Protein 2ANU (pdb70)

InterPro domains:
  IPR003141 Polymerase/histidinol phosphatase, N-terminal [SM00481] (10-102)
  IPR016195 Polymerase/histidinol phosphatase-like [SSF89550] (6-229)
  IPR052018 PHP domain-containing protein [PTHR42924] (4-224)

Secondary structure (DSSP, 8-state):
-EEEEEEEEE------SS-HHHHHHHHHHTT-SEEEEEEEEE-HHHHHHHHHTT----S--STTHHHHHHHHHHHHHHHHHHH--EEEEEEEEETTTTEEEEEES--S---TTS-HHHHHHHHHHTT-EEEEPPPPTT----HHHH--TTTTT-SEEEEEETTEE-HHHHHTT--EEEE--B-SGGGGSS-EEEEEE-SSHHHHHHHHHH-SSEEEE---/-EEEEEEEEE------SS-HHHHHHHHHHTT-SEEEEEEEEE-HHHHHHHHHTT----S--GGGHHHHHHHHHHHHHHHHHHH--EEEEEEEEETTTTEEEEEES--S---TTS-HHHHHHHHHHTT-EEEE-------HHHH--TTTTT-SEEEEEETTEE-HHHHHTT--EEEE--B-SGGGGSS-EEEEEE-SSHHHHHHHHHH-SSEEEE---/-EEEEEEEEE------SS-HHHHHHHHHHTT-SEEEE--EEE-HHHHHHHHHTT----S--GGGHHHHHHHHHHHHHHHHHHH--EEEEEEEEETTTTEEEEEES--S---TTS-HHHHHHHHHHTT-EEEEPPPPS----HHHH--TTTTT-SEEEEEETTEE-HHHHHTT--EEEE--B-SGGGGSS-EEEEEE-SSHHHHHHHHHH-TTEEEE--/--EEEEEEEE------SS-HHHHHHHHHHTT-SEEEE--EEE-HHHHHHHHHTT----S--GGGHHHHHHHHHHHHHHHHHHH--EEEEEEEEETTTTEEEEEES--S---TTS-HHHHHHHHHHTT-EEEEPPPP---TTTT--TTTTT-SEEEEEETTEE-HHHHHTT--EEEE--B-SGGGGSS-EEEEE--SSHHHHHHHHHH-SSEEEE--/-EEEEEEEEE------SS-HHHHHHHHHHTT-SEEEE--EEE-HHHHHHHHHTT----S--STTHHHHHHHHHHHHHHHHHHH--EEEEEEEEETTTTEEEEEES--S---TTS-HHHHHHHHHHTT-EEEEPPPP------HHHH--TTTTT-SEEEEEETTEE-HHHHHTT--EEEE--B-SGGGGSS-EEEEEE-SSHHHHHHHHHH-SSEEEE--/-EEEEEEEEE------SS-HHHHHHHHHHTT-SEEEE--EEE-HHHHHHHHHTT----S--GGGHHHHHHHHHHHHHHHHHHH--EEEEEEEEETTTTEEEEEES--S---TTS-HHHHHHHHHHTT-EEEEPPPP------TTTT--TTTTT-SEEEEEETTEE-HHHHHTT--EEEE--B-SGGGGSS-EEEEEE-SSHHHHHHHHHH-SSEEEE---

Foldseek 3Di:
DAKFWEAEAAEAVLQFPHHPVVRLVLCLVVQHQEYEYAFEDEAPVLQVVCVVVVHDSSGQDLVCVQVVVVVQVVVQVVSCVPRNGYWYKHWLHYPPQAWTKIKTNDDHDDHSPDDLQVSQVVSVVNVIAIEGEDDDPVDPDHDVVVQVVCQVRHLEYAQEEQADGNCVCVVVPGQYFYHQSHRDSNSSFTKIKIFDFDSDDVGVSVRSSVRPGIDIDGHD/DAKAWEAEAAEAVLQFDHHPVVSLVLLLVVRHQEYEYAFEDEAPVLQVVCVVVVHDNSGDYLVCVQVVVVVQVVVQVVSCVPRNGYWYWHWLAYPPQFWTKIKTNADHDDRSPDDLQVSQVVSVVSVIAIEGEDDDPVHRVLVAVVCQVRHLEYAQEEQADGNCVCVVVVGQYFYHLNHRDNVSSFTKGKIWDFDSDDVGVSVRSSVRPGIDIDGHD/DAKAWEAQAAEAPLQFPHDPVVVLVLCLVVQHQEYEYAFEDEAPVLQVVCVVVVHRSSGQYLVCVVVVVVVQVVVQVVSCVVRNGYWYWHWLYYPPQAWIKIKTNDDHDDHSPDPLQVRLVVSVVNVIAIEGEDDDPVPPHDVVVQVVCQVRHLEYAQEEQADGNCVCVVVPGQYFYHQNHRDSVSSFGKIKIWDFDSDDVGVSVGSSVRPGIDIDGD/DFWFWEAEAAEDPLQFPHHPVVVLVLCLVVQHQEYEYAFEDEAPVLQVVCVVVVHDSSGQDLVCVQVVVVVQVVSQVVSCVPRNGYWYKHWLYYPPQFWTKIKTNADHDDRSPDDLQVRQVVSVVSVIAIEGEDDDPVHVVVVQVPCQVRHLEYAQWEQADGNCVCVVVPGQYFHHLNHRDSSSSFGKGKIFDFDSDDNGVSVRSSVSPRIDIDGD/DAKAWEAEAAEDPLQFDHHPVVSLVLCLVVRHQEYEYAFEDEAPVLQVVCVVVVHDNSGDYLVCVQVVVVVQVVVQVVSCVPRNGYWYWHWLYYPPQAWTKIKTNDDHDDHSVDPLQVRLVVSVVSVIAIEGEDPDPPDDDHDVVVAVPCQVRHLEYAQEEQADGNCVCVVVVGQYFHHLNHRDSNSSFGKIKIFDFDSDDVGVSVRSSVRPGIDIDGD/DFWFWEAQAAEDQLQFDHHPVVVLVLCLVVQHQEYEYAFEDEAVVLQVVCVVVVHDSSGDDLVCVQVVVVVQVVVQVVSCVVRNGYWYWHWLYYPPQAWTKIWTRDDHDDRSPDPLQVSLVVSVVNVIAIEGEDDDPVDDDHDVVVQVPCQVRHLAYAQEEQADGNCVCVVVPGQYFHHQNHRDSNSSQTKGKIWDFDSDDVGVSVRSSVSPRIDIDGHD

Structure (mmCIF, N/CA/C/O backbone):
data_2ANU
#
_entry.id   2ANU
#
_cell.length_a   111.307
_cell.length_b   111.307
_cell.length_c   383.222
_cell.angle_alpha   90.000
_cell.angle_beta   90.000
_cell.angle_gamma   120.000
#
_symmetry.space_group_name_H-M   'H 3'
#
loop_
_entity.id
_entity.type
_entity.pdbx_description
1 polymer 'hypothetical protein TM0559'
2 non-polymer 'ZINC ION'
3 non-polymer 'CHLORIDE ION'
4 water water
#
loop_
_atom_site.group_PDB
_atom_site.id
_atom_site.type_symbol
_atom_site.label_atom_id
_atom_site.label_alt_id
_atom_site.label_comp_id
_atom_site.label_asym_id
_atom_site.label_entity_id
_atom_site.label_seq_id
_atom_site.pdbx_PDB_ins_code
_atom_site.Cartn_x
_atom_site.Cartn_y
_atom_site.Cartn_z
_atom_site.occupancy
_atom_site.B_iso_or_equiv
_atom_site.auth_seq_id
_atom_site.auth_comp_id
_atom_site.auth_asym_id
_atom_site.auth_atom_id
_atom_site.pdbx_PDB_model_num
ATOM 1 N N . THR A 1 17 ? 3.692 54.213 59.756 1.00 48.39 5 THR A N 1
ATOM 2 C CA . THR A 1 17 ? 5.156 53.894 59.816 1.00 48.04 5 THR A CA 1
ATOM 3 C C . THR A 1 17 ? 5.955 54.775 60.821 1.00 48.51 5 THR A C 1
ATOM 4 O O . THR A 1 17 ? 6.529 55.820 60.458 1.00 48.39 5 THR A O 1
ATOM 8 N N . GLU A 1 18 ? 5.968 54.352 62.085 1.00 47.28 6 GLU A N 1
ATOM 9 C CA . GLU A 1 18 ? 7.020 54.752 63.021 1.00 45.02 6 GLU A CA 1
ATOM 10 C C . GLU A 1 18 ? 7.999 53.583 63.129 1.00 39.54 6 GLU A C 1
ATOM 11 O O . GLU A 1 18 ? 7.684 52.464 62.725 1.00 38.97 6 GLU A O 1
ATOM 17 N N . TRP A 1 19 ? 9.190 53.850 63.646 1.00 34.78 7 TRP A N 1
ATOM 18 C CA . TRP A 1 19 ? 10.216 52.828 63.770 1.00 32.29 7 TRP A CA 1
ATOM 19 C C . TRP A 1 19 ? 9.935 52.041 65.038 1.00 31.36 7 TRP A C 1
ATOM 20 O O . TRP A 1 19 ? 9.742 52.635 66.085 1.00 29.34 7 TRP A O 1
ATOM 31 N N . LEU A 1 20 ? 9.925 50.716 64.943 1.00 29.13 8 LEU A N 1
ATOM 32 C CA . LEU A 1 20 ? 9.585 49.863 66.081 1.00 27.76 8 LEU A CA 1
ATOM 33 C C . LEU A 1 20 ? 10.779 49.063 66.572 1.00 27.83 8 LEU A C 1
ATOM 34 O O . LEU A 1 20 ? 11.560 48.553 65.759 1.00 26.52 8 LEU A O 1
ATOM 39 N N . LEU A 1 21 ? 10.857 48.893 67.894 1.00 25.63 9 LEU A N 1
ATOM 40 C CA . LEU A 1 21 ? 11.892 48.102 68.530 1.00 27.12 9 LEU A CA 1
ATOM 41 C C . LEU A 1 21 ? 11.476 46.620 68.699 1.00 27.70 9 LEU A C 1
ATOM 42 O O . LEU A 1 21 ? 10.464 46.308 69.321 1.00 26.57 9 LEU A O 1
ATOM 47 N N . CYS A 1 22 ? 12.291 45.721 68.141 1.00 27.80 10 CYS A N 1
ATOM 48 C CA . CYS A 1 22 ? 11.899 44.339 67.869 1.00 28.28 10 CYS A CA 1
ATOM 49 C C . CYS A 1 22 ? 12.948 43.340 68.293 1.00 27.91 10 CYS A C 1
ATOM 50 O O . CYS A 1 22 ? 14.129 43.584 68.123 1.00 28.64 10 CYS A O 1
ATOM 53 N N . ASP A 1 23 ? 12.513 42.196 68.790 1.00 27.82 11 ASP A N 1
ATOM 54 C CA . ASP A 1 23 ? 13.434 41.126 69.153 1.00 29.33 11 ASP A CA 1
ATOM 55 C C . ASP A 1 23 ? 12.774 39.804 68.751 1.00 28.03 11 ASP A C 1
ATOM 56 O O . ASP A 1 23 ? 11.784 39.392 69.331 1.00 26.88 11 ASP A O 1
ATOM 61 N N . PHE A 1 24 ? 13.332 39.170 67.734 1.00 28.50 12 PHE A N 1
ATOM 62 C CA . PHE A 1 24 ? 12.705 38.022 67.129 1.00 30.12 12 PHE A CA 1
ATOM 63 C C . PHE A 1 24 ? 13.311 36.698 67.588 1.00 30.13 12 PHE A C 1
ATOM 64 O O . PHE A 1 24 ? 13.020 35.676 66.986 1.00 30.73 12 PHE A O 1
ATOM 72 N N . HIS A 1 25 ? 14.128 36.688 68.646 1.00 30.91 13 HIS A N 1
ATOM 73 C CA . HIS A 1 25 ? 14.857 35.449 69.020 1.00 28.90 13 HIS A CA 1
ATOM 74 C C . HIS A 1 25 ? 14.994 35.412 70.544 1.00 27.72 13 HIS A C 1
ATOM 75 O O . HIS A 1 25 ? 15.968 35.905 71.114 1.00 29.26 13 HIS A O 1
ATOM 82 N N . VAL A 1 26 ? 13.974 34.822 71.175 1.00 28.79 14 VAL A N 1
ATOM 83 C CA . VAL A 1 26 ? 13.783 34.818 72.628 1.00 29.12 14 VAL A CA 1
ATOM 84 C C . VAL A 1 26 ? 13.344 33.447 73.108 1.00 28.59 14 VAL A C 1
ATOM 85 O O . VAL A 1 26 ? 12.474 32.841 72.490 1.00 29.29 14 VAL A O 1
ATOM 89 N N . HIS A 1 27 ? 13.948 32.962 74.195 1.00 26.64 15 HIS A N 1
ATOM 90 C CA . HIS A 1 27 ? 13.686 31.612 74.698 1.00 26.56 15 HIS A CA 1
ATOM 91 C C . HIS A 1 27 ? 13.152 31.688 76.119 1.00 26.58 15 HIS A C 1
ATOM 92 O O . HIS A 1 27 ? 13.496 32.603 76.868 1.00 25.58 15 HIS A O 1
ATOM 99 N N . THR A 1 28 ? 12.335 30.699 76.485 1.00 27.28 16 THR A N 1
ATOM 100 C CA . THR A 1 28 ? 11.735 30.585 77.818 1.00 27.21 16 THR A CA 1
ATOM 101 C C . THR A 1 28 ? 12.052 29.202 78.360 1.00 28.18 16 THR A C 1
ATOM 102 O O . THR A 1 28 ? 12.583 28.351 77.607 1.00 25.41 16 THR A O 1
ATOM 106 N N . ASN A 1 29 ? 11.676 28.962 79.635 1.00 27.59 17 ASN A N 1
ATOM 107 C CA . ASN A 1 29 ? 11.899 27.649 80.252 1.00 26.65 17 ASN A CA 1
ATOM 108 C C . ASN A 1 29 ? 11.040 26.542 79.628 1.00 28.24 17 ASN A C 1
ATOM 109 O O . ASN A 1 29 ? 11.121 25.411 80.045 1.00 29.79 17 ASN A O 1
ATOM 122 N N . SER A 1 31 ? 11.597 25.623 76.577 1.00 30.14 19 SER A N 1
ATOM 123 C CA . SER A 1 31 ? 12.671 24.904 75.914 1.00 27.23 19 SER A CA 1
ATOM 124 C C . SER A 1 31 ? 13.874 25.012 76.831 1.00 26.00 19 SER A C 1
ATOM 125 O O . SER A 1 31 ? 13.882 24.371 77.866 1.00 24.48 19 SER A O 1
ATOM 128 N N . ASP A 1 32 ? 14.882 25.805 76.493 1.00 27.55 20 ASP A N 1
ATOM 129 C CA . ASP A 1 32 ? 16.087 25.845 77.327 1.00 27.06 20 ASP A CA 1
ATOM 130 C C . ASP A 1 32 ? 16.410 27.225 77.905 1.00 27.13 20 ASP A C 1
ATOM 131 O O . ASP A 1 32 ? 17.550 27.475 78.300 1.00 28.46 20 ASP A O 1
ATOM 136 N N . GLY A 1 33 ? 15.412 28.098 77.965 1.00 25.57 21 GLY A N 1
ATOM 137 C CA . GLY A 1 33 ? 15.541 29.351 78.695 1.00 26.68 21 GLY A CA 1
ATOM 138 C C . GLY A 1 33 ? 15.475 29.182 80.206 1.00 25.33 21 GLY A C 1
ATOM 139 O O . GLY A 1 33 ? 14.932 28.216 80.719 1.00 26.73 21 GLY A O 1
ATOM 140 N N . HIS A 1 34 ? 16.029 30.148 80.919 1.00 25.90 22 HIS A N 1
ATOM 141 C CA . HIS A 1 34 ? 16.065 30.110 82.380 1.00 25.72 22 HIS A CA 1
ATOM 142 C C . HIS A 1 34 ? 14.753 30.532 83.044 1.00 25.14 22 HIS A C 1
ATOM 143 O O . HIS A 1 34 ? 14.492 30.141 84.181 1.00 24.40 22 HIS A O 1
ATOM 150 N N . LEU A 1 35 ? 13.946 31.331 82.339 1.00 25.11 23 LEU A N 1
ATOM 151 C CA . LEU A 1 35 ? 12.788 32.009 82.938 1.00 25.22 23 LEU A CA 1
ATOM 152 C C . LEU A 1 35 ? 11.423 31.546 82.415 1.00 25.25 23 LEU A C 1
ATOM 153 O O . LEU A 1 35 ? 11.300 31.143 81.257 1.00 25.91 23 LEU A O 1
ATOM 158 N N . PRO A 1 36 ? 10.377 31.634 83.275 1.00 25.64 24 PRO A N 1
ATOM 159 C CA . PRO A 1 36 ? 9.006 31.356 82.827 1.00 24.26 24 PRO A CA 1
ATOM 160 C C . PRO A 1 36 ? 8.514 32.369 81.805 1.00 26.95 24 PRO A C 1
ATOM 161 O O . PRO A 1 36 ? 8.918 33.537 81.829 1.00 28.22 24 PRO A O 1
ATOM 165 N N . LEU A 1 37 ? 7.650 31.906 80.904 1.00 28.33 25 LEU A N 1
ATOM 166 C CA . LEU A 1 37 ? 7.109 32.711 79.824 1.00 27.75 25 LEU A CA 1
ATOM 167 C C . LEU A 1 37 ? 6.576 34.052 80.299 1.00 28.20 25 LEU A C 1
ATOM 168 O O . LEU A 1 37 ? 6.925 35.091 79.754 1.00 28.60 25 LEU A O 1
ATOM 173 N N . GLY A 1 38 ? 5.723 34.017 81.320 1.00 28.84 26 GLY A N 1
ATOM 174 C CA . GLY A 1 38 ? 5.075 35.207 81.811 1.00 27.01 26 GLY A CA 1
ATOM 175 C C . GLY A 1 38 ? 6.110 36.239 82.169 1.00 27.66 26 GLY A C 1
ATOM 176 O O . GLY A 1 38 ? 5.976 37.416 81.847 1.00 29.50 26 GLY A O 1
ATOM 177 N N . GLU A 1 39 ? 7.163 35.785 82.825 1.00 27.82 27 GLU A N 1
ATOM 178 C CA . GLU A 1 39 ? 8.242 36.670 83.262 1.00 27.97 27 GLU A CA 1
ATOM 179 C C . GLU A 1 39 ? 9.069 37.215 82.127 1.00 25.39 27 GLU A C 1
ATOM 180 O O . GLU A 1 39 ? 9.541 38.333 82.214 1.00 24.85 27 GLU A O 1
ATOM 186 N N . VAL A 1 40 ? 9.195 36.456 81.043 1.00 26.60 28 VAL A N 1
ATOM 187 C CA . VAL A 1 40 ? 9.942 36.910 79.862 1.00 27.18 28 VAL A CA 1
ATOM 188 C C . VAL A 1 40 ? 9.172 38.014 79.158 1.00 28.26 28 VAL A C 1
ATOM 189 O O . VAL A 1 40 ? 9.738 39.027 78.752 1.00 26.65 28 VAL A O 1
ATOM 193 N N . VAL A 1 41 ? 7.862 37.826 79.059 1.00 29.56 29 VAL A N 1
ATOM 194 C CA . VAL A 1 41 ? 6.985 38.824 78.429 1.00 29.19 29 VAL A CA 1
ATOM 195 C C . VAL A 1 41 ? 6.962 40.129 79.209 1.00 28.10 29 VAL A C 1
ATOM 196 O O . VAL A 1 41 ? 7.098 41.199 78.604 1.00 25.89 29 VAL A O 1
ATOM 200 N N . ASP A 1 42 ? 6.813 40.026 80.542 1.00 26.38 30 ASP A N 1
ATOM 201 C CA . ASP A 1 42 ? 6.842 41.191 81.418 1.00 26.82 30 ASP A CA 1
ATOM 202 C C . ASP A 1 42 ? 8.142 41.970 81.330 1.00 27.51 30 ASP A C 1
ATOM 203 O O . ASP A 1 42 ? 8.139 43.197 81.342 1.00 29.14 30 ASP A O 1
ATOM 208 N N . LEU A 1 43 ? 9.253 41.259 81.240 1.00 26.64 31 LEU A N 1
ATOM 209 C CA . LEU A 1 43 ? 10.556 41.899 81.199 1.00 28.13 31 LEU A CA 1
ATOM 210 C C . LEU A 1 43 ? 10.742 42.687 79.895 1.00 27.91 31 LEU A C 1
ATOM 211 O O . LEU A 1 43 ? 11.252 43.814 79.897 1.00 31.38 31 LEU A O 1
ATOM 216 N N . PHE A 1 44 ? 10.349 42.100 78.781 1.00 25.34 32 PHE A N 1
ATOM 217 C CA . PHE A 1 44 ? 10.442 42.794 77.491 1.00 26.63 32 PHE A CA 1
ATOM 218 C C . PHE A 1 44 ? 9.433 43.941 77.372 1.00 27.78 32 PHE A C 1
ATOM 219 O O . PHE A 1 44 ? 9.741 44.999 76.820 1.00 29.48 32 PHE A O 1
ATOM 227 N N . GLY A 1 45 ? 8.225 43.731 77.881 1.00 29.04 33 GLY A N 1
ATOM 228 C CA . GLY A 1 45 ? 7.209 44.778 77.890 1.00 29.44 33 GLY A CA 1
ATOM 229 C C . GLY A 1 45 ? 7.588 45.965 78.750 1.00 30.53 33 GLY A C 1
ATOM 230 O O . GLY A 1 45 ? 7.350 47.107 78.383 1.00 32.43 33 GLY A O 1
ATOM 231 N N . LYS A 1 46 ? 8.191 45.703 79.903 1.00 31.79 34 LYS A N 1
ATOM 232 C CA . LYS A 1 46 ? 8.598 46.778 80.811 1.00 32.40 34 LYS A CA 1
ATOM 233 C C . LYS A 1 46 ? 9.855 47.492 80.305 1.00 30.72 34 LYS A C 1
ATOM 234 O O . LYS A 1 46 ? 10.068 48.640 80.615 1.00 30.50 34 LYS A O 1
ATOM 240 N N . HIS A 1 47 ? 10.659 46.830 79.484 1.00 31.16 35 HIS A N 1
ATOM 241 C CA . HIS A 1 47 ? 11.768 47.505 78.809 1.00 30.85 35 HIS A CA 1
ATOM 242 C C . HIS A 1 47 ? 11.367 48.196 77.489 1.00 33.07 35 HIS A C 1
ATOM 243 O O . HIS A 1 47 ? 12.223 48.716 76.744 1.00 33.72 35 HIS A O 1
ATOM 250 N N . GLY A 1 48 ? 10.068 48.196 77.194 1.00 32.67 36 GLY A N 1
ATOM 251 C CA . GLY A 1 48 ? 9.547 48.965 76.084 1.00 31.58 36 GLY A CA 1
ATOM 252 C C . GLY A 1 48 ? 9.796 48.359 74.721 1.00 31.56 36 GLY A C 1
ATOM 253 O O . GLY A 1 48 ? 9.768 49.073 73.731 1.00 32.37 36 GLY A O 1
ATOM 254 N N . VAL A 1 49 ? 10.006 47.046 74.653 1.00 31.69 37 VAL A N 1
ATOM 255 C CA . VAL A 1 49 ? 10.129 46.386 73.364 1.00 30.85 37 VAL A CA 1
ATOM 256 C C . VAL A 1 49 ? 8.755 46.349 72.722 1.00 30.62 37 VAL A C 1
ATOM 257 O O . VAL A 1 49 ? 7.780 46.058 73.389 1.00 30.88 37 VAL A O 1
ATOM 261 N N . ASP A 1 50 ? 8.700 46.693 71.434 1.00 29.28 38 ASP A N 1
ATOM 262 C CA . ASP A 1 50 ? 7.445 46.847 70.693 1.00 27.64 38 ASP A CA 1
ATOM 263 C C . ASP A 1 50 ? 6.953 45.548 70.094 1.00 27.13 38 ASP A C 1
ATOM 264 O O . ASP A 1 50 ? 5.750 45.301 70.038 1.00 25.00 38 ASP A O 1
ATOM 269 N N . VAL A 1 51 ? 7.912 44.760 69.610 1.00 26.68 39 VAL A N 1
ATOM 270 C CA . VAL A 1 51 ? 7.663 43.472 69.021 1.00 27.69 39 VAL A CA 1
ATOM 271 C C . VAL A 1 51 ? 8.638 42.443 69.639 1.00 29.41 39 VAL A C 1
ATOM 272 O O . VAL A 1 51 ? 9.857 42.656 69.647 1.00 30.09 39 VAL A O 1
ATOM 276 N N . VAL A 1 52 ? 8.089 41.345 70.173 1.00 29.05 40 VAL A N 1
ATOM 277 C CA . VAL A 1 52 ? 8.873 40.202 70.582 1.00 27.55 40 VAL A CA 1
ATOM 278 C C . VAL A 1 52 ? 8.298 38.936 69.950 1.00 27.32 40 VAL A C 1
ATOM 279 O O . VAL A 1 52 ? 7.078 38.720 69.928 1.00 25.84 40 VAL A O 1
ATOM 283 N N . SER A 1 53 ? 9.183 38.092 69.421 1.00 27.78 41 SER A N 1
ATOM 284 C CA . SER A 1 53 ? 8.809 36.723 69.037 1.00 26.04 41 SER A CA 1
ATOM 285 C C . SER A 1 53 ? 9.371 35.741 70.028 1.00 26.06 41 SER A C 1
ATOM 286 O O . SER A 1 53 ? 10.558 35.772 70.332 1.00 27.73 41 SER A O 1
ATOM 289 N N . ILE A 1 54 ? 8.519 34.870 70.547 1.00 28.64 42 ILE A N 1
ATOM 290 C CA . ILE A 1 54 ? 8.984 33.741 71.376 1.00 28.63 42 ILE A CA 1
ATOM 291 C C . ILE A 1 54 ? 9.299 32.579 70.472 1.00 28.14 42 ILE A C 1
ATOM 292 O O . ILE A 1 54 ? 8.421 32.062 69.769 1.00 27.15 42 ILE A O 1
ATOM 297 N N . THR A 1 55 ? 10.575 32.207 70.473 1.00 29.05 43 THR A N 1
ATOM 298 C CA . THR A 1 55 ? 11.107 31.212 69.556 1.00 28.58 43 THR A CA 1
ATOM 299 C C . THR A 1 55 ? 11.762 30.073 70.325 1.00 28.85 43 THR A C 1
ATOM 300 O O . THR A 1 55 ? 12.972 29.870 70.239 1.00 30.55 43 THR A O 1
ATOM 304 N N . ASP A 1 56 ? 10.974 29.338 71.096 1.00 28.42 44 ASP A N 1
ATOM 305 C CA . ASP A 1 56 ? 11.524 28.204 71.825 1.00 27.65 44 ASP A CA 1
ATOM 306 C C . ASP A 1 56 ? 11.923 27.119 70.851 1.00 27.21 44 ASP A C 1
ATOM 307 O O . ASP A 1 56 ? 11.443 27.100 69.713 1.00 25.91 44 ASP A O 1
ATOM 312 N N . HIS A 1 57 ? 12.822 26.233 71.292 1.00 28.83 45 HIS A N 1
ATOM 313 C CA . HIS A 1 57 ? 13.421 25.235 70.396 1.00 27.22 45 HIS A CA 1
ATOM 314 C C . HIS A 1 57 ? 12.531 24.043 70.090 1.00 27.40 45 HIS A C 1
ATOM 315 O O . HIS A 1 57 ? 11.915 23.473 70.988 1.00 27.34 45 HIS A O 1
ATOM 322 N N . ILE A 1 58 ? 12.502 23.663 68.811 1.00 28.36 46 ILE A N 1
ATOM 323 C CA . ILE A 1 58 ? 12.223 22.293 68.408 1.00 28.67 46 ILE A CA 1
ATOM 324 C C . ILE A 1 58 ? 13.537 21.747 67.836 1.00 29.92 46 ILE A C 1
ATOM 325 O O . ILE A 1 58 ? 14.253 22.466 67.128 1.00 28.79 46 ILE A O 1
ATOM 330 N N . VAL A 1 59 ? 13.886 20.509 68.218 1.00 30.18 47 VAL A N 1
ATOM 331 C CA . VAL A 1 59 ? 15.196 19.922 67.898 1.00 29.47 47 VAL A CA 1
ATOM 332 C C . VAL A 1 59 ? 15.017 18.626 67.131 1.00 28.76 47 VAL A C 1
ATOM 333 O O . VAL A 1 59 ? 14.009 17.950 67.279 1.00 29.41 47 VAL A O 1
ATOM 337 N N . ASP A 1 60 ? 15.998 18.286 66.308 1.00 28.99 48 ASP A N 1
ATOM 338 C CA . ASP A 1 60 ? 15.928 17.101 65.474 1.00 28.93 48 ASP A CA 1
ATOM 339 C C . ASP A 1 60 ? 15.790 15.833 66.343 1.00 30.40 48 ASP A C 1
ATOM 340 O O . ASP A 1 60 ? 16.179 15.837 67.519 1.00 29.18 48 ASP A O 1
ATOM 345 N N . ARG A 1 61 ? 15.198 14.772 65.775 1.00 31.15 49 ARG A N 1
ATOM 346 C CA . ARG A 1 61 ? 14.830 13.549 66.536 1.00 31.97 49 ARG A CA 1
ATOM 347 C C . ARG A 1 61 ? 16.027 12.888 67.188 1.00 32.22 49 ARG A C 1
ATOM 348 O O . ARG A 1 61 ? 15.937 12.328 68.289 1.00 31.57 49 ARG A O 1
ATOM 350 N N . ARG A 1 62 ? 17.140 12.938 66.470 1.00 32.61 50 ARG A N 1
ATOM 351 C CA . ARG A 1 62 ? 18.360 12.296 66.887 1.00 33.31 50 ARG A CA 1
ATOM 352 C C . ARG A 1 62 ? 18.916 12.989 68.143 1.00 33.07 50 ARG A C 1
ATOM 353 O O . ARG A 1 62 ? 19.360 12.325 69.097 1.00 31.56 50 ARG A O 1
ATOM 361 N N . THR A 1 63 ? 18.855 14.315 68.165 1.00 32.78 51 THR A N 1
ATOM 362 C CA . THR A 1 63 ? 19.311 15.050 69.328 1.00 32.93 51 THR A CA 1
ATOM 363 C C . THR A 1 63 ? 18.399 14.746 70.513 1.00 32.89 51 THR A C 1
ATOM 364 O O . THR A 1 63 ? 18.887 14.508 71.614 1.00 31.17 51 THR A O 1
ATOM 368 N N . LEU A 1 64 ? 17.087 14.724 70.289 1.00 33.39 52 LEU A N 1
ATOM 369 C CA . LEU A 1 64 ? 16.141 14.385 71.374 1.00 35.15 52 LEU A CA 1
ATOM 370 C C . LEU A 1 64 ? 16.372 13.013 71.982 1.00 35.04 52 LEU A C 1
ATOM 371 O O . LEU A 1 64 ? 16.359 12.871 73.218 1.00 34.46 52 LEU A O 1
ATOM 376 N N . GLU A 1 65 ? 16.515 12.015 71.099 1.00 36.03 53 GLU A N 1
ATOM 377 C CA . GLU A 1 65 ? 16.772 10.607 71.471 1.00 36.80 53 GLU A CA 1
ATOM 378 C C . GLU A 1 65 ? 18.008 10.500 72.327 1.00 34.34 53 GLU A C 1
ATOM 379 O O . GLU A 1 65 ? 18.069 9.692 73.248 1.00 34.47 53 GLU A O 1
ATOM 385 N N . GLN A 1 66 ? 19.000 11.309 71.981 1.00 34.26 54 GLN A N 1
ATOM 386 C CA . GLN A 1 66 ? 20.283 11.331 72.661 1.00 34.86 54 GLN A CA 1
ATOM 387 C C . GLN A 1 66 ? 20.178 11.926 74.068 1.00 34.85 54 GLN A C 1
ATOM 388 O O . GLN A 1 66 ? 20.831 11.470 75.005 1.00 33.54 54 GLN A O 1
ATOM 394 N N . ARG A 1 67 ? 19.354 12.953 74.214 1.00 35.01 55 ARG A N 1
ATOM 395 C CA . ARG A 1 67 ? 19.131 13.556 75.518 1.00 35.33 55 ARG A CA 1
ATOM 396 C C . ARG A 1 67 ? 18.265 12.649 76.392 1.00 36.16 55 ARG A C 1
ATOM 397 O O . ARG A 1 67 ? 18.533 12.450 77.586 1.00 35.49 55 ARG A O 1
ATOM 405 N N . LYS A 1 68 ? 17.231 12.095 75.769 1.00 38.03 56 LYS A N 1
ATOM 406 C CA . LYS A 1 68 ? 16.373 11.071 76.384 1.00 40.25 56 LYS A CA 1
ATOM 407 C C . LYS A 1 68 ? 17.188 9.892 76.896 1.00 40.49 56 LYS A C 1
ATOM 408 O O . LYS A 1 68 ? 16.970 9.395 78.011 1.00 40.08 56 LYS A O 1
ATOM 411 N N . ARG A 1 69 ? 18.131 9.457 76.065 1.00 41.02 57 ARG A N 1
ATOM 412 C CA . ARG A 1 69 ? 19.034 8.356 76.401 1.00 40.39 57 ARG A CA 1
ATOM 413 C C . ARG A 1 69 ? 20.024 8.710 77.528 1.00 39.90 57 ARG A C 1
ATOM 414 O O . ARG A 1 69 ? 20.237 7.912 78.436 1.00 40.01 57 ARG A O 1
ATOM 422 N N . ASN A 1 70 ? 20.621 9.900 77.464 1.00 38.64 58 ASN A N 1
ATOM 423 C CA . ASN A 1 70 ? 21.532 10.364 78.514 1.00 38.72 58 ASN A CA 1
ATOM 424 C C . ASN A 1 70 ? 20.816 10.874 79.772 1.00 38.40 58 ASN A C 1
ATOM 425 O O . ASN A 1 70 ? 21.448 11.418 80.673 1.00 36.29 58 ASN A O 1
ATOM 430 N N . GLY A 1 71 ? 19.496 10.720 79.819 1.00 39.70 59 GLY A N 1
ATOM 431 C CA . GLY A 1 71 ? 18.676 11.330 80.864 1.00 40.19 59 GLY A CA 1
ATOM 432 C C . GLY A 1 71 ? 18.889 12.825 81.107 1.00 40.44 59 GLY A C 1
ATOM 433 O O . GLY A 1 71 ? 18.656 13.279 82.219 1.00 41.02 59 GLY A O 1
ATOM 434 N N . GLU A 1 72 ? 19.340 13.591 80.104 1.00 39.76 60 GLU A N 1
ATOM 435 C CA . GLU A 1 72 ? 19.445 15.058 80.270 1.00 39.54 60 GLU A CA 1
ATOM 436 C C . GLU A 1 72 ? 18.166 15.709 79.756 1.00 38.00 60 GLU A C 1
ATOM 437 O O . GLU A 1 72 ? 17.461 15.100 78.958 1.00 38.19 60 GLU A O 1
ATOM 440 N N . PRO A 1 73 ? 17.827 16.918 80.265 1.00 37.94 61 PRO A N 1
ATOM 441 C CA . PRO A 1 73 ? 16.598 17.623 79.834 1.00 36.18 61 PRO A CA 1
ATOM 442 C C . PRO A 1 73 ? 16.467 17.790 78.323 1.00 33.54 61 PRO A C 1
ATOM 443 O O . PRO A 1 73 ? 17.448 18.006 77.628 1.00 31.54 61 PRO A O 1
ATOM 447 N N . LEU A 1 74 ? 15.241 17.704 77.836 1.00 32.42 62 LEU A N 1
ATOM 448 C CA . LEU A 1 74 ? 14.983 17.763 76.403 1.00 32.80 62 LEU A CA 1
ATOM 449 C C . LEU A 1 74 ? 15.287 19.139 75.837 1.00 30.98 62 LEU A C 1
ATOM 450 O O . LEU A 1 74 ? 15.767 19.238 74.714 1.00 28.31 62 LEU A O 1
ATOM 455 N N . GLY A 1 75 ? 14.993 20.185 76.617 1.00 30.98 63 GLY A N 1
ATOM 456 C CA . GLY A 1 75 ? 15.257 21.581 76.204 1.00 31.25 63 GLY A CA 1
ATOM 457 C C . GLY A 1 75 ? 14.550 21.990 74.922 1.00 31.07 63 GLY A C 1
ATOM 458 O O . GLY A 1 75 ? 15.036 22.818 74.137 1.00 32.73 63 GLY A O 1
ATOM 459 N N . ALA A 1 76 ? 13.405 21.385 74.683 1.00 30.76 64 ALA A N 1
ATOM 460 C CA . ALA A 1 76 ? 12.697 21.623 73.439 1.00 31.31 64 ALA A CA 1
ATOM 461 C C . ALA A 1 76 ? 11.223 21.347 73.634 1.00 30.82 64 ALA A C 1
ATOM 462 O O . ALA A 1 76 ? 10.820 20.701 74.590 1.00 30.91 64 ALA A O 1
ATOM 464 N N . ILE A 1 77 ? 10.427 21.843 72.711 1.00 31.58 65 ILE A N 1
ATOM 465 C CA . ILE A 1 77 ? 9.038 21.459 72.628 1.00 31.82 65 ILE A CA 1
ATOM 466 C C . ILE A 1 77 ? 8.915 20.219 71.754 1.00 30.41 65 ILE A C 1
ATOM 467 O O . ILE A 1 77 ? 9.391 20.204 70.620 1.00 32.53 65 ILE A O 1
ATOM 472 N N . THR A 1 78 ? 8.254 19.190 72.270 1.00 29.90 66 THR A N 1
ATOM 473 C CA . THR A 1 78 ? 8.039 17.963 71.497 1.00 30.43 66 THR A CA 1
ATOM 474 C C . THR A 1 78 ? 7.012 18.207 70.412 1.00 30.30 66 THR A C 1
ATOM 475 O O . THR A 1 78 ? 6.294 19.202 70.455 1.00 31.64 66 THR A O 1
ATOM 479 N N . GLU A 1 79 ? 6.949 17.338 69.418 1.00 29.71 67 GLU A N 1
ATOM 480 C CA . GLU A 1 79 ? 5.938 17.514 68.398 1.00 32.10 67 GLU A CA 1
ATOM 481 C C . GLU A 1 79 ? 4.526 17.419 69.021 1.00 32.02 67 GLU A C 1
ATOM 482 O O . GLU A 1 79 ? 3.630 18.197 68.710 1.00 31.47 67 GLU A O 1
ATOM 488 N N . ASP A 1 80 ? 4.353 16.477 69.928 1.00 33.80 68 ASP A N 1
ATOM 489 C CA . ASP A 1 80 ? 3.086 16.317 70.632 1.00 35.33 68 ASP A CA 1
ATOM 490 C C . ASP A 1 80 ? 2.646 17.532 71.447 1.00 33.18 68 ASP A C 1
ATOM 491 O O . ASP A 1 80 ? 1.465 17.715 71.651 1.00 32.27 68 ASP A O 1
ATOM 496 N N . LYS A 1 81 ? 3.577 18.336 71.935 1.00 31.72 69 LYS A N 1
ATOM 497 C CA . LYS A 1 81 ? 3.209 19.490 72.758 1.00 31.73 69 LYS A CA 1
ATOM 498 C C . LYS A 1 81 ? 3.239 20.823 72.015 1.00 29.48 69 LYS A C 1
ATOM 499 O O . LYS A 1 81 ? 3.073 21.882 72.631 1.00 29.65 69 LYS A O 1
ATOM 505 N N . PHE A 1 82 ? 3.457 20.785 70.701 1.00 29.56 70 PHE A N 1
ATOM 506 C CA . PHE A 1 82 ? 3.674 22.010 69.938 1.00 28.91 70 PHE A CA 1
ATOM 507 C C . PHE A 1 82 ? 2.427 22.889 69.892 1.00 30.23 70 PHE A C 1
ATOM 508 O O . PHE A 1 82 ? 2.506 24.118 70.016 1.00 30.80 70 PHE A O 1
ATOM 516 N N . GLN A 1 83 ? 1.271 22.267 69.710 1.00 28.75 71 GLN A N 1
ATOM 517 C CA . GLN A 1 83 ? 0.024 23.029 69.661 1.00 30.25 71 GLN A CA 1
ATOM 518 C C . GLN A 1 83 ? -0.309 23.633 71.045 1.00 28.51 71 GLN A C 1
ATOM 519 O O . GLN A 1 83 ? -0.777 24.769 71.130 1.00 28.10 71 GLN A O 1
ATOM 525 N N . ASP A 1 84 ? -0.027 22.896 72.118 1.00 27.70 72 ASP A N 1
ATOM 526 C CA . ASP A 1 84 ? -0.138 23.436 73.488 1.00 28.47 72 ASP A CA 1
ATOM 527 C C . ASP A 1 84 ? 0.805 24.621 73.713 1.00 28.42 72 ASP A C 1
ATOM 528 O O . ASP A 1 84 ? 0.453 25.581 74.404 1.00 30.77 72 ASP A O 1
ATOM 533 N N . TYR A 1 85 ? 2.004 24.547 73.138 1.00 27.51 73 TYR A N 1
ATOM 534 C CA . TYR A 1 85 ? 2.970 25.652 73.196 1.00 25.94 73 TYR A CA 1
ATOM 535 C C . TYR A 1 85 ? 2.417 26.876 72.457 1.00 26.76 73 TYR A C 1
ATOM 536 O O . TYR A 1 85 ? 2.432 27.991 72.986 1.00 25.44 73 TYR A O 1
ATOM 545 N N . LEU A 1 86 ? 1.896 26.665 71.251 1.00 27.90 74 LEU A N 1
ATOM 546 C CA . LEU A 1 86 ? 1.299 27.766 70.485 1.00 27.76 74 LEU A CA 1
ATOM 547 C C . LEU A 1 86 ? 0.120 28.346 71.250 1.00 28.35 74 LEU A C 1
ATOM 548 O O . LEU A 1 86 ? -0.065 29.550 71.276 1.00 28.99 74 LEU A O 1
ATOM 553 N N . LYS A 1 87 ? -0.656 27.479 71.894 1.00 31.13 75 LYS A N 1
ATOM 554 C CA . LYS A 1 87 ? -1.818 27.908 72.709 1.00 32.34 75 LYS A CA 1
ATOM 555 C C . LYS A 1 87 ? -1.427 28.833 73.868 1.00 30.63 75 LYS A C 1
ATOM 556 O O . LYS A 1 87 ? -2.156 29.766 74.152 1.00 31.77 75 LYS A O 1
ATOM 562 N N . ARG A 1 88 ? -0.300 28.572 74.524 1.00 28.71 76 ARG A N 1
ATOM 563 C CA . ARG A 1 88 ? 0.189 29.466 75.582 1.00 32.15 76 ARG A CA 1
ATOM 564 C C . ARG A 1 88 ? 0.603 30.820 75.038 1.00 29.13 76 ARG A C 1
ATOM 565 O O . ARG A 1 88 ? 0.334 31.838 75.651 1.00 30.59 76 ARG A O 1
ATOM 573 N N . LEU A 1 89 ? 1.219 30.832 73.865 1.00 29.73 77 LEU A N 1
ATOM 574 C CA . LEU A 1 89 ? 1.667 32.077 73.244 1.00 29.41 77 LEU A CA 1
ATOM 575 C C . LEU A 1 89 ? 0.508 32.920 72.751 1.00 28.90 77 LEU A C 1
ATOM 576 O O . LEU A 1 89 ? 0.553 34.126 72.875 1.00 28.87 77 LEU A O 1
ATOM 581 N N . TRP A 1 90 ? -0.520 32.287 72.194 1.00 30.65 78 TRP A N 1
ATOM 582 C CA . TRP A 1 90 ? -1.704 33.005 71.723 1.00 30.55 78 TRP A CA 1
ATOM 583 C C . TRP A 1 90 ? -2.397 33.734 72.865 1.00 29.78 78 TRP A C 1
ATOM 584 O O . TRP A 1 90 ? -2.865 34.855 72.710 1.00 31.17 78 TRP A O 1
ATOM 595 N N . ARG A 1 91 ? -2.490 33.077 74.002 1.00 28.43 79 ARG A N 1
ATOM 596 C CA . ARG A 1 91 ? -2.968 33.728 75.210 1.00 29.25 79 ARG A CA 1
ATOM 597 C C . ARG A 1 91 ? -2.018 34.801 75.693 1.00 27.83 79 ARG A C 1
ATOM 598 O O . ARG A 1 91 ? -2.461 35.837 76.178 1.00 28.64 79 ARG A O 1
ATOM 606 N N . GLU A 1 92 ? -0.709 34.568 75.573 1.00 28.87 80 GLU A N 1
ATOM 607 C CA . GLU A 1 92 ? 0.276 35.617 75.891 1.00 28.19 80 GLU A CA 1
ATOM 608 C C . GLU A 1 92 ? 0.210 36.823 74.962 1.00 28.10 80 GLU A C 1
ATOM 609 O O . GLU A 1 92 ? 0.524 37.919 75.391 1.00 30.41 80 GLU A O 1
ATOM 615 N N . GLN A 1 93 ? -0.183 36.620 73.706 1.00 26.75 81 GLN A N 1
ATOM 616 C CA . GLN A 1 93 ? -0.417 37.710 72.769 1.00 27.46 81 GLN A CA 1
ATOM 617 C C . GLN A 1 93 ? -1.419 38.717 73.306 1.00 27.01 81 GLN A C 1
ATOM 618 O O . GLN A 1 93 ? -1.234 39.933 73.182 1.00 30.27 81 GLN A O 1
ATOM 624 N N . LYS A 1 94 ? -2.482 38.202 73.883 1.00 25.53 82 LYS A N 1
ATOM 625 C CA . LYS A 1 94 ? -3.520 39.020 74.511 1.00 27.50 82 LYS A CA 1
ATOM 626 C C . LYS A 1 94 ? -2.981 39.880 75.628 1.00 27.33 82 LYS A C 1
ATOM 627 O O . LYS A 1 94 ? -3.233 41.075 75.662 1.00 27.71 82 LYS A O 1
ATOM 633 N N . ARG A 1 95 ? -2.239 39.263 76.539 1.00 28.63 83 ARG A N 1
ATOM 634 C CA . ARG A 1 95 ? -1.695 39.976 77.702 1.00 29.89 83 ARG A CA 1
ATOM 635 C C . ARG A 1 95 ? -0.601 40.969 77.310 1.00 28.10 83 ARG A C 1
ATOM 636 O O . ARG A 1 95 ? -0.586 42.101 77.771 1.00 26.61 83 ARG A O 1
ATOM 644 N N . ALA A 1 96 ? 0.311 40.523 76.450 1.00 27.17 84 ALA A N 1
ATOM 645 C CA . ALA A 1 96 ? 1.325 41.391 75.891 1.00 26.53 84 ALA A CA 1
ATOM 646 C C . ALA A 1 96 ? 0.718 42.680 75.342 1.00 26.58 84 ALA A C 1
ATOM 647 O O . ALA A 1 96 ? 1.234 43.768 75.580 1.00 26.92 84 ALA A O 1
ATOM 649 N N . TRP A 1 97 ? -0.386 42.561 74.613 1.00 28.12 85 TRP A N 1
ATOM 650 C CA . TRP A 1 97 ? -1.030 43.731 74.029 1.00 26.98 85 TRP A CA 1
ATOM 651 C C . TRP A 1 97 ? -1.706 44.546 75.097 1.00 26.90 85 TRP A C 1
ATOM 652 O O . TRP A 1 97 ? -1.520 45.753 75.158 1.00 27.92 85 TRP A O 1
ATOM 663 N N . GLU A 1 98 ? -2.515 43.905 75.926 1.00 29.22 86 GLU A N 1
ATOM 664 C CA . GLU A 1 98 ? -3.276 44.630 76.951 1.00 30.56 86 GLU A CA 1
ATOM 665 C C . GLU A 1 98 ? -2.414 45.353 77.960 1.00 28.56 86 GLU A C 1
ATOM 666 O O . GLU A 1 98 ? -2.707 46.477 78.316 1.00 27.97 86 GLU A O 1
ATOM 671 N N . GLU A 1 99 ? -1.359 44.714 78.434 1.00 29.60 87 GLU A N 1
ATOM 672 C CA . GLU A 1 99 ? -0.539 45.324 79.454 1.00 32.56 87 GLU A CA 1
ATOM 673 C C . GLU A 1 99 ? 0.529 46.260 78.905 1.00 30.93 87 GLU A C 1
ATOM 674 O O . GLU A 1 99 ? 0.868 47.212 79.566 1.00 29.34 87 GLU A O 1
ATOM 680 N N . TYR A 1 100 ? 1.083 45.999 77.726 1.00 29.87 88 TYR A N 1
ATOM 681 C CA . TYR A 1 100 ? 2.223 46.808 77.264 1.00 29.05 88 TYR A CA 1
ATOM 682 C C . TYR A 1 100 ? 2.055 47.430 75.900 1.00 28.08 88 TYR A C 1
ATOM 683 O O . TYR A 1 100 ? 2.922 48.167 75.474 1.00 30.05 88 TYR A O 1
ATOM 692 N N . GLY A 1 101 ? 0.960 47.167 75.212 1.00 27.05 89 GLY A N 1
ATOM 693 C CA . GLY A 1 101 ? 0.844 47.619 73.829 1.00 27.21 89 GLY A CA 1
ATOM 694 C C . GLY A 1 101 ? 1.926 46.976 72.996 1.00 27.68 89 GLY A C 1
ATOM 695 O O . GLY A 1 101 ? 2.480 47.607 72.120 1.00 29.11 89 GLY A O 1
ATOM 704 N N . ILE A 1 103 ? 3.414 43.648 70.656 1.00 26.05 91 ILE A N 1
ATOM 705 C CA . ILE A 1 103 ? 3.081 42.592 69.731 1.00 26.95 91 ILE A CA 1
ATOM 706 C C . ILE A 1 103 ? 3.957 41.411 69.969 1.00 26.56 91 ILE A C 1
ATOM 707 O O . ILE A 1 103 ? 5.152 41.471 69.699 1.00 27.33 91 ILE A O 1
ATOM 712 N N . LEU A 1 104 ? 3.363 40.360 70.538 1.00 28.47 92 LEU A N 1
ATOM 713 C CA . LEU A 1 104 ? 4.038 39.083 70.717 1.00 28.68 92 LEU A CA 1
ATOM 714 C C . LEU A 1 104 ? 3.727 38.225 69.502 1.00 28.67 92 LEU A C 1
ATOM 715 O O . LEU A 1 104 ? 2.571 38.020 69.200 1.00 28.42 92 LEU A O 1
ATOM 720 N N . ILE A 1 105 ? 4.755 37.721 68.814 1.00 26.91 93 ILE A N 1
ATOM 721 C CA . ILE A 1 105 ? 4.536 36.832 67.688 1.00 26.32 93 ILE A CA 1
ATOM 722 C C . ILE A 1 105 ? 4.975 35.410 68.032 1.00 26.62 93 ILE A C 1
ATOM 723 O O . ILE A 1 105 ? 6.125 35.204 68.413 1.00 27.24 93 ILE A O 1
ATOM 728 N N . PRO A 1 106 ? 4.060 34.408 67.898 1.00 27.01 94 PRO A N 1
ATOM 729 C CA . PRO A 1 106 ? 4.509 33.056 68.134 1.00 25.61 94 PRO A CA 1
ATOM 730 C C . PRO A 1 106 ? 5.530 32.656 67.070 1.00 26.61 94 PRO A C 1
ATOM 731 O O . PRO A 1 106 ? 5.351 32.888 65.879 1.00 25.71 94 PRO A O 1
ATOM 735 N N . GLY A 1 107 ? 6.612 32.072 67.547 1.00 29.27 95 GLY A N 1
ATOM 736 C CA . GLY A 1 107 ? 7.684 31.593 66.712 1.00 28.95 95 GLY A CA 1
ATOM 737 C C . GLY A 1 107 ? 8.301 30.335 67.282 1.00 28.39 95 GLY A C 1
ATOM 738 O O . GLY A 1 107 ? 7.788 29.748 68.239 1.00 29.00 95 GLY A O 1
ATOM 739 N N . VAL A 1 108 ? 9.420 29.960 66.677 1.00 27.83 96 VAL A N 1
ATOM 740 C CA . VAL A 1 108 ? 10.134 28.759 67.006 1.00 27.99 96 VAL A CA 1
ATOM 741 C C . VAL A 1 108 ? 11.574 28.871 66.507 1.00 27.69 96 VAL A C 1
ATOM 742 O O . VAL A 1 108 ? 11.858 29.606 65.556 1.00 29.16 96 VAL A O 1
ATOM 746 N N . GLU A 1 109 ? 12.475 28.160 67.171 1.00 28.68 97 GLU A N 1
ATOM 747 C CA . GLU A 1 109 ? 13.836 27.979 66.679 1.00 28.73 97 GLU A CA 1
ATOM 748 C C . GLU A 1 109 ? 13.981 26.541 66.306 1.00 28.78 97 GLU A C 1
ATOM 749 O O . GLU A 1 109 ? 14.024 25.635 67.164 1.00 27.41 97 GLU A O 1
ATOM 755 N N . ILE A 1 110 ? 14.041 26.344 65.001 1.00 30.22 98 ILE A N 1
ATOM 756 C CA . ILE A 1 110 ? 14.221 25.035 64.418 1.00 30.76 98 ILE A CA 1
ATOM 757 C C . ILE A 1 110 ? 15.714 24.645 64.512 1.00 30.38 98 ILE A C 1
ATOM 758 O O . ILE A 1 110 ? 16.565 25.159 63.788 1.00 30.37 98 ILE A O 1
ATOM 763 N N . THR A 1 111 ? 15.988 23.674 65.370 1.00 30.02 99 THR A N 1
ATOM 764 C CA . THR A 1 111 ? 17.302 23.423 65.868 1.00 29.73 99 THR A CA 1
ATOM 765 C C . THR A 1 111 ? 17.778 22.053 65.422 1.00 30.07 99 THR A C 1
ATOM 766 O O . THR A 1 111 ? 17.433 21.037 66.005 1.00 30.34 99 THR A O 1
ATOM 770 N N . ASN A 1 112 ? 18.555 22.022 64.351 1.00 30.77 100 ASN A N 1
ATOM 771 C CA . ASN A 1 112 ? 19.216 20.789 63.939 1.00 31.34 100 ASN A CA 1
ATOM 772 C C . ASN A 1 112 ? 20.664 20.794 64.452 1.00 32.24 100 ASN A C 1
ATOM 773 O O . ASN A 1 112 ? 21.542 21.447 63.882 1.00 29.71 100 ASN A O 1
ATOM 778 N N . ASN A 1 113 ? 20.871 20.077 65.558 1.00 33.05 101 ASN A N 1
ATOM 779 C CA . ASN A 1 113 ? 22.176 19.951 66.206 1.00 33.18 101 ASN A CA 1
ATOM 780 C C . ASN A 1 113 ? 23.019 18.828 65.634 1.00 33.46 101 ASN A C 1
ATOM 781 O O . ASN A 1 113 ? 24.220 18.734 65.934 1.00 32.87 101 ASN A O 1
ATOM 786 N N . THR A 1 114 ? 22.395 17.983 64.811 1.00 32.81 102 THR A N 1
ATOM 787 C CA . THR A 1 114 ? 23.131 16.967 64.091 1.00 31.81 102 THR A CA 1
ATOM 788 C C . THR A 1 114 ? 23.922 17.613 62.957 1.00 30.83 102 THR A C 1
ATOM 789 O O . THR A 1 114 ? 25.123 17.488 62.893 1.00 31.48 102 THR A O 1
ATOM 793 N N . ASP A 1 115 ? 23.253 18.336 62.093 1.00 32.04 103 ASP A N 1
ATOM 794 C CA . ASP A 1 115 ? 23.900 18.956 60.936 1.00 33.13 103 ASP A CA 1
ATOM 795 C C . ASP A 1 115 ? 24.244 20.429 61.142 1.00 33.33 103 ASP A C 1
ATOM 796 O O . ASP A 1 115 ? 24.774 21.054 60.243 1.00 34.68 103 ASP A O 1
ATOM 801 N N . LEU A 1 116 ? 23.932 20.977 62.316 1.00 33.75 104 LEU A N 1
ATOM 802 C CA . LEU A 1 116 ? 24.372 22.336 62.713 1.00 34.25 104 LEU A CA 1
ATOM 803 C C . LEU A 1 116 ? 23.758 23.523 61.943 1.00 31.98 104 LEU A C 1
ATOM 804 O O . LEU A 1 116 ? 24.468 24.375 61.381 1.00 30.68 104 LEU A O 1
ATOM 809 N N . TYR A 1 117 ? 22.438 23.576 61.921 1.00 30.29 105 TYR A N 1
ATOM 810 C CA . TYR A 1 117 ? 21.775 24.783 61.483 1.00 30.54 105 TYR A CA 1
ATOM 811 C C . TYR A 1 117 ? 20.614 25.099 62.339 1.00 27.96 105 TYR A C 1
ATOM 812 O O . TYR A 1 117 ? 19.851 24.221 62.679 1.00 29.45 105 TYR A O 1
ATOM 821 N N . HIS A 1 118 ? 20.493 26.377 62.668 1.00 28.57 106 HIS A N 1
ATOM 822 C CA . HIS A 1 118 ? 19.439 26.872 63.543 1.00 28.99 106 HIS A CA 1
ATOM 823 C C . HIS A 1 118 ? 18.709 27.934 62.762 1.00 28.57 106 HIS A C 1
ATOM 824 O O . HIS A 1 118 ? 19.317 28.908 62.328 1.00 26.31 106 HIS A O 1
ATOM 831 N N . ILE A 1 119 ? 17.408 27.712 62.578 1.00 27.99 107 ILE A N 1
ATOM 832 C CA . ILE A 1 119 ? 16.573 28.570 61.790 1.00 29.18 107 ILE A CA 1
ATOM 833 C C . ILE A 1 119 ? 15.436 29.075 62.659 1.00 30.03 107 ILE A C 1
ATOM 834 O O . ILE A 1 119 ? 14.725 28.280 63.264 1.00 29.46 107 ILE A O 1
ATOM 839 N N . VAL A 1 120 ? 15.290 30.400 62.720 1.00 30.91 108 VAL A N 1
ATOM 840 C CA . VAL A 1 120 ? 14.248 31.024 63.527 1.00 31.68 108 VAL A CA 1
ATOM 841 C C . VAL A 1 120 ? 13.099 31.330 62.608 1.00 29.08 108 VAL A C 1
ATOM 842 O O . VAL A 1 120 ? 13.285 31.913 61.545 1.00 29.40 108 VAL A O 1
ATOM 846 N N . ALA A 1 121 ? 11.926 30.850 63.013 1.00 29.35 109 ALA A N 1
ATOM 847 C CA . ALA A 1 121 ? 10.689 31.065 62.293 1.00 29.65 109 ALA A CA 1
ATOM 848 C C . ALA A 1 121 ? 9.814 31.957 63.149 1.00 29.07 109 ALA A C 1
ATOM 849 O O . ALA A 1 121 ? 9.567 31.650 64.319 1.00 27.89 109 ALA A O 1
ATOM 851 N N . VAL A 1 122 ? 9.382 33.066 62.560 1.00 30.19 110 VAL A N 1
ATOM 852 C CA . VAL A 1 122 ? 8.546 34.054 63.224 1.00 31.33 110 VAL A CA 1
ATOM 853 C C . VAL A 1 122 ? 7.158 34.061 62.608 1.00 30.05 110 VAL A C 1
ATOM 854 O O . VAL A 1 122 ? 6.996 34.117 61.394 1.00 30.47 110 VAL A O 1
ATOM 858 N N . ASP A 1 123 ? 6.160 33.976 63.480 1.00 31.69 111 ASP A N 1
ATOM 859 C CA . ASP A 1 123 ? 4.759 33.795 63.105 1.00 31.26 111 ASP A CA 1
ATOM 860 C C . ASP A 1 123 ? 4.530 32.403 62.540 1.00 31.52 111 ASP A C 1
ATOM 861 O O . ASP A 1 123 ? 3.998 32.219 61.451 1.00 31.31 111 ASP A O 1
ATOM 866 N N . VAL A 1 124 ? 4.931 31.419 63.331 1.00 33.51 112 VAL A N 1
ATOM 867 C CA . VAL A 1 124 ? 4.759 30.020 62.973 1.00 32.34 112 VAL A CA 1
ATOM 868 C C . VAL A 1 124 ? 3.400 29.493 63.495 1.00 31.37 112 VAL A C 1
ATOM 869 O O . VAL A 1 124 ? 2.897 29.940 64.538 1.00 27.95 112 VAL A O 1
ATOM 873 N N . LYS A 1 125 ? 2.828 28.550 62.743 1.00 30.26 113 LYS A N 1
ATOM 874 C CA . LYS A 1 125 ? 1.516 27.994 63.029 1.00 31.63 113 LYS A CA 1
ATOM 875 C C . LYS A 1 125 ? 1.512 26.486 63.132 1.00 31.25 113 LYS A C 1
ATOM 876 O O . LYS A 1 125 ? 0.602 25.919 63.696 1.00 30.76 113 LYS A O 1
ATOM 882 N N . GLU A 1 126 ? 2.506 25.840 62.543 1.00 32.86 114 GLU A N 1
ATOM 883 C CA . GLU A 1 126 ? 2.557 24.392 62.497 1.00 33.96 114 GLU A CA 1
ATOM 884 C C . GLU A 1 126 ? 3.951 23.926 62.747 1.00 32.66 114 GLU A C 1
ATOM 885 O O . GLU A 1 126 ? 4.906 24.591 62.360 1.00 31.37 114 GLU A O 1
ATOM 891 N N . TYR A 1 127 ? 4.053 22.751 63.360 1.00 31.30 115 TYR A N 1
ATOM 892 C CA . TYR A 1 127 ? 5.333 22.141 63.629 1.00 30.31 115 TYR A CA 1
ATOM 893 C C . TYR A 1 127 ? 5.971 21.754 62.281 1.00 29.72 115 TYR A C 1
ATOM 894 O O . TYR A 1 127 ? 5.286 21.367 61.342 1.00 28.53 115 TYR A O 1
ATOM 903 N N . VAL A 1 128 ? 7.294 21.875 62.212 1.00 31.83 116 VAL A N 1
ATOM 904 C CA . VAL A 1 128 ? 8.098 21.482 61.038 1.00 32.04 116 VAL A CA 1
ATOM 905 C C . VAL A 1 128 ? 9.264 20.683 61.542 1.00 31.20 116 VAL A C 1
ATOM 906 O O . VAL A 1 128 ? 9.975 21.154 62.424 1.00 32.82 116 VAL A O 1
ATOM 910 N N . ASP A 1 129 ? 9.460 19.490 60.984 1.00 31.56 117 ASP A N 1
ATOM 911 C CA . ASP A 1 129 ? 10.558 18.584 61.385 1.00 30.95 117 ASP A CA 1
ATOM 912 C C . ASP A 1 129 ? 11.944 19.208 61.147 1.00 29.31 117 ASP A C 1
ATOM 913 O O . ASP A 1 129 ? 12.344 19.442 59.982 1.00 27.38 117 ASP A O 1
ATOM 918 N N . PRO A 1 130 ? 12.680 19.488 62.242 1.00 29.67 118 PRO A N 1
ATOM 919 C CA . PRO A 1 130 ? 14.018 20.102 62.121 1.00 29.94 118 PRO A CA 1
ATOM 920 C C . PRO A 1 130 ? 15.047 19.246 61.372 1.00 31.37 118 PRO A C 1
ATOM 921 O O . PRO A 1 130 ? 16.093 19.778 60.949 1.00 32.95 118 PRO A O 1
ATOM 925 N N . SER A 1 131 ? 14.765 17.946 61.238 1.00 30.11 119 SER A N 1
ATOM 926 C CA . SER A 1 131 ? 15.632 17.010 60.522 1.00 31.56 119 SER A CA 1
ATOM 927 C C . SER A 1 131 ? 15.654 17.211 59.014 1.00 30.71 119 SER A C 1
ATOM 928 O O . SER A 1 131 ? 16.559 16.732 58.350 1.00 32.12 119 SER A O 1
ATOM 931 N N . LEU A 1 132 ? 14.650 17.869 58.456 1.00 29.73 120 LEU A N 1
ATOM 932 C CA . LEU A 1 132 ? 14.554 17.950 57.014 1.00 28.79 120 LEU A CA 1
ATOM 933 C C . LEU A 1 132 ? 15.683 18.827 56.452 1.00 28.88 120 LEU A C 1
ATOM 934 O O . LEU A 1 132 ? 16.263 19.622 57.186 1.00 28.27 120 LEU A O 1
ATOM 939 N N . PRO A 1 133 ? 15.969 18.708 55.141 1.00 29.24 121 PRO A N 1
ATOM 940 C CA . PRO A 1 133 ? 16.876 19.645 54.474 1.00 28.84 121 PRO A CA 1
ATOM 941 C C . PRO A 1 133 ? 16.433 21.099 54.641 1.00 31.33 121 PRO A C 1
ATOM 942 O O . PRO A 1 133 ? 15.237 21.389 54.809 1.00 31.23 121 PRO A O 1
ATOM 946 N N . VAL A 1 134 ? 17.414 21.998 54.620 1.00 30.87 122 VAL A N 1
ATOM 947 C CA . VAL A 1 134 ? 17.171 23.397 54.824 1.00 30.74 122 VAL A CA 1
ATOM 948 C C . VAL A 1 134 ? 16.033 23.875 53.938 1.00 30.25 122 VAL A C 1
ATOM 949 O O . VAL A 1 134 ? 15.041 24.364 54.439 1.00 32.60 122 VAL A O 1
ATOM 953 N N . GLU A 1 135 ? 16.149 23.687 52.633 1.00 31.26 123 GLU A N 1
ATOM 954 C CA . GLU A 1 135 ? 15.163 24.210 51.703 1.00 31.39 123 GLU A CA 1
ATOM 955 C C . GLU A 1 135 ? 13.789 23.592 51.900 1.00 31.49 123 GLU A C 1
ATOM 956 O O . GLU A 1 135 ? 12.793 24.214 51.543 1.00 31.61 123 GLU A O 1
ATOM 960 N N . GLU A 1 136 ? 13.715 22.377 52.440 1.00 31.80 124 GLU A N 1
ATOM 961 C CA . GLU A 1 136 ? 12.411 21.784 52.726 1.00 33.22 124 GLU A CA 1
ATOM 962 C C . GLU A 1 136 ? 11.759 22.478 53.923 1.00 32.42 124 GLU A C 1
ATOM 963 O O . GLU A 1 136 ? 10.575 22.810 53.871 1.00 32.04 124 GLU A O 1
ATOM 969 N N . ILE A 1 137 ? 12.534 22.690 54.989 1.00 30.64 125 ILE A N 1
ATOM 970 C CA . ILE A 1 137 ? 12.059 23.426 56.156 1.00 31.18 125 ILE A CA 1
ATOM 971 C C . ILE A 1 137 ? 11.507 24.781 55.722 1.00 31.86 125 ILE A C 1
ATOM 972 O O . ILE A 1 137 ? 10.406 25.174 56.103 1.00 31.28 125 ILE A O 1
ATOM 977 N N . VAL A 1 138 ? 12.272 25.477 54.891 1.00 33.56 126 VAL A N 1
ATOM 978 C CA . VAL A 1 138 ? 11.938 26.845 54.484 1.00 32.73 126 VAL A CA 1
ATOM 979 C C . VAL A 1 138 ? 10.711 26.878 53.612 1.00 31.39 126 VAL A C 1
ATOM 980 O O . VAL A 1 138 ? 9.849 27.725 53.814 1.00 33.42 126 VAL A O 1
ATOM 984 N N . GLU A 1 139 ? 10.613 25.960 52.664 1.00 31.64 127 GLU A N 1
ATOM 985 C CA . GLU A 1 139 ? 9.406 25.865 51.849 1.00 32.13 127 GLU A CA 1
ATOM 986 C C . GLU A 1 139 ? 8.182 25.639 52.743 1.00 31.34 127 GLU A C 1
ATOM 987 O O . GLU A 1 139 ? 7.155 26.279 52.552 1.00 30.62 127 GLU A O 1
ATOM 991 N N . LYS A 1 140 ? 8.302 24.727 53.704 1.00 30.93 128 LYS A N 1
ATOM 992 C CA . LYS A 1 140 ? 7.236 24.488 54.700 1.00 32.37 128 LYS A CA 1
ATOM 993 C C . LYS A 1 140 ? 6.824 25.744 55.452 1.00 31.26 128 LYS A C 1
ATOM 994 O O . LYS A 1 140 ? 5.638 26.010 55.623 1.00 31.60 128 LYS A O 1
ATOM 1000 N N . LEU A 1 141 ? 7.810 26.506 55.910 1.00 31.24 129 LEU A N 1
ATOM 1001 C CA . LEU A 1 141 ? 7.554 27.771 56.618 1.00 31.39 129 LEU A CA 1
ATOM 1002 C C . LEU A 1 141 ? 6.923 28.846 55.713 1.00 30.95 129 LEU A C 1
ATOM 1003 O O . LEU A 1 141 ? 6.155 29.652 56.184 1.00 31.00 129 LEU A O 1
ATOM 1008 N N . LYS A 1 142 ? 7.229 28.832 54.423 1.00 31.47 130 LYS A N 1
ATOM 1009 C CA . LYS A 1 142 ? 6.652 29.783 53.474 1.00 32.90 130 LYS A CA 1
ATOM 1010 C C . LYS A 1 142 ? 5.157 29.524 53.213 1.00 32.44 130 LYS A C 1
ATOM 1011 O O . LYS A 1 142 ? 4.363 30.469 53.105 1.00 32.13 130 LYS A O 1
ATOM 1017 N N . GLU A 1 143 ? 4.787 28.246 53.145 1.00 30.60 131 GLU A N 1
ATOM 1018 C CA . GLU A 1 143 ? 3.390 27.801 53.079 1.00 31.33 131 GLU A CA 1
ATOM 1019 C C . GLU A 1 143 ? 2.551 28.252 54.274 1.00 30.07 131 GLU A C 1
ATOM 1020 O O . GLU A 1 143 ? 1.334 28.400 54.160 1.00 30.25 131 GLU A O 1
ATOM 1026 N N . GLN A 1 144 ? 3.202 28.443 55.422 1.00 29.10 132 GLN A N 1
ATOM 1027 C CA . GLN A 1 144 ? 2.552 28.968 56.618 1.00 29.52 132 GLN A CA 1
ATOM 1028 C C . GLN A 1 144 ? 2.561 30.497 56.698 1.00 29.70 132 GLN A C 1
ATOM 1029 O O . GLN A 1 144 ? 1.986 31.047 57.630 1.00 30.06 132 GLN A O 1
ATOM 1035 N N . ASN A 1 145 ? 3.232 31.163 55.759 1.00 29.69 133 ASN A N 1
ATOM 1036 C CA . ASN A 1 145 ? 3.475 32.612 55.821 1.00 30.94 133 ASN A CA 1
ATOM 1037 C C . ASN A 1 145 ? 4.235 32.995 57.113 1.00 31.89 133 ASN A C 1
ATOM 1038 O O . ASN A 1 145 ? 3.817 33.846 57.899 1.00 32.62 133 ASN A O 1
ATOM 1043 N N . ALA A 1 146 ? 5.336 32.300 57.360 1.00 31.27 134 ALA A N 1
ATOM 1044 C CA . ALA A 1 146 ? 6.194 32.653 58.471 1.00 32.14 134 ALA A CA 1
ATOM 1045 C C . ALA A 1 146 ? 7.437 33.395 57.934 1.00 30.98 134 ALA A C 1
ATOM 1046 O O . ALA A 1 146 ? 7.848 33.205 56.797 1.00 32.05 134 ALA A O 1
ATOM 1048 N N . LEU A 1 147 ? 8.005 34.241 58.775 1.00 29.47 135 LEU A N 1
ATOM 1049 C CA . LEU A 1 147 ? 9.244 34.921 58.485 1.00 30.79 135 LEU A CA 1
ATOM 1050 C C . LEU A 1 147 ? 10.398 34.021 58.896 1.00 31.69 135 LEU A C 1
ATOM 1051 O O . LEU A 1 147 ? 10.381 33.450 59.986 1.00 30.25 135 LEU A O 1
ATOM 1056 N N . VAL A 1 148 ? 11.387 33.864 58.012 1.00 32.44 136 VAL A N 1
ATOM 1057 C CA . VAL A 1 148 ? 12.439 32.837 58.182 1.00 31.08 136 VAL A CA 1
ATOM 1058 C C . VAL A 1 148 ? 13.819 33.483 58.283 1.00 31.29 136 VAL A C 1
ATOM 1059 O O . VAL A 1 148 ? 14.343 34.058 57.316 1.00 30.86 136 VAL A O 1
ATOM 1063 N N . ILE A 1 149 ? 14.388 33.372 59.484 1.00 32.36 137 ILE A N 1
ATOM 1064 C CA . ILE A 1 149 ? 15.655 33.988 59.826 1.00 30.72 137 ILE A CA 1
ATOM 1065 C C . ILE A 1 149 ? 16.724 32.887 59.954 1.00 30.16 137 ILE A C 1
ATOM 1066 O O . ILE A 1 149 ? 16.481 31.858 60.563 1.00 30.08 137 ILE A O 1
ATOM 1071 N N . ALA A 1 150 ? 17.893 33.108 59.361 1.00 29.77 138 ALA A N 1
ATOM 1072 C CA . ALA A 1 150 ? 19.069 32.284 59.619 1.00 28.73 138 ALA A CA 1
ATOM 1073 C C . ALA A 1 150 ? 19.742 32.772 60.888 1.00 29.50 138 ALA A C 1
ATOM 1074 O O . ALA A 1 150 ? 20.327 33.843 60.908 1.00 31.21 138 ALA A O 1
ATOM 1076 N N . ALA A 1 151 ? 19.660 31.984 61.951 1.00 31.21 139 ALA A N 1
ATOM 1077 C CA . ALA A 1 151 ? 20.259 32.350 63.217 1.00 30.51 139 ALA A CA 1
ATOM 1078 C C . ALA A 1 151 ? 21.781 32.111 63.195 1.00 33.18 139 ALA A C 1
ATOM 1079 O O . ALA A 1 151 ? 22.288 31.112 62.660 1.00 31.58 139 ALA A O 1
ATOM 1081 N N . HIS A 1 152 ? 22.496 33.053 63.796 1.00 33.67 140 HIS A N 1
ATOM 1082 C CA . HIS A 1 152 ? 23.917 32.936 63.993 1.00 34.20 140 HIS A CA 1
ATOM 1083 C C . HIS A 1 152 ? 24.211 32.324 65.357 1.00 34.94 140 HIS A C 1
ATOM 1084 O O . HIS A 1 152 ? 23.620 32.735 66.356 1.00 36.93 140 HIS A O 1
ATOM 1091 N N . PRO A 1 153 ? 25.137 31.353 65.421 1.00 36.98 141 PRO A N 1
ATOM 1092 C CA . PRO A 1 153 ? 25.492 30.856 66.750 1.00 39.11 141 PRO A CA 1
ATOM 1093 C C . PRO A 1 153 ? 26.067 32.001 67.599 1.00 42.07 141 PRO A C 1
ATOM 1094 O O . PRO A 1 153 ? 26.766 32.888 67.055 1.00 41.60 141 PRO A O 1
ATOM 1098 N N . ASP A 1 154 ? 25.772 32.007 68.903 1.00 43.44 142 ASP A N 1
ATOM 1099 C CA . ASP A 1 154 ? 26.290 33.089 69.772 1.00 45.06 142 ASP A CA 1
ATOM 1100 C C . ASP A 1 154 ? 27.777 32.876 70.013 1.00 45.57 142 ASP A C 1
ATOM 1101 O O . ASP A 1 154 ? 28.259 31.757 69.892 1.00 45.88 142 ASP A O 1
ATOM 1106 N N . ARG A 1 155 ? 28.491 33.960 70.315 1.00 47.36 143 ARG A N 1
ATOM 1107 C CA . ARG A 1 155 ? 29.948 33.932 70.462 1.00 49.39 143 ARG A CA 1
ATOM 1108 C C . ARG A 1 155 ? 30.437 32.953 71.537 1.00 50.17 143 ARG A C 1
ATOM 1109 O O . ARG A 1 155 ? 31.521 32.385 71.402 1.00 49.57 143 ARG A O 1
ATOM 1111 N N . LYS A 1 156 ? 29.656 32.751 72.597 1.00 51.89 144 LYS A N 1
ATOM 1112 C CA . LYS A 1 156 ? 30.028 31.763 73.627 1.00 53.59 144 LYS A CA 1
ATOM 1113 C C . LYS A 1 156 ? 30.116 30.324 73.068 1.00 55.22 144 LYS A C 1
ATOM 1114 O O . LYS A 1 156 ? 30.676 29.461 73.737 1.00 57.98 144 LYS A O 1
ATOM 1116 N N . LYS A 1 157 ? 29.589 30.067 71.863 1.00 55.30 145 LYS A N 1
ATOM 1117 C CA . LYS A 1 157 ? 29.986 28.881 71.071 1.00 55.27 145 LYS A CA 1
ATOM 1118 C C . LYS A 1 157 ? 31.475 28.507 71.257 1.00 57.02 145 LYS A C 1
ATOM 1119 O O . LYS A 1 157 ? 32.391 29.294 70.963 1.00 57.21 145 LYS A O 1
ATOM 1125 N N . LEU A 1 163 ? 33.236 24.429 66.239 1.00 53.35 151 LEU A N 1
ATOM 1126 C CA . LEU A 1 163 ? 32.241 23.955 65.261 1.00 52.55 151 LEU A CA 1
ATOM 1127 C C . LEU A 1 163 ? 32.142 24.876 64.026 1.00 51.78 151 LEU A C 1
ATOM 1128 O O . LEU A 1 163 ? 32.186 26.108 64.172 1.00 52.46 151 LEU A O 1
ATOM 1131 N N . SER A 1 164 ? 32.006 24.283 62.831 1.00 49.04 152 SER A N 1
ATOM 1132 C CA . SER A 1 164 ? 31.651 25.030 61.597 1.00 47.63 152 SER A CA 1
ATOM 1133 C C . SER A 1 164 ? 30.158 24.902 61.257 1.00 44.94 152 SER A C 1
ATOM 1134 O O . SER A 1 164 ? 29.673 23.816 60.935 1.00 46.66 152 SER A O 1
ATOM 1137 N N . TRP A 1 165 ? 29.442 26.023 61.290 1.00 40.14 153 TRP A N 1
ATOM 1138 C CA . TRP A 1 165 ? 27.979 26.037 61.154 1.00 36.58 153 TRP A CA 1
ATOM 1139 C C . TRP A 1 165 ? 27.516 26.098 59.695 1.00 34.72 153 TRP A C 1
ATOM 1140 O O . TRP A 1 165 ? 28.013 26.894 58.904 1.00 32.32 153 TRP A O 1
ATOM 1151 N N . TYR A 1 166 ? 26.541 25.246 59.379 1.00 34.80 154 TYR A N 1
ATOM 1152 C CA . TYR A 1 166 ? 26.193 24.878 58.002 1.00 34.21 154 TYR A CA 1
ATOM 1153 C C . TYR A 1 166 ? 25.740 26.066 57.142 1.00 33.70 154 TYR A C 1
ATOM 1154 O O . TYR A 1 166 ? 26.221 26.242 56.019 1.00 33.57 154 TYR A O 1
ATOM 1163 N N . LEU A 1 167 ? 24.826 26.868 57.672 1.00 31.83 155 LEU A N 1
ATOM 1164 C CA . LEU A 1 167 ? 24.280 28.012 56.932 1.00 32.45 155 LEU A CA 1
ATOM 1165 C C . LEU A 1 167 ? 25.362 29.079 56.624 1.00 32.29 155 LEU A C 1
ATOM 1166 O O . LEU A 1 167 ? 25.427 29.662 55.509 1.00 31.98 155 LEU A O 1
ATOM 1171 N N . TRP A 1 168 ? 26.222 29.288 57.614 1.00 31.97 156 TRP A N 1
ATOM 1172 C CA . TRP A 1 168 ? 27.261 30.332 57.611 1.00 31.28 156 TRP A CA 1
ATOM 1173 C C . TRP A 1 168 ? 28.478 29.945 56.784 1.00 31.45 156 TRP A C 1
ATOM 1174 O O . TRP A 1 168 ? 29.228 30.802 56.327 1.00 31.33 156 TRP A O 1
ATOM 1185 N N . ALA A 1 169 ? 28.679 28.645 56.603 1.00 31.77 157 ALA A N 1
ATOM 1186 C CA . ALA A 1 169 ? 29.712 28.158 55.708 1.00 33.02 157 ALA A CA 1
ATOM 1187 C C . ALA A 1 169 ? 29.222 28.198 54.243 1.00 33.69 157 ALA A C 1
ATOM 1188 O O . ALA A 1 169 ? 30.011 28.136 53.330 1.00 34.33 157 ALA A O 1
ATOM 1190 N N . ASN A 1 170 ? 27.913 28.337 54.038 1.00 35.38 158 ASN A N 1
ATOM 1191 C CA . ASN A 1 170 ? 27.293 28.171 52.730 1.00 35.23 158 ASN A CA 1
ATOM 1192 C C . ASN A 1 170 ? 26.399 29.360 52.379 1.00 36.18 158 ASN A C 1
ATOM 1193 O O . ASN A 1 170 ? 25.292 29.195 51.879 1.00 36.11 158 ASN A O 1
ATOM 1206 N N . GLU A 1 172 ? 26.394 31.982 50.226 1.00 34.21 160 GLU A N 1
ATOM 1207 C CA . GLU A 1 172 ? 26.025 32.257 48.837 1.00 35.92 160 GLU A CA 1
ATOM 1208 C C . GLU A 1 172 ? 24.959 31.268 48.309 1.00 34.19 160 GLU A C 1
ATOM 1209 O O . GLU A 1 172 ? 24.012 31.672 47.652 1.00 33.95 160 GLU A O 1
ATOM 1213 N N . ARG A 1 173 ? 25.093 29.999 48.664 1.00 33.67 161 ARG A N 1
ATOM 1214 C CA . ARG A 1 173 ? 24.124 28.953 48.327 1.00 33.71 161 ARG A CA 1
ATOM 1215 C C . ARG A 1 173 ? 22.706 29.249 48.860 1.00 33.84 161 ARG A C 1
ATOM 1216 O O . ARG A 1 173 ? 21.699 29.052 48.160 1.00 31.61 161 ARG A O 1
ATOM 1223 N N . PHE A 1 174 ? 22.648 29.752 50.092 1.00 32.01 162 PHE A N 1
ATOM 1224 C CA . PHE A 1 174 ? 21.395 30.106 50.752 1.00 31.43 162 PHE A CA 1
ATOM 1225 C C . PHE A 1 174 ? 20.973 31.587 50.635 1.00 31.84 162 PHE A C 1
ATOM 1226 O O . PHE A 1 174 ? 20.086 32.027 51.350 1.00 31.87 162 PHE A O 1
ATOM 1234 N N . LYS A 1 175 ? 21.568 32.349 49.715 1.00 33.20 163 LYS A N 1
ATOM 1235 C CA . LYS A 1 175 ? 21.242 33.796 49.583 1.00 33.77 163 LYS A CA 1
ATOM 1236 C C . LYS A 1 175 ? 19.776 34.124 49.249 1.00 31.75 163 LYS A C 1
ATOM 1237 O O . LYS A 1 175 ? 19.278 35.185 49.619 1.00 28.11 163 LYS A O 1
ATOM 1243 N N . ASP A 1 176 ? 19.094 33.234 48.533 1.00 31.03 164 ASP A N 1
ATOM 1244 C CA . ASP A 1 176 ? 17.691 33.462 48.194 1.00 31.25 164 ASP A CA 1
ATOM 1245 C C . ASP A 1 176 ? 16.761 32.562 48.990 1.00 31.19 164 ASP A C 1
ATOM 1246 O O . ASP A 1 176 ? 15.634 32.343 48.591 1.00 31.32 164 ASP A O 1
ATOM 1251 N N . THR A 1 177 ? 17.256 32.031 50.103 1.00 31.25 165 THR A N 1
ATOM 1252 C CA . THR A 1 177 ? 16.515 31.099 50.935 1.00 31.04 165 THR A CA 1
ATOM 1253 C C . THR A 1 177 ? 15.941 31.810 52.154 1.00 30.59 165 THR A C 1
ATOM 1254 O O . THR A 1 177 ? 14.811 31.555 52.544 1.00 31.47 165 THR A O 1
ATOM 1258 N N . PHE A 1 178 ? 16.729 32.684 52.761 1.00 29.37 166 PHE A N 1
ATOM 1259 C CA . PHE A 1 178 ? 16.321 33.344 53.980 1.00 29.48 166 PHE A CA 1
ATOM 1260 C C . PHE A 1 178 ? 15.838 34.768 53.744 1.00 29.73 166 PHE A C 1
ATOM 1261 O O . PHE A 1 178 ? 16.374 35.506 52.899 1.00 29.45 166 PHE A O 1
ATOM 1269 N N . ASP A 1 179 ? 14.821 35.142 54.509 1.00 29.57 167 ASP A N 1
ATOM 1270 C CA . ASP A 1 179 ? 14.292 36.501 54.474 1.00 30.30 167 ASP A CA 1
ATOM 1271 C C . ASP A 1 179 ? 15.298 37.436 55.135 1.00 29.81 167 ASP A C 1
ATOM 1272 O O . ASP A 1 179 ? 15.367 38.595 54.772 1.00 30.44 167 ASP A O 1
ATOM 1277 N N . ALA A 1 180 ? 16.050 36.931 56.117 1.00 29.55 168 ALA A N 1
ATOM 1278 C CA . ALA A 1 180 ? 17.106 37.710 56.778 1.00 28.58 168 ALA A CA 1
ATOM 1279 C C . ALA A 1 180 ? 18.073 36.820 57.520 1.00 28.97 168 ALA A C 1
ATOM 1280 O O . ALA A 1 180 ? 17.747 35.677 57.883 1.00 28.00 168 ALA A O 1
ATOM 1282 N N . TRP A 1 181 ? 19.277 37.362 57.735 1.00 30.21 169 TRP A N 1
ATOM 1283 C CA . TRP A 1 181 ? 20.325 36.700 58.499 1.00 29.52 169 TRP A CA 1
ATOM 1284 C C . TRP A 1 181 ? 20.591 37.517 59.769 1.00 29.52 169 TRP A C 1
ATOM 1285 O O . TRP A 1 181 ? 20.497 38.754 59.741 1.00 29.86 169 TRP A O 1
ATOM 1296 N N . GLU A 1 182 ? 20.889 36.846 60.880 1.00 27.70 170 GLU A N 1
ATOM 1297 C CA . GLU A 1 182 ? 21.322 37.562 62.075 1.00 29.69 170 GLU A CA 1
ATOM 1298 C C . GLU A 1 182 ? 22.711 38.163 61.894 1.00 29.80 170 GLU A C 1
ATOM 1299 O O . GLU A 1 182 ? 23.713 37.448 61.796 1.00 30.39 170 GLU A O 1
ATOM 1305 N N . ILE A 1 183 ? 22.746 39.489 61.855 1.00 29.50 171 ILE A N 1
ATOM 1306 C CA . ILE A 1 183 ? 23.978 40.246 61.782 1.00 28.73 171 ILE A CA 1
ATOM 1307 C C . ILE A 1 183 ? 24.470 40.500 63.201 1.00 28.26 171 ILE A C 1
ATOM 1308 O O . ILE A 1 183 ? 25.614 40.928 63.401 1.00 26.76 171 ILE A O 1
ATOM 1313 N N . ALA A 1 184 ? 23.605 40.248 64.189 1.00 28.31 172 ALA A N 1
ATOM 1314 C CA . ALA A 1 184 ? 23.952 40.513 65.593 1.00 28.57 172 ALA A CA 1
ATOM 1315 C C . ALA A 1 184 ? 23.035 39.800 66.537 1.00 29.55 172 ALA A C 1
ATOM 1316 O O . ALA A 1 184 ? 21.853 39.659 66.268 1.00 30.44 172 ALA A O 1
ATOM 1318 N N . ASN A 1 185 ? 23.581 39.521 67.713 1.00 32.07 173 ASN A N 1
ATOM 1319 C CA . ASN A 1 185 ? 23.152 38.448 68.611 1.00 33.42 173 ASN A CA 1
ATOM 1320 C C . ASN A 1 185 ? 23.795 38.735 69.982 1.00 31.41 173 ASN A C 1
ATOM 1321 O O . ASN A 1 185 ? 25.004 38.912 70.065 1.00 29.10 173 ASN A O 1
ATOM 1326 N N . ARG A 1 186 ? 23.018 38.799 71.050 1.00 31.29 174 ARG A N 1
ATOM 1327 C CA . ARG A 1 186 ? 23.565 39.160 72.358 1.00 31.60 174 ARG A CA 1
ATOM 1328 C C . ARG A 1 186 ? 24.267 40.509 72.229 1.00 31.86 174 ARG A C 1
ATOM 1329 O O . ARG A 1 186 ? 23.641 41.457 71.759 1.00 30.88 174 ARG A O 1
ATOM 1337 N N . ASP A 1 187 ? 25.554 40.583 72.599 1.00 33.14 175 ASP A N 1
ATOM 1338 C CA . ASP A 1 187 ? 26.366 41.803 72.481 1.00 35.04 175 ASP A CA 1
ATOM 1339 C C . ASP A 1 187 ? 27.400 41.785 71.347 1.00 32.78 175 ASP A C 1
ATOM 1340 O O . ASP A 1 187 ? 28.343 42.590 71.354 1.00 32.53 175 ASP A O 1
ATOM 1345 N N . ASP A 1 188 ? 27.217 40.890 70.377 1.00 30.55 176 ASP A N 1
ATOM 1346 C CA . ASP A 1 188 ? 28.176 40.694 69.306 1.00 31.06 176 ASP A CA 1
ATOM 1347 C C . ASP A 1 188 ? 27.616 41.021 67.941 1.00 30.12 176 ASP A C 1
ATOM 1348 O O . ASP A 1 188 ? 26.436 40.818 67.679 1.00 28.81 176 ASP A O 1
ATOM 1353 N N . LEU A 1 189 ? 28.505 41.484 67.066 1.00 30.57 177 LEU A N 1
ATOM 1354 C CA . LEU A 1 189 ? 28.190 41.784 65.666 1.00 29.52 177 LEU A CA 1
ATOM 1355 C C . LEU A 1 189 ? 28.924 40.805 64.767 1.00 29.10 177 LEU A C 1
ATOM 1356 O O . LEU A 1 189 ? 30.032 40.405 65.071 1.00 28.67 177 LEU A O 1
ATOM 1361 N N . PHE A 1 190 ? 28.298 40.445 63.654 1.00 31.24 178 PHE A N 1
ATOM 1362 C CA . PHE A 1 190 ? 28.850 39.475 62.705 1.00 31.59 178 PHE A CA 1
ATOM 1363 C C . PHE A 1 190 ? 28.968 40.100 61.341 1.00 31.94 178 PHE A C 1
ATOM 1364 O O . PHE A 1 190 ? 28.016 40.110 60.551 1.00 32.21 178 PHE A O 1
ATOM 1372 N N . ASN A 1 191 ? 30.171 40.593 61.078 1.00 32.53 179 ASN A N 1
ATOM 1373 C CA . ASN A 1 191 ? 30.428 41.476 59.960 1.00 34.43 179 ASN A CA 1
ATOM 1374 C C . ASN A 1 191 ? 30.182 40.849 58.596 1.00 37.06 179 ASN A C 1
ATOM 1375 O O . ASN A 1 191 ? 29.925 41.576 57.629 1.00 40.74 179 ASN A O 1
ATOM 1380 N N . SER A 1 192 ? 30.259 39.515 58.518 1.00 36.98 180 SER A N 1
ATOM 1381 C CA . SER A 1 192 ? 30.014 38.772 57.264 1.00 37.26 180 SER A CA 1
ATOM 1382 C C . SER A 1 192 ? 28.671 39.109 56.590 1.00 37.37 180 SER A C 1
ATOM 1383 O O . SER A 1 192 ? 28.590 39.209 55.352 1.00 38.39 180 SER A O 1
ATOM 1386 N N . VAL A 1 193 ? 27.627 39.281 57.410 1.00 36.54 181 VAL A N 1
ATOM 1387 C CA . VAL A 1 193 ? 26.284 39.648 56.923 1.00 36.33 181 VAL A CA 1
ATOM 1388 C C . VAL A 1 193 ? 26.295 40.999 56.193 1.00 37.09 181 VAL A C 1
ATOM 1389 O O . VAL A 1 193 ? 25.760 41.138 55.073 1.00 37.07 181 VAL A O 1
ATOM 1393 N N . GLY A 1 194 ? 26.918 41.983 56.848 1.00 36.82 182 GLY A N 1
ATOM 1394 C CA . GLY A 1 194 ? 26.987 43.346 56.352 1.00 35.58 182 GLY A CA 1
ATOM 1395 C C . GLY A 1 194 ? 27.901 43.473 55.164 1.00 34.98 182 GLY A C 1
ATOM 1396 O O . GLY A 1 194 ? 27.545 44.118 54.184 1.00 35.20 182 GLY A O 1
ATOM 1397 N N . VAL A 1 195 ? 29.080 42.857 55.244 1.00 35.26 183 VAL A N 1
ATOM 1398 C CA . VAL A 1 195 ? 30.035 42.910 54.146 1.00 35.42 183 VAL A CA 1
ATOM 1399 C C . VAL A 1 195 ? 29.362 42.454 52.836 1.00 37.19 183 VAL A C 1
ATOM 1400 O O . VAL A 1 195 ? 29.510 43.112 51.789 1.00 36.61 183 VAL A O 1
ATOM 1404 N N . LYS A 1 196 ? 28.592 41.364 52.904 1.00 37.90 184 LYS A N 1
ATOM 1405 C CA . LYS A 1 196 ? 27.917 40.828 51.718 1.00 37.51 184 LYS A CA 1
ATOM 1406 C C . LYS A 1 196 ? 26.622 41.566 51.392 1.00 36.58 184 LYS A C 1
ATOM 1407 O O . LYS A 1 196 ? 26.027 41.320 50.365 1.00 36.07 184 LYS A O 1
ATOM 1413 N N . LYS A 1 197 ? 26.190 42.461 52.274 1.00 39.39 185 LYS A N 1
ATOM 1414 C CA . LYS A 1 197 ? 24.966 43.276 52.087 1.00 39.85 185 LYS A CA 1
ATOM 1415 C C . LYS A 1 197 ? 23.697 42.393 52.065 1.00 39.31 185 LYS A C 1
ATOM 1416 O O . LYS A 1 197 ? 22.741 42.683 51.353 1.00 41.57 185 LYS A O 1
ATOM 1422 N N . TYR A 1 198 ? 23.694 41.306 52.820 1.00 36.69 186 TYR A N 1
ATOM 1423 C CA . TYR A 1 198 ? 22.484 40.467 52.952 1.00 35.24 186 TYR A CA 1
ATOM 1424 C C . TYR A 1 198 ? 21.419 41.148 53.798 1.00 31.79 186 TYR A C 1
ATOM 1425 O O . TYR A 1 198 ? 21.733 41.998 54.620 1.00 31.75 186 TYR A O 1
ATOM 1434 N N . ARG A 1 199 ? 20.163 40.759 53.635 1.00 30.47 187 ARG A N 1
ATOM 1435 C CA . ARG A 1 199 ? 19.118 41.264 54.536 1.00 29.12 187 ARG A CA 1
ATOM 1436 C C . ARG A 1 199 ? 19.446 40.854 55.975 1.00 28.32 187 ARG A C 1
ATOM 1437 O O . ARG A 1 199 ? 19.853 39.724 56.218 1.00 30.20 187 ARG A O 1
ATOM 1445 N N . TYR A 1 200 ? 19.281 41.766 56.927 1.00 28.13 188 TYR A N 1
ATOM 1446 C CA . TYR A 1 200 ? 19.721 41.518 58.300 1.00 27.72 188 TYR A CA 1
ATOM 1447 C C . TYR A 1 200 ? 18.646 41.759 59.354 1.00 28.01 188 TYR A C 1
ATOM 1448 O O . TYR A 1 200 ? 17.707 42.516 59.149 1.00 28.56 188 TYR A O 1
ATOM 1457 N N . VAL A 1 201 ? 18.816 41.080 60.487 1.00 29.67 189 VAL A N 1
ATOM 1458 C CA . VAL A 1 201 ? 18.108 41.358 61.732 1.00 28.25 189 VAL A CA 1
ATOM 1459 C C . VAL A 1 201 ? 19.109 41.256 62.856 1.00 28.06 189 VAL A C 1
ATOM 1460 O O . VAL A 1 201 ? 20.165 40.664 62.679 1.00 28.39 189 VAL A O 1
ATOM 1464 N N . ALA A 1 202 ? 18.744 41.796 64.024 1.00 28.32 190 ALA A N 1
ATOM 1465 C CA . ALA A 1 202 ? 19.564 41.717 65.220 1.00 28.11 190 ALA A CA 1
ATOM 1466 C C . ALA A 1 202 ? 18.666 41.345 66.397 1.00 29.94 190 ALA A C 1
ATOM 1467 O O . ALA A 1 202 ? 17.598 41.944 66.590 1.00 30.84 190 ALA A O 1
ATOM 1469 N N . ASN A 1 203 ? 19.068 40.327 67.160 1.00 31.03 191 ASN A N 1
ATOM 1470 C CA . ASN A 1 203 ? 18.222 39.793 68.237 1.00 30.67 191 ASN A CA 1
ATOM 1471 C C . ASN A 1 203 ? 19.029 39.506 69.481 1.00 29.13 191 ASN A C 1
ATOM 1472 O O . ASN A 1 203 ? 20.248 39.560 69.474 1.00 28.68 191 ASN A O 1
ATOM 1477 N N . SER A 1 204 ? 18.329 39.212 70.561 1.00 29.93 192 SER A N 1
ATOM 1478 C CA . SER A 1 204 ? 19.001 38.926 71.807 1.00 29.74 192 SER A CA 1
ATOM 1479 C C . SER A 1 204 ? 19.527 37.506 71.814 1.00 28.99 192 SER A C 1
ATOM 1480 O O . SER A 1 204 ? 20.599 37.279 72.391 1.00 30.20 192 SER A O 1
ATOM 1483 N N . ASP A 1 205 ? 18.764 36.565 71.217 1.00 28.71 193 ASP A N 1
ATOM 1484 C CA . ASP A 1 205 ? 18.915 35.125 71.498 1.00 25.37 193 ASP A CA 1
ATOM 1485 C C . ASP A 1 205 ? 18.772 34.912 73.016 1.00 25.48 193 ASP A C 1
ATOM 1486 O O . ASP A 1 205 ? 19.593 34.241 73.630 1.00 24.21 193 ASP A O 1
ATOM 1491 N N . PHE A 1 206 ? 17.724 35.500 73.608 1.00 24.96 194 PHE A N 1
ATOM 1492 C CA . PHE A 1 206 ? 17.534 35.562 75.067 1.00 26.23 194 PHE A CA 1
ATOM 1493 C C . PHE A 1 206 ? 17.434 34.167 75.739 1.00 26.94 194 PHE A C 1
ATOM 1494 O O . PHE A 1 206 ? 16.730 33.273 75.264 1.00 27.62 194 PHE A O 1
ATOM 1502 N N . HIS A 1 207 ? 18.127 34.000 76.853 1.00 25.04 195 HIS A N 1
ATOM 1503 C CA . HIS A 1 207 ? 17.941 32.840 77.724 1.00 26.58 195 HIS A CA 1
ATOM 1504 C C . HIS A 1 207 ? 17.868 33.251 79.204 1.00 27.69 195 HIS A C 1
ATOM 1505 O O . HIS A 1 207 ? 17.194 32.591 79.966 1.00 27.33 195 HIS A O 1
ATOM 1512 N N . GLU A 1 208 ? 18.575 34.330 79.563 1.00 28.29 196 GLU A N 1
ATOM 1513 C CA . GLU A 1 208 ? 18.853 34.772 80.921 1.00 28.08 196 GLU A CA 1
ATOM 1514 C C . GLU A 1 208 ? 18.464 36.261 81.038 1.00 28.70 196 GLU A C 1
ATOM 1515 O O . GLU A 1 208 ? 18.531 36.995 80.051 1.00 29.47 196 GLU A O 1
ATOM 1521 N N . LEU A 1 209 ? 18.097 36.704 82.239 1.00 27.66 197 LEU A N 1
ATOM 1522 C CA . LEU A 1 209 ? 17.643 38.087 82.482 1.00 28.69 197 LEU A CA 1
ATOM 1523 C C . LEU A 1 209 ? 18.498 39.116 81.720 1.00 29.31 197 LEU A C 1
ATOM 1524 O O . LEU A 1 209 ? 17.984 39.969 80.962 1.00 26.44 197 LEU A O 1
ATOM 1529 N N . TRP A 1 210 ? 19.816 39.012 81.920 1.00 29.06 198 TRP A N 1
ATOM 1530 C CA . TRP A 1 210 ? 20.757 39.975 81.359 1.00 28.39 198 TRP A CA 1
ATOM 1531 C C . TRP A 1 210 ? 20.878 40.011 79.829 1.00 28.00 198 TRP A C 1
ATOM 1532 O O . TRP A 1 210 ? 21.473 40.941 79.298 1.00 29.73 198 TRP A O 1
ATOM 1543 N N . HIS A 1 211 ? 20.309 39.041 79.126 1.00 27.74 199 HIS A N 1
ATOM 1544 C CA . HIS A 1 211 ? 20.304 39.057 77.642 1.00 26.73 199 HIS A CA 1
ATOM 1545 C C . HIS A 1 211 ? 19.248 40.000 77.082 1.00 27.58 199 HIS A C 1
ATOM 1546 O O . HIS A 1 211 ? 19.112 40.131 75.877 1.00 29.38 199 HIS A O 1
ATOM 1553 N N . VAL A 1 212 ? 18.477 40.649 77.941 1.00 28.45 200 VAL A N 1
ATOM 1554 C CA . VAL A 1 212 ? 17.489 41.624 77.471 1.00 27.76 200 VAL A CA 1
ATOM 1555 C C . VAL A 1 212 ? 18.219 42.857 76.922 1.00 28.34 200 VAL A C 1
ATOM 1556 O O . VAL A 1 212 ? 17.762 43.466 75.965 1.00 30.82 200 VAL A O 1
ATOM 1560 N N . TYR A 1 213 ? 19.355 43.195 77.532 1.00 27.01 201 TYR A N 1
ATOM 1561 C CA . TYR A 1 213 ? 20.245 44.248 77.048 1.00 26.84 201 TYR A CA 1
ATOM 1562 C C . TYR A 1 213 ? 21.140 43.701 75.938 1.00 26.28 201 TYR A C 1
ATOM 1563 O O . TYR A 1 213 ? 22.126 43.040 76.204 1.00 27.72 201 TYR A O 1
ATOM 1572 N N . SER A 1 214 ? 20.772 43.940 74.693 1.00 25.61 202 SER A N 1
ATOM 1573 C CA . SER A 1 214 ? 21.421 43.275 73.568 1.00 25.68 202 SER A CA 1
ATOM 1574 C C . SER A 1 214 ? 21.150 44.059 72.325 1.00 24.58 202 SER A C 1
ATOM 1575 O O . SER A 1 214 ? 20.440 45.047 72.378 1.00 25.94 202 SER A O 1
ATOM 1578 N N . TRP A 1 215 ? 21.706 43.608 71.212 1.00 24.89 203 TRP A N 1
ATOM 1579 C CA . TRP A 1 215 ? 21.358 44.141 69.919 1.00 25.86 203 TRP A CA 1
ATOM 1580 C C . TRP A 1 215 ? 19.926 43.756 69.637 1.00 27.92 203 TRP A C 1
ATOM 1581 O O . TRP A 1 215 ? 19.531 42.607 69.911 1.00 27.84 203 TRP A O 1
ATOM 1592 N N . LYS A 1 216 ? 19.167 44.735 69.115 1.00 27.38 204 LYS A N 1
ATOM 1593 C CA . LYS A 1 216 ? 17.788 44.559 68.678 1.00 27.76 204 LYS A CA 1
ATOM 1594 C C . LYS A 1 216 ? 17.613 45.133 67.275 1.00 28.14 204 LYS A C 1
ATOM 1595 O O . LYS A 1 216 ? 18.482 45.809 66.758 1.00 27.89 204 LYS A O 1
ATOM 1601 N N . THR A 1 217 ? 16.463 44.865 66.672 1.00 28.55 205 THR A N 1
ATOM 1602 C CA . THR A 1 217 ? 16.139 45.397 65.364 1.00 29.02 205 THR A CA 1
ATOM 1603 C C . THR A 1 217 ? 15.164 46.566 65.497 1.00 29.84 205 THR A C 1
ATOM 1604 O O . THR A 1 217 ? 14.127 46.467 66.157 1.00 30.98 205 THR A O 1
ATOM 1608 N N . LEU A 1 218 ? 15.506 47.671 64.844 1.00 30.20 206 LEU A N 1
ATOM 1609 C CA . LEU A 1 218 ? 14.627 48.806 64.708 1.00 30.07 206 LEU A CA 1
ATOM 1610 C C . LEU A 1 218 ? 14.063 48.754 63.290 1.00 28.54 206 LEU A C 1
ATOM 1611 O O . LEU A 1 218 ? 14.812 48.731 62.315 1.00 28.80 206 LEU A O 1
ATOM 1616 N N . VAL A 1 219 ? 12.742 48.685 63.156 1.00 29.85 207 VAL A N 1
ATOM 1617 C CA . VAL A 1 219 ? 12.147 48.571 61.824 1.00 28.62 207 VAL A CA 1
ATOM 1618 C C . VAL A 1 219 ? 11.028 49.595 61.609 1.00 29.75 207 VAL A C 1
ATOM 1619 O O . VAL A 1 219 ? 10.212 49.845 62.516 1.00 30.66 207 VAL A O 1
ATOM 1623 N N . LYS A 1 220 ? 11.026 50.230 60.428 1.00 27.90 208 LYS A N 1
ATOM 1624 C CA . LYS A 1 220 ? 9.984 51.186 60.087 1.00 29.08 208 LYS A CA 1
ATOM 1625 C C . LYS A 1 220 ? 8.844 50.416 59.485 1.00 27.69 208 LYS A C 1
ATOM 1626 O O . LYS A 1 220 ? 8.963 49.854 58.392 1.00 30.24 208 LYS A O 1
ATOM 1632 N N . SER A 1 221 ? 7.742 50.375 60.207 1.00 26.30 209 SER A N 1
ATOM 1633 C CA . SER A 1 221 ? 6.609 49.568 59.811 1.00 28.60 209 SER A CA 1
ATOM 1634 C C . SER A 1 221 ? 5.351 49.917 60.631 1.00 28.83 209 SER A C 1
ATOM 1635 O O . SER A 1 221 ? 5.434 50.435 61.754 1.00 28.74 209 SER A O 1
ATOM 1638 N N . GLU A 1 222 ? 4.183 49.647 60.059 1.00 29.68 210 GLU A N 1
ATOM 1639 C CA . GLU A 1 222 ? 2.950 49.702 60.824 1.00 28.42 210 GLU A CA 1
ATOM 1640 C C . GLU A 1 222 ? 3.023 48.639 61.911 1.00 28.42 210 GLU A C 1
ATOM 1641 O O . GLU A 1 222 ? 3.656 47.583 61.753 1.00 30.85 210 GLU A O 1
ATOM 1647 N N . LYS A 1 223 ? 2.374 48.909 63.021 1.00 28.29 211 LYS A N 1
ATOM 1648 C CA . LYS A 1 223 ? 2.433 48.038 64.159 1.00 30.61 211 LYS A CA 1
ATOM 1649 C C . LYS A 1 223 ? 1.432 46.878 64.001 1.00 30.76 211 LYS A C 1
ATOM 1650 O O . LYS A 1 223 ? 0.489 46.756 64.761 1.00 33.58 211 LYS A O 1
ATOM 1656 N N . ASN A 1 224 ? 1.645 46.035 62.999 1.00 30.95 212 ASN A N 1
ATOM 1657 C CA . ASN A 1 224 ? 0.895 44.799 62.833 1.00 29.90 212 ASN A CA 1
ATOM 1658 C C . ASN A 1 224 ? 1.833 43.757 62.246 1.00 30.38 212 ASN A C 1
ATOM 1659 O O . ASN A 1 224 ? 2.790 44.098 61.528 1.00 32.29 212 ASN A O 1
ATOM 1664 N N . ILE A 1 225 ? 1.537 42.495 62.546 1.00 29.45 213 ILE A N 1
ATOM 1665 C CA . ILE A 1 225 ? 2.397 41.359 62.214 1.00 28.42 213 ILE A CA 1
ATOM 1666 C C . ILE A 1 225 ? 2.694 41.181 60.710 1.00 27.54 213 ILE A C 1
ATOM 1667 O O . ILE A 1 225 ? 3.848 40.941 60.344 1.00 27.36 213 ILE A O 1
ATOM 1672 N N . GLU A 1 226 ? 1.708 41.329 59.836 1.00 24.35 214 GLU A N 1
ATOM 1673 C CA . GLU A 1 226 ? 2.018 41.198 58.409 1.00 27.12 214 GLU A CA 1
ATOM 1674 C C . GLU A 1 226 ? 2.914 42.341 57.958 1.00 29.35 214 GLU A C 1
ATOM 1675 O O . GLU A 1 226 ? 3.836 42.127 57.177 1.00 26.88 214 GLU A O 1
ATOM 1681 N N . ALA A 1 227 ? 2.622 43.551 58.446 1.00 30.00 215 ALA A N 1
ATOM 1682 C CA . ALA A 1 227 ? 3.421 44.710 58.064 1.00 30.43 215 ALA A CA 1
ATOM 1683 C C . ALA A 1 227 ? 4.880 44.557 58.511 1.00 29.12 215 ALA A C 1
ATOM 1684 O O . ALA A 1 227 ? 5.791 44.836 57.751 1.00 29.65 215 ALA A O 1
ATOM 1686 N N . ILE A 1 228 ? 5.082 44.088 59.734 1.00 30.11 216 ILE A N 1
ATOM 1687 C CA . ILE A 1 228 ? 6.426 43.843 60.268 1.00 28.83 216 ILE A CA 1
ATOM 1688 C C . ILE A 1 228 ? 7.237 42.822 59.460 1.00 29.84 216 ILE A C 1
ATOM 1689 O O . ILE A 1 228 ? 8.439 43.030 59.209 1.00 31.01 216 ILE A O 1
ATOM 1694 N N . LYS A 1 229 ? 6.610 41.705 59.096 1.00 28.81 217 LYS A N 1
ATOM 1695 C CA . LYS A 1 229 ? 7.296 40.677 58.313 1.00 28.30 217 LYS A CA 1
ATOM 1696 C C . LYS A 1 229 ? 7.643 41.250 56.946 1.00 28.05 217 LYS A C 1
ATOM 1697 O O . LYS A 1 229 ? 8.721 40.961 56.408 1.00 28.45 217 LYS A O 1
ATOM 1703 N N . GLU A 1 230 ? 6.738 42.036 56.375 1.00 25.97 218 GLU A N 1
ATOM 1704 C CA . GLU A 1 230 ? 7.009 42.655 55.069 1.00 28.58 218 GLU A CA 1
ATOM 1705 C C . GLU A 1 230 ? 8.245 43.560 55.164 1.00 29.26 218 GLU A C 1
ATOM 1706 O O . GLU A 1 230 ? 9.141 43.511 54.318 1.00 30.16 218 GLU A O 1
ATOM 1712 N N . ALA A 1 231 ? 8.278 44.386 56.204 1.00 29.32 219 ALA A N 1
ATOM 1713 C CA . ALA A 1 231 ? 9.366 45.346 56.392 1.00 30.02 219 ALA A CA 1
ATOM 1714 C C . ALA A 1 231 ? 10.715 44.653 56.518 1.00 30.21 219 ALA A C 1
ATOM 1715 O O . ALA A 1 231 ? 11.707 45.129 55.945 1.00 31.40 219 ALA A O 1
ATOM 1717 N N . ILE A 1 232 ? 10.743 43.552 57.268 1.00 28.68 220 ILE A N 1
ATOM 1718 C CA . ILE A 1 232 ? 11.971 42.764 57.443 1.00 30.04 220 ILE A CA 1
ATOM 1719 C C . ILE A 1 232 ? 12.426 42.117 56.144 1.00 30.46 220 ILE A C 1
ATOM 1720 O O . ILE A 1 232 ? 13.583 42.229 55.792 1.00 32.67 220 ILE A O 1
ATOM 1725 N N . ARG A 1 233 ? 11.526 41.429 55.450 1.00 33.38 221 ARG A N 1
ATOM 1726 C CA . ARG A 1 233 ? 11.824 40.867 54.130 1.00 35.81 221 ARG A CA 1
ATOM 1727 C C . ARG A 1 233 ? 12.379 41.901 53.142 1.00 33.57 221 ARG A C 1
ATOM 1728 O O . ARG A 1 233 ? 13.347 41.630 52.471 1.00 34.00 221 ARG A O 1
ATOM 1736 N N . LYS A 1 234 ? 11.726 43.053 53.015 1.00 33.97 222 LYS A N 1
ATOM 1737 C CA . LYS A 1 234 ? 12.203 44.122 52.123 1.00 34.39 222 LYS A CA 1
ATOM 1738 C C . LYS A 1 234 ? 13.584 44.622 52.593 1.00 31.87 222 LYS A C 1
ATOM 1739 O O . LYS A 1 234 ? 14.502 44.799 51.803 1.00 30.08 222 LYS A O 1
ATOM 1745 N N . ASN A 1 235 ? 13.684 44.866 53.897 1.00 30.41 223 ASN A N 1
ATOM 1746 C CA . ASN A 1 235 ? 14.934 45.148 54.588 1.00 30.64 223 ASN A CA 1
ATOM 1747 C C . ASN A 1 235 ? 15.536 46.483 54.229 1.00 30.58 223 ASN A C 1
ATOM 1748 O O . ASN A 1 235 ? 16.707 46.679 54.474 1.00 32.39 223 ASN A O 1
ATOM 1753 N N . THR A 1 236 ? 14.747 47.414 53.688 1.00 30.64 224 THR A N 1
ATOM 1754 C CA . THR A 1 236 ? 15.260 48.748 53.344 1.00 29.25 224 THR A CA 1
ATOM 1755 C C . THR A 1 236 ? 15.059 49.785 54.444 1.00 30.33 224 THR A C 1
ATOM 1756 O O . THR A 1 236 ? 15.601 50.883 54.341 1.00 33.63 224 THR A O 1
ATOM 1760 N N . ASP A 1 237 ? 14.278 49.468 55.470 1.00 28.75 225 ASP A N 1
ATOM 1761 C CA . ASP A 1 237 ? 14.083 50.372 56.611 1.00 29.35 225 ASP A CA 1
ATOM 1762 C C . ASP A 1 237 ? 14.288 49.598 57.918 1.00 27.25 225 ASP A C 1
ATOM 1763 O O . ASP A 1 237 ? 13.407 49.489 58.744 1.00 25.44 225 ASP A O 1
ATOM 1768 N N . VAL A 1 238 ? 15.475 49.023 58.038 1.00 27.04 226 VAL A N 1
ATOM 1769 C CA . VAL A 1 238 ? 15.845 48.154 59.124 1.00 27.11 226 VAL A CA 1
ATOM 1770 C C . VAL A 1 238 ? 17.198 48.629 59.639 1.00 26.92 226 VAL A C 1
ATOM 1771 O O . VAL A 1 238 ? 18.158 48.770 58.885 1.00 25.34 226 VAL A O 1
ATOM 1775 N N . ALA A 1 239 ? 17.255 48.879 60.947 1.00 27.88 227 ALA A N 1
ATOM 1776 C CA . ALA A 1 239 ? 18.481 49.251 61.607 1.00 26.09 227 ALA A CA 1
ATOM 1777 C C . ALA A 1 239 ? 18.744 48.334 62.793 1.00 26.37 227 ALA A C 1
ATOM 1778 O O . ALA A 1 239 ? 17.923 47.537 63.182 1.00 25.76 227 ALA A O 1
ATOM 1780 N N . ILE A 1 240 ? 19.929 48.434 63.364 1.00 29.00 228 ILE A N 1
ATOM 1781 C CA . ILE A 1 240 ? 20.219 47.659 64.542 1.00 29.48 228 ILE A CA 1
ATOM 1782 C C . ILE A 1 240 ? 20.612 48.580 65.638 1.00 27.03 228 ILE A C 1
ATOM 1783 O O . ILE A 1 240 ? 21.290 49.589 65.411 1.00 25.08 228 ILE A O 1
ATOM 1788 N N . TYR A 1 241 ? 20.204 48.180 66.831 1.00 26.30 229 TYR A N 1
ATOM 1789 C CA . TYR A 1 241 ? 20.072 49.052 67.965 1.00 27.18 229 TYR A CA 1
ATOM 1790 C C . TYR A 1 241 ? 20.511 48.297 69.200 1.00 27.88 229 TYR A C 1
ATOM 1791 O O . TYR A 1 241 ? 20.032 47.191 69.452 1.00 28.52 229 TYR A O 1
ATOM 1800 N N . LEU A 1 242 ? 21.419 48.878 69.970 1.00 29.68 230 LEU A N 1
ATOM 1801 C CA . LEU A 1 242 ? 21.967 48.170 71.124 1.00 32.82 230 LEU A CA 1
ATOM 1802 C C . LEU A 1 242 ? 21.292 48.659 72.388 1.00 33.83 230 LEU A C 1
ATOM 1803 O O . LEU A 1 242 ? 21.590 49.754 72.834 1.00 33.34 230 LEU A O 1
ATOM 1816 N N . ARG A 1 244 ? 20.932 49.080 76.164 1.00 38.30 232 ARG A N 1
ATOM 1817 C CA . ARG A 1 244 ? 21.875 49.038 77.311 1.00 40.23 232 ARG A CA 1
ATOM 1818 C C . ARG A 1 244 ? 21.119 49.277 78.606 1.00 40.77 232 ARG A C 1
ATOM 1819 O O . ARG A 1 244 ? 19.992 49.805 78.569 1.00 36.77 232 ARG A O 1
ATOM 1827 N N . LYS A 1 245 ? 21.714 48.891 79.743 1.00 44.82 233 LYS A N 1
ATOM 1828 C CA . LYS A 1 245 ? 21.103 49.238 81.022 1.00 48.66 233 LYS A CA 1
ATOM 1829 C C . LYS A 1 245 ? 21.225 50.750 81.123 1.00 50.44 233 LYS A C 1
ATOM 1830 O O . LYS A 1 245 ? 22.344 51.276 81.056 1.00 50.42 233 LYS A O 1
ATOM 1836 N N . THR B 1 17 ? 10.463 64.706 67.672 1.00 49.66 5 THR B N 1
ATOM 1837 C CA . THR B 1 17 ? 11.522 63.703 67.363 1.00 48.52 5 THR B CA 1
ATOM 1838 C C . THR B 1 17 ? 11.030 62.619 66.380 1.00 48.99 5 THR B C 1
ATOM 1839 O O . THR B 1 17 ? 10.182 61.774 66.705 1.00 49.01 5 THR B O 1
ATOM 1843 N N . GLU B 1 18 ? 11.572 62.686 65.167 1.00 47.30 6 GLU B N 1
ATOM 1844 C CA . GLU B 1 18 ? 11.533 61.598 64.207 1.00 45.26 6 GLU B CA 1
ATOM 1845 C C . GLU B 1 18 ? 12.942 61.002 64.162 1.00 39.09 6 GLU B C 1
ATOM 1846 O O . GLU B 1 18 ? 13.876 61.564 64.752 1.00 40.04 6 GLU B O 1
ATOM 1852 N N . TRP B 1 19 ? 13.108 59.871 63.485 1.00 33.49 7 TRP B N 1
ATOM 1853 C CA . TRP B 1 19 ? 14.430 59.259 63.349 1.00 32.17 7 TRP B CA 1
ATOM 1854 C C . TRP B 1 19 ? 15.114 59.829 62.101 1.00 31.28 7 TRP B C 1
ATOM 1855 O O . TRP B 1 19 ? 14.543 59.766 61.004 1.00 30.12 7 TRP B O 1
ATOM 1866 N N . LEU B 1 20 ? 16.323 60.382 62.278 1.00 29.10 8 LEU B N 1
ATOM 1867 C CA . LEU B 1 20 ? 17.067 61.026 61.198 1.00 27.08 8 LEU B CA 1
ATOM 1868 C C . LEU B 1 20 ? 18.231 60.180 60.729 1.00 26.62 8 LEU B C 1
ATOM 1869 O O . LEU B 1 20 ? 18.932 59.582 61.539 1.00 25.23 8 LEU B O 1
ATOM 1874 N N . LEU B 1 21 ? 18.439 60.167 59.408 1.00 25.59 9 LEU B N 1
ATOM 1875 C CA . LEU B 1 21 ? 19.540 59.452 58.789 1.00 27.27 9 LEU B CA 1
ATOM 1876 C C . LEU B 1 21 ? 20.735 60.390 58.695 1.00 27.34 9 LEU B C 1
ATOM 1877 O O . LEU B 1 21 ? 20.619 61.493 58.147 1.00 29.14 9 LEU B O 1
ATOM 1882 N N . CYS B 1 22 ? 21.875 59.970 59.228 1.00 27.70 10 CYS B N 1
ATOM 1883 C CA . CYS B 1 22 ? 23.010 60.879 59.426 1.00 28.38 10 CYS B CA 1
ATOM 1884 C C . CYS B 1 22 ? 24.310 60.250 58.975 1.00 28.84 10 CYS B C 1
ATOM 1885 O O . CYS B 1 22 ? 24.463 59.023 58.983 1.00 30.48 10 CYS B O 1
ATOM 1888 N N . ASP B 1 23 ? 25.252 61.088 58.580 1.00 27.85 11 ASP B N 1
ATOM 1889 C CA . ASP B 1 23 ? 26.584 60.623 58.251 1.00 28.65 11 ASP B CA 1
ATOM 1890 C C . ASP B 1 23 ? 27.507 61.716 58.740 1.00 28.09 11 ASP B C 1
ATOM 1891 O O . ASP B 1 23 ? 27.491 62.812 58.228 1.00 29.08 11 ASP B O 1
ATOM 1896 N N . PHE B 1 24 ? 28.265 61.428 59.777 1.00 27.27 12 PHE B N 1
ATOM 1897 C CA . PHE B 1 24 ? 29.042 62.430 60.401 1.00 28.49 12 PHE B CA 1
ATOM 1898 C C . PHE B 1 24 ? 30.493 62.439 59.942 1.00 29.85 12 PHE B C 1
ATOM 1899 O O . PHE B 1 24 ? 31.318 63.093 60.582 1.00 30.21 12 PHE B O 1
ATOM 1907 N N . HIS B 1 25 ? 30.825 61.735 58.848 1.00 30.77 13 HIS B N 1
ATOM 1908 C CA . HIS B 1 25 ? 32.253 61.546 58.449 1.00 29.06 13 HIS B CA 1
ATOM 1909 C C . HIS B 1 25 ? 32.399 61.482 56.918 1.00 29.51 13 HIS B C 1
ATOM 1910 O O . HIS B 1 25 ? 32.269 60.420 56.290 1.00 28.68 13 HIS B O 1
ATOM 1917 N N . VAL B 1 26 ? 32.682 62.652 56.337 1.00 29.81 14 VAL B N 1
ATOM 1918 C CA . VAL B 1 26 ? 32.572 62.884 54.910 1.00 28.86 14 VAL B CA 1
ATOM 1919 C C . VAL B 1 26 ? 33.612 63.869 54.439 1.00 28.07 14 VAL B C 1
ATOM 1920 O O . VAL B 1 26 ? 33.798 64.934 55.035 1.00 26.85 14 VAL B O 1
ATOM 1924 N N . HIS B 1 27 ? 34.267 63.522 53.335 1.00 28.90 15 HIS B N 1
ATOM 1925 C CA . HIS B 1 27 ? 35.373 64.313 52.816 1.00 28.11 15 HIS B CA 1
ATOM 1926 C C . HIS B 1 27 ? 35.072 64.825 51.410 1.00 27.44 15 HIS B C 1
ATOM 1927 O O . HIS B 1 27 ? 34.348 64.183 50.639 1.00 24.57 15 HIS B O 1
ATOM 1934 N N . THR B 1 28 ? 35.653 65.988 51.095 1.00 28.13 16 THR B N 1
ATOM 1935 C CA . THR B 1 28 ? 35.600 66.600 49.765 1.00 26.58 16 THR B CA 1
ATOM 1936 C C . THR B 1 28 ? 37.012 66.760 49.220 1.00 26.91 16 THR B C 1
ATOM 1937 O O . THR B 1 28 ? 37.967 66.450 49.923 1.00 28.06 16 THR B O 1
ATOM 1941 N N . ASN B 1 29 ? 37.141 67.249 47.978 1.00 26.01 17 ASN B N 1
ATOM 1942 C CA . ASN B 1 29 ? 38.454 67.548 47.385 1.00 25.98 17 ASN B CA 1
ATOM 1943 C C . ASN B 1 29 ? 39.134 68.748 48.044 1.00 26.54 17 ASN B C 1
ATOM 1944 O O . ASN B 1 29 ? 40.237 69.090 47.684 1.00 28.79 17 ASN B O 1
ATOM 1957 N N . SER B 1 31 ? 40.099 68.488 51.071 1.00 29.36 19 SER B N 1
ATOM 1958 C CA . SER B 1 31 ? 41.216 67.691 51.594 1.00 27.06 19 SER B CA 1
ATOM 1959 C C . SER B 1 31 ? 41.561 66.569 50.620 1.00 26.36 19 SER B C 1
ATOM 1960 O O . SER B 1 31 ? 42.160 66.825 49.587 1.00 26.41 19 SER B O 1
ATOM 1963 N N . ASP B 1 32 ? 41.188 65.334 50.913 1.00 28.96 20 ASP B N 1
ATOM 1964 C CA . ASP B 1 32 ? 41.630 64.191 50.082 1.00 27.60 20 ASP B CA 1
ATOM 1965 C C . ASP B 1 32 ? 40.459 63.406 49.471 1.00 27.28 20 ASP B C 1
ATOM 1966 O O . ASP B 1 32 ? 40.642 62.301 48.992 1.00 27.77 20 ASP B O 1
ATOM 1971 N N . GLY B 1 33 ? 39.257 63.959 49.511 1.00 25.93 21 GLY B N 1
ATOM 1972 C CA . GLY B 1 33 ? 38.153 63.351 48.781 1.00 26.18 21 GLY B CA 1
ATOM 1973 C C . GLY B 1 33 ? 38.250 63.641 47.287 1.00 27.11 21 GLY B C 1
ATOM 1974 O O . GLY B 1 33 ? 38.935 64.579 46.847 1.00 27.42 21 GLY B O 1
ATOM 1975 N N . HIS B 1 34 ? 37.514 62.864 46.515 1.00 25.54 22 HIS B N 1
ATOM 1976 C CA . HIS B 1 34 ? 37.520 62.986 45.065 1.00 25.80 22 HIS B CA 1
ATOM 1977 C C . HIS B 1 34 ? 36.689 64.127 44.536 1.00 26.69 22 HIS B C 1
ATOM 1978 O O . HIS B 1 34 ? 36.929 64.584 43.408 1.00 26.28 22 HIS B O 1
ATOM 1985 N N . LEU B 1 35 ? 35.698 64.559 45.325 1.00 24.75 23 LEU B N 1
ATOM 1986 C CA . LEU B 1 35 ? 34.600 65.350 44.792 1.00 24.84 23 LEU B CA 1
ATOM 1987 C C . LEU B 1 35 ? 34.456 66.709 45.450 1.00 26.04 23 LEU B C 1
ATOM 1988 O O . LEU B 1 35 ? 34.714 66.855 46.673 1.00 27.49 23 LEU B O 1
ATOM 1993 N N . PRO B 1 36 ? 34.012 67.705 44.650 1.00 25.21 24 PRO B N 1
ATOM 1994 C CA . PRO B 1 36 ? 33.732 69.044 45.147 1.00 25.88 24 PRO B CA 1
ATOM 1995 C C . PRO B 1 36 ? 32.609 69.122 46.185 1.00 26.43 24 PRO B C 1
ATOM 1996 O O . PRO B 1 36 ? 31.678 68.323 46.193 1.00 27.08 24 PRO B O 1
ATOM 2000 N N . LEU B 1 37 ? 32.709 70.114 47.047 1.00 26.75 25 LEU B N 1
ATOM 2001 C CA . LEU B 1 37 ? 31.721 70.337 48.089 1.00 28.32 25 LEU B CA 1
ATOM 2002 C C . LEU B 1 37 ? 30.284 70.308 47.582 1.00 29.76 25 LEU B C 1
ATOM 2003 O O . LEU B 1 37 ? 29.414 69.661 48.189 1.00 31.84 25 LEU B O 1
ATOM 2008 N N . GLY B 1 38 ? 30.017 71.042 46.507 1.00 28.73 26 GLY B N 1
ATOM 2009 C CA . GLY B 1 38 ? 28.662 71.110 45.969 1.00 28.22 26 GLY B CA 1
ATOM 2010 C C . GLY B 1 38 ? 28.113 69.751 45.568 1.00 27.15 26 GLY B C 1
ATOM 2011 O O . GLY B 1 38 ? 26.969 69.436 45.821 1.00 26.72 26 GLY B O 1
ATOM 2012 N N . GLU B 1 39 ? 28.959 68.956 44.927 1.00 27.37 27 GLU B N 1
ATOM 2013 C CA . GLU B 1 39 ? 28.603 67.629 44.443 1.00 27.17 27 GLU B CA 1
ATOM 2014 C C . GLU B 1 39 ? 28.397 66.622 45.586 1.00 25.61 27 GLU B C 1
ATOM 2015 O O . GLU B 1 39 ? 27.492 65.821 45.540 1.00 24.37 27 GLU B O 1
ATOM 2021 N N . VAL B 1 40 ? 29.234 66.676 46.614 1.00 26.77 28 VAL B N 1
ATOM 2022 C CA . VAL B 1 40 ? 29.058 65.820 47.792 1.00 27.25 28 VAL B CA 1
ATOM 2023 C C . VAL B 1 40 ? 27.684 66.091 48.432 1.00 30.53 28 VAL B C 1
ATOM 2024 O O . VAL B 1 40 ? 26.935 65.163 48.783 1.00 31.94 28 VAL B O 1
ATOM 2028 N N . VAL B 1 41 ? 27.338 67.370 48.542 1.00 30.68 29 VAL B N 1
ATOM 2029 C CA . VAL B 1 41 ? 26.019 67.782 49.034 1.00 29.71 29 VAL B CA 1
ATOM 2030 C C . VAL B 1 41 ? 24.852 67.266 48.169 1.00 28.78 29 VAL B C 1
ATOM 2031 O O . VAL B 1 41 ? 23.858 66.786 48.711 1.00 30.32 29 VAL B O 1
ATOM 2035 N N . ASP B 1 42 ? 24.971 67.381 46.844 1.00 26.85 30 ASP B N 1
ATOM 2036 C CA . ASP B 1 42 ? 23.937 66.917 45.947 1.00 27.86 30 ASP B CA 1
ATOM 2037 C C . ASP B 1 42 ? 23.715 65.409 46.050 1.00 29.39 30 ASP B C 1
ATOM 2038 O O . ASP B 1 42 ? 22.564 64.929 46.017 1.00 32.77 30 ASP B O 1
ATOM 2043 N N . LEU B 1 43 ? 24.814 64.671 46.147 1.00 27.73 31 LEU B N 1
ATOM 2044 C CA . LEU B 1 43 ? 24.792 63.217 46.256 1.00 28.54 31 LEU B CA 1
ATOM 2045 C C . LEU B 1 43 ? 24.068 62.734 47.522 1.00 28.48 31 LEU B C 1
ATOM 2046 O O . LEU B 1 43 ? 23.122 61.926 47.455 1.00 28.60 31 LEU B O 1
ATOM 2051 N N . PHE B 1 44 ? 24.524 63.222 48.669 1.00 25.35 32 PHE B N 1
ATOM 2052 C CA . PHE B 1 44 ? 23.928 62.851 49.936 1.00 27.48 32 PHE B CA 1
ATOM 2053 C C . PHE B 1 44 ? 22.471 63.350 50.042 1.00 29.92 32 PHE B C 1
ATOM 2054 O O . PHE B 1 44 ? 21.570 62.628 50.519 1.00 27.46 32 PHE B O 1
ATOM 2062 N N . GLY B 1 45 ? 22.259 64.592 49.595 1.00 30.38 33 GLY B N 1
ATOM 2063 C CA . GLY B 1 45 ? 20.931 65.155 49.536 1.00 30.88 33 GLY B CA 1
ATOM 2064 C C . GLY B 1 45 ? 19.971 64.315 48.712 1.00 30.80 33 GLY B C 1
ATOM 2065 O O . GLY B 1 45 ? 18.912 63.969 49.190 1.00 31.40 33 GLY B O 1
ATOM 2066 N N . LYS B 1 46 ? 20.344 63.980 47.472 1.00 31.64 34 LYS B N 1
ATOM 2067 C CA . LYS B 1 46 ? 19.466 63.199 46.590 1.00 32.34 34 LYS B CA 1
ATOM 2068 C C . LYS B 1 46 ? 19.227 61.779 47.094 1.00 30.39 34 LYS B C 1
ATOM 2069 O O . LYS B 1 46 ? 18.282 61.135 46.671 1.00 30.67 34 LYS B O 1
ATOM 2075 N N . HIS B 1 47 ? 20.086 61.288 47.974 1.00 29.75 35 HIS B N 1
ATOM 2076 C CA . HIS B 1 47 ? 19.923 59.964 48.547 1.00 30.05 35 HIS B CA 1
ATOM 2077 C C . HIS B 1 47 ? 19.221 60.015 49.912 1.00 32.46 35 HIS B C 1
ATOM 2078 O O . HIS B 1 47 ? 19.248 59.049 50.662 1.00 33.08 35 HIS B O 1
ATOM 2085 N N . GLY B 1 48 ? 18.591 61.138 50.243 1.00 32.98 36 GLY B N 1
ATOM 2086 C CA . GLY B 1 48 ? 17.748 61.193 51.432 1.00 32.15 36 GLY B CA 1
ATOM 2087 C C . GLY B 1 48 ? 18.464 61.276 52.779 1.00 32.55 36 GLY B C 1
ATOM 2088 O O . GLY B 1 48 ? 17.829 61.075 53.828 1.00 32.76 36 GLY B O 1
ATOM 2089 N N . VAL B 1 49 ? 19.754 61.622 52.780 1.00 31.15 37 VAL B N 1
ATOM 2090 C CA . VAL B 1 49 ? 20.478 61.777 54.053 1.00 30.67 37 VAL B CA 1
ATOM 2091 C C . VAL B 1 49 ? 20.018 63.062 54.737 1.00 30.26 37 VAL B C 1
ATOM 2092 O O . VAL B 1 49 ? 19.979 64.114 54.115 1.00 32.53 37 VAL B O 1
ATOM 2096 N N . ASP B 1 50 ? 19.625 62.968 56.001 1.00 29.61 38 ASP B N 1
ATOM 2097 C CA . ASP B 1 50 ? 18.969 64.099 56.675 1.00 28.43 38 ASP B CA 1
ATOM 2098 C C . ASP B 1 50 ? 19.962 65.058 57.270 1.00 28.51 38 ASP B C 1
ATOM 2099 O O . ASP B 1 50 ? 19.701 66.266 57.379 1.00 26.84 38 ASP B O 1
ATOM 2104 N N . VAL B 1 51 ? 21.095 64.494 57.667 1.00 27.08 39 VAL B N 1
ATOM 2105 C CA . VAL B 1 51 ? 22.106 65.202 58.393 1.00 27.38 39 VAL B CA 1
ATOM 2106 C C . VAL B 1 51 ? 23.417 64.696 57.884 1.00 27.06 39 VAL B C 1
ATOM 2107 O O . VAL B 1 51 ? 23.629 63.500 57.833 1.00 29.57 39 VAL B O 1
ATOM 2111 N N . VAL B 1 52 ? 24.282 65.602 57.468 1.00 27.45 40 VAL B N 1
ATOM 2112 C CA . VAL B 1 52 ? 25.625 65.229 57.057 1.00 28.88 40 VAL B CA 1
ATOM 2113 C C . VAL B 1 52 ? 26.544 66.224 57.659 1.00 27.32 40 VAL B C 1
ATOM 2114 O O . VAL B 1 52 ? 26.180 67.396 57.817 1.00 26.82 40 VAL B O 1
ATOM 2118 N N . SER B 1 53 ? 27.733 65.758 58.004 1.00 28.07 41 SER B N 1
ATOM 2119 C CA . SER B 1 53 ? 28.793 66.658 58.451 1.00 27.88 41 SER B CA 1
ATOM 2120 C C . SER B 1 53 ? 29.981 66.479 57.558 1.00 27.39 41 SER B C 1
ATOM 2121 O O . SER B 1 53 ? 30.466 65.348 57.377 1.00 28.64 41 SER B O 1
ATOM 2124 N N . ILE B 1 54 ? 30.487 67.612 57.086 1.00 27.10 42 ILE B N 1
ATOM 2125 C CA . ILE B 1 54 ? 31.688 67.648 56.288 1.00 29.03 42 ILE B CA 1
ATOM 2126 C C . ILE B 1 54 ? 32.913 67.752 57.197 1.00 28.70 42 ILE B C 1
ATOM 2127 O O . ILE B 1 54 ? 33.107 68.737 57.907 1.00 25.58 42 ILE B O 1
ATOM 2132 N N . THR B 1 55 ? 33.734 66.708 57.132 1.00 30.14 43 THR B N 1
ATOM 2133 C CA . THR B 1 55 ? 34.847 66.495 58.053 1.00 29.60 43 THR B CA 1
ATOM 2134 C C . THR B 1 55 ? 36.167 66.325 57.298 1.00 30.34 43 THR B C 1
ATOM 2135 O O . THR B 1 55 ? 36.798 65.249 57.333 1.00 30.54 43 THR B O 1
ATOM 2139 N N . ASP B 1 56 ? 36.577 67.382 56.605 1.00 29.81 44 ASP B N 1
ATOM 2140 C CA . ASP B 1 56 ? 37.828 67.330 55.864 1.00 29.00 44 ASP B CA 1
ATOM 2141 C C . ASP B 1 56 ? 39.011 67.363 56.834 1.00 29.29 44 ASP B C 1
ATOM 2142 O O . ASP B 1 56 ? 38.893 67.854 57.967 1.00 27.18 44 ASP B O 1
ATOM 2147 N N . HIS B 1 57 ? 40.132 66.810 56.366 1.00 28.63 45 HIS B N 1
ATOM 2148 C CA . HIS B 1 57 ? 41.304 66.606 57.202 1.00 28.72 45 HIS B CA 1
ATOM 2149 C C . HIS B 1 57 ? 42.039 67.910 57.484 1.00 27.83 45 HIS B C 1
ATOM 2150 O O . HIS B 1 57 ? 42.336 68.677 56.567 1.00 26.93 45 HIS B O 1
ATOM 2157 N N . ILE B 1 58 ? 42.327 68.144 58.760 1.00 27.48 46 ILE B N 1
ATOM 2158 C CA . ILE B 1 58 ? 43.493 68.909 59.139 1.00 29.30 46 ILE B CA 1
ATOM 2159 C C . ILE B 1 58 ? 44.512 67.901 59.685 1.00 29.13 46 ILE B C 1
ATOM 2160 O O . ILE B 1 58 ? 44.137 66.893 60.284 1.00 31.25 46 ILE B O 1
ATOM 2165 N N . VAL B 1 59 ? 45.789 68.181 59.467 1.00 28.18 47 VAL B N 1
ATOM 2166 C CA . VAL B 1 59 ? 46.825 67.179 59.585 1.00 29.43 47 VAL B CA 1
ATOM 2167 C C . VAL B 1 59 ? 47.927 67.654 60.511 1.00 27.60 47 VAL B C 1
ATOM 2168 O O . VAL B 1 59 ? 48.154 68.826 60.612 1.00 27.27 47 VAL B O 1
ATOM 2172 N N . ASP B 1 60 ? 48.580 66.736 61.218 1.00 29.66 48 ASP B N 1
ATOM 2173 C CA . ASP B 1 60 ? 49.768 67.079 62.019 1.00 30.10 48 ASP B CA 1
ATOM 2174 C C . ASP B 1 60 ? 50.889 67.603 61.131 1.00 29.94 48 ASP B C 1
ATOM 2175 O O . ASP B 1 60 ? 51.001 67.214 59.964 1.00 29.32 48 ASP B O 1
ATOM 2180 N N . ARG B 1 61 ? 51.721 68.474 61.699 1.00 30.80 49 ARG B N 1
ATOM 2181 C CA . ARG B 1 61 ? 52.745 69.198 60.942 1.00 31.15 49 ARG B CA 1
ATOM 2182 C C . ARG B 1 61 ? 53.777 68.276 60.266 1.00 31.30 49 ARG B C 1
ATOM 2183 O O . ARG B 1 61 ? 54.221 68.555 59.150 1.00 30.92 49 ARG B O 1
ATOM 2187 N N . ARG B 1 62 ? 54.159 67.181 60.921 1.00 31.75 50 ARG B N 1
ATOM 2188 C CA . ARG B 1 62 ? 55.111 66.249 60.310 1.00 32.59 50 ARG B CA 1
ATOM 2189 C C . ARG B 1 62 ? 54.574 65.770 58.969 1.00 31.71 50 ARG B C 1
ATOM 2190 O O . ARG B 1 62 ? 55.225 65.897 57.948 1.00 28.29 50 ARG B O 1
ATOM 2194 N N . THR B 1 63 ? 53.352 65.248 58.994 1.00 33.01 51 THR B N 1
ATOM 2195 C CA . THR B 1 63 ? 52.695 64.683 57.813 1.00 33.20 51 THR B CA 1
ATOM 2196 C C . THR B 1 63 ? 52.571 65.693 56.663 1.00 33.98 51 THR B C 1
ATOM 2197 O O . THR B 1 63 ? 52.850 65.385 55.498 1.00 32.89 51 THR B O 1
ATOM 2201 N N . LEU B 1 64 ? 52.144 66.897 57.008 1.00 33.10 52 LEU B N 1
ATOM 2202 C CA . LEU B 1 64 ? 51.991 67.935 56.044 1.00 34.21 52 LEU B CA 1
ATOM 2203 C C . LEU B 1 64 ? 53.339 68.283 55.376 1.00 35.68 52 LEU B C 1
ATOM 2204 O O . LEU B 1 64 ? 53.400 68.525 54.160 1.00 35.51 52 LEU B O 1
ATOM 2209 N N . GLU B 1 65 ? 54.412 68.323 56.168 1.00 36.09 53 GLU B N 1
ATOM 2210 C CA . GLU B 1 65 ? 55.721 68.738 55.659 1.00 35.51 53 GLU B CA 1
ATOM 2211 C C . GLU B 1 65 ? 56.417 67.633 54.891 1.00 34.67 53 GLU B C 1
ATOM 2212 O O . GLU B 1 65 ? 57.164 67.889 53.947 1.00 32.20 53 GLU B O 1
ATOM 2218 N N . GLN B 1 66 ? 56.141 66.401 55.298 1.00 35.25 54 GLN B N 1
ATOM 2219 C CA . GLN B 1 66 ? 56.511 65.209 54.538 1.00 36.59 54 GLN B CA 1
ATOM 2220 C C . GLN B 1 66 ? 55.907 65.261 53.112 1.00 35.60 54 GLN B C 1
ATOM 2221 O O . GLN B 1 66 ? 56.523 64.821 52.134 1.00 34.40 54 GLN B O 1
ATOM 2227 N N . ARG B 1 67 ? 54.699 65.797 53.005 1.00 34.35 55 ARG B N 1
ATOM 2228 C CA . ARG B 1 67 ? 54.012 65.869 51.725 1.00 34.92 55 ARG B CA 1
ATOM 2229 C C . ARG B 1 67 ? 54.534 67.021 50.871 1.00 35.22 55 ARG B C 1
ATOM 2230 O O . ARG B 1 67 ? 54.854 66.831 49.699 1.00 33.46 55 ARG B O 1
ATOM 2238 N N . LYS B 1 68 ? 54.609 68.212 51.457 1.00 36.84 56 LYS B N 1
ATOM 2239 C CA . LYS B 1 68 ? 55.253 69.361 50.806 1.00 40.29 56 LYS B CA 1
ATOM 2240 C C . LYS B 1 68 ? 56.596 68.999 50.132 1.00 40.08 56 LYS B C 1
ATOM 2241 O O . LYS B 1 68 ? 56.817 69.285 48.951 1.00 39.85 56 LYS B O 1
ATOM 2247 N N . ARG B 1 69 ? 57.474 68.353 50.888 1.00 40.06 57 ARG B N 1
ATOM 2248 C CA . ARG B 1 69 ? 58.844 68.142 50.455 1.00 41.11 57 ARG B CA 1
ATOM 2249 C C . ARG B 1 69 ? 58.998 67.046 49.413 1.00 39.86 57 ARG B C 1
ATOM 2250 O O . ARG B 1 69 ? 59.959 67.070 48.642 1.00 41.56 57 ARG B O 1
ATOM 2258 N N . ASN B 1 70 ? 58.087 66.077 49.416 1.00 38.92 58 ASN B N 1
ATOM 2259 C CA . ASN B 1 70 ? 58.030 65.039 48.378 1.00 37.73 58 ASN B CA 1
ATOM 2260 C C . ASN B 1 70 ? 57.165 65.451 47.190 1.00 36.87 58 ASN B C 1
ATOM 2261 O O . ASN B 1 70 ? 56.973 64.678 46.259 1.00 34.71 58 ASN B O 1
ATOM 2266 N N . GLY B 1 71 ? 56.636 66.673 47.238 1.00 38.53 59 GLY B N 1
ATOM 2267 C CA . GLY B 1 71 ? 55.734 67.187 46.211 1.00 38.49 59 GLY B CA 1
ATOM 2268 C C . GLY B 1 71 ? 54.423 66.430 46.116 1.00 38.52 59 GLY B C 1
ATOM 2269 O O . GLY B 1 71 ? 53.786 66.427 45.074 1.00 38.56 59 GLY B O 1
ATOM 2270 N N . GLU B 1 72 ? 54.031 65.777 47.205 1.00 38.20 60 GLU B N 1
ATOM 2271 C CA . GLU B 1 72 ? 52.773 65.064 47.271 1.00 38.51 60 GLU B CA 1
ATOM 2272 C C . GLU B 1 72 ? 51.658 66.065 47.556 1.00 38.17 60 GLU B C 1
ATOM 2273 O O . GLU B 1 72 ? 51.908 67.160 48.080 1.00 38.03 60 GLU B O 1
ATOM 2279 N N . PRO B 1 73 ? 50.424 65.732 47.152 1.00 36.69 61 PRO B N 1
ATOM 2280 C CA . PRO B 1 73 ? 49.327 66.619 47.510 1.00 35.52 61 PRO B CA 1
ATOM 2281 C C . PRO B 1 73 ? 49.094 66.668 49.027 1.00 34.18 61 PRO B C 1
ATOM 2282 O O . PRO B 1 73 ? 49.213 65.654 49.728 1.00 32.34 61 PRO B O 1
ATOM 2286 N N . LEU B 1 74 ? 48.753 67.844 49.526 1.00 32.89 62 LEU B N 1
ATOM 2287 C CA . LEU B 1 74 ? 48.588 68.009 50.962 1.00 32.98 62 LEU B CA 1
ATOM 2288 C C . LEU B 1 74 ? 47.441 67.200 51.527 1.00 31.68 62 LEU B C 1
ATOM 2289 O O . LEU B 1 74 ? 47.542 66.721 52.650 1.00 30.67 62 LEU B O 1
ATOM 2294 N N . GLY B 1 75 ? 46.364 67.045 50.759 1.00 30.12 63 GLY B N 1
ATOM 2295 C CA . GLY B 1 75 ? 45.217 66.278 51.211 1.00 29.24 63 GLY B CA 1
ATOM 2296 C C . GLY B 1 75 ? 44.674 66.799 52.527 1.00 29.78 63 GLY B C 1
ATOM 2297 O O . GLY B 1 75 ? 44.160 66.026 53.348 1.00 28.76 63 GLY B O 1
ATOM 2298 N N . ALA B 1 76 ? 44.800 68.108 52.745 1.00 29.89 64 ALA B N 1
ATOM 2299 C CA . ALA B 1 76 ? 44.364 68.703 54.008 1.00 30.53 64 ALA B CA 1
ATOM 2300 C C . ALA B 1 76 ? 44.115 70.173 53.866 1.00 30.96 64 ALA B C 1
ATOM 2301 O O . ALA B 1 76 ? 44.571 70.801 52.927 1.00 32.33 64 ALA B O 1
ATOM 2303 N N . ILE B 1 77 ? 43.393 70.707 54.832 1.00 31.58 65 ILE B N 1
ATOM 2304 C CA . ILE B 1 77 ? 43.197 72.125 54.974 1.00 32.05 65 ILE B CA 1
ATOM 2305 C C . ILE B 1 77 ? 44.283 72.648 55.904 1.00 31.52 65 ILE B C 1
ATOM 2306 O O . ILE B 1 77 ? 44.494 72.113 57.003 1.00 33.05 65 ILE B O 1
ATOM 2311 N N . THR B 1 78 ? 44.956 73.701 55.463 1.00 29.84 66 THR B N 1
ATOM 2312 C CA . THR B 1 78 ? 46.037 74.309 56.227 1.00 30.59 66 THR B CA 1
ATOM 2313 C C . THR B 1 78 ? 45.459 75.212 57.305 1.00 30.21 66 THR B C 1
ATOM 2314 O O . THR B 1 78 ? 44.325 75.671 57.193 1.00 31.02 66 THR B O 1
ATOM 2318 N N . GLU B 1 79 ? 46.224 75.473 58.357 1.00 30.91 67 GLU B N 1
ATOM 2319 C CA . GLU B 1 79 ? 45.744 76.389 59.392 1.00 33.06 67 GLU B CA 1
ATOM 2320 C C . GLU B 1 79 ? 45.376 77.749 58.799 1.00 32.53 67 GLU B C 1
ATOM 2321 O O . GLU B 1 79 ? 44.381 78.351 59.204 1.00 33.59 67 GLU B O 1
ATOM 2327 N N . ASP B 1 80 ? 46.154 78.214 57.829 1.00 33.61 68 ASP B N 1
ATOM 2328 C CA . ASP B 1 80 ? 45.880 79.514 57.196 1.00 35.88 68 ASP B CA 1
ATOM 2329 C C . ASP B 1 80 ? 44.524 79.564 56.488 1.00 34.20 68 ASP B C 1
ATOM 2330 O O . ASP B 1 80 ? 43.917 80.613 56.434 1.00 34.05 68 ASP B O 1
ATOM 2335 N N . LYS B 1 81 ? 44.063 78.436 55.950 1.00 33.09 69 LYS B N 1
ATOM 2336 C CA . LYS B 1 81 ? 42.849 78.397 55.126 1.00 32.32 69 LYS B CA 1
ATOM 2337 C C . LYS B 1 81 ? 41.626 77.853 55.837 1.00 30.44 69 LYS B C 1
ATOM 2338 O O . LYS B 1 81 ? 40.561 77.723 55.233 1.00 30.00 69 LYS B O 1
ATOM 2344 N N . PHE B 1 82 ? 41.771 77.521 57.111 1.00 30.14 70 PHE B N 1
ATOM 2345 C CA . PHE B 1 82 ? 40.700 76.866 57.849 1.00 28.70 70 PHE B CA 1
ATOM 2346 C C . PHE B 1 82 ? 39.422 77.717 57.982 1.00 28.80 70 PHE B C 1
ATOM 2347 O O . PHE B 1 82 ? 38.286 77.205 57.926 1.00 27.79 70 PHE B O 1
ATOM 2355 N N . GLN B 1 83 ? 39.616 79.011 58.159 1.00 27.95 71 GLN B N 1
ATOM 2356 C CA . GLN B 1 83 ? 38.518 79.944 58.279 1.00 29.25 71 GLN B CA 1
ATOM 2357 C C . GLN B 1 83 ? 37.751 80.031 56.941 1.00 27.25 71 GLN B C 1
ATOM 2358 O O . GLN B 1 83 ? 36.521 79.951 56.911 1.00 26.28 71 GLN B O 1
ATOM 2364 N N . ASP B 1 84 ? 38.485 80.131 55.842 1.00 26.64 72 ASP B N 1
ATOM 2365 C CA . ASP B 1 84 ? 37.886 80.096 54.508 1.00 28.44 72 ASP B CA 1
ATOM 2366 C C . ASP B 1 84 ? 37.142 78.780 54.259 1.00 27.71 72 ASP B C 1
ATOM 2367 O O . ASP B 1 84 ? 36.078 78.773 53.663 1.00 29.07 72 ASP B O 1
ATOM 2372 N N . TYR B 1 85 ? 37.691 77.681 54.753 1.00 26.67 73 TYR B N 1
ATOM 2373 C CA . TYR B 1 85 ? 37.026 76.374 54.718 1.00 26.12 73 TYR B CA 1
ATOM 2374 C C . TYR B 1 85 ? 35.682 76.365 55.470 1.00 26.95 73 TYR B C 1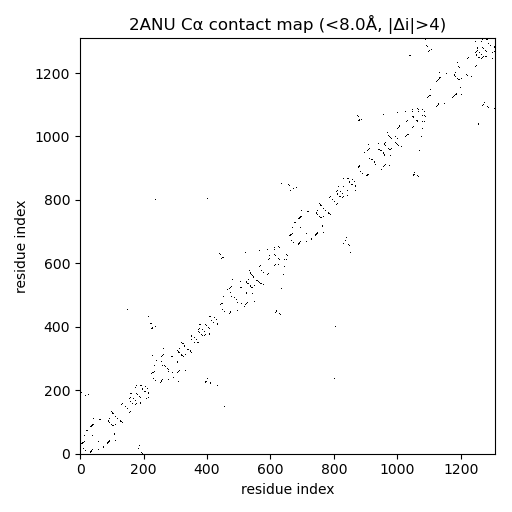
ATOM 2375 O O . TYR B 1 85 ? 34.681 75.949 54.921 1.00 28.08 73 TYR B O 1
ATOM 2384 N N . LEU B 1 86 ? 35.649 76.820 56.716 1.00 28.81 74 LEU B N 1
ATOM 2385 C CA . LEU B 1 86 ? 34.391 76.895 57.471 1.00 27.12 74 LEU B CA 1
ATOM 2386 C C . LEU B 1 86 ? 33.398 77.860 56.816 1.00 27.33 74 LEU B C 1
ATOM 2387 O O . LEU B 1 86 ? 32.208 77.595 56.817 1.00 26.98 74 LEU B O 1
ATOM 2392 N N . LYS B 1 87 ? 33.895 78.972 56.265 1.00 28.35 75 LYS B N 1
ATOM 2393 C CA . LYS B 1 87 ? 33.068 79.903 55.497 1.00 30.34 75 LYS B CA 1
ATOM 2394 C C . LYS B 1 87 ? 32.378 79.229 54.315 1.00 29.78 75 LYS B C 1
ATOM 2395 O O . LYS B 1 87 ? 31.212 79.477 54.082 1.00 30.94 75 LYS B O 1
ATOM 2401 N N . ARG B 1 88 ? 33.085 78.391 53.571 1.00 28.99 76 ARG B N 1
ATOM 2402 C CA . ARG B 1 88 ? 32.444 77.597 52.515 1.00 31.00 76 ARG B CA 1
ATOM 2403 C C . ARG B 1 88 ? 31.349 76.674 53.068 1.00 29.23 76 ARG B C 1
ATOM 2404 O O . ARG B 1 88 ? 30.288 76.521 52.450 1.00 29.71 76 ARG B O 1
ATOM 2412 N N . LEU B 1 89 ? 31.600 76.048 54.208 1.00 27.63 77 LEU B N 1
ATOM 2413 C CA . LEU B 1 89 ? 30.590 75.187 54.801 1.00 28.78 77 LEU B CA 1
ATOM 2414 C C . LEU B 1 89 ? 29.411 75.987 55.341 1.00 29.17 77 LEU B C 1
ATOM 2415 O O . LEU B 1 89 ? 28.281 75.577 55.167 1.00 31.08 77 LEU B O 1
ATOM 2420 N N . TRP B 1 90 ? 29.662 77.135 55.970 1.00 30.32 78 TRP B N 1
ATOM 2421 C CA . TRP B 1 90 ? 28.562 78.027 56.386 1.00 29.21 78 TRP B CA 1
ATOM 2422 C C . TRP B 1 90 ? 27.637 78.365 55.216 1.00 28.81 78 TRP B C 1
ATOM 2423 O O . TRP B 1 90 ? 26.395 78.263 55.347 1.00 29.03 78 TRP B O 1
ATOM 2434 N N . ARG B 1 91 ? 28.221 78.719 54.075 1.00 25.94 79 ARG B N 1
ATOM 2435 C CA . ARG B 1 91 ? 27.418 78.988 52.883 1.00 28.30 79 ARG B CA 1
ATOM 2436 C C . ARG B 1 91 ? 26.686 77.759 52.371 1.00 28.17 79 ARG B C 1
ATOM 2437 O O . ARG B 1 91 ? 25.539 77.872 52.010 1.00 26.72 79 ARG B O 1
ATOM 2445 N N . GLU B 1 92 ? 27.330 76.586 52.369 1.00 29.71 80 GLU B N 1
ATOM 2446 C CA . GLU B 1 92 ? 26.673 75.356 51.912 1.00 29.10 80 GLU B CA 1
ATOM 2447 C C . GLU B 1 92 ? 25.532 74.914 52.800 1.00 28.77 80 GLU B C 1
ATOM 2448 O O . GLU B 1 92 ? 24.668 74.181 52.315 1.00 29.77 80 GLU B O 1
ATOM 2454 N N . GLN B 1 93 ? 25.554 75.301 54.078 1.00 26.66 81 GLN B N 1
ATOM 2455 C CA . GLN B 1 93 ? 24.422 75.036 54.995 1.00 28.11 81 GLN B CA 1
ATOM 2456 C C . GLN B 1 93 ? 23.108 75.551 54.398 1.00 26.26 81 GLN B C 1
ATOM 2457 O O . GLN B 1 93 ? 22.079 74.867 54.396 1.00 28.07 81 GLN B O 1
ATOM 2463 N N . LYS B 1 94 ? 23.173 76.758 53.857 1.00 26.90 82 LYS B N 1
ATOM 2464 C CA . LYS B 1 94 ? 22.050 77.367 53.160 1.00 26.99 82 LYS B CA 1
ATOM 2465 C C . LYS B 1 94 ? 21.591 76.541 51.963 1.00 26.60 82 LYS B C 1
ATOM 2466 O O . LYS B 1 94 ? 20.398 76.307 51.806 1.00 27.28 82 LYS B O 1
ATOM 2472 N N . ARG B 1 95 ? 22.507 76.138 51.096 1.00 26.78 83 ARG B N 1
ATOM 2473 C CA . ARG B 1 95 ? 22.071 75.454 49.884 1.00 29.12 83 ARG B CA 1
ATOM 2474 C C . ARG B 1 95 ? 21.513 74.067 50.209 1.00 27.88 83 ARG B C 1
ATOM 2475 O O . ARG B 1 95 ? 20.505 73.635 49.648 1.00 27.83 83 ARG B O 1
ATOM 2483 N N . ALA B 1 96 ? 22.185 73.394 51.134 1.00 27.02 84 ALA B N 1
ATOM 2484 C CA . ALA B 1 96 ? 21.813 72.063 51.586 1.00 27.92 84 ALA B CA 1
ATOM 2485 C C . ALA B 1 96 ? 20.425 72.064 52.196 1.00 27.79 84 ALA B C 1
ATOM 2486 O O . ALA B 1 96 ? 19.632 71.161 51.933 1.00 27.68 84 ALA B O 1
ATOM 2488 N N . TRP B 1 97 ? 20.123 73.093 52.985 1.00 27.01 85 TRP B N 1
ATOM 2489 C CA . TRP B 1 97 ? 18.778 73.243 53.539 1.00 26.35 85 TRP B CA 1
ATOM 2490 C C . TRP B 1 97 ? 17.727 73.615 52.480 1.00 26.07 85 TRP B C 1
ATOM 2491 O O . TRP B 1 97 ? 16.687 72.973 52.377 1.00 25.37 85 TRP B O 1
ATOM 2502 N N . GLU B 1 98 ? 17.971 74.668 51.715 1.00 27.52 86 GLU B N 1
ATOM 2503 C CA . GLU B 1 98 ? 16.965 75.141 50.771 1.00 30.28 86 GLU B CA 1
ATOM 2504 C C . GLU B 1 98 ? 16.618 74.101 49.704 1.00 30.31 86 GLU B C 1
ATOM 2505 O O . GLU B 1 98 ? 15.459 74.007 49.304 1.00 28.55 86 GLU B O 1
ATOM 2511 N N . GLU B 1 99 ? 17.625 73.339 49.244 1.00 30.66 87 GLU B N 1
ATOM 2512 C CA . GLU B 1 99 ? 17.453 72.369 48.149 1.00 32.16 87 GLU B CA 1
ATOM 2513 C C . GLU B 1 99 ? 16.985 70.997 48.614 1.00 28.47 87 GLU B C 1
ATOM 2514 O O . GLU B 1 99 ? 16.283 70.343 47.889 1.00 27.44 87 GLU B O 1
ATOM 2520 N N . TYR B 1 100 ? 17.382 70.565 49.804 1.00 26.82 88 TYR B N 1
ATOM 2521 C CA . TYR B 1 100 ? 17.131 69.188 50.246 1.00 27.61 88 TYR B CA 1
ATOM 2522 C C . TYR B 1 100 ? 16.530 69.080 51.640 1.00 27.71 88 TYR B C 1
ATOM 2523 O O . TYR B 1 100 ? 16.303 67.994 52.113 1.00 28.39 88 TYR B O 1
ATOM 2532 N N . GLY B 1 101 ? 16.265 70.180 52.317 1.00 27.12 89 GLY B N 1
ATOM 2533 C CA . GLY B 1 101 ? 15.910 70.080 53.723 1.00 27.70 89 GLY B CA 1
ATOM 2534 C C . GLY B 1 101 ? 16.910 69.244 54.501 1.00 27.04 89 GLY B C 1
ATOM 2535 O O . GLY B 1 101 ? 16.543 68.509 55.382 1.00 27.30 89 GLY B O 1
ATOM 2544 N N . ILE B 1 103 ? 20.375 69.017 56.914 1.00 27.05 91 ILE B N 1
ATOM 2545 C CA . ILE B 1 103 ? 21.213 69.701 57.847 1.00 26.55 91 ILE B CA 1
ATOM 2546 C C . ILE B 1 103 ? 22.682 69.402 57.562 1.00 27.29 91 ILE B C 1
ATOM 2547 O O . ILE B 1 103 ? 23.154 68.287 57.755 1.00 28.06 91 ILE B O 1
ATOM 2552 N N . LEU B 1 104 ? 23.403 70.411 57.098 1.00 27.50 92 LEU B N 1
ATOM 2553 C CA . LEU B 1 104 ? 24.842 70.299 56.928 1.00 28.98 92 LEU B CA 1
ATOM 2554 C C . LEU B 1 104 ? 25.537 70.882 58.169 1.00 28.72 92 LEU B C 1
ATOM 2555 O O . LEU B 1 104 ? 25.224 71.991 58.582 1.00 27.86 92 LEU B O 1
ATOM 2560 N N . ILE B 1 105 ? 26.494 70.154 58.730 1.00 26.38 93 ILE B N 1
ATOM 2561 C CA . ILE B 1 105 ? 27.201 70.592 59.917 1.00 27.24 93 ILE B CA 1
ATOM 2562 C C . ILE B 1 105 ? 28.700 70.708 59.609 1.00 27.79 93 ILE B C 1
ATOM 2563 O O . ILE B 1 105 ? 29.372 69.692 59.287 1.00 25.82 93 ILE B O 1
ATOM 2568 N N . PRO B 1 106 ? 29.257 71.925 59.762 1.00 27.18 94 PRO B N 1
ATOM 2569 C CA . PRO B 1 106 ? 30.710 72.035 59.605 1.00 25.77 94 PRO B CA 1
ATOM 2570 C C . PRO B 1 106 ? 31.473 71.171 60.613 1.00 26.78 94 PRO B C 1
ATOM 2571 O O . PRO B 1 106 ? 31.208 71.208 61.828 1.00 26.26 94 PRO B O 1
ATOM 2575 N N . GLY B 1 107 ? 32.417 70.393 60.113 1.00 27.19 95 GLY B N 1
ATOM 2576 C CA . GLY B 1 107 ? 33.263 69.596 60.974 1.00 26.53 95 GLY B CA 1
ATOM 2577 C C . GLY B 1 107 ? 34.656 69.482 60.407 1.00 28.49 95 GLY B C 1
ATOM 2578 O O . GLY B 1 107 ? 35.049 70.187 59.462 1.00 29.85 95 GLY B O 1
ATOM 2579 N N . VAL B 1 108 ? 35.401 68.554 60.979 1.00 29.00 96 VAL B N 1
ATOM 2580 C CA . VAL B 1 108 ? 36.793 68.359 60.626 1.00 28.52 96 VAL B CA 1
ATOM 2581 C C . VAL B 1 108 ? 37.218 66.979 61.116 1.00 27.44 96 VAL B C 1
ATOM 2582 O O . VAL B 1 108 ? 36.701 66.470 62.099 1.00 26.99 96 VAL B O 1
ATOM 2586 N N . GLU B 1 109 ? 38.111 66.363 60.367 1.00 28.96 97 GLU B N 1
ATOM 2587 C CA . GLU B 1 109 ? 38.834 65.205 60.860 1.00 30.33 97 GLU B CA 1
ATOM 2588 C C . GLU B 1 109 ? 40.237 65.624 61.277 1.00 28.63 97 GLU B C 1
ATOM 2589 O O . GLU B 1 109 ? 41.090 65.894 60.444 1.00 29.80 97 GLU B O 1
ATOM 2595 N N . ILE B 1 110 ? 40.444 65.679 62.582 1.00 29.76 98 ILE B N 1
ATOM 2596 C CA . ILE B 1 110 ? 41.739 65.979 63.165 1.00 30.29 98 ILE B CA 1
ATOM 2597 C C . ILE B 1 110 ? 42.601 64.751 63.030 1.00 29.32 98 ILE B C 1
ATOM 2598 O O . ILE B 1 110 ? 42.337 63.734 63.630 1.00 29.26 98 ILE B O 1
ATOM 2603 N N . THR B 1 111 ? 43.618 64.843 62.195 1.00 30.05 99 THR B N 1
ATOM 2604 C CA . THR B 1 111 ? 44.287 63.658 61.699 1.00 30.30 99 THR B CA 1
ATOM 2605 C C . THR B 1 111 ? 45.759 63.627 62.112 1.00 30.82 99 THR B C 1
ATOM 2606 O O . THR B 1 111 ? 46.565 64.362 61.559 1.00 32.11 99 THR B O 1
ATOM 2610 N N . ASN B 1 112 ? 46.105 62.788 63.084 1.00 30.22 100 ASN B N 1
ATOM 2611 C CA . ASN B 1 112 ? 47.498 62.623 63.461 1.00 30.76 100 ASN B CA 1
ATOM 2612 C C . ASN B 1 112 ? 48.062 61.282 63.000 1.00 31.88 100 ASN B C 1
ATOM 2613 O O . ASN B 1 112 ? 47.748 60.256 63.570 1.00 31.90 100 ASN B O 1
ATOM 2618 N N . ASN B 1 113 ? 48.897 61.308 61.969 1.00 32.61 101 ASN B N 1
ATOM 2619 C CA . ASN B 1 113 ? 49.497 60.103 61.411 1.00 33.08 101 ASN B CA 1
ATOM 2620 C C . ASN B 1 113 ? 50.804 59.730 62.064 1.00 32.64 101 ASN B C 1
ATOM 2621 O O . ASN B 1 113 ? 51.286 58.603 61.920 1.00 32.65 101 ASN B O 1
ATOM 2626 N N . THR B 1 114 ? 51.397 60.688 62.756 1.00 32.90 102 THR B N 1
ATOM 2627 C CA . THR B 1 114 ? 52.593 60.425 63.527 1.00 31.79 102 THR B CA 1
ATOM 2628 C C . THR B 1 114 ? 52.247 59.578 64.750 1.00 32.14 102 THR B C 1
ATOM 2629 O O . THR B 1 114 ? 52.851 58.535 64.945 1.00 32.41 102 THR B O 1
ATOM 2633 N N . ASP B 1 115 ? 51.275 60.014 65.558 1.00 32.49 103 ASP B N 1
ATOM 2634 C CA . ASP B 1 115 ? 50.830 59.235 66.737 1.00 32.93 103 ASP B CA 1
ATOM 2635 C C . ASP B 1 115 ? 49.612 58.325 66.483 1.00 33.52 103 ASP B C 1
ATOM 2636 O O . ASP B 1 115 ? 49.194 57.585 67.381 1.00 34.81 103 ASP B O 1
ATOM 2641 N N . LEU B 1 116 ? 49.056 58.373 65.269 1.00 33.25 104 LEU B N 1
ATOM 2642 C CA . LEU B 1 116 ? 47.986 57.465 64.820 1.00 32.72 104 LEU B CA 1
ATOM 2643 C C . LEU B 1 116 ? 46.681 57.574 65.612 1.00 32.56 104 LEU B C 1
ATOM 2644 O O . LEU B 1 116 ? 46.179 56.590 66.179 1.00 31.36 104 LEU B O 1
ATOM 2649 N N . TYR B 1 117 ? 46.142 58.786 65.641 1.00 31.50 105 TYR B N 1
ATOM 2650 C CA . TYR B 1 117 ? 44.797 59.015 66.133 1.00 29.37 105 TYR B CA 1
ATOM 2651 C C . TYR B 1 117 ? 44.095 59.991 65.212 1.00 29.09 105 TYR B C 1
ATOM 2652 O O . TYR B 1 117 ? 44.634 61.070 64.870 1.00 29.50 105 TYR B O 1
ATOM 2661 N N . HIS B 1 118 ? 42.915 59.566 64.773 1.00 27.74 106 HIS B N 1
ATOM 2662 C CA . HIS B 1 118 ? 42.044 60.350 63.955 1.00 27.94 106 HIS B CA 1
ATOM 2663 C C . HIS B 1 118 ? 40.798 60.651 64.781 1.00 28.56 106 HIS B C 1
ATOM 2664 O O . HIS B 1 118 ? 40.115 59.754 65.282 1.00 28.89 106 HIS B O 1
ATOM 2671 N N . ILE B 1 119 ? 40.484 61.930 64.908 1.00 29.09 107 ILE B N 1
ATOM 2672 C CA . ILE B 1 119 ? 39.398 62.350 65.770 1.00 29.67 107 ILE B CA 1
ATOM 2673 C C . ILE B 1 119 ? 38.461 63.204 64.948 1.00 29.58 107 ILE B C 1
ATOM 2674 O O . ILE B 1 119 ? 38.901 64.215 64.427 1.00 27.10 107 ILE B O 1
ATOM 2679 N N . VAL B 1 120 ? 37.187 62.792 64.833 1.00 29.31 108 VAL B N 1
ATOM 2680 C CA . VAL B 1 120 ? 36.201 63.582 64.096 1.00 30.89 108 VAL B CA 1
ATOM 2681 C C . VAL B 1 120 ? 35.463 64.522 65.039 1.00 30.24 108 VAL B C 1
ATOM 2682 O O . VAL B 1 120 ? 34.943 64.090 66.081 1.00 31.07 108 VAL B O 1
ATOM 2686 N N . ALA B 1 121 ? 35.447 65.806 64.683 1.00 27.53 109 ALA B N 1
ATOM 2687 C CA . ALA B 1 121 ? 34.661 66.781 65.432 1.00 28.89 109 ALA B CA 1
ATOM 2688 C C . ALA B 1 121 ? 33.563 67.358 64.548 1.00 28.63 109 ALA B C 1
ATOM 2689 O O . ALA B 1 121 ? 33.793 67.769 63.397 1.00 28.15 109 ALA B O 1
ATOM 2691 N N . VAL B 1 122 ? 32.359 67.331 65.096 1.00 29.25 110 VAL B N 1
ATOM 2692 C CA . VAL B 1 122 ? 31.183 67.825 64.437 1.00 28.85 110 VAL B CA 1
ATOM 2693 C C . VAL B 1 122 ? 30.742 69.108 65.126 1.00 28.75 110 VAL B C 1
ATOM 2694 O O . VAL B 1 122 ? 30.629 69.159 66.359 1.00 27.75 110 VAL B O 1
ATOM 2698 N N . ASP B 1 123 ? 30.489 70.132 64.303 1.00 30.45 111 ASP B N 1
ATOM 2699 C CA . ASP B 1 123 ? 30.116 71.479 64.726 1.00 30.33 111 ASP B CA 1
ATOM 2700 C C . ASP B 1 123 ? 31.312 72.214 65.323 1.00 30.65 111 ASP B C 1
ATOM 2701 O O . ASP B 1 123 ? 31.271 72.765 66.435 1.00 31.90 111 ASP B O 1
ATOM 2706 N N . VAL B 1 124 ? 32.372 72.212 64.547 1.00 30.98 112 VAL B N 1
ATOM 2707 C CA . VAL B 1 124 ? 33.634 72.846 64.894 1.00 31.69 112 VAL B CA 1
ATOM 2708 C C . VAL B 1 124 ? 33.603 74.333 64.473 1.00 30.61 112 VAL B C 1
ATOM 2709 O O . VAL B 1 124 ? 32.886 74.732 63.539 1.00 27.26 112 VAL B O 1
ATOM 2713 N N . LYS B 1 125 ? 34.350 75.159 65.196 1.00 30.25 113 LYS B N 1
ATOM 2714 C CA . LYS B 1 125 ? 34.400 76.581 64.888 1.00 31.96 113 LYS B CA 1
ATOM 2715 C C . LYS B 1 125 ? 35.826 77.142 64.836 1.00 32.76 113 LYS B C 1
ATOM 2716 O O . LYS B 1 125 ? 36.038 78.221 64.314 1.00 33.65 113 LYS B O 1
ATOM 2722 N N . GLU B 1 126 ? 36.807 76.428 65.379 1.00 33.09 114 GLU B N 1
ATOM 2723 C CA . GLU B 1 126 ? 38.191 76.891 65.341 1.00 34.56 114 GLU B CA 1
ATOM 2724 C C . GLU B 1 126 ? 39.097 75.708 65.091 1.00 32.90 114 GLU B C 1
ATOM 2725 O O . GLU B 1 126 ? 38.825 74.606 65.553 1.00 33.15 114 GLU B O 1
ATOM 2731 N N . TYR B 1 127 ? 40.164 75.968 64.346 1.00 31.56 115 TYR B N 1
ATOM 2732 C CA . TYR B 1 127 ? 41.270 75.061 64.151 1.00 30.99 115 TYR B CA 1
ATOM 2733 C C . TYR B 1 127 ? 41.813 74.572 65.493 1.00 31.03 115 TYR B C 1
ATOM 2734 O O . TYR B 1 127 ? 41.905 75.339 66.429 1.00 32.33 115 TYR B O 1
ATOM 2743 N N . VAL B 1 128 ? 42.104 73.271 65.575 1.00 32.62 116 VAL B N 1
ATOM 2744 C CA . VAL B 1 128 ? 42.818 72.664 66.686 1.00 31.52 116 VAL B CA 1
ATOM 2745 C C . VAL B 1 128 ? 44.009 71.875 66.123 1.00 32.53 116 VAL B C 1
ATOM 2746 O O . VAL B 1 128 ? 43.854 71.002 65.245 1.00 32.97 116 VAL B O 1
ATOM 2750 N N . ASP B 1 129 ? 45.192 72.201 66.639 1.00 30.66 117 ASP B N 1
ATOM 2751 C CA . ASP B 1 129 ? 46.435 71.541 66.271 1.00 30.31 117 ASP B CA 1
ATOM 2752 C C . ASP B 1 129 ? 46.425 70.024 66.495 1.00 28.24 117 ASP B C 1
ATOM 2753 O O . ASP B 1 129 ? 46.488 69.585 67.645 1.00 25.45 117 ASP B O 1
ATOM 2758 N N . PRO B 1 130 ? 46.409 69.224 65.396 1.00 28.88 118 PRO B N 1
ATOM 2759 C CA . PRO B 1 130 ? 46.354 67.743 65.502 1.00 30.08 118 PRO B CA 1
ATOM 2760 C C . PRO B 1 130 ? 47.550 67.095 66.203 1.00 30.27 118 PRO B C 1
ATOM 2761 O O . PRO B 1 130 ? 47.464 65.942 66.618 1.00 29.62 118 PRO B O 1
ATOM 2765 N N . SER B 1 131 ? 48.641 67.847 66.321 1.00 30.14 119 SER B N 1
ATOM 2766 C CA . SER B 1 131 ? 49.857 67.421 67.021 1.00 31.52 119 SER B CA 1
ATOM 2767 C C . SER B 1 131 ? 49.793 67.485 68.555 1.00 31.28 119 SER B C 1
ATOM 2768 O O . SER B 1 131 ? 50.737 67.063 69.220 1.00 32.06 119 SER B O 1
ATOM 2771 N N . LEU B 1 132 ? 48.705 68.021 69.109 1.00 30.53 120 LEU B N 1
ATOM 2772 C CA . LEU B 1 132 ? 48.496 68.098 70.564 1.00 28.95 120 LEU B CA 1
ATOM 2773 C C . LEU B 1 132 ? 47.984 66.770 71.061 1.00 29.57 120 LEU B C 1
ATOM 2774 O O . LEU B 1 132 ? 47.297 66.056 70.306 1.00 30.90 120 LEU B O 1
ATOM 2779 N N . PRO B 1 133 ? 48.221 66.467 72.352 1.00 29.29 121 PRO B N 1
ATOM 2780 C CA . PRO B 1 133 ? 47.735 65.214 72.944 1.00 29.14 121 PRO B CA 1
ATOM 2781 C C . PRO B 1 133 ? 46.230 65.075 72.787 1.00 30.11 121 PRO B C 1
ATOM 2782 O O . PRO B 1 133 ? 45.530 66.062 72.603 1.00 31.03 121 PRO B O 1
ATOM 2786 N N . VAL B 1 134 ? 45.741 63.851 72.870 1.00 30.80 122 VAL B N 1
ATOM 2787 C CA . VAL B 1 134 ? 44.332 63.582 72.656 1.00 31.11 122 VAL B CA 1
ATOM 2788 C C . VAL B 1 134 ? 43.453 64.369 73.623 1.00 31.20 122 VAL B C 1
ATOM 2789 O O . VAL B 1 134 ? 42.477 64.983 73.196 1.00 32.42 122 VAL B O 1
ATOM 2793 N N . GLU B 1 135 ? 43.810 64.385 74.904 1.00 31.43 123 GLU B N 1
ATOM 2794 C CA . GLU B 1 135 ? 42.997 65.081 75.902 1.00 32.18 123 GLU B CA 1
ATOM 2795 C C . GLU B 1 135 ? 42.917 66.599 75.673 1.00 31.38 123 GLU B C 1
ATOM 2796 O O . GLU B 1 135 ? 41.876 67.209 75.923 1.00 30.16 123 GLU B O 1
ATOM 2802 N N . GLU B 1 136 ? 43.997 67.199 75.187 1.00 31.10 124 GLU B N 1
ATOM 2803 C CA . GLU B 1 136 ? 43.994 68.632 74.925 1.00 33.33 124 GLU B CA 1
ATOM 2804 C C . GLU B 1 136 ? 43.188 68.982 73.687 1.00 32.56 124 GLU B C 1
ATOM 2805 O O . GLU B 1 136 ? 42.418 69.957 73.698 1.00 31.55 124 GLU B O 1
ATOM 2811 N N . ILE B 1 137 ? 43.350 68.197 72.625 1.00 31.01 125 ILE B N 1
ATOM 2812 C CA . ILE B 1 137 ? 42.482 68.346 71.473 1.00 32.13 125 ILE B CA 1
ATOM 2813 C C . ILE B 1 137 ? 41.014 68.332 71.911 1.00 31.80 125 ILE B C 1
ATOM 2814 O O . ILE B 1 137 ? 40.226 69.189 71.485 1.00 28.87 125 ILE B O 1
ATOM 2819 N N . VAL B 1 138 ? 40.661 67.360 72.753 1.00 32.73 126 VAL B N 1
ATOM 2820 C CA . VAL B 1 138 ? 39.246 67.096 73.058 1.00 32.67 126 VAL B CA 1
ATOM 2821 C C . VAL B 1 138 ? 38.692 68.172 73.968 1.00 32.16 126 VAL B C 1
ATOM 2822 O O . VAL B 1 138 ? 37.545 68.584 73.816 1.00 32.69 126 VAL B O 1
ATOM 2826 N N . GLU B 1 139 ? 39.524 68.632 74.896 1.00 32.94 127 GLU B N 1
ATOM 2827 C CA . GLU B 1 139 ? 39.158 69.722 75.782 1.00 33.33 127 GLU B CA 1
ATOM 2828 C C . GLU B 1 139 ? 38.917 70.973 74.955 1.00 32.00 127 GLU B C 1
ATOM 2829 O O . GLU B 1 139 ? 37.942 71.675 75.185 1.00 32.55 127 GLU B O 1
ATOM 2833 N N . LYS B 1 140 ? 39.786 71.221 73.980 1.00 32.29 128 LYS B N 1
ATOM 2834 C CA . LYS B 1 140 ? 39.619 72.337 73.025 1.00 32.67 128 LYS B CA 1
ATOM 2835 C C . LYS B 1 140 ? 38.283 72.250 72.260 1.00 30.86 128 LYS B C 1
ATOM 2836 O O . LYS B 1 140 ? 37.553 73.224 72.143 1.00 30.47 128 LYS B O 1
ATOM 2840 N N . LEU B 1 141 ? 37.960 71.076 71.747 1.00 31.45 129 LEU B N 1
ATOM 2841 C CA . LEU B 1 141 ? 36.740 70.902 70.959 1.00 31.40 129 LEU B CA 1
ATOM 2842 C C . LEU B 1 141 ? 35.495 71.045 71.833 1.00 32.68 129 LEU B C 1
ATOM 2843 O O . LEU B 1 141 ? 34.474 71.586 71.403 1.00 32.31 129 LEU B O 1
ATOM 2848 N N . LYS B 1 142 ? 35.581 70.576 73.069 1.00 34.36 130 LYS B N 1
ATOM 2849 C CA . LYS B 1 142 ? 34.480 70.742 74.002 1.00 34.86 130 LYS B CA 1
ATOM 2850 C C . LYS B 1 142 ? 34.275 72.207 74.375 1.00 32.77 130 LYS B C 1
ATOM 2851 O O . LYS B 1 142 ? 33.151 72.650 74.537 1.00 32.18 130 LYS B O 1
ATOM 2857 N N . GLU B 1 143 ? 35.350 72.977 74.463 1.00 32.12 131 GLU B N 1
ATOM 2858 C CA . GLU B 1 143 ? 35.226 74.429 74.624 1.00 32.82 131 GLU B CA 1
ATOM 2859 C C . GLU B 1 143 ? 34.505 75.115 73.455 1.00 30.52 131 GLU B C 1
ATOM 2860 O O . GLU B 1 143 ? 33.910 76.159 73.637 1.00 32.73 131 GLU B O 1
ATOM 2866 N N . GLN B 1 144 ? 34.568 74.535 72.268 1.00 28.73 132 GLN B N 1
ATOM 2867 C CA . GLN B 1 144 ? 33.802 75.013 71.130 1.00 29.22 132 GLN B CA 1
ATOM 2868 C C . GLN B 1 144 ? 32.354 74.495 71.082 1.00 30.46 132 GLN B C 1
ATOM 2869 O O . GLN B 1 144 ? 31.597 74.864 70.158 1.00 30.59 132 GLN B O 1
ATOM 2875 N N . ASN B 1 145 ? 31.981 73.648 72.052 1.00 30.18 133 ASN B N 1
ATOM 2876 C CA . ASN B 1 145 ? 30.721 72.876 72.043 1.00 29.90 133 ASN B CA 1
ATOM 2877 C C . ASN B 1 145 ? 30.582 72.062 70.770 1.00 30.37 133 ASN B C 1
ATOM 2878 O O . ASN B 1 145 ? 29.512 72.010 70.168 1.00 31.72 133 ASN B O 1
ATOM 2883 N N . ALA B 1 146 ? 31.678 71.436 70.358 1.00 30.97 134 ALA B N 1
ATOM 2884 C CA . ALA B 1 146 ? 31.640 70.461 69.271 1.00 30.90 134 ALA B CA 1
ATOM 2885 C C . ALA B 1 146 ? 31.372 69.067 69.847 1.00 30.61 134 ALA B C 1
ATOM 2886 O O . ALA B 1 146 ? 31.607 68.807 71.027 1.00 33.84 134 ALA B O 1
ATOM 2888 N N . LEU B 1 147 ? 30.845 68.204 68.995 1.00 30.08 135 LEU B N 1
ATOM 2889 C CA . LEU B 1 147 ? 30.675 66.781 69.244 1.00 30.37 135 LEU B CA 1
ATOM 2890 C C . LEU B 1 147 ? 31.966 66.051 68.846 1.00 31.68 135 LEU B C 1
ATOM 2891 O O . LEU B 1 147 ? 32.522 66.317 67.773 1.00 31.44 135 LEU B O 1
ATOM 2896 N N . VAL B 1 148 ? 32.438 65.127 69.681 1.00 31.92 136 VAL B N 1
ATOM 2897 C CA . VAL B 1 148 ? 33.779 64.532 69.492 1.00 30.97 136 VAL B CA 1
ATOM 2898 C C . VAL B 1 148 ? 33.727 63.022 69.329 1.00 28.96 136 VAL B C 1
ATOM 2899 O O . VAL B 1 148 ? 33.334 62.292 70.231 1.00 29.00 136 VAL B O 1
ATOM 2903 N N . ILE B 1 149 ? 34.159 62.581 68.161 1.00 29.62 137 ILE B N 1
ATOM 2904 C CA . ILE B 1 149 ? 34.082 61.190 67.753 1.00 30.25 137 ILE B CA 1
ATOM 2905 C C . ILE B 1 149 ? 35.485 60.596 67.533 1.00 28.00 137 ILE B C 1
ATOM 2906 O O . ILE B 1 149 ? 36.288 61.135 66.775 1.00 25.54 137 ILE B O 1
ATOM 2911 N N . ALA B 1 150 ? 35.757 59.491 68.229 1.00 29.14 138 ALA B N 1
ATOM 2912 C CA . ALA B 1 150 ? 36.870 58.597 67.912 1.00 29.03 138 ALA B CA 1
ATOM 2913 C C . ALA B 1 150 ? 36.619 57.865 66.589 1.00 30.19 138 ALA B C 1
ATOM 2914 O O . ALA B 1 150 ? 35.768 56.987 66.530 1.00 34.05 138 ALA B O 1
ATOM 2916 N N . ALA B 1 151 ? 37.352 58.209 65.534 1.00 30.02 139 ALA B N 1
ATOM 2917 C CA . ALA B 1 151 ? 37.160 57.561 64.246 1.00 30.24 139 ALA B CA 1
ATOM 2918 C C . ALA B 1 151 ? 37.954 56.269 64.238 1.00 32.66 139 ALA B C 1
ATOM 2919 O O . ALA B 1 151 ? 38.976 56.153 64.904 1.00 33.17 139 ALA B O 1
ATOM 2921 N N . HIS B 1 152 ? 37.468 55.295 63.476 1.00 34.53 140 HIS B N 1
ATOM 2922 C CA . HIS B 1 152 ? 38.069 53.979 63.405 1.00 34.76 140 HIS B CA 1
ATOM 2923 C C . HIS B 1 152 ? 38.735 53.890 62.057 1.00 35.80 140 HIS B C 1
ATOM 2924 O O . HIS B 1 152 ? 38.161 54.305 61.067 1.00 38.22 140 HIS B O 1
ATOM 2931 N N . PRO B 1 153 ? 39.959 53.356 62.002 1.00 38.76 141 PRO B N 1
ATOM 2932 C CA . PRO B 1 153 ? 40.517 53.213 60.642 1.00 40.04 141 PRO B CA 1
ATOM 2933 C C . PRO B 1 153 ? 39.583 52.362 59.749 1.00 42.17 141 PRO B C 1
ATOM 2934 O O . PRO B 1 153 ? 39.049 51.334 60.208 1.00 40.83 141 PRO B O 1
ATOM 2938 N N . ASP B 1 154 ? 39.366 52.793 58.503 1.00 44.01 142 ASP B N 1
ATOM 2939 C CA . ASP B 1 154 ? 38.630 51.964 57.538 1.00 45.59 142 ASP B CA 1
ATOM 2940 C C . ASP B 1 154 ? 39.407 50.652 57.255 1.00 46.62 142 ASP B C 1
ATOM 2941 O O . ASP B 1 154 ? 40.644 50.596 57.387 1.00 45.18 142 ASP B O 1
ATOM 2945 N N . ARG B 1 155 ? 38.670 49.611 56.866 1.00 48.95 143 ARG B N 1
ATOM 2946 C CA . ARG B 1 155 ? 39.235 48.252 56.701 1.00 50.11 143 ARG B CA 1
ATOM 2947 C C . ARG B 1 155 ? 40.510 48.185 55.865 1.00 50.56 143 ARG B C 1
ATOM 2948 O O . ARG B 1 155 ? 41.457 47.520 56.267 1.00 49.85 143 ARG B O 1
ATOM 2952 N N . LYS B 1 156 ? 40.530 48.873 54.720 1.00 52.59 144 LYS B N 1
ATOM 2953 C CA . LYS B 1 156 ? 41.678 48.836 53.783 1.00 53.97 144 LYS B CA 1
ATOM 2954 C C . LYS B 1 156 ? 43.006 49.235 54.438 1.00 54.90 144 LYS B C 1
ATOM 2955 O O . LYS B 1 156 ? 43.107 50.271 55.100 1.00 56.47 144 LYS B O 1
ATOM 2958 N N . TRP B 1 165 ? 47.164 51.841 66.330 1.00 35.84 153 TRP B N 1
ATOM 2959 C CA . TRP B 1 165 ? 46.141 52.919 66.337 1.00 35.34 153 TRP B CA 1
ATOM 2960 C C . TRP B 1 165 ? 45.784 53.278 67.773 1.00 32.80 153 TRP B C 1
ATOM 2961 O O . TRP B 1 165 ? 45.217 52.495 68.512 1.00 30.34 153 TRP B O 1
ATOM 2972 N N . TYR B 1 166 ? 46.130 54.498 68.133 1.00 32.48 154 TYR B N 1
ATOM 2973 C CA . TYR B 1 166 ? 46.354 54.862 69.512 1.00 32.84 154 TYR B CA 1
ATOM 2974 C C . TYR B 1 166 ? 45.086 54.827 70.353 1.00 32.43 154 TYR B C 1
ATOM 2975 O O . TYR B 1 166 ? 45.106 54.319 71.479 1.00 30.24 154 TYR B O 1
ATOM 2984 N N . LEU B 1 167 ? 43.993 55.352 69.798 1.00 32.51 155 LEU B N 1
ATOM 2985 C CA . LEU B 1 167 ? 42.703 55.383 70.509 1.00 33.10 155 LEU B CA 1
ATOM 2986 C C . LEU B 1 167 ? 42.208 53.971 70.773 1.00 31.94 155 LEU B C 1
ATOM 2987 O O . LEU B 1 167 ? 41.773 53.660 71.890 1.00 31.30 155 LEU B O 1
ATOM 2992 N N . TRP B 1 168 ? 42.303 53.129 69.741 1.00 30.77 156 TRP B N 1
ATOM 2993 C CA . TRP B 1 168 ? 41.747 51.767 69.773 1.00 31.36 156 TRP B CA 1
ATOM 2994 C C . TRP B 1 168 ? 42.589 50.803 70.570 1.00 31.33 156 TRP B C 1
ATOM 2995 O O . TRP B 1 168 ? 42.098 49.750 70.956 1.00 31.56 156 TRP B O 1
ATOM 3006 N N . ALA B 1 169 ? 43.846 51.171 70.814 1.00 32.20 157 ALA B N 1
ATOM 3007 C CA . ALA B 1 169 ? 44.750 50.414 71.677 1.00 33.10 157 ALA B CA 1
ATOM 3008 C C . ALA B 1 169 ? 44.570 50.788 73.150 1.00 33.66 157 ALA B C 1
ATOM 3009 O O . ALA B 1 169 ? 45.029 50.080 74.036 1.00 33.39 157 ALA B O 1
ATOM 3011 N N . ASN B 1 170 ? 43.925 51.916 73.401 1.00 34.33 158 ASN B N 1
ATOM 3012 C CA . ASN B 1 170 ? 43.831 52.467 74.741 1.00 34.92 158 ASN B CA 1
ATOM 3013 C C . ASN B 1 170 ? 42.407 52.942 74.972 1.00 36.02 158 ASN B C 1
ATOM 3014 O O . ASN B 1 170 ? 42.165 54.092 75.335 1.00 35.72 158 ASN B O 1
ATOM 3027 N N . GLU B 1 172 ? 40.142 51.910 77.280 1.00 34.99 160 GLU B N 1
ATOM 3028 C CA . GLU B 1 172 ? 39.769 52.123 78.683 1.00 35.08 160 GLU B CA 1
ATOM 3029 C C . GLU B 1 172 ? 40.195 53.521 79.141 1.00 34.15 160 GLU B C 1
ATOM 3030 O O . GLU B 1 172 ? 39.388 54.291 79.665 1.00 33.19 160 GLU B O 1
ATOM 3032 N N . ARG B 1 173 ? 41.455 53.851 78.892 1.00 34.49 161 ARG B N 1
ATOM 3033 C CA . ARG B 1 173 ? 41.964 55.226 79.012 1.00 35.07 161 ARG B CA 1
ATOM 3034 C C . ARG B 1 173 ? 40.987 56.287 78.461 1.00 33.37 161 ARG B C 1
ATOM 3035 O O . ARG B 1 173 ? 40.702 57.278 79.123 1.00 31.46 161 ARG B O 1
ATOM 3043 N N . PHE B 1 174 ? 40.461 56.072 77.259 1.00 33.15 162 PHE B N 1
ATOM 3044 C CA . PHE B 1 174 ? 39.619 57.086 76.592 1.00 33.16 162 PHE B CA 1
ATOM 3045 C C . PHE B 1 174 ? 38.072 56.862 76.690 1.00 32.83 162 PHE B C 1
ATOM 3046 O O . PHE B 1 174 ? 37.297 57.498 75.993 1.00 32.28 162 PHE B O 1
ATOM 3054 N N . LYS B 1 175 ? 37.658 55.980 77.594 1.00 33.74 163 LYS B N 1
ATOM 3055 C CA . LYS B 1 175 ? 36.239 55.710 77.929 1.00 34.54 163 LYS B CA 1
ATOM 3056 C C . LYS B 1 175 ? 35.350 56.973 78.190 1.00 34.21 163 LYS B C 1
ATOM 3057 O O . LYS B 1 175 ? 34.235 57.099 77.662 1.00 33.33 163 LYS B O 1
ATOM 3063 N N . ASP B 1 176 ? 35.827 57.926 78.983 1.00 33.76 164 ASP B N 1
ATOM 3064 C CA . ASP B 1 176 ? 35.025 59.131 79.235 1.00 32.78 164 ASP B CA 1
ATOM 3065 C C . ASP B 1 176 ? 35.446 60.299 78.346 1.00 32.78 164 ASP B C 1
ATOM 3066 O O . ASP B 1 176 ? 34.981 61.428 78.515 1.00 34.79 164 ASP B O 1
ATOM 3071 N N . THR B 1 177 ? 36.305 60.029 77.374 1.00 32.55 165 THR B N 1
ATOM 3072 C CA . THR B 1 177 ? 36.918 61.094 76.592 1.00 31.44 165 THR B CA 1
ATOM 3073 C C . THR B 1 177 ? 36.046 61.462 75.413 1.00 30.60 165 THR B C 1
ATOM 3074 O O . THR B 1 177 ? 35.805 62.640 75.153 1.00 31.38 165 THR B O 1
ATOM 3078 N N . PHE B 1 178 ? 35.570 60.458 74.691 1.00 29.95 166 PHE B N 1
ATOM 3079 C CA . PHE B 1 178 ? 34.802 60.736 73.487 1.00 29.09 166 PHE B CA 1
ATOM 3080 C C . PHE B 1 178 ? 33.312 60.685 73.732 1.00 29.50 166 PHE B C 1
ATOM 3081 O O . PHE B 1 178 ? 32.849 59.955 74.616 1.00 28.66 166 PHE B O 1
ATOM 3089 N N . ASP B 1 179 ? 32.575 61.472 72.950 1.00 28.13 167 ASP B N 1
ATOM 3090 C CA . ASP B 1 179 ? 31.121 61.410 72.978 1.00 29.70 167 ASP B CA 1
ATOM 3091 C C . ASP B 1 179 ? 30.625 60.131 72.335 1.00 29.35 167 ASP B C 1
ATOM 3092 O O . ASP B 1 179 ? 29.592 59.612 72.720 1.00 30.94 167 ASP B O 1
ATOM 3097 N N . ALA B 1 180 ? 31.349 59.651 71.333 1.00 29.64 168 ALA B N 1
ATOM 3098 C CA . ALA B 1 180 ? 30.980 58.428 70.635 1.00 29.27 168 ALA B CA 1
ATOM 3099 C C . ALA B 1 180 ? 32.185 57.892 69.917 1.00 28.90 168 ALA B C 1
ATOM 3100 O O . ALA B 1 180 ? 33.086 58.653 69.606 1.00 25.30 168 ALA B O 1
ATOM 3102 N N . TRP B 1 181 ? 32.157 56.583 69.636 1.00 30.21 169 TRP B N 1
ATOM 3103 C CA . TRP B 1 181 ? 33.208 55.862 68.902 1.00 28.83 169 TRP B CA 1
ATOM 3104 C C . TRP B 1 181 ? 32.650 55.288 67.596 1.00 29.36 169 TRP B C 1
ATOM 3105 O O . TRP B 1 181 ? 31.492 54.849 67.549 1.00 29.28 169 TRP B O 1
ATOM 3116 N N . GLU B 1 182 ? 33.464 55.259 66.544 1.00 27.62 170 GLU B N 1
ATOM 3117 C CA . GLU B 1 182 ? 33.013 54.646 65.306 1.00 29.89 170 GLU B CA 1
ATOM 3118 C C . GLU B 1 182 ? 32.870 53.128 65.445 1.00 29.95 170 GLU B C 1
ATOM 3119 O O . GLU B 1 182 ? 33.855 52.411 65.602 1.00 31.62 170 GLU B O 1
ATOM 3125 N N . ILE B 1 183 ? 31.626 52.651 65.403 1.00 29.36 171 ILE B N 1
ATOM 3126 C CA . ILE B 1 183 ? 31.339 51.226 65.407 1.00 29.15 171 ILE B CA 1
ATOM 3127 C C . ILE B 1 183 ? 31.236 50.686 63.977 1.00 27.84 171 ILE B C 1
ATOM 3128 O O . ILE B 1 183 ? 31.262 49.478 63.745 1.00 26.64 171 ILE B O 1
ATOM 3133 N N . ALA B 1 184 ? 31.098 51.588 63.023 1.00 27.46 172 ALA B N 1
ATOM 3134 C CA . ALA B 1 184 ? 30.951 51.194 61.646 1.00 28.82 172 ALA B CA 1
ATOM 3135 C C . ALA B 1 184 ? 31.498 52.263 60.752 1.00 30.45 172 ALA B C 1
ATOM 3136 O O . ALA B 1 184 ? 31.403 53.435 61.052 1.00 32.72 172 ALA B O 1
ATOM 3138 N N . ASN B 1 185 ? 32.031 51.836 59.621 1.00 32.81 173 ASN B N 1
ATOM 3139 C CA . ASN B 1 185 ? 32.792 52.675 58.747 1.00 33.27 173 ASN B CA 1
ATOM 3140 C C . ASN B 1 185 ? 32.735 51.969 57.384 1.00 32.03 173 ASN B C 1
ATOM 3141 O O . ASN B 1 185 ? 32.934 50.772 57.318 1.00 30.03 173 ASN B O 1
ATOM 3146 N N . ARG B 1 186 ? 32.430 52.706 56.318 1.00 31.79 174 ARG B N 1
ATOM 3147 C CA . ARG B 1 186 ? 32.222 52.155 54.980 1.00 31.37 174 ARG B CA 1
ATOM 3148 C C . ARG B 1 186 ? 31.243 50.986 55.006 1.00 32.53 174 ARG B C 1
ATOM 3149 O O . ARG B 1 186 ? 30.068 51.181 55.308 1.00 32.71 174 ARG B O 1
ATOM 3157 N N . ASP B 1 187 ? 31.726 49.780 54.710 1.00 34.82 175 ASP B N 1
ATOM 3158 C CA . ASP B 1 187 ? 30.918 48.561 54.748 1.00 36.92 175 ASP B CA 1
ATOM 3159 C C . ASP B 1 187 ? 31.241 47.657 55.948 1.00 34.43 175 ASP B C 1
ATOM 3160 O O . ASP B 1 187 ? 30.759 46.527 56.028 1.00 35.26 175 ASP B O 1
ATOM 3165 N N . ASP B 1 188 ? 32.030 48.164 56.880 1.00 31.39 176 ASP B N 1
ATOM 3166 C CA . ASP B 1 188 ? 32.499 47.369 57.982 1.00 31.61 176 ASP B CA 1
ATOM 3167 C C . ASP B 1 188 ? 31.978 47.791 59.359 1.00 30.59 176 ASP B C 1
ATOM 3168 O O . ASP B 1 188 ? 31.876 48.982 59.677 1.00 29.82 176 ASP B O 1
ATOM 3173 N N . LEU B 1 189 ? 31.663 46.767 60.149 1.00 30.21 177 LEU B N 1
ATOM 3174 C CA . LEU B 1 189 ? 31.318 46.853 61.555 1.00 28.34 177 LEU B CA 1
ATOM 3175 C C . LEU B 1 189 ? 32.506 46.482 62.390 1.00 27.90 177 LEU B C 1
ATOM 3176 O O . LEU B 1 189 ? 33.299 45.635 62.001 1.00 27.27 177 LEU B O 1
ATOM 3181 N N . PHE B 1 190 ? 32.605 47.093 63.564 1.00 29.96 178 PHE B N 1
ATOM 3182 C CA . PHE B 1 190 ? 33.732 46.882 64.465 1.00 29.94 178 PHE B CA 1
ATOM 3183 C C . PHE B 1 190 ? 33.201 46.450 65.816 1.00 31.45 178 PHE B C 1
ATOM 3184 O O . PHE B 1 190 ? 32.788 47.265 66.629 1.00 32.46 178 PHE B O 1
ATOM 3192 N N . ASN B 1 191 ? 33.254 45.143 66.044 1.00 32.14 179 ASN B N 1
ATOM 3193 C CA . ASN B 1 191 ? 32.657 44.540 67.204 1.00 34.21 179 ASN B CA 1
ATOM 3194 C C . ASN B 1 191 ? 33.136 45.119 68.555 1.00 36.68 179 ASN B C 1
ATOM 3195 O O . ASN B 1 191 ? 32.358 45.140 69.524 1.00 39.59 179 ASN B O 1
ATOM 3200 N N . SER B 1 192 ? 34.378 45.616 68.602 1.00 36.04 180 SER B N 1
ATOM 3201 C CA . SER B 1 192 ? 34.999 46.107 69.849 1.00 36.45 180 SER B CA 1
ATOM 3202 C C . SER B 1 192 ? 34.256 47.249 70.566 1.00 35.66 180 SER B C 1
ATOM 3203 O O . SER B 1 192 ? 34.288 47.333 71.795 1.00 36.65 180 SER B O 1
ATOM 3206 N N . VAL B 1 193 ? 33.605 48.123 69.814 1.00 33.92 181 VAL B N 1
ATOM 3207 C CA . VAL B 1 193 ? 32.802 49.192 70.402 1.00 34.68 181 VAL B CA 1
ATOM 3208 C C . VAL B 1 193 ? 31.540 48.583 71.036 1.00 35.35 181 VAL B C 1
ATOM 3209 O O . VAL B 1 193 ? 31.142 48.963 72.150 1.00 33.73 181 VAL B O 1
ATOM 3213 N N . GLY B 1 194 ? 30.911 47.646 70.308 1.00 35.71 182 GLY B N 1
ATOM 3214 C CA . GLY B 1 194 ? 29.659 47.028 70.745 1.00 34.94 182 GLY B CA 1
ATOM 3215 C C . GLY B 1 194 ? 29.865 46.171 71.974 1.00 34.54 182 GLY B C 1
ATOM 3216 O O . GLY B 1 194 ? 29.132 46.292 72.974 1.00 35.92 182 GLY B O 1
ATOM 3217 N N . VAL B 1 195 ? 30.879 45.321 71.913 1.00 33.25 183 VAL B N 1
ATOM 3218 C CA . VAL B 1 195 ? 31.224 44.454 73.034 1.00 34.76 183 VAL B CA 1
ATOM 3219 C C . VAL B 1 195 ? 31.450 45.232 74.335 1.00 34.66 183 VAL B C 1
ATOM 3220 O O . VAL B 1 195 ? 30.978 44.823 75.382 1.00 32.94 183 VAL B O 1
ATOM 3224 N N . LYS B 1 196 ? 32.160 46.356 74.256 1.00 36.38 184 LYS B N 1
ATOM 3225 C CA . LYS B 1 196 ? 32.431 47.192 75.430 1.00 36.77 184 LYS B CA 1
ATOM 3226 C C . LYS B 1 196 ? 31.269 48.111 75.795 1.00 37.05 184 LYS B C 1
ATOM 3227 O O . LYS B 1 196 ? 31.320 48.766 76.818 1.00 36.35 184 LYS B O 1
ATOM 3233 N N . LYS B 1 197 ? 30.237 48.160 74.955 1.00 38.63 185 LYS B N 1
ATOM 3234 C CA . LYS B 1 197 ? 29.017 48.935 75.217 1.00 39.09 185 LYS B CA 1
ATOM 3235 C C . LYS B 1 197 ? 29.293 50.447 75.163 1.00 37.88 185 LYS B C 1
ATOM 3236 O O . LYS B 1 197 ? 28.555 51.263 75.714 1.00 37.55 185 LYS B O 1
ATOM 3242 N N . TYR B 1 198 ? 30.346 50.813 74.447 1.00 36.78 186 TYR B N 1
ATOM 3243 C CA . TYR B 1 198 ? 30.678 52.218 74.244 1.00 33.87 186 TYR B CA 1
ATOM 3244 C C . TYR B 1 198 ? 29.569 52.928 73.467 1.00 31.27 186 TYR B C 1
ATOM 3245 O O . TYR B 1 198 ? 28.735 52.292 72.838 1.00 28.78 186 TYR B O 1
ATOM 3254 N N . ARG B 1 199 ? 29.544 54.254 73.550 1.00 30.22 187 ARG B N 1
ATOM 3255 C CA . ARG B 1 199 ? 28.652 55.033 72.717 1.00 29.12 187 ARG B CA 1
ATOM 3256 C C . ARG B 1 199 ? 29.165 54.943 71.296 1.00 27.62 187 ARG B C 1
ATOM 3257 O O . ARG B 1 199 ? 30.369 54.921 71.075 1.00 29.31 187 ARG B O 1
ATOM 3265 N N . TYR B 1 200 ? 28.252 54.893 70.343 1.00 26.73 188 TYR B N 1
ATOM 3266 C CA . TYR B 1 200 ? 28.584 54.545 68.976 1.00 25.77 188 TYR B CA 1
ATOM 3267 C C . TYR B 1 200 ? 27.916 55.492 67.988 1.00 27.27 188 TYR B C 1
ATOM 3268 O O . TYR B 1 200 ? 26.873 56.109 68.297 1.00 26.65 188 TYR B O 1
ATOM 3277 N N . VAL B 1 201 ? 28.589 55.654 66.836 1.00 28.53 189 VAL B N 1
ATOM 3278 C CA . VAL B 1 201 ? 28.031 56.220 65.595 1.00 27.34 189 VAL B CA 1
ATOM 3279 C C . VAL B 1 201 ? 28.578 55.363 64.473 1.00 28.41 189 VAL B C 1
ATOM 3280 O O . VAL B 1 201 ? 29.501 54.590 64.693 1.00 27.96 189 VAL B O 1
ATOM 3284 N N . ALA B 1 202 ? 27.991 55.502 63.288 1.00 27.77 190 ALA B N 1
ATOM 3285 C CA . ALA B 1 202 ? 28.355 54.738 62.102 1.00 27.97 190 ALA B CA 1
ATOM 3286 C C . ALA B 1 202 ? 28.347 55.717 60.959 1.00 28.83 190 ALA B C 1
ATOM 3287 O O . ALA B 1 202 ? 27.397 56.479 60.797 1.00 28.33 190 ALA B O 1
ATOM 3289 N N . ASN B 1 203 ? 29.420 55.741 60.184 1.00 29.42 191 ASN B N 1
ATOM 3290 C CA . ASN B 1 203 ? 29.561 56.755 59.148 1.00 30.23 191 ASN B CA 1
ATOM 3291 C C . ASN B 1 203 ? 30.128 56.130 57.906 1.00 28.90 191 ASN B C 1
ATOM 3292 O O . ASN B 1 203 ? 30.573 54.991 57.922 1.00 28.99 191 ASN B O 1
ATOM 3297 N N . SER B 1 204 ? 30.130 56.894 56.829 1.00 29.11 192 SER B N 1
ATOM 3298 C CA . SER B 1 204 ? 30.640 56.399 55.570 1.00 29.14 192 SER B CA 1
ATOM 3299 C C . SER B 1 204 ? 32.152 56.544 55.447 1.00 28.98 192 SER B C 1
ATOM 3300 O O . SER B 1 204 ? 32.789 55.768 54.708 1.00 29.63 192 SER B O 1
ATOM 3303 N N . ASP B 1 205 ? 32.717 57.548 56.130 1.00 28.53 193 ASP B N 1
ATOM 3304 C CA . ASP B 1 205 ? 34.082 57.993 55.851 1.00 25.91 193 ASP B CA 1
ATOM 3305 C C . ASP B 1 205 ? 34.272 58.233 54.324 1.00 24.96 193 ASP B C 1
ATOM 3306 O O . ASP B 1 205 ? 35.230 57.796 53.714 1.00 21.51 193 ASP B O 1
ATOM 3311 N N . PHE B 1 206 ? 33.339 58.966 53.740 1.00 27.17 194 PHE B N 1
ATOM 3312 C CA . PHE B 1 206 ? 33.233 59.166 52.288 1.00 27.58 194 PHE B CA 1
ATOM 3313 C C . PHE B 1 206 ? 34.438 59.903 51.717 1.00 28.64 194 PHE B C 1
ATOM 3314 O O . PHE B 1 206 ? 34.817 60.953 52.236 1.00 31.65 194 PHE B O 1
ATOM 3322 N N . HIS B 1 207 ? 35.045 59.324 50.680 1.00 26.57 195 HIS B N 1
ATOM 3323 C CA . HIS B 1 207 ? 36.020 59.989 49.826 1.00 25.90 195 HIS B CA 1
ATOM 3324 C C . HIS B 1 207 ? 35.572 59.986 48.361 1.00 27.10 195 HIS B C 1
ATOM 3325 O O . HIS B 1 207 ? 35.818 60.957 47.643 1.00 26.84 195 HIS B O 1
ATOM 3332 N N . GLU B 1 208 ? 34.932 58.896 47.924 1.00 27.27 196 GLU B N 1
ATOM 3333 C CA . GLU B 1 208 ? 34.453 58.755 46.542 1.00 28.78 196 GLU B CA 1
ATOM 3334 C C . GLU B 1 208 ? 33.010 58.292 46.420 1.00 28.75 196 GLU B C 1
ATOM 3335 O O . GLU B 1 208 ? 32.449 57.694 47.325 1.00 29.11 196 GLU B O 1
ATOM 3341 N N . LEU B 1 209 ? 32.442 58.557 45.253 1.00 29.27 197 LEU B N 1
ATOM 3342 C CA . LEU B 1 209 ? 31.001 58.424 44.989 1.00 29.73 197 LEU B CA 1
ATOM 3343 C C . LEU B 1 209 ? 30.315 57.194 45.588 1.00 29.43 197 LEU B C 1
ATOM 3344 O O . LEU B 1 209 ? 29.279 57.306 46.255 1.00 28.28 197 LEU B O 1
ATOM 3349 N N . TRP B 1 210 ? 30.888 56.023 45.347 1.00 28.40 198 TRP B N 1
ATOM 3350 C CA . TRP B 1 210 ? 30.258 54.783 45.791 1.00 29.01 198 TRP B CA 1
ATOM 3351 C C . TRP B 1 210 ? 30.273 54.590 47.309 1.00 29.15 198 TRP B C 1
ATOM 3352 O O . TRP B 1 210 ? 29.540 53.757 47.817 1.00 31.45 198 TRP B O 1
ATOM 3363 N N . HIS B 1 211 ? 31.095 55.355 48.023 1.00 28.35 199 HIS B N 1
ATOM 3364 C CA . HIS B 1 211 ? 31.071 55.351 49.482 1.00 28.30 199 HIS B CA 1
ATOM 3365 C C . HIS B 1 211 ? 29.779 55.912 50.056 1.00 29.02 199 HIS B C 1
ATOM 3366 O O . HIS B 1 211 ? 29.552 55.803 51.265 1.00 30.76 199 HIS B O 1
ATOM 3373 N N . VAL B 1 212 ? 28.964 56.564 49.230 1.00 28.79 200 VAL B N 1
ATOM 3374 C CA . VAL B 1 212 ? 27.670 57.089 49.712 1.00 28.77 200 VAL B CA 1
ATOM 3375 C C . VAL B 1 212 ? 26.826 55.972 50.320 1.00 28.32 200 VAL B C 1
ATOM 3376 O O . VAL B 1 212 ? 26.137 56.204 51.305 1.00 29.92 200 VAL B O 1
ATOM 3380 N N . TYR B 1 213 ? 26.901 54.773 49.735 1.00 27.58 201 TYR B N 1
ATOM 3381 C CA . TYR B 1 213 ? 26.259 53.571 50.275 1.00 28.33 201 TYR B CA 1
ATOM 3382 C C . TYR B 1 213 ? 27.181 52.948 51.350 1.00 28.94 201 TYR B C 1
ATOM 3383 O O . TYR B 1 213 ? 28.228 52.418 51.034 1.00 30.35 201 TYR B O 1
ATOM 3392 N N . SER B 1 214 ? 26.768 52.995 52.606 1.00 27.45 202 SER B N 1
ATOM 3393 C CA . SER B 1 214 ? 27.641 52.666 53.714 1.00 27.29 202 SER B CA 1
ATOM 3394 C C . SER B 1 214 ? 26.774 52.514 54.918 1.00 27.00 202 SER B C 1
ATOM 3395 O O . SER B 1 214 ? 25.582 52.759 54.858 1.00 26.88 202 SER B O 1
ATOM 3398 N N . TRP B 1 215 ? 27.385 52.129 56.033 1.00 28.82 203 TRP B N 1
ATOM 3399 C CA . TRP B 1 215 ? 26.709 52.194 57.318 1.00 27.50 203 TRP B CA 1
ATOM 3400 C C . TRP B 1 215 ? 26.513 53.648 57.665 1.00 27.38 203 TRP B C 1
ATOM 3401 O O . TRP B 1 215 ? 27.419 54.455 57.453 1.00 26.92 203 TRP B O 1
ATOM 3412 N N . LYS B 1 216 ? 25.317 53.975 58.158 1.00 27.98 204 LYS B N 1
ATOM 3413 C CA . LYS B 1 216 ? 24.986 55.315 58.630 1.00 28.41 204 LYS B CA 1
ATOM 3414 C C . LYS B 1 216 ? 24.398 55.221 60.036 1.00 28.14 204 LYS B C 1
ATOM 3415 O O . LYS B 1 216 ? 24.161 54.132 60.547 1.00 29.48 204 LYS B O 1
ATOM 3421 N N . THR B 1 217 ? 24.186 56.382 60.656 1.00 27.27 205 THR B N 1
ATOM 3422 C CA . THR B 1 217 ? 23.607 56.477 61.965 1.00 27.22 205 THR B CA 1
ATOM 3423 C C . THR B 1 217 ? 22.145 56.915 61.823 1.00 28.51 205 THR B C 1
ATOM 3424 O O . THR B 1 217 ? 21.843 57.838 61.099 1.00 28.13 205 THR B O 1
ATOM 3428 N N . LEU B 1 218 ? 21.243 56.255 62.534 1.00 29.52 206 LEU B N 1
ATOM 3429 C CA . LEU B 1 218 ? 19.857 56.681 62.619 1.00 29.75 206 LEU B CA 1
ATOM 3430 C C . LEU B 1 218 ? 19.726 57.193 64.030 1.00 29.65 206 LEU B C 1
ATOM 3431 O O . LEU B 1 218 ? 20.126 56.504 64.984 1.00 29.22 206 LEU B O 1
ATOM 3436 N N . VAL B 1 219 ? 19.193 58.403 64.185 1.00 30.75 207 VAL B N 1
ATOM 3437 C CA . VAL B 1 219 ? 19.135 59.027 65.520 1.00 30.87 207 VAL B CA 1
ATOM 3438 C C . VAL B 1 219 ? 17.777 59.650 65.702 1.00 29.37 207 VAL B C 1
ATOM 3439 O O . VAL B 1 219 ? 17.269 60.307 64.796 1.00 30.69 207 VAL B O 1
ATOM 3443 N N . LYS B 1 220 ? 17.176 59.384 66.856 1.00 27.50 208 LYS B N 1
ATOM 3444 C CA . LYS B 1 220 ? 15.893 59.958 67.192 1.00 28.48 208 LYS B CA 1
ATOM 3445 C C . LYS B 1 220 ? 16.171 61.311 67.812 1.00 28.01 208 LYS B C 1
ATOM 3446 O O . LYS B 1 220 ? 16.763 61.415 68.879 1.00 29.79 208 LYS B O 1
ATOM 3452 N N . SER B 1 221 ? 15.776 62.360 67.113 1.00 29.87 209 SER B N 1
ATOM 3453 C CA . SER B 1 221 ? 16.151 63.703 67.504 1.00 28.78 209 SER B CA 1
ATOM 3454 C C . SER B 1 221 ? 15.287 64.722 66.793 1.00 28.59 209 SER B C 1
ATOM 3455 O O . SER B 1 221 ? 14.863 64.507 65.659 1.00 29.30 209 SER B O 1
ATOM 3458 N N . GLU B 1 222 ? 15.006 65.825 67.482 1.00 30.93 210 GLU B N 1
ATOM 3459 C CA . GLU B 1 222 ? 14.539 67.044 66.825 1.00 29.99 210 GLU B CA 1
ATOM 3460 C C . GLU B 1 222 ? 15.580 67.379 65.768 1.00 28.75 210 GLU B C 1
ATOM 3461 O O . GLU B 1 222 ? 16.770 67.149 65.956 1.00 30.23 210 GLU B O 1
ATOM 3465 N N . LYS B 1 223 ? 15.126 67.881 64.637 1.00 29.80 211 LYS B N 1
ATOM 3466 C CA . LYS B 1 223 ? 15.974 68.125 63.481 1.00 31.42 211 LYS B CA 1
ATOM 3467 C C . LYS B 1 223 ? 16.634 69.508 63.605 1.00 31.58 211 LYS B C 1
ATOM 3468 O O . LYS B 1 223 ? 16.345 70.435 62.836 1.00 30.55 211 LYS B O 1
ATOM 3474 N N . ASN B 1 224 ? 17.505 69.643 64.610 1.00 33.05 212 ASN B N 1
ATOM 3475 C CA . ASN B 1 224 ? 18.352 70.835 64.761 1.00 30.85 212 ASN B CA 1
ATOM 3476 C C . ASN B 1 224 ? 19.699 70.423 65.333 1.00 30.05 212 ASN B C 1
ATOM 3477 O O . ASN B 1 224 ? 19.797 69.430 66.011 1.00 31.99 212 ASN B O 1
ATOM 3482 N N . ILE B 1 225 ? 20.729 71.212 65.085 1.00 29.27 213 ILE B N 1
ATOM 3483 C CA . ILE B 1 225 ? 22.072 70.798 65.411 1.00 28.52 213 ILE B CA 1
ATOM 3484 C C . ILE B 1 225 ? 22.333 70.564 66.885 1.00 27.66 213 ILE B C 1
ATOM 3485 O O . ILE B 1 225 ? 22.974 69.572 67.215 1.00 28.20 213 ILE B O 1
ATOM 3490 N N . GLU B 1 226 ? 21.847 71.421 67.777 1.00 25.83 214 GLU B N 1
ATOM 3491 C CA . GLU B 1 226 ? 22.045 71.138 69.201 1.00 26.51 214 GLU B CA 1
ATOM 3492 C C . GLU B 1 226 ? 21.366 69.837 69.615 1.00 27.37 214 GLU B C 1
ATOM 3493 O O . GLU B 1 226 ? 21.930 69.068 70.394 1.00 27.87 214 GLU B O 1
ATOM 3499 N N . ALA B 1 227 ? 20.167 69.592 69.095 1.00 28.14 215 ALA B N 1
ATOM 3500 C CA . ALA B 1 227 ? 19.422 68.403 69.467 1.00 28.71 215 ALA B CA 1
ATOM 3501 C C . ALA B 1 227 ? 20.178 67.160 68.994 1.00 28.73 215 ALA B C 1
ATOM 3502 O O . ALA B 1 227 ? 20.397 66.213 69.751 1.00 29.52 215 ALA B O 1
ATOM 3504 N N . ILE B 1 228 ? 20.602 67.182 67.744 1.00 27.14 216 ILE B N 1
ATOM 3505 C CA . ILE B 1 228 ? 21.366 66.088 67.188 1.00 28.79 216 ILE B CA 1
ATOM 3506 C C . ILE B 1 228 ? 22.622 65.760 68.007 1.00 27.57 216 ILE B C 1
ATOM 3507 O O . ILE B 1 228 ? 22.828 64.625 68.374 1.00 28.59 216 ILE B O 1
ATOM 3512 N N . LYS B 1 229 ? 23.462 66.741 68.283 1.00 27.50 217 LYS B N 1
ATOM 3513 C CA . LYS B 1 229 ? 24.625 66.517 69.157 1.00 28.80 217 LYS B CA 1
ATOM 3514 C C . LYS B 1 229 ? 24.254 65.896 70.524 1.00 29.03 217 LYS B C 1
ATOM 3515 O O . LYS B 1 229 ? 24.918 64.979 70.968 1.00 29.66 217 LYS B O 1
ATOM 3521 N N . GLU B 1 230 ? 23.226 66.427 71.186 1.00 26.92 218 GLU B N 1
ATOM 3522 C CA . GLU B 1 230 ? 22.737 65.883 72.458 1.00 29.36 218 GLU B CA 1
ATOM 3523 C C . GLU B 1 230 ? 22.371 64.396 72.333 1.00 28.66 218 GLU B C 1
ATOM 3524 O O . GLU B 1 230 ? 22.663 63.595 73.227 1.00 29.46 218 GLU B O 1
ATOM 3530 N N . ALA B 1 231 ? 21.711 64.049 71.228 1.00 27.70 219 ALA B N 1
ATOM 3531 C CA . ALA B 1 231 ? 21.164 62.708 71.045 1.00 28.23 219 ALA B CA 1
ATOM 3532 C C . ALA B 1 231 ? 22.292 61.713 70.830 1.00 29.12 219 ALA B C 1
ATOM 3533 O O . ALA B 1 231 ? 22.293 60.647 71.435 1.00 30.67 219 ALA B O 1
ATOM 3535 N N . ILE B 1 232 ? 23.267 62.079 70.018 1.00 28.93 220 ILE B N 1
ATOM 3536 C CA . ILE B 1 232 ? 24.479 61.273 69.897 1.00 30.68 220 ILE B CA 1
ATOM 3537 C C . ILE B 1 232 ? 25.205 61.108 71.241 1.00 31.92 220 ILE B C 1
ATOM 3538 O O . ILE B 1 232 ? 25.610 60.004 71.616 1.00 31.89 220 ILE B O 1
ATOM 3543 N N . ARG B 1 233 ? 25.359 62.197 71.971 1.00 33.69 221 ARG B N 1
ATOM 3544 C CA . ARG B 1 233 ? 26.050 62.154 73.262 1.00 34.49 221 ARG B CA 1
ATOM 3545 C C . ARG B 1 233 ? 25.303 61.224 74.239 1.00 33.11 221 ARG B C 1
ATOM 3546 O O . ARG B 1 233 ? 25.893 60.329 74.814 1.00 33.45 221 ARG B O 1
ATOM 3554 N N . LYS B 1 234 ? 24.003 61.441 74.423 1.00 33.96 222 LYS B N 1
ATOM 3555 C CA . LYS B 1 234 ? 23.174 60.533 75.227 1.00 35.12 222 LYS B CA 1
ATOM 3556 C C . LYS B 1 234 ? 23.258 59.073 74.748 1.00 31.70 222 LYS B C 1
ATOM 3557 O O . LYS B 1 234 ? 23.424 58.146 75.541 1.00 31.94 222 LYS B O 1
ATOM 3563 N N . ASN B 1 235 ? 23.110 58.896 73.445 1.00 30.86 223 ASN B N 1
ATOM 3564 C CA . ASN B 1 235 ? 23.311 57.622 72.757 1.00 31.00 223 ASN B CA 1
ATOM 3565 C C . ASN B 1 235 ? 22.276 56.548 73.105 1.00 31.07 223 ASN B C 1
ATOM 3566 O O . ASN B 1 235 ? 22.543 55.378 72.921 1.00 32.54 223 ASN B O 1
ATOM 3571 N N . THR B 1 236 ? 21.109 56.932 73.621 1.00 31.57 224 THR B N 1
ATOM 3572 C CA . THR B 1 236 ? 20.094 55.958 74.016 1.00 30.74 224 THR B CA 1
ATOM 3573 C C . THR B 1 236 ? 19.112 55.697 72.862 1.00 31.68 224 THR B C 1
ATOM 3574 O O . THR B 1 236 ? 18.416 54.670 72.857 1.00 36.53 224 THR B O 1
ATOM 3578 N N . ASP B 1 237 ? 19.068 56.607 71.894 1.00 28.93 225 ASP B N 1
ATOM 3579 C CA . ASP B 1 237 ? 18.220 56.491 70.714 1.00 29.50 225 ASP B CA 1
ATOM 3580 C C . ASP B 1 237 ? 19.004 56.680 69.403 1.00 28.30 225 ASP B C 1
ATOM 3581 O O . ASP B 1 237 ? 18.687 57.531 68.577 1.00 28.82 225 ASP B O 1
ATOM 3586 N N . VAL B 1 238 ? 19.989 55.824 69.213 1.00 27.24 226 VAL B N 1
ATOM 3587 C CA . VAL B 1 238 ? 20.905 55.864 68.099 1.00 26.80 226 VAL B CA 1
ATOM 3588 C C . VAL B 1 238 ? 20.996 54.433 67.602 1.00 25.16 226 VAL B C 1
ATOM 3589 O O . VAL B 1 238 ? 21.267 53.539 68.379 1.00 27.02 226 VAL B O 1
ATOM 3593 N N . ALA B 1 239 ? 20.717 54.206 66.327 1.00 25.74 227 ALA B N 1
ATOM 3594 C CA . ALA B 1 239 ? 20.894 52.881 65.703 1.00 25.96 227 ALA B CA 1
ATOM 3595 C C . ALA B 1 239 ? 21.818 53.013 64.506 1.00 26.99 227 ALA B C 1
ATOM 3596 O O . ALA B 1 239 ? 22.203 54.122 64.118 1.00 26.65 227 ALA B O 1
ATOM 3598 N N . ILE B 1 240 ? 22.174 51.876 63.915 1.00 27.53 228 ILE B N 1
ATOM 3599 C CA . ILE B 1 240 ? 23.018 51.887 62.732 1.00 28.23 228 ILE B CA 1
ATOM 3600 C C . ILE B 1 240 ? 22.321 51.185 61.579 1.00 27.64 228 ILE B C 1
ATOM 3601 O O . ILE B 1 240 ? 21.593 50.189 61.766 1.00 25.44 228 ILE B O 1
ATOM 3606 N N . TYR B 1 241 ? 22.529 51.738 60.390 1.00 27.05 229 TYR B N 1
ATOM 3607 C CA . TYR B 1 241 ? 21.659 51.505 59.256 1.00 26.66 229 TYR B CA 1
ATOM 3608 C C . TYR B 1 241 ? 22.547 51.423 58.042 1.00 26.83 229 TYR B C 1
ATOM 3609 O O . TYR B 1 241 ? 23.424 52.242 57.851 1.00 28.80 229 TYR B O 1
ATOM 3618 N N . LEU B 1 242 ? 22.331 50.417 57.219 1.00 30.48 230 LEU B N 1
ATOM 3619 C CA . LEU B 1 242 ? 23.181 50.189 56.077 1.00 31.88 230 LEU B CA 1
ATOM 3620 C C . LEU B 1 242 ? 22.452 50.639 54.849 1.00 31.66 230 LEU B C 1
ATOM 3621 O O . LEU B 1 242 ? 21.509 50.010 54.443 1.00 32.46 230 LEU B O 1
ATOM 3634 N N . ARG B 1 244 ? 21.958 50.855 51.022 1.00 35.65 232 ARG B N 1
ATOM 3635 C CA . ARG B 1 244 ? 22.362 50.032 49.877 1.00 39.09 232 ARG B CA 1
ATOM 3636 C C . ARG B 1 244 ? 21.826 50.576 48.572 1.00 37.51 232 ARG B C 1
ATOM 3637 O O . ARG B 1 244 ? 20.842 51.301 48.559 1.00 34.74 232 ARG B O 1
ATOM 3645 N N . LYS B 1 245 ? 22.479 50.215 47.471 1.00 41.27 233 LYS B N 1
ATOM 3646 C CA . LYS B 1 245 ? 22.065 50.692 46.148 1.00 44.38 233 LYS B CA 1
ATOM 3647 C C . LYS B 1 245 ? 20.586 50.333 45.873 1.00 45.33 233 LYS B C 1
ATOM 3648 O O . LYS B 1 245 ? 20.166 49.165 45.947 1.00 44.66 233 LYS B O 1
ATOM 3652 N N . THR C 1 17 ? 44.892 31.074 20.551 1.00 48.83 5 THR C N 1
ATOM 3653 C CA . THR C 1 17 ? 44.180 29.762 20.582 1.00 48.12 5 THR C CA 1
ATOM 3654 C C . THR C 1 17 ? 44.872 28.777 21.532 1.00 47.92 5 THR C C 1
ATOM 3655 O O . THR C 1 17 ? 45.824 28.088 21.161 1.00 48.41 5 THR C O 1
ATOM 3659 N N . GLU C 1 18 ? 44.397 28.756 22.772 1.00 45.93 6 GLU C N 1
ATOM 3660 C CA . GLU C 1 18 ? 44.568 27.606 23.648 1.00 43.31 6 GLU C CA 1
ATOM 3661 C C . GLU C 1 18 ? 43.190 26.926 23.767 1.00 38.40 6 GLU C C 1
ATOM 3662 O O . GLU C 1 18 ? 42.206 27.390 23.182 1.00 37.88 6 GLU C O 1
ATOM 3665 N N . TRP C 1 19 ? 43.139 25.803 24.471 1.00 33.51 7 TRP C N 1
ATOM 3666 C CA . TRP C 1 19 ? 41.921 25.024 24.590 1.00 31.40 7 TRP C CA 1
ATOM 3667 C C . TRP C 1 19 ? 41.191 25.496 25.835 1.00 29.94 7 TRP C C 1
ATOM 3668 O O . TRP C 1 19 ? 41.749 25.495 26.927 1.00 28.89 7 TRP C O 1
ATOM 3679 N N . LEU C 1 20 ? 39.944 25.902 25.648 1.00 28.65 8 LEU C N 1
ATOM 3680 C CA . LEU C 1 20 ? 39.121 26.470 26.697 1.00 26.81 8 LEU C CA 1
ATOM 3681 C C . LEU C 1 20 ? 38.155 25.409 27.148 1.00 26.71 8 LEU C C 1
ATOM 3682 O O . LEU C 1 20 ? 37.640 24.666 26.319 1.00 24.47 8 LEU C O 1
ATOM 3687 N N . LEU C 1 21 ? 37.909 25.361 28.455 1.00 26.67 9 LEU C N 1
ATOM 3688 C CA . LEU C 1 21 ? 36.894 24.497 29.065 1.00 28.01 9 LEU C CA 1
ATOM 3689 C C . LEU C 1 21 ? 35.556 25.244 29.233 1.00 28.11 9 LEU C C 1
ATOM 3690 O O . LEU C 1 21 ? 35.485 26.326 29.826 1.00 28.25 9 LEU C O 1
ATOM 3695 N N . CYS C 1 22 ? 34.491 24.638 28.723 1.00 29.77 10 CYS C N 1
ATOM 3696 C CA . CYS C 1 22 ? 33.225 25.323 28.487 1.00 28.78 10 CYS C CA 1
ATOM 3697 C C . CYS C 1 22 ? 32.046 24.521 28.934 1.00 29.08 10 CYS C C 1
ATOM 3698 O O . CYS C 1 22 ? 32.035 23.288 28.803 1.00 29.16 10 CYS C O 1
ATOM 3701 N N . ASP C 1 23 ? 31.036 25.239 29.432 1.00 29.36 11 ASP C N 1
ATOM 3702 C CA . ASP C 1 23 ? 29.743 24.654 29.720 1.00 28.79 11 ASP C CA 1
ATOM 3703 C C . ASP C 1 23 ? 28.654 25.582 29.213 1.00 28.47 11 ASP C C 1
ATOM 3704 O O . ASP C 1 23 ? 28.491 26.709 29.706 1.00 27.43 11 ASP C O 1
ATOM 3709 N N . PHE C 1 24 ? 27.919 25.120 28.203 1.00 28.47 12 PHE C N 1
ATOM 3710 C CA . PHE C 1 24 ? 26.979 25.992 27.516 1.00 29.32 12 PHE C CA 1
ATOM 3711 C C . PHE C 1 24 ? 25.543 25.771 27.963 1.00 29.29 12 PHE C C 1
ATOM 3712 O O . PHE C 1 24 ? 24.620 26.249 27.293 1.00 31.01 12 PHE C O 1
ATOM 3720 N N . HIS C 1 25 ? 25.340 25.084 29.087 1.00 28.73 13 HIS C N 1
ATOM 3721 C CA . HIS C 1 25 ? 23.990 24.632 29.453 1.00 28.81 13 HIS C CA 1
ATOM 3722 C C . HIS C 1 25 ? 23.875 24.512 30.967 1.00 29.70 13 HIS C C 1
ATOM 3723 O O . HIS C 1 25 ? 24.094 23.441 31.560 1.00 29.70 13 HIS C O 1
ATOM 3730 N N . VAL C 1 26 ? 23.525 25.638 31.586 1.00 30.37 14 VAL C N 1
ATOM 3731 C CA . VAL C 1 26 ? 23.522 25.773 33.034 1.00 28.82 14 VAL C CA 1
ATOM 3732 C C . VAL C 1 26 ? 22.281 26.582 33.477 1.00 28.41 14 VAL C C 1
ATOM 3733 O O . VAL C 1 26 ? 21.974 27.609 32.883 1.00 25.57 14 VAL C O 1
ATOM 3737 N N . HIS C 1 27 ? 21.599 26.112 34.527 1.00 26.35 15 HIS C N 1
ATOM 3738 C CA . HIS C 1 27 ? 20.412 26.764 35.043 1.00 26.86 15 HIS C CA 1
ATOM 3739 C C . HIS C 1 27 ? 20.575 27.262 36.498 1.00 27.52 15 HIS C C 1
ATOM 3740 O O . HIS C 1 27 ? 21.336 26.698 37.310 1.00 25.64 15 HIS C O 1
ATOM 3747 N N . THR C 1 28 ? 19.814 28.301 36.817 1.00 27.06 16 THR C N 1
ATOM 3748 C CA . THR C 1 28 ? 19.825 28.923 38.135 1.00 27.24 16 THR C CA 1
ATOM 3749 C C . THR C 1 28 ? 18.422 28.896 38.672 1.00 26.90 16 THR C C 1
ATOM 3750 O O . THR C 1 28 ? 17.468 28.586 37.932 1.00 27.19 16 THR C O 1
ATOM 3754 N N . ASN C 1 29 ? 18.296 29.268 39.942 1.00 25.56 17 ASN C N 1
ATOM 3755 C CA . ASN C 1 29 ? 16.988 29.399 40.577 1.00 26.44 17 ASN C CA 1
ATOM 3756 C C . ASN C 1 29 ? 16.087 30.475 39.950 1.00 28.17 17 ASN C C 1
ATOM 3757 O O . ASN C 1 29 ? 14.960 30.646 40.422 1.00 28.10 17 ASN C O 1
ATOM 3770 N N . SER C 1 31 ? 15.096 30.142 36.811 1.00 28.74 19 SER C N 1
ATOM 3771 C CA . SER C 1 31 ? 14.101 29.253 36.186 1.00 26.95 19 SER C CA 1
ATOM 3772 C C . SER C 1 31 ? 13.845 28.102 37.127 1.00 25.50 19 SER C C 1
ATOM 3773 O O . SER C 1 31 ? 13.123 28.261 38.102 1.00 23.79 19 SER C O 1
ATOM 3776 N N . ASP C 1 32 ? 14.458 26.955 36.876 1.00 27.46 20 ASP C N 1
ATOM 3777 C CA . ASP C 1 32 ? 14.192 25.784 37.709 1.00 27.90 20 ASP C CA 1
ATOM 3778 C C . ASP C 1 32 ? 15.431 25.161 38.338 1.00 27.98 20 ASP C C 1
ATOM 3779 O O . ASP C 1 32 ? 15.371 24.044 38.846 1.00 29.50 20 ASP C O 1
ATOM 3784 N N . GLY C 1 33 ? 16.542 25.886 38.311 1.00 27.80 21 GLY C N 1
ATOM 3785 C CA . GLY C 1 33 ? 17.730 25.457 39.036 1.00 27.98 21 GLY C CA 1
ATOM 3786 C C . GLY C 1 33 ? 17.529 25.645 40.523 1.00 26.54 21 GLY C C 1
ATOM 3787 O O . GLY C 1 33 ? 16.617 26.356 40.952 1.00 25.95 21 GLY C O 1
ATOM 3788 N N . HIS C 1 34 ? 18.377 24.988 41.307 1.00 26.14 22 HIS C N 1
ATOM 3789 C CA . HIS C 1 34 ? 18.260 24.999 42.776 1.00 24.85 22 HIS C CA 1
ATOM 3790 C C . HIS C 1 34 ? 19.034 26.198 43.403 1.00 24.77 22 HIS C C 1
ATOM 3791 O O . HIS C 1 34 ? 18.765 26.607 44.530 1.00 23.72 22 HIS C O 1
ATOM 3798 N N . LEU C 1 35 ? 19.961 26.779 42.636 1.00 23.90 23 LEU C N 1
ATOM 3799 C CA . LEU C 1 35 ? 20.973 27.660 43.180 1.00 24.77 23 LEU C CA 1
ATOM 3800 C C . LEU C 1 35 ? 20.910 29.124 42.717 1.00 24.84 23 LEU C C 1
ATOM 3801 O O . LEU C 1 35 ? 20.606 29.402 41.560 1.00 26.93 23 LEU C O 1
ATOM 3806 N N . PRO C 1 36 ? 21.209 30.062 43.638 1.00 25.11 24 PRO C N 1
ATOM 3807 C CA . PRO C 1 36 ? 21.447 31.449 43.266 1.00 25.41 24 PRO C CA 1
ATOM 3808 C C . PRO C 1 36 ? 22.458 31.583 42.133 1.00 26.58 24 PRO C C 1
ATOM 3809 O O . PRO C 1 36 ? 23.433 30.814 42.065 1.00 27.47 24 PRO C O 1
ATOM 3813 N N . LEU C 1 37 ? 22.180 32.540 41.246 1.00 27.40 25 LEU C N 1
ATOM 3814 C CA . LEU C 1 37 ? 23.065 32.940 40.165 1.00 28.53 25 LEU C CA 1
ATOM 3815 C C . LEU C 1 37 ? 24.507 33.131 40.623 1.00 28.98 25 LEU C C 1
ATOM 3816 O O . LEU C 1 37 ? 25.417 32.560 40.023 1.00 30.90 25 LEU C O 1
ATOM 3821 N N . GLY C 1 38 ? 24.703 33.939 41.671 1.00 28.35 26 GLY C N 1
ATOM 3822 C CA . GLY C 1 38 ? 26.043 34.218 42.234 1.00 27.39 26 GLY C CA 1
ATOM 3823 C C . GLY C 1 38 ? 26.831 32.970 42.611 1.00 27.31 26 GLY C C 1
ATOM 3824 O O . GLY C 1 38 ? 28.012 32.863 42.314 1.00 26.78 26 GLY C O 1
ATOM 3825 N N . GLU C 1 39 ? 26.154 32.036 43.273 1.00 27.73 27 GLU C N 1
ATOM 3826 C CA . GLU C 1 39 ? 26.691 30.705 43.578 1.00 28.13 27 GLU C CA 1
ATOM 3827 C C . GLU C 1 39 ? 27.120 29.880 42.385 1.00 25.70 27 GLU C C 1
ATOM 3828 O O . GLU C 1 39 ? 28.199 29.281 42.384 1.00 24.59 27 GLU C O 1
ATOM 3834 N N . VAL C 1 40 ? 26.236 29.805 41.397 1.00 26.39 28 VAL C N 1
ATOM 3835 C CA . VAL C 1 40 ? 26.526 29.094 40.160 1.00 26.07 28 VAL C CA 1
ATOM 3836 C C . VAL C 1 40 ? 27.819 29.630 39.570 1.00 27.85 28 VAL C C 1
ATOM 3837 O O . VAL C 1 40 ? 28.770 28.872 39.299 1.00 28.89 28 VAL C O 1
ATOM 3841 N N . VAL C 1 41 ? 27.893 30.945 39.443 1.00 28.44 29 VAL C N 1
ATOM 3842 C CA . VAL C 1 41 ? 29.084 31.569 38.899 1.00 29.19 29 VAL C CA 1
ATOM 3843 C C . VAL C 1 41 ? 30.336 31.244 39.727 1.00 29.45 29 VAL C C 1
ATOM 3844 O O . VAL C 1 41 ? 31.375 30.871 39.150 1.00 30.21 29 VAL C O 1
ATOM 3848 N N . ASP C 1 42 ? 30.233 31.354 41.053 1.00 27.38 30 ASP C N 1
ATOM 3849 C CA . ASP C 1 42 ? 31.338 31.019 41.954 1.00 28.19 30 ASP C CA 1
ATOM 3850 C C . ASP C 1 42 ? 31.807 29.573 41.856 1.00 28.99 30 ASP C C 1
ATOM 3851 O O . ASP C 1 42 ? 33.008 29.276 41.864 1.00 31.17 30 ASP C O 1
ATOM 3856 N N . LEU C 1 43 ? 30.851 28.669 41.762 1.00 28.77 31 LEU C N 1
ATOM 3857 C CA . LEU C 1 43 ? 31.129 27.246 41.608 1.00 27.98 31 LEU C CA 1
ATOM 3858 C C . LEU C 1 43 ? 31.896 26.919 40.296 1.00 29.42 31 LEU C C 1
ATOM 3859 O O . LEU C 1 43 ? 32.911 26.199 40.308 1.00 30.40 31 LEU C O 1
ATOM 3864 N N . PHE C 1 44 ? 31.425 27.458 39.169 1.00 26.77 32 PHE C N 1
ATOM 3865 C CA . PHE C 1 44 ? 32.109 27.241 37.896 1.00 27.15 32 PHE C CA 1
ATOM 3866 C C . PHE C 1 44 ? 33.458 27.965 37.864 1.00 29.02 32 PHE C C 1
ATOM 3867 O O . PHE C 1 44 ? 34.463 27.432 37.372 1.00 30.25 32 PHE C O 1
ATOM 3875 N N . GLY C 1 45 ? 33.484 29.174 38.411 1.00 30.54 33 GLY C N 1
ATOM 3876 C CA . GLY C 1 45 ? 34.702 29.946 38.491 1.00 29.75 33 GLY C CA 1
ATOM 3877 C C . GLY C 1 45 ? 35.781 29.201 39.242 1.00 30.41 33 GLY C C 1
ATOM 3878 O O . GLY C 1 45 ? 36.873 28.980 38.707 1.00 31.87 33 GLY C O 1
ATOM 3879 N N . LYS C 1 46 ? 35.476 28.795 40.475 1.00 31.43 34 LYS C N 1
ATOM 3880 C CA . LYS C 1 46 ? 36.468 28.116 41.324 1.00 31.99 34 LYS C CA 1
ATOM 3881 C C . LYS C 1 46 ? 36.849 26.708 40.828 1.00 29.80 34 LYS C C 1
ATOM 3882 O O . LYS C 1 46 ? 37.873 26.210 41.205 1.00 29.50 34 LYS C O 1
ATOM 3888 N N . HIS C 1 47 ? 36.021 26.076 39.999 1.00 30.52 35 HIS C N 1
ATOM 3889 C CA . HIS C 1 47 ? 36.387 24.818 39.326 1.00 30.89 35 HIS C CA 1
ATOM 3890 C C . HIS C 1 47 ? 37.160 25.035 38.009 1.00 31.80 35 HIS C C 1
ATOM 3891 O O . HIS C 1 47 ? 37.465 24.070 37.295 1.00 32.67 35 HIS C O 1
ATOM 3898 N N . GLY C 1 48 ? 37.482 26.289 37.690 1.00 30.92 36 GLY C N 1
ATOM 3899 C CA . GLY C 1 48 ? 38.357 26.587 36.564 1.00 30.08 36 GLY C CA 1
ATOM 3900 C C . GLY C 1 48 ? 37.722 26.455 35.194 1.00 31.05 36 GLY C C 1
ATOM 3901 O O . GLY C 1 48 ? 38.430 26.332 34.196 1.00 32.66 36 GLY C O 1
ATOM 3902 N N . VAL C 1 49 ? 36.392 26.493 35.131 1.00 30.38 37 VAL C N 1
ATOM 3903 C CA . VAL C 1 49 ? 35.706 26.603 33.841 1.00 31.26 37 VAL C CA 1
ATOM 3904 C C . VAL C 1 49 ? 36.057 27.968 33.208 1.00 30.73 37 VAL C C 1
ATOM 3905 O O . VAL C 1 49 ? 35.992 29.009 33.850 1.00 31.25 37 VAL C O 1
ATOM 3909 N N . ASP C 1 50 ? 36.468 27.942 31.947 1.00 30.43 38 ASP C N 1
ATOM 3910 C CA . ASP C 1 50 ? 36.873 29.163 31.247 1.00 27.91 38 ASP C CA 1
ATOM 3911 C C . ASP C 1 50 ? 35.707 29.935 30.669 1.00 27.26 38 ASP C C 1
ATOM 3912 O O . ASP C 1 50 ? 35.761 31.159 30.568 1.00 27.82 38 ASP C O 1
ATOM 3917 N N . VAL C 1 51 ? 34.667 29.212 30.257 1.00 27.27 39 VAL C N 1
ATOM 3918 C CA . VAL C 1 51 ? 33.526 29.801 29.564 1.00 26.93 39 VAL C CA 1
ATOM 3919 C C . VAL C 1 51 ? 32.304 29.134 30.125 1.00 27.28 39 VAL C C 1
ATOM 3920 O O . VAL C 1 51 ? 32.258 27.904 30.183 1.00 26.82 39 VAL C O 1
ATOM 3924 N N . VAL C 1 52 ? 31.335 29.933 30.578 1.00 28.84 40 VAL C N 1
ATOM 3925 C CA . VAL C 1 52 ? 30.022 29.401 31.002 1.00 28.10 40 VAL C CA 1
ATOM 3926 C C . VAL C 1 52 ? 28.945 30.234 30.364 1.00 26.80 40 VAL C C 1
ATOM 3927 O O . VAL C 1 52 ? 29.094 31.445 30.236 1.00 26.71 40 VAL C O 1
ATOM 3931 N N . SER C 1 53 ? 27.876 29.581 29.934 1.00 28.53 41 SER C N 1
ATOM 3932 C CA . SER C 1 53 ? 26.641 30.276 29.517 1.00 27.80 41 SER C CA 1
ATOM 3933 C C . SER C 1 53 ? 25.479 29.910 30.453 1.00 28.17 41 SER C C 1
ATOM 3934 O O . SER C 1 53 ? 25.167 28.720 30.648 1.00 29.30 41 SER C O 1
ATOM 3937 N N . ILE C 1 54 ? 24.836 30.928 31.011 1.00 28.02 42 ILE C N 1
ATOM 3938 C CA . ILE C 1 54 ? 23.622 30.738 31.815 1.00 27.56 42 ILE C CA 1
ATOM 3939 C C . ILE C 1 54 ? 22.427 30.683 30.883 1.00 27.17 42 ILE C C 1
ATOM 3940 O O . ILE C 1 54 ? 22.144 31.645 30.176 1.00 26.37 42 ILE C O 1
ATOM 3945 N N . THR C 1 55 ? 21.746 29.542 30.895 1.00 27.16 43 THR C N 1
ATOM 3946 C CA . THR C 1 55 ? 20.676 29.234 29.946 1.00 29.29 43 THR C CA 1
ATOM 3947 C C . THR C 1 55 ? 19.358 28.854 30.671 1.00 30.13 43 THR C C 1
ATOM 3948 O O . THR C 1 55 ? 18.845 27.742 30.534 1.00 29.56 43 THR C O 1
ATOM 3952 N N . ASP C 1 56 ? 18.823 29.778 31.452 1.00 28.23 44 ASP C N 1
ATOM 3953 C CA . ASP C 1 56 ? 17.563 29.508 32.138 1.00 28.17 44 ASP C CA 1
ATOM 3954 C C . ASP C 1 56 ? 16.423 29.391 31.126 1.00 27.68 44 ASP C C 1
ATOM 3955 O O . ASP C 1 56 ? 16.533 29.842 29.982 1.00 28.06 44 ASP C O 1
ATOM 3960 N N . HIS C 1 57 ? 15.358 28.720 31.542 1.00 27.92 45 HIS C N 1
ATOM 3961 C CA . HIS C 1 57 ? 14.274 28.375 30.647 1.00 28.38 45 HIS C CA 1
ATOM 3962 C C . HIS C 1 57 ? 13.374 29.556 30.322 1.00 29.00 45 HIS C C 1
ATOM 3963 O O . HIS C 1 57 ? 13.028 30.353 31.204 1.00 27.77 45 HIS C O 1
ATOM 3970 N N . ILE C 1 58 ? 13.025 29.654 29.038 1.00 27.67 46 ILE C N 1
ATOM 3971 C CA . ILE C 1 58 ? 11.785 30.281 28.618 1.00 28.94 46 ILE C CA 1
ATOM 3972 C C . ILE C 1 58 ? 10.910 29.179 27.984 1.00 29.98 46 ILE C C 1
ATOM 3973 O O . ILE C 1 58 ? 11.428 28.258 27.321 1.00 28.64 46 ILE C O 1
ATOM 3978 N N . VAL C 1 59 ? 9.597 29.261 28.232 1.00 29.01 47 VAL C N 1
ATOM 3979 C CA . VAL C 1 59 ? 8.716 28.110 28.071 1.00 29.89 47 VAL C CA 1
ATOM 3980 C C . VAL C 1 59 ? 7.504 28.444 27.201 1.00 29.08 47 VAL C C 1
ATOM 3981 O O . VAL C 1 59 ? 6.998 29.560 27.253 1.00 28.70 47 VAL C O 1
ATOM 3985 N N . ASP C 1 60 ? 7.049 27.486 26.393 1.00 28.26 48 ASP C N 1
ATOM 3986 C CA . ASP C 1 60 ? 5.908 27.748 25.510 1.00 30.53 48 ASP C CA 1
ATOM 3987 C C . ASP C 1 60 ? 4.670 28.176 26.293 1.00 30.07 48 ASP C C 1
ATOM 3988 O O . ASP C 1 60 ? 4.435 27.707 27.409 1.00 28.80 48 ASP C O 1
ATOM 3993 N N . ARG C 1 61 ? 3.908 29.092 25.695 1.00 31.75 49 ARG C N 1
ATOM 3994 C CA . ARG C 1 61 ? 2.664 29.620 26.264 1.00 32.11 49 ARG C CA 1
ATOM 3995 C C . ARG C 1 61 ? 1.814 28.540 26.927 1.00 32.54 49 ARG C C 1
ATOM 3996 O O . ARG C 1 61 ? 1.398 28.687 28.079 1.00 32.84 49 ARG C O 1
ATOM 3999 N N . ARG C 1 62 ? 1.566 27.460 26.188 1.00 32.64 50 ARG C N 1
ATOM 4000 C CA . ARG C 1 62 ? 0.634 26.408 26.606 1.00 33.62 50 ARG C CA 1
ATOM 4001 C C . ARG C 1 62 ? 1.092 25.766 27.911 1.00 32.08 50 ARG C C 1
ATOM 4002 O O . ARG C 1 62 ? 0.298 25.530 28.820 1.00 30.95 50 ARG C O 1
ATOM 4007 N N . THR C 1 63 ? 2.389 25.510 27.998 1.00 32.53 51 THR C N 1
ATOM 4008 C CA . THR C 1 63 ? 3.006 24.964 29.207 1.00 33.19 51 THR C CA 1
ATOM 4009 C C . THR C 1 63 ? 2.906 25.931 30.402 1.00 32.89 51 THR C C 1
ATOM 4010 O O . THR C 1 63 ? 2.589 25.519 31.520 1.00 31.39 51 THR C O 1
ATOM 4014 N N . LEU C 1 64 ? 3.162 27.211 30.155 1.00 33.07 52 LEU C N 1
ATOM 4015 C CA . LEU C 1 64 ? 3.036 28.216 31.200 1.00 34.61 52 LEU C CA 1
ATOM 4016 C C . LEU C 1 64 ? 1.613 28.338 31.702 1.00 34.81 52 LEU C C 1
ATOM 4017 O O . LEU C 1 64 ? 1.406 28.411 32.910 1.00 35.67 52 LEU C O 1
ATOM 4022 N N . GLU C 1 65 ? 0.643 28.348 30.785 1.00 35.53 53 GLU C N 1
ATOM 4023 C CA . GLU C 1 65 ? -0.781 28.407 31.159 1.00 35.87 53 GLU C CA 1
ATOM 4024 C C . GLU C 1 65 ? -1.160 27.207 32.030 1.00 34.96 53 GLU C C 1
ATOM 4025 O O . GLU C 1 65 ? -1.790 27.350 33.077 1.00 33.57 53 GLU C O 1
ATOM 4028 N N . GLN C 1 66 ? -0.731 26.031 31.591 1.00 35.32 54 GLN C N 1
ATOM 4029 C CA . GLN C 1 66 ? -0.974 24.771 32.297 1.00 35.60 54 GLN C CA 1
ATOM 4030 C C . GLN C 1 66 ? -0.441 24.803 33.723 1.00 34.66 54 GLN C C 1
ATOM 4031 O O . GLN C 1 66 ? -1.088 24.317 34.640 1.00 32.99 54 GLN C O 1
ATOM 4037 N N . ARG C 1 67 ? 0.749 25.376 33.888 1.00 35.59 55 ARG C N 1
ATOM 4038 C CA . ARG C 1 67 ? 1.412 25.462 35.191 1.00 36.10 55 ARG C CA 1
ATOM 4039 C C . ARG C 1 67 ? 0.726 26.449 36.112 1.00 36.68 55 ARG C C 1
ATOM 4040 O O . ARG C 1 67 ? 0.514 26.151 37.292 1.00 35.92 55 ARG C O 1
ATOM 4048 N N . LYS C 1 68 ? 0.397 27.625 35.573 1.00 38.02 56 LYS C N 1
ATOM 4049 C CA . LYS C 1 68 ? -0.361 28.635 36.322 1.00 39.79 56 LYS C CA 1
ATOM 4050 C C . LYS C 1 68 ? -1.662 28.008 36.819 1.00 40.08 56 LYS C C 1
ATOM 4051 O O . LYS C 1 68 ? -2.029 28.136 37.989 1.00 40.26 56 LYS C O 1
ATOM 4054 N N . ARG C 1 69 ? -2.319 27.303 35.903 1.00 40.28 57 ARG C N 1
ATOM 4055 C CA . ARG C 1 69 ? -3.594 26.641 36.130 1.00 40.18 57 ARG C CA 1
ATOM 4056 C C . ARG C 1 69 ? -3.528 25.546 37.206 1.00 39.75 57 ARG C C 1
ATOM 4057 O O . ARG C 1 69 ? -4.458 25.398 37.997 1.00 41.01 57 ARG C O 1
ATOM 4065 N N . ASN C 1 70 ? -2.439 24.786 37.237 1.00 39.01 58 ASN C N 1
ATOM 4066 C CA . ASN C 1 70 ? -2.249 23.742 38.253 1.00 38.76 58 ASN C CA 1
ATOM 4067 C C . ASN C 1 70 ? -1.598 24.255 39.546 1.00 38.54 58 ASN C C 1
ATOM 4068 O O . ASN C 1 70 ? -1.297 23.459 40.446 1.00 37.81 58 ASN C O 1
ATOM 4073 N N . GLY C 1 71 ? -1.377 25.567 39.645 1.00 38.62 59 GLY C N 1
ATOM 4074 C CA . GLY C 1 71 ? -0.648 26.142 40.778 1.00 39.00 59 GLY C CA 1
ATOM 4075 C C . GLY C 1 71 ? 0.779 25.615 40.933 1.00 40.30 59 GLY C C 1
ATOM 4076 O O . GLY C 1 71 ? 1.308 25.581 42.044 1.00 41.51 59 GLY C O 1
ATOM 4077 N N . GLU C 1 72 ? 1.407 25.194 39.832 1.00 39.67 60 GLU C N 1
ATOM 4078 C CA . GLU C 1 72 ? 2.805 24.755 39.867 1.00 40.06 60 GLU C CA 1
ATOM 4079 C C . GLU C 1 72 ? 3.726 25.967 39.700 1.00 38.64 60 GLU C C 1
ATOM 4080 O O . GLU C 1 72 ? 3.292 27.006 39.182 1.00 37.78 60 GLU C O 1
ATOM 4086 N N . PRO C 1 73 ? 4.996 25.842 40.150 1.00 37.18 61 PRO C N 1
ATOM 4087 C CA . PRO C 1 73 ? 5.988 26.846 39.798 1.00 36.06 61 PRO C CA 1
ATOM 4088 C C . PRO C 1 73 ? 6.188 26.924 38.295 1.00 34.73 61 PRO C C 1
ATOM 4089 O O . PRO C 1 73 ? 6.191 25.890 37.613 1.00 33.43 61 PRO C O 1
ATOM 4093 N N . LEU C 1 74 ? 6.349 28.145 37.791 1.00 33.29 62 LEU C N 1
ATOM 4094 C CA . LEU C 1 74 ? 6.577 28.361 36.360 1.00 32.91 62 LEU C CA 1
ATOM 4095 C C . LEU C 1 74 ? 7.921 27.810 35.899 1.00 30.82 62 LEU C C 1
ATOM 4096 O O . LEU C 1 74 ? 8.059 27.408 34.754 1.00 30.78 62 LEU C O 1
ATOM 4101 N N . GLY C 1 75 ? 8.921 27.834 36.774 1.00 29.32 63 GLY C N 1
ATOM 4102 C CA . GLY C 1 75 ? 10.263 27.377 36.427 1.00 29.06 63 GLY C CA 1
ATOM 4103 C C . GLY C 1 75 ? 10.746 27.954 35.111 1.00 29.71 63 GLY C C 1
ATOM 4104 O O . GLY C 1 75 ? 11.406 27.273 34.314 1.00 28.69 63 GLY C O 1
ATOM 4105 N N . ALA C 1 76 ? 10.387 29.210 34.874 1.00 30.02 64 ALA C N 1
ATOM 4106 C CA . ALA C 1 76 ? 10.763 29.893 33.652 1.00 31.15 64 ALA C CA 1
ATOM 4107 C C . ALA C 1 76 ? 10.918 31.372 33.913 1.00 31.77 64 ALA C C 1
ATOM 4108 O O . ALA C 1 76 ? 10.385 31.901 34.897 1.00 32.14 64 ALA C O 1
ATOM 4110 N N . ILE C 1 77 ? 11.641 32.027 33.013 1.00 31.31 65 ILE C N 1
ATOM 4111 C CA . ILE C 1 77 ? 11.679 33.473 32.971 1.00 32.30 65 ILE C CA 1
ATOM 4112 C C . ILE C 1 77 ? 10.554 33.901 32.032 1.00 31.81 65 ILE C C 1
ATOM 4113 O O . ILE C 1 77 ? 10.440 33.396 30.896 1.00 32.64 65 ILE C O 1
ATOM 4118 N N . THR C 1 78 ? 9.704 34.796 32.520 1.00 29.66 66 THR C N 1
ATOM 4119 C CA . THR C 1 78 ? 8.597 35.281 31.729 1.00 30.38 66 THR C CA 1
ATOM 4120 C C . THR C 1 78 ? 9.098 36.286 30.701 1.00 30.84 66 THR C C 1
ATOM 4121 O O . THR C 1 78 ? 10.189 36.840 30.853 1.00 33.01 66 THR C O 1
ATOM 4125 N N . GLU C 1 79 ? 8.309 36.503 29.650 1.00 30.71 67 GLU C N 1
ATOM 4126 C CA . GLU C 1 79 ? 8.626 37.494 28.625 1.00 32.36 67 GLU C CA 1
ATOM 4127 C C . GLU C 1 79 ? 8.807 38.895 29.247 1.00 32.64 67 GLU C C 1
ATOM 4128 O O . GLU C 1 79 ? 9.706 39.657 28.883 1.00 31.75 67 GLU C O 1
ATOM 4134 N N . ASP C 1 80 ? 7.962 39.206 30.219 1.00 34.32 68 ASP C N 1
ATOM 4135 C CA . ASP C 1 80 ? 8.032 40.479 30.913 1.00 35.57 68 ASP C CA 1
ATOM 4136 C C . ASP C 1 80 ? 9.356 40.694 31.627 1.00 33.86 68 ASP C C 1
ATOM 4137 O O . ASP C 1 80 ? 9.834 41.824 31.698 1.00 34.19 68 ASP C O 1
ATOM 4142 N N . LYS C 1 81 ? 9.935 39.623 32.161 1.00 32.55 69 LYS C N 1
ATOM 4143 C CA . LYS C 1 81 ? 11.161 39.729 32.969 1.00 31.85 69 LYS C CA 1
ATOM 4144 C C . LYS C 1 81 ? 12.442 39.407 32.200 1.00 28.98 69 LYS C C 1
ATOM 4145 O O . LYS C 1 81 ? 13.507 39.413 32.788 1.00 28.05 69 LYS C O 1
ATOM 4151 N N . PHE C 1 82 ? 12.355 39.115 30.903 1.00 28.27 70 PHE C N 1
ATOM 4152 C CA . PHE C 1 82 ? 13.523 38.612 30.149 1.00 27.45 70 PHE C CA 1
ATOM 4153 C C . PHE C 1 82 ? 14.696 39.577 30.105 1.00 27.48 70 PHE C C 1
ATOM 4154 O O . PHE C 1 82 ? 15.855 39.166 30.228 1.00 26.85 70 PHE C O 1
ATOM 4162 N N . GLN C 1 83 ? 14.390 40.855 29.928 1.00 27.69 71 GLN C N 1
ATOM 4163 C CA . GLN C 1 83 ? 15.408 41.889 29.863 1.00 29.04 71 GLN C CA 1
ATOM 4164 C C . GLN C 1 83 ? 16.066 42.132 31.232 1.00 26.80 71 GLN C C 1
ATOM 4165 O O . GLN C 1 83 ? 17.256 42.371 31.306 1.00 24.89 71 GLN C O 1
ATOM 4171 N N . ASP C 1 84 ? 15.292 42.033 32.306 1.00 27.43 72 ASP C N 1
ATOM 4172 C CA . ASP C 1 84 ? 15.834 42.088 33.657 1.00 28.12 72 ASP C CA 1
ATOM 4173 C C . ASP C 1 84 ? 16.798 40.933 33.927 1.00 28.75 72 ASP C C 1
ATOM 4174 O O . ASP C 1 84 ? 17.869 41.148 34.514 1.00 29.20 72 ASP C O 1
ATOM 4179 N N . TYR C 1 85 ? 16.389 39.726 33.503 1.00 27.44 73 TYR C N 1
ATOM 4180 C CA . TYR C 1 85 ? 17.223 38.497 33.489 1.00 26.28 73 TYR C CA 1
ATOM 4181 C C . TYR C 1 85 ? 18.570 38.712 32.769 1.00 26.37 73 TYR C C 1
ATOM 4182 O O . TYR C 1 85 ? 19.622 38.457 33.350 1.00 26.88 73 TYR C O 1
ATOM 4191 N N . LEU C 1 86 ? 18.538 39.205 31.534 1.00 26.85 74 LEU C N 1
ATOM 4192 C CA . LEU C 1 86 ? 19.765 39.594 30.820 1.00 27.83 74 LEU C CA 1
ATOM 4193 C C . LEU C 1 86 ? 20.604 40.653 31.569 1.00 28.19 74 LEU C C 1
ATOM 4194 O O . LEU C 1 86 ? 21.822 40.532 31.666 1.00 27.50 74 LEU C O 1
ATOM 4199 N N . LYS C 1 87 ? 19.950 41.677 32.089 1.00 27.97 75 LYS C N 1
ATOM 4200 C CA . LYS C 1 87 ? 20.617 42.639 32.947 1.00 30.73 75 LYS C CA 1
ATOM 4201 C C . LYS C 1 87 ? 21.317 41.950 34.136 1.00 30.22 75 LYS C C 1
ATOM 4202 O O . LYS C 1 87 ? 22.451 42.294 34.466 1.00 29.29 75 LYS C O 1
ATOM 4208 N N . ARG C 1 88 ? 20.671 40.973 34.772 1.00 29.00 76 ARG C N 1
ATOM 4209 C CA . ARG C 1 88 ? 21.354 40.259 35.864 1.00 30.79 76 ARG C CA 1
ATOM 4210 C C . ARG C 1 88 ? 22.611 39.564 35.332 1.00 29.21 76 ARG C C 1
ATOM 4211 O O . ARG C 1 88 ? 23.624 39.509 36.018 1.00 29.32 76 ARG C O 1
ATOM 4219 N N . LEU C 1 89 ? 22.541 39.060 34.101 1.00 29.01 77 LEU C N 1
ATOM 4220 C CA . LEU C 1 89 ? 23.662 38.327 33.492 1.00 29.91 77 LEU C CA 1
ATOM 4221 C C . LEU C 1 89 ? 24.807 39.211 33.008 1.00 30.02 77 LEU C C 1
ATOM 4222 O O . LEU C 1 89 ? 25.965 38.802 33.119 1.00 31.12 77 LEU C O 1
ATOM 4227 N N . TRP C 1 90 ? 24.486 40.386 32.458 1.00 29.40 78 TRP C N 1
ATOM 4228 C CA . TRP C 1 90 ? 25.491 41.378 32.068 1.00 29.48 78 TRP C CA 1
ATOM 4229 C C . TRP C 1 90 ? 26.337 41.812 33.278 1.00 29.56 78 TRP C C 1
ATOM 4230 O O . TRP C 1 90 ? 27.567 41.884 33.200 1.00 29.68 78 TRP C O 1
ATOM 4241 N N . ARG C 1 91 ? 25.679 42.113 34.390 1.00 28.61 79 ARG C N 1
ATOM 4242 C CA . ARG C 1 91 ? 26.398 42.460 35.614 1.00 29.86 79 ARG C CA 1
ATOM 4243 C C . ARG C 1 91 ? 27.296 41.304 36.061 1.00 29.41 79 ARG C C 1
ATOM 4244 O O . ARG C 1 91 ? 28.413 41.536 36.515 1.00 29.31 79 ARG C O 1
ATOM 4250 N N . GLU C 1 92 ? 26.839 40.059 35.903 1.00 29.99 80 GLU C N 1
ATOM 4251 C CA . GLU C 1 92 ? 27.660 38.904 36.289 1.00 28.55 80 GLU C CA 1
ATOM 4252 C C . GLU C 1 92 ? 28.791 38.647 35.317 1.00 27.95 80 GLU C C 1
ATOM 4253 O O . GLU C 1 92 ? 29.789 38.067 35.718 1.00 29.66 80 GLU C O 1
ATOM 4259 N N . GLN C 1 93 ? 28.648 39.058 34.051 1.00 26.51 81 GLN C N 1
ATOM 4260 C CA . GLN C 1 93 ? 29.775 39.029 33.098 1.00 26.98 81 GLN C CA 1
ATOM 4261 C C . GLN C 1 93 ? 31.011 39.728 33.660 1.00 25.84 81 GLN C C 1
ATOM 4262 O O . GLN C 1 93 ? 32.124 39.203 33.591 1.00 26.83 81 GLN C O 1
ATOM 4268 N N . LYS C 1 94 ? 30.797 40.920 34.206 1.00 25.58 82 LYS C N 1
ATOM 4269 C CA . LYS C 1 94 ? 31.851 41.694 34.857 1.00 26.39 82 LYS C CA 1
ATOM 4270 C C . LYS C 1 94 ? 32.501 40.957 36.038 1.00 27.10 82 LYS C C 1
ATOM 4271 O O . LYS C 1 94 ? 33.721 40.838 36.094 1.00 27.43 82 LYS C O 1
ATOM 4277 N N . ARG C 1 95 ? 31.696 40.475 36.978 1.00 27.39 83 ARG C N 1
ATOM 4278 C CA . ARG C 1 95 ? 32.243 39.791 38.151 1.00 28.65 83 ARG C CA 1
ATOM 4279 C C . ARG C 1 95 ? 32.912 38.454 37.806 1.00 27.72 83 ARG C C 1
ATOM 4280 O O . ARG C 1 95 ? 33.937 38.099 38.382 1.00 28.72 83 ARG C O 1
ATOM 4288 N N . ALA C 1 96 ? 32.330 37.713 36.871 1.00 27.68 84 ALA C N 1
ATOM 4289 C CA . ALA C 1 96 ? 32.927 36.465 36.387 1.00 27.76 84 ALA C CA 1
ATOM 4290 C C . ALA C 1 96 ? 34.332 36.691 35.823 1.00 26.36 84 ALA C C 1
ATOM 4291 O O . ALA C 1 96 ? 35.255 35.921 36.103 1.00 25.69 84 ALA C O 1
ATOM 4293 N N . TRP C 1 97 ? 34.487 37.736 35.024 1.00 26.28 85 TRP C N 1
ATOM 4294 C CA . TRP C 1 97 ? 35.788 38.034 34.425 1.00 26.74 85 TRP C CA 1
ATOM 4295 C C . TRP C 1 97 ? 36.787 38.535 35.487 1.00 26.99 85 TRP C C 1
ATOM 4296 O O . TRP C 1 97 ? 37.938 38.086 35.535 1.00 25.77 85 TRP C O 1
ATOM 4307 N N . GLU C 1 98 ? 36.346 39.460 36.328 1.00 28.22 86 GLU C N 1
ATOM 4308 C CA . GLU C 1 98 ? 37.221 40.055 37.337 1.00 29.61 86 GLU C CA 1
ATOM 4309 C C . GLU C 1 98 ? 37.726 39.081 38.394 1.00 29.71 86 GLU C C 1
ATOM 4310 O O . GLU C 1 98 ? 38.904 39.105 38.746 1.00 29.34 86 GLU C O 1
ATOM 4316 N N . GLU C 1 99 ? 36.824 38.259 38.922 1.00 30.76 87 GLU C N 1
ATOM 4317 C CA . GLU C 1 99 ? 37.168 37.298 39.974 1.00 33.05 87 GLU C CA 1
ATOM 4318 C C . GLU C 1 99 ? 37.865 36.041 39.448 1.00 30.27 87 GLU C C 1
ATOM 4319 O O . GLU C 1 99 ? 38.721 35.492 40.128 1.00 28.96 87 GLU C O 1
ATOM 4325 N N . TYR C 1 100 ? 37.499 35.575 38.258 1.00 28.99 88 TYR C N 1
ATOM 4326 C CA . TYR C 1 100 ? 37.942 34.246 37.811 1.00 28.14 88 TYR C CA 1
ATOM 4327 C C . TYR C 1 100 ? 38.617 34.235 36.443 1.00 27.39 88 TYR C C 1
ATOM 4328 O O . TYR C 1 100 ? 39.149 33.209 36.039 1.00 27.28 88 TYR C O 1
ATOM 4337 N N . GLY C 1 101 ? 38.619 35.367 35.750 1.00 26.57 89 GLY C N 1
ATOM 4338 C CA . GLY C 1 101 ? 38.993 35.381 34.340 1.00 28.26 89 GLY C CA 1
ATOM 4339 C C . GLY C 1 101 ? 38.120 34.463 33.500 1.00 28.14 89 GLY C C 1
ATOM 4340 O O . GLY C 1 101 ? 38.573 33.885 32.531 1.00 28.91 89 GLY C O 1
ATOM 4349 N N . ILE C 1 103 ? 34.788 33.808 31.074 1.00 28.51 91 ILE C N 1
ATOM 4350 C CA . ILE C 1 103 ? 33.803 34.393 30.179 1.00 27.90 91 ILE C CA 1
ATOM 4351 C C . ILE C 1 103 ? 32.414 33.843 30.464 1.00 28.40 91 ILE C C 1
ATOM 4352 O O . ILE C 1 103 ? 32.137 32.680 30.190 1.00 28.82 91 ILE C O 1
ATOM 4357 N N . LEU C 1 104 ? 31.535 34.690 31.003 1.00 29.30 92 LEU C N 1
ATOM 4358 C CA . LEU C 1 104 ? 30.125 34.332 31.168 1.00 28.89 92 LEU C CA 1
ATOM 4359 C C . LEU C 1 104 ? 29.313 34.879 29.966 1.00 29.15 92 LEU C C 1
ATOM 4360 O O . LEU C 1 104 ? 29.408 36.061 29.630 1.00 30.42 92 LEU C O 1
ATOM 4365 N N . ILE C 1 105 ? 28.529 34.015 29.325 1.00 25.86 93 ILE C N 1
ATOM 4366 C CA . ILE C 1 105 ? 27.767 34.397 28.157 1.00 27.19 93 ILE C CA 1
ATOM 4367 C C . ILE C 1 105 ? 26.275 34.308 28.470 1.00 27.47 93 ILE C C 1
ATOM 4368 O O . ILE C 1 105 ? 25.783 33.242 28.865 1.00 27.07 93 ILE C O 1
ATOM 4373 N N . PRO C 1 106 ? 25.545 35.425 28.309 1.00 27.08 94 PRO C N 1
ATOM 4374 C CA . PRO C 1 106 ? 24.101 35.287 28.537 1.00 27.65 94 PRO C CA 1
ATOM 4375 C C . PRO C 1 106 ? 23.475 34.376 27.470 1.00 27.48 94 PRO C C 1
ATOM 4376 O O . PRO C 1 106 ? 23.758 34.539 26.274 1.00 27.26 94 PRO C O 1
ATOM 4380 N N . GLY C 1 107 ? 22.679 33.413 27.922 1.00 25.23 95 GLY C N 1
ATOM 4381 C CA . GLY C 1 107 ? 21.983 32.503 27.047 1.00 25.92 95 GLY C CA 1
ATOM 4382 C C . GLY C 1 107 ? 20.575 32.221 27.538 1.00 26.33 95 GLY C C 1
ATOM 4383 O O . GLY C 1 107 ? 20.042 32.918 28.397 1.00 26.86 95 GLY C O 1
ATOM 4384 N N . VAL C 1 108 ? 19.980 31.173 27.003 1.00 26.44 96 VAL C N 1
ATOM 4385 C CA . VAL C 1 108 ? 18.619 30.821 27.344 1.00 28.05 96 VAL C CA 1
ATOM 4386 C C . VAL C 1 108 ? 18.330 29.402 26.857 1.00 28.89 96 VAL C C 1
ATOM 4387 O O . VAL C 1 108 ? 18.949 28.931 25.875 1.00 30.07 96 VAL C O 1
ATOM 4391 N N . GLU C 1 109 ? 17.412 28.719 27.539 1.00 28.48 97 GLU C N 1
ATOM 4392 C CA . GLU C 1 109 ? 16.893 27.466 27.026 1.00 28.62 97 GLU C CA 1
ATOM 4393 C C . GLU C 1 109 ? 15.450 27.615 26.593 1.00 28.22 97 GLU C C 1
ATOM 4394 O O . GLU C 1 109 ? 14.545 27.745 27.415 1.00 28.57 97 GLU C O 1
ATOM 4400 N N . ILE C 1 110 ? 15.256 27.553 25.285 1.00 28.55 98 ILE C N 1
ATOM 4401 C CA . ILE C 1 110 ? 13.953 27.682 24.679 1.00 30.16 98 ILE C CA 1
ATOM 4402 C C . ILE C 1 110 ? 13.248 26.342 24.804 1.00 30.36 98 ILE C C 1
ATOM 4403 O O . ILE C 1 110 ? 13.679 25.335 24.238 1.00 31.53 98 ILE C O 1
ATOM 4408 N N . THR C 1 111 ? 12.172 26.328 25.574 1.00 30.87 99 THR C N 1
ATOM 4409 C CA . THR C 1 111 ? 11.653 25.078 26.120 1.00 31.36 99 THR C CA 1
ATOM 4410 C C . THR C 1 111 ? 10.196 24.873 25.678 1.00 32.10 99 THR C C 1
ATOM 4411 O O . THR C 1 111 ? 9.278 25.507 26.193 1.00 31.50 99 THR C O 1
ATOM 4415 N N . ASN C 1 112 ? 10.001 24.033 24.665 1.00 31.52 100 ASN C N 1
ATOM 4416 C CA . ASN C 1 112 ? 8.663 23.716 24.205 1.00 31.25 100 ASN C C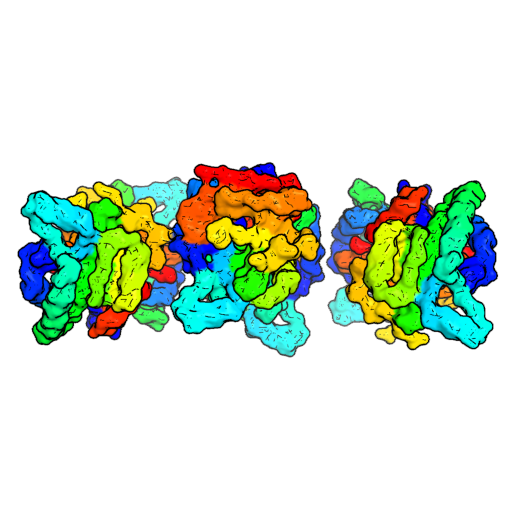A 1
ATOM 4417 C C . ASN C 1 112 ? 8.278 22.302 24.660 1.00 32.28 100 ASN C C 1
ATOM 4418 O O . ASN C 1 112 ? 8.651 21.313 24.028 1.00 31.36 100 ASN C O 1
ATOM 4423 N N . ASN C 1 113 ? 7.535 22.224 25.763 1.00 32.53 101 ASN C N 1
ATOM 4424 C CA . ASN C 1 113 ? 7.121 20.946 26.336 1.00 32.61 101 ASN C CA 1
ATOM 4425 C C . ASN C 1 113 ? 5.816 20.456 25.768 1.00 32.44 101 ASN C C 1
ATOM 4426 O O . ASN C 1 113 ? 5.332 19.408 26.167 1.00 32.45 101 ASN C O 1
ATOM 4431 N N . THR C 1 114 ? 5.269 21.214 24.818 1.00 32.82 102 THR C N 1
ATOM 4432 C CA . THR C 1 114 ? 4.058 20.841 24.103 1.00 32.14 102 THR C CA 1
ATOM 4433 C C . THR C 1 114 ? 4.419 19.942 22.925 1.00 32.69 102 THR C C 1
ATOM 4434 O O . THR C 1 114 ? 3.892 18.837 22.813 1.00 33.22 102 THR C O 1
ATOM 4438 N N . ASP C 1 115 ? 5.314 20.414 22.059 1.00 32.44 103 ASP C N 1
ATOM 4439 C CA . ASP C 1 115 ? 5.797 19.628 20.917 1.00 33.03 103 ASP C CA 1
ATOM 4440 C C . ASP C 1 115 ? 7.180 18.994 21.171 1.00 33.72 103 ASP C C 1
ATOM 4441 O O . ASP C 1 115 ? 7.738 18.318 20.292 1.00 34.12 103 ASP C O 1
ATOM 4446 N N . LEU C 1 116 ? 7.736 19.228 22.359 1.00 34.22 104 LEU C N 1
ATOM 4447 C CA . LEU C 1 116 ? 8.968 18.550 22.834 1.00 33.80 104 LEU C CA 1
ATOM 4448 C C . LEU C 1 116 ? 10.270 18.877 22.083 1.00 32.00 104 LEU C C 1
ATOM 4449 O O . LEU C 1 116 ? 11.002 17.980 21.644 1.00 30.78 104 LEU C O 1
ATOM 4454 N N . TYR C 1 117 ? 10.577 20.162 21.972 1.00 30.70 105 TYR C N 1
ATOM 4455 C CA . TYR C 1 117 ? 11.935 20.566 21.598 1.00 29.91 105 TYR C CA 1
ATOM 4456 C C . TYR C 1 117 ? 12.514 21.596 22.556 1.00 29.20 105 TYR C C 1
ATOM 4457 O O . TYR C 1 117 ? 11.916 22.658 22.827 1.00 28.91 105 TYR C O 1
ATOM 4466 N N . HIS C 1 118 ? 13.681 21.237 23.075 1.00 28.40 106 HIS C N 1
ATOM 4467 C CA . HIS C 1 118 ? 14.506 22.114 23.846 1.00 29.25 106 HIS C CA 1
ATOM 4468 C C . HIS C 1 118 ? 15.697 22.618 23.018 1.00 30.29 106 HIS C C 1
ATOM 4469 O O . HIS C 1 118 ? 16.511 21.829 22.498 1.00 30.14 106 HIS C O 1
ATOM 4476 N N . ILE C 1 119 ? 15.781 23.943 22.898 1.00 28.99 107 ILE C N 1
ATOM 4477 C CA . ILE C 1 119 ? 16.831 24.571 22.132 1.00 28.82 107 ILE C CA 1
ATOM 4478 C C . ILE C 1 119 ? 17.594 25.508 23.033 1.00 29.39 107 ILE C C 1
ATOM 4479 O O . ILE C 1 119 ? 17.013 26.414 23.652 1.00 26.82 107 ILE C O 1
ATOM 4484 N N . VAL C 1 120 ? 18.904 25.278 23.105 1.00 30.32 108 VAL C N 1
ATOM 4485 C CA . VAL C 1 120 ? 19.792 26.152 23.875 1.00 31.97 108 VAL C CA 1
ATOM 4486 C C . VAL C 1 120 ? 20.426 27.204 22.943 1.00 30.63 108 VAL C C 1
ATOM 4487 O O . VAL C 1 120 ? 20.958 26.861 21.891 1.00 29.94 108 VAL C O 1
ATOM 4491 N N . ALA C 1 121 ? 20.308 28.475 23.332 1.00 29.71 109 ALA C N 1
ATOM 4492 C CA . ALA C 1 121 ? 20.862 29.596 22.570 1.00 28.95 109 ALA C CA 1
ATOM 4493 C C . ALA C 1 121 ? 21.866 30.388 23.417 1.00 28.17 109 ALA C C 1
ATOM 4494 O O . ALA C 1 121 ? 21.557 30.792 24.545 1.00 27.13 109 ALA C O 1
ATOM 4496 N N . VAL C 1 122 ? 23.062 30.584 22.865 1.00 28.82 110 VAL C N 1
ATOM 4497 C CA . VAL C 1 122 ? 24.211 31.162 23.584 1.00 30.23 110 VAL C CA 1
ATOM 4498 C C . VAL C 1 122 ? 24.586 32.519 22.970 1.00 30.53 110 VAL C C 1
ATOM 4499 O O . VAL C 1 122 ? 24.817 32.614 21.765 1.00 31.10 110 VAL C O 1
ATOM 4503 N N . ASP C 1 123 ? 24.652 33.551 23.810 1.00 30.76 111 ASP C N 1
ATOM 4504 C CA . ASP C 1 123 ? 24.796 34.948 23.376 1.00 31.21 111 ASP C CA 1
ATOM 4505 C C . ASP C 1 123 ? 23.485 35.473 22.812 1.00 30.84 111 ASP C C 1
ATOM 4506 O O . ASP C 1 123 ? 23.421 36.010 21.686 1.00 31.46 111 ASP C O 1
ATOM 4511 N N . VAL C 1 124 ? 22.437 35.300 23.603 1.00 30.86 112 VAL C N 1
ATOM 4512 C CA . VAL C 1 124 ? 21.106 35.774 23.242 1.00 31.68 112 VAL C CA 1
ATOM 4513 C C . VAL C 1 124 ? 20.939 37.216 23.719 1.00 31.68 112 VAL C C 1
ATOM 4514 O O . VAL C 1 124 ? 21.528 37.620 24.735 1.00 30.73 112 VAL C O 1
ATOM 4518 N N . LYS C 1 125 ? 20.125 37.970 22.976 1.00 32.22 113 LYS C N 1
ATOM 4519 C CA . LYS C 1 125 ? 19.869 39.391 23.243 1.00 32.81 113 LYS C CA 1
ATOM 4520 C C . LYS C 1 125 ? 18.384 39.735 23.305 1.00 32.37 113 LYS C C 1
ATOM 4521 O O . LYS C 1 125 ? 18.025 40.726 23.916 1.00 32.77 113 LYS C O 1
ATOM 4527 N N . GLU C 1 126 ? 17.533 38.936 22.660 1.00 33.41 114 GLU C N 1
ATOM 4528 C CA . GLU C 1 126 ? 16.080 39.152 22.689 1.00 34.60 114 GLU C CA 1
ATOM 4529 C C . GLU C 1 126 ? 15.324 37.866 22.982 1.00 32.42 114 GLU C C 1
ATOM 4530 O O . GLU C 1 126 ? 15.774 36.774 22.650 1.00 31.79 114 GLU C O 1
ATOM 4536 N N . TYR C 1 127 ? 14.154 38.019 23.589 1.00 31.93 115 TYR C N 1
ATOM 4537 C CA . TYR C 1 127 ? 13.254 36.897 23.826 1.00 31.52 115 TYR C CA 1
ATOM 4538 C C . TYR C 1 127 ? 12.722 36.366 22.487 1.00 30.64 115 TYR C C 1
ATOM 4539 O O . TYR C 1 127 ? 12.460 37.150 21.586 1.00 31.10 115 TYR C O 1
ATOM 4548 N N . VAL C 1 128 ? 12.582 35.038 22.390 1.00 31.26 116 VAL C N 1
ATOM 4549 C CA . VAL C 1 128 ? 12.018 34.324 21.242 1.00 31.21 116 VAL C CA 1
ATOM 4550 C C . VAL C 1 128 ? 10.954 33.346 21.759 1.00 31.87 116 VAL C C 1
ATOM 4551 O O . VAL C 1 128 ? 11.223 32.532 22.656 1.00 34.16 116 VAL C O 1
ATOM 4555 N N . ASP C 1 129 ? 9.768 33.411 21.169 1.00 30.71 117 ASP C N 1
ATOM 4556 C CA . ASP C 1 129 ? 8.602 32.598 21.553 1.00 30.32 117 ASP C CA 1
ATOM 4557 C C . ASP C 1 129 ? 8.797 31.092 21.286 1.00 28.15 117 ASP C C 1
ATOM 4558 O O . ASP C 1 129 ? 8.759 30.652 20.126 1.00 24.80 117 ASP C O 1
ATOM 4563 N N . PRO C 1 130 ? 8.943 30.291 22.365 1.00 29.15 118 PRO C N 1
ATOM 4564 C CA . PRO C 1 130 ? 9.167 28.830 22.270 1.00 29.99 118 PRO C CA 1
ATOM 4565 C C . PRO C 1 130 ? 8.068 28.071 21.507 1.00 29.63 118 PRO C C 1
ATOM 4566 O O . PRO C 1 130 ? 8.292 26.961 21.034 1.00 27.97 118 PRO C O 1
ATOM 4570 N N . SER C 1 131 ? 6.895 28.692 21.400 1.00 30.45 119 SER C N 1
ATOM 4571 C CA . SER C 1 131 ? 5.778 28.158 20.635 1.00 30.92 119 SER C CA 1
ATOM 4572 C C . SER C 1 131 ? 5.993 28.284 19.120 1.00 30.55 119 SER C C 1
ATOM 4573 O O . SER C 1 131 ? 5.251 27.680 18.351 1.00 31.39 119 SER C O 1
ATOM 4576 N N . LEU C 1 132 ? 6.989 29.047 18.672 1.00 29.42 120 LEU C N 1
ATOM 4577 C CA . LEU C 1 132 ? 7.243 29.123 17.229 1.00 29.22 120 LEU C CA 1
ATOM 4578 C C . LEU C 1 132 ? 7.846 27.818 16.720 1.00 28.57 120 LEU C C 1
ATOM 4579 O O . LEU C 1 132 ? 8.518 27.119 17.473 1.00 28.32 120 LEU C O 1
ATOM 4584 N N . PRO C 1 133 ? 7.630 27.511 15.426 1.00 29.27 121 PRO C N 1
ATOM 4585 C CA . PRO C 1 133 ? 8.296 26.390 14.777 1.00 28.99 121 PRO C CA 1
ATOM 4586 C C . PRO C 1 133 ? 9.808 26.419 14.978 1.00 29.94 121 PRO C C 1
ATOM 4587 O O . PRO C 1 133 ? 10.424 27.496 14.919 1.00 29.73 121 PRO C O 1
ATOM 4591 N N . VAL C 1 134 ? 10.387 25.240 15.200 1.00 30.28 122 VAL C N 1
ATOM 4592 C CA . VAL C 1 134 ? 11.840 25.070 15.280 1.00 30.73 122 VAL C CA 1
ATOM 4593 C C . VAL C 1 134 ? 12.604 25.990 14.328 1.00 30.94 122 VAL C C 1
ATOM 4594 O O . VAL C 1 134 ? 13.464 26.735 14.779 1.00 30.96 122 VAL C O 1
ATOM 4598 N N . GLU C 1 135 ? 12.295 25.920 13.028 1.00 30.40 123 GLU C N 1
ATOM 4599 C CA . GLU C 1 135 ? 13.012 26.702 12.012 1.00 31.91 123 GLU C CA 1
ATOM 4600 C C . GLU C 1 135 ? 12.865 28.214 12.180 1.00 32.06 123 GLU C C 1
ATOM 4601 O O . GLU C 1 135 ? 13.815 28.962 11.908 1.00 31.66 123 GLU C O 1
ATOM 4607 N N . GLU C 1 136 ? 11.688 28.669 12.596 1.00 31.69 124 GLU C N 1
ATOM 4608 C CA . GLU C 1 136 ? 11.479 30.096 12.782 1.00 32.89 124 GLU C CA 1
ATOM 4609 C C . GLU C 1 136 ? 12.214 30.581 14.024 1.00 31.32 124 GLU C C 1
ATOM 4610 O O . GLU C 1 136 ? 12.777 31.685 14.034 1.00 30.28 124 GLU C O 1
ATOM 4616 N N . ILE C 1 137 ? 12.229 29.754 15.062 1.00 30.78 125 ILE C N 1
ATOM 4617 C CA . ILE C 1 137 ? 13.034 30.058 16.256 1.00 31.94 125 ILE C CA 1
ATOM 4618 C C . ILE C 1 137 ? 14.512 30.279 15.887 1.00 31.94 125 ILE C C 1
ATOM 4619 O O . ILE C 1 137 ? 15.113 31.282 16.257 1.00 31.54 125 ILE C O 1
ATOM 4624 N N . VAL C 1 138 ? 15.074 29.320 15.162 1.00 32.32 126 VAL C N 1
ATOM 4625 C CA . VAL C 1 138 ? 16.485 29.313 14.805 1.00 32.60 126 VAL C CA 1
ATOM 4626 C C . VAL C 1 138 ? 16.875 30.491 13.922 1.00 31.55 126 VAL C C 1
ATOM 4627 O O . VAL C 1 138 ? 17.976 31.015 14.043 1.00 33.18 126 VAL C O 1
ATOM 4631 N N . GLU C 1 139 ? 15.970 30.913 13.056 1.00 31.57 127 GLU C N 1
ATOM 4632 C CA . GLU C 1 139 ? 16.210 32.084 12.216 1.00 32.61 127 GLU C CA 1
ATOM 4633 C C . GLU C 1 139 ? 16.215 33.367 13.067 1.00 31.38 127 GLU C C 1
ATOM 4634 O O . GLU C 1 139 ? 17.095 34.213 12.909 1.00 30.15 127 GLU C O 1
ATOM 4638 N N . LYS C 1 140 ? 15.243 33.486 13.974 1.00 31.37 128 LYS C N 1
ATOM 4639 C CA . LYS C 1 140 ? 15.197 34.598 14.926 1.00 31.77 128 LYS C CA 1
ATOM 4640 C C . LYS C 1 140 ? 16.472 34.688 15.763 1.00 30.75 128 LYS C C 1
ATOM 4641 O O . LYS C 1 140 ? 16.998 35.787 15.976 1.00 29.64 128 LYS C O 1
ATOM 4644 N N . LEU C 1 141 ? 16.968 33.543 16.224 1.00 29.68 129 LEU C N 1
ATOM 4645 C CA . LEU C 1 141 ? 18.219 33.511 16.976 1.00 31.32 129 LEU C CA 1
ATOM 4646 C C . LEU C 1 141 ? 19.434 33.837 16.114 1.00 32.63 129 LEU C C 1
ATOM 4647 O O . LEU C 1 141 ? 20.361 34.482 16.596 1.00 31.99 129 LEU C O 1
ATOM 4652 N N . LYS C 1 142 ? 19.436 33.405 14.852 1.00 33.70 130 LYS C N 1
ATOM 4653 C CA . LYS C 1 142 ? 20.554 33.719 13.958 1.00 34.78 130 LYS C CA 1
ATOM 4654 C C . LYS C 1 142 ? 20.546 35.170 13.516 1.00 32.89 130 LYS C C 1
ATOM 4655 O O . LYS C 1 142 ? 21.579 35.683 13.093 1.00 32.20 130 LYS C O 1
ATOM 4661 N N . GLU C 1 143 ? 19.389 35.827 13.622 1.00 32.47 131 GLU C N 1
ATOM 4662 C CA . GLU C 1 143 ? 19.277 37.273 13.403 1.00 32.22 131 GLU C CA 1
ATOM 4663 C C . GLU C 1 143 ? 19.865 38.074 14.572 1.00 29.83 131 GLU C C 1
ATOM 4664 O O . GLU C 1 143 ? 20.241 39.231 14.411 1.00 29.95 131 GLU C O 1
ATOM 4670 N N . GLN C 1 144 ? 19.948 37.447 15.741 1.00 29.43 132 GLN C N 1
ATOM 4671 C CA . GLN C 1 144 ? 20.619 38.034 16.915 1.00 29.61 132 GLN C CA 1
ATOM 4672 C C . GLN C 1 144 ? 22.108 37.690 17.013 1.00 29.65 132 GLN C C 1
ATOM 4673 O O . GLN C 1 144 ? 22.735 38.095 17.986 1.00 28.30 132 GLN C O 1
ATOM 4679 N N . ASN C 1 145 ? 22.656 36.939 16.047 1.00 29.43 133 ASN C N 1
ATOM 4680 C CA . ASN C 1 145 ? 24.019 36.381 16.157 1.00 29.99 133 ASN C CA 1
ATOM 4681 C C . ASN C 1 145 ? 24.155 35.596 17.470 1.00 30.79 133 ASN C C 1
ATOM 4682 O O . ASN C 1 145 ? 25.046 35.874 18.278 1.00 30.29 133 ASN C O 1
ATOM 4687 N N . ALA C 1 146 ? 23.244 34.636 17.676 1.00 29.26 134 ALA C N 1
ATOM 4688 C CA . ALA C 1 146 ? 23.353 33.682 18.762 1.00 30.11 134 ALA C CA 1
ATOM 4689 C C . ALA C 1 146 ? 23.789 32.316 18.231 1.00 31.15 134 ALA C C 1
ATOM 4690 O O . ALA C 1 146 ? 23.441 31.937 17.101 1.00 32.73 134 ALA C O 1
ATOM 4692 N N . LEU C 1 147 ? 24.549 31.590 19.056 1.00 29.80 135 LEU C N 1
ATOM 4693 C CA . LEU C 1 147 ? 24.893 30.206 18.787 1.00 30.36 135 LEU C CA 1
ATOM 4694 C C . LEU C 1 147 ? 23.705 29.349 19.226 1.00 31.36 135 LEU C C 1
ATOM 4695 O O . LEU C 1 147 ? 23.117 29.577 20.286 1.00 29.51 135 LEU C O 1
ATOM 4700 N N . VAL C 1 148 ? 23.365 28.371 18.389 1.00 31.86 136 VAL C N 1
ATOM 4701 C CA . VAL C 1 148 ? 22.123 27.608 18.514 1.00 31.92 136 VAL C CA 1
ATOM 4702 C C . VAL C 1 148 ? 22.422 26.107 18.606 1.00 31.01 136 VAL C C 1
ATOM 4703 O O . VAL C 1 148 ? 22.889 25.502 17.635 1.00 31.03 136 VAL C O 1
ATOM 4707 N N . ILE C 1 149 ? 22.136 25.521 19.764 1.00 31.14 137 ILE C N 1
ATOM 4708 C CA . ILE C 1 149 ? 22.431 24.106 20.077 1.00 30.35 137 ILE C CA 1
ATOM 4709 C C . ILE C 1 149 ? 21.158 23.276 20.299 1.00 28.62 137 ILE C C 1
ATOM 4710 O O . ILE C 1 149 ? 20.286 23.667 21.075 1.00 27.04 137 ILE C O 1
ATOM 4715 N N . ALA C 1 150 ? 21.084 22.104 19.668 1.00 29.78 138 ALA C N 1
ATOM 4716 C CA . ALA C 1 150 ? 20.021 21.136 19.967 1.00 28.76 138 ALA C CA 1
ATOM 4717 C C . ALA C 1 150 ? 20.315 20.410 21.290 1.00 29.77 138 ALA C C 1
ATOM 4718 O O . ALA C 1 150 ? 21.251 19.597 21.384 1.00 29.46 138 ALA C O 1
ATOM 4720 N N . ALA C 1 151 ? 19.514 20.719 22.316 1.00 30.96 139 ALA C N 1
ATOM 4721 C CA . ALA C 1 151 ? 19.689 20.099 23.630 1.00 31.92 139 ALA C CA 1
ATOM 4722 C C . ALA C 1 151 ? 19.112 18.673 23.651 1.00 33.52 139 ALA C C 1
ATOM 4723 O O . ALA C 1 151 ? 18.012 18.419 23.130 1.00 32.81 139 ALA C O 1
ATOM 4725 N N . HIS C 1 152 ? 19.862 17.744 24.238 1.00 34.16 140 HIS C N 1
ATOM 4726 C CA . HIS C 1 152 ? 19.416 16.363 24.348 1.00 34.84 140 HIS C CA 1
ATOM 4727 C C . HIS C 1 152 ? 18.766 16.144 25.703 1.00 36.16 140 HIS C C 1
ATOM 4728 O O . HIS C 1 152 ? 19.334 16.543 26.718 1.00 38.16 140 HIS C O 1
ATOM 4735 N N . PRO C 1 153 ? 17.596 15.477 25.738 1.00 37.91 141 PRO C N 1
ATOM 4736 C CA . PRO C 1 153 ? 17.012 15.238 27.061 1.00 39.39 141 PRO C CA 1
ATOM 4737 C C . PRO C 1 153 ? 17.985 14.453 27.935 1.00 42.08 141 PRO C C 1
ATOM 4738 O O . PRO C 1 153 ? 18.574 13.473 27.461 1.00 42.43 141 PRO C O 1
ATOM 4742 N N . ASP C 1 154 ? 18.153 14.863 29.192 1.00 43.66 142 ASP C N 1
ATOM 4743 C CA . ASP C 1 154 ? 19.028 14.137 30.125 1.00 44.80 142 ASP C CA 1
ATOM 4744 C C . ASP C 1 154 ? 18.453 12.734 30.396 1.00 45.67 142 ASP C C 1
ATOM 4745 O O . ASP C 1 154 ? 17.270 12.481 30.185 1.00 44.13 142 ASP C O 1
ATOM 4750 N N . ARG C 1 155 ? 19.304 11.815 30.830 1.00 48.46 143 ARG C N 1
ATOM 4751 C CA . ARG C 1 155 ? 18.875 10.436 31.036 1.00 50.70 143 ARG C CA 1
ATOM 4752 C C . ARG C 1 155 ? 17.767 10.315 32.106 1.00 51.35 143 ARG C C 1
ATOM 4753 O O . ARG C 1 155 ? 16.768 9.629 31.861 1.00 51.29 143 ARG C O 1
ATOM 4755 N N . LYS C 1 156 ? 17.917 10.987 33.256 1.00 52.70 144 LYS C N 1
ATOM 4756 C CA . LYS C 1 156 ? 16.893 10.925 34.343 1.00 54.40 144 LYS C CA 1
ATOM 4757 C C . LYS C 1 156 ? 15.475 11.105 33.792 1.00 56.57 144 LYS C C 1
ATOM 4758 O O . LYS C 1 156 ? 14.574 10.329 34.122 1.00 57.00 144 LYS C O 1
ATOM 4764 N N . LYS C 1 157 ? 15.299 12.148 32.973 1.00 59.46 145 LYS C N 1
ATOM 4765 C CA . LYS C 1 157 ? 14.084 12.363 32.165 1.00 61.53 145 LYS C CA 1
ATOM 4766 C C . LYS C 1 157 ? 13.587 11.046 31.547 1.00 61.79 145 LYS C C 1
ATOM 4767 O O . LYS C 1 157 ? 14.247 10.453 30.679 1.00 60.95 145 LYS C O 1
ATOM 4773 N N . SER C 1 164 ? 9.296 10.633 23.071 1.00 36.46 152 SER C N 1
ATOM 4774 C CA . SER C 1 164 ? 9.864 10.912 21.744 1.00 38.41 152 SER C CA 1
ATOM 4775 C C . SER C 1 164 ? 10.034 12.407 21.444 1.00 38.15 152 SER C C 1
ATOM 4776 O O . SER C 1 164 ? 9.060 13.122 21.194 1.00 39.20 152 SER C O 1
ATOM 4779 N N . TRP C 1 165 ? 11.288 12.836 21.402 1.00 37.15 153 TRP C N 1
ATOM 4780 C CA . TRP C 1 165 ? 11.648 14.234 21.255 1.00 35.19 153 TRP C CA 1
ATOM 4781 C C . TRP C 1 165 ? 11.851 14.590 19.785 1.00 33.44 153 TRP C C 1
ATOM 4782 O O . TRP C 1 165 ? 12.538 13.888 19.048 1.00 30.53 153 TRP C O 1
ATOM 4793 N N . TYR C 1 166 ? 11.220 15.698 19.398 1.00 33.25 154 TYR C N 1
ATOM 4794 C CA . TYR C 1 166 ? 11.040 16.123 18.016 1.00 33.27 154 TYR C CA 1
ATOM 4795 C C . TYR C 1 166 ? 12.361 16.259 17.250 1.00 32.01 154 TYR C C 1
ATOM 4796 O O . TYR C 1 166 ? 12.529 15.687 16.170 1.00 30.81 154 TYR C O 1
ATOM 4805 N N . LEU C 1 167 ? 13.290 17.009 17.830 1.00 32.31 155 LEU C N 1
ATOM 4806 C CA . LEU C 1 167 ? 14.593 17.259 17.216 1.00 32.38 155 LEU C CA 1
ATOM 4807 C C . LEU C 1 167 ? 15.297 15.940 16.931 1.00 32.27 155 LEU C C 1
ATOM 4808 O O . LEU C 1 167 ? 15.719 15.674 15.799 1.00 32.57 155 LEU C O 1
ATOM 4813 N N . TRP C 1 168 ? 15.363 15.108 17.966 1.00 31.38 156 TRP C N 1
ATOM 4814 C CA . TRP C 1 168 ? 16.097 13.854 17.946 1.00 31.59 156 TRP C CA 1
ATOM 4815 C C . TRP C 1 168 ? 15.452 12.753 17.104 1.00 31.40 156 TRP C C 1
ATOM 4816 O O . TRP C 1 168 ? 16.145 11.836 16.648 1.00 29.85 156 TRP C O 1
ATOM 4827 N N . ALA C 1 169 ? 14.133 12.835 16.925 1.00 31.47 157 ALA C N 1
ATOM 4828 C CA . ALA C 1 169 ? 13.405 11.958 16.006 1.00 32.31 157 ALA C CA 1
ATOM 4829 C C . ALA C 1 169 ? 13.562 12.393 14.533 1.00 34.37 157 ALA C C 1
ATOM 4830 O O . ALA C 1 169 ? 13.339 11.592 13.622 1.00 34.48 157 ALA C O 1
ATOM 4832 N N . ASN C 1 170 ? 13.953 13.652 14.306 1.00 35.22 158 ASN C N 1
ATOM 4833 C CA . ASN C 1 170 ? 13.978 14.239 12.974 1.00 35.15 158 ASN C CA 1
ATOM 4834 C C . ASN C 1 170 ? 15.345 14.839 12.698 1.00 36.84 158 ASN C C 1
ATOM 4835 O O . ASN C 1 170 ? 15.473 15.994 12.287 1.00 37.22 158 ASN C O 1
ATOM 4848 N N . GLU C 1 172 ? 17.837 14.187 10.480 1.00 35.51 160 GLU C N 1
ATOM 4849 C CA . GLU C 1 172 ? 18.172 14.505 9.077 1.00 35.62 160 GLU C CA 1
ATOM 4850 C C . GLU C 1 172 ? 17.497 15.797 8.626 1.00 34.08 160 GLU C C 1
ATOM 4851 O O . GLU C 1 172 ? 18.119 16.658 8.003 1.00 32.88 160 GLU C O 1
ATOM 4853 N N . ARG C 1 173 ? 16.214 15.926 8.948 1.00 34.57 161 ARG C N 1
ATOM 4854 C CA . ARG C 1 173 ? 15.491 17.173 8.712 1.00 34.77 161 ARG C CA 1
ATOM 4855 C C . ARG C 1 173 ? 16.289 18.377 9.266 1.00 33.21 161 ARG C C 1
ATOM 4856 O O . ARG C 1 173 ? 16.368 19.419 8.614 1.00 31.52 161 ARG C O 1
ATOM 4862 N N . PHE C 1 174 ? 16.913 18.222 10.439 1.00 32.20 162 PHE C N 1
ATOM 4863 C CA . PHE C 1 174 ? 17.568 19.353 11.106 1.00 32.10 162 PHE C CA 1
ATOM 4864 C C . PHE C 1 174 ? 19.097 19.346 10.968 1.00 32.64 162 PHE C C 1
ATOM 4865 O O . PHE C 1 174 ? 19.808 20.021 11.724 1.00 32.58 162 PHE C O 1
ATOM 4873 N N . LYS C 1 175 ? 19.582 18.620 9.966 1.00 33.72 163 LYS C N 1
ATOM 4874 C CA . LYS C 1 175 ? 21.019 18.447 9.710 1.00 35.20 163 LYS C CA 1
ATOM 4875 C C . LYS C 1 175 ? 21.792 19.767 9.568 1.00 33.65 163 LYS C C 1
ATOM 4876 O O . LYS C 1 175 ? 22.874 19.914 10.131 1.00 33.05 163 LYS C O 1
ATOM 4882 N N . ASP C 1 176 ? 21.233 20.712 8.815 1.00 32.57 164 ASP C N 1
ATOM 4883 C CA . ASP C 1 176 ? 21.854 22.020 8.596 1.00 32.31 164 ASP C CA 1
ATOM 4884 C C . ASP C 1 176 ? 21.155 23.142 9.385 1.00 31.67 164 ASP C C 1
ATOM 4885 O O . ASP C 1 176 ? 21.298 24.322 9.082 1.00 32.50 164 ASP C O 1
ATOM 4890 N N . THR C 1 177 ? 20.400 22.771 10.405 1.00 31.63 165 THR C N 1
ATOM 4891 C CA . THR C 1 177 ? 19.611 23.732 11.165 1.00 30.92 165 THR C CA 1
ATOM 4892 C C . THR C 1 177 ? 20.398 24.251 12.376 1.00 29.62 165 THR C C 1
ATOM 4893 O O . THR C 1 177 ? 20.436 25.453 12.620 1.00 30.36 165 THR C O 1
ATOM 4897 N N . PHE C 1 178 ? 21.032 23.342 13.112 1.00 29.15 166 PHE C N 1
ATOM 4898 C CA . PHE C 1 178 ? 21.735 23.679 14.351 1.00 29.73 166 PHE C CA 1
ATOM 4899 C C . PHE C 1 178 ? 23.250 23.828 14.172 1.00 30.83 166 PHE C C 1
ATOM 4900 O O . PHE C 1 178 ? 23.845 23.193 13.304 1.00 30.59 166 PHE C O 1
ATOM 4908 N N . ASP C 1 179 ? 23.866 24.689 14.987 1.00 30.71 167 ASP C N 1
ATOM 4909 C CA . ASP C 1 179 ? 25.316 24.849 14.978 1.00 29.19 167 ASP C CA 1
ATOM 4910 C C . ASP C 1 179 ? 25.925 23.627 15.647 1.00 29.91 167 ASP C C 1
ATOM 4911 O O . ASP C 1 179 ? 27.023 23.218 15.306 1.00 31.25 167 ASP C O 1
ATOM 4916 N N . ALA C 1 180 ? 25.210 23.050 16.611 1.00 30.05 168 ALA C N 1
ATOM 4917 C CA . ALA C 1 180 ? 25.676 21.858 17.290 1.00 29.35 168 ALA C CA 1
ATOM 4918 C C . ALA C 1 180 ? 24.556 21.113 18.032 1.00 28.97 168 ALA C C 1
ATOM 4919 O O . ALA C 1 180 ? 23.510 21.672 18.357 1.00 25.38 168 ALA C O 1
ATOM 4921 N N . TRP C 1 181 ? 24.805 19.830 18.281 1.00 29.89 169 TRP C N 1
ATOM 4922 C CA . TRP C 1 181 ? 23.896 18.972 19.019 1.00 28.27 169 TRP C CA 1
ATOM 4923 C C . TRP C 1 181 ? 24.593 18.521 20.278 1.00 28.13 169 TRP C C 1
ATOM 4924 O O . TRP C 1 181 ? 25.820 18.343 20.283 1.00 26.67 169 TRP C O 1
ATOM 4935 N N . GLU C 1 182 ? 23.813 18.287 21.325 1.00 26.89 170 GLU C N 1
ATOM 4936 C CA . GLU C 1 182 ? 24.376 17.763 22.561 1.00 29.92 170 GLU C CA 1
ATOM 4937 C C . GLU C 1 182 ? 24.676 16.271 22.417 1.00 29.22 170 GLU C C 1
ATOM 4938 O O . GLU C 1 182 ? 23.773 15.445 22.419 1.00 29.66 170 GLU C O 1
ATOM 4944 N N . ILE C 1 183 ? 25.958 15.945 22.254 1.00 29.97 171 ILE C N 1
ATOM 4945 C CA . ILE C 1 183 ? 26.452 14.573 22.313 1.00 28.33 171 ILE C CA 1
ATOM 4946 C C . ILE C 1 183 ? 26.569 14.089 23.780 1.00 28.13 171 ILE C C 1
ATOM 4947 O O . ILE C 1 183 ? 26.649 12.888 24.037 1.00 28.04 171 ILE C O 1
ATOM 4952 N N . ALA C 1 184 ? 26.572 15.012 24.743 1.00 27.46 172 ALA C N 1
ATOM 4953 C CA . ALA C 1 184 ? 26.698 14.635 26.144 1.00 28.91 172 ALA C CA 1
ATOM 4954 C C . ALA C 1 184 ? 26.134 15.680 27.086 1.00 30.09 172 ALA C C 1
ATOM 4955 O O . ALA C 1 184 ? 26.215 16.884 26.856 1.00 30.10 172 ALA C O 1
ATOM 4957 N N . ASN C 1 185 ? 25.636 15.176 28.199 1.00 32.19 173 ASN C N 1
ATOM 4958 C CA . ASN C 1 185 ? 24.759 15.907 29.099 1.00 33.67 173 ASN C CA 1
ATOM 4959 C C . ASN C 1 185 ? 24.974 15.210 30.463 1.00 32.11 173 ASN C C 1
ATOM 4960 O O . ASN C 1 185 ? 25.119 13.981 30.510 1.00 29.24 173 ASN C O 1
ATOM 4965 N N . ARG C 1 186 ? 25.066 15.971 31.554 1.00 31.80 174 ARG C N 1
ATOM 4966 C CA . ARG C 1 186 ? 25.381 15.390 32.856 1.00 32.14 174 ARG C CA 1
ATOM 4967 C C . ARG C 1 186 ? 26.540 14.389 32.699 1.00 32.42 174 ARG C C 1
ATOM 4968 O O . ARG C 1 186 ? 27.608 14.751 32.210 1.00 32.54 174 ARG C O 1
ATOM 4976 N N . ASP C 1 187 ? 26.307 13.131 33.073 1.00 33.89 175 ASP C N 1
ATOM 4977 C CA . ASP C 1 187 ? 27.333 12.090 33.046 1.00 35.78 175 ASP C CA 1
ATOM 4978 C C . ASP C 1 187 ? 27.055 11.060 31.955 1.00 32.46 175 ASP C C 1
ATOM 4979 O O . ASP C 1 187 ? 27.528 9.935 32.037 1.00 32.42 175 ASP C O 1
ATOM 4982 N N . ASP C 1 188 ? 26.305 11.459 30.929 1.00 30.46 176 ASP C N 1
ATOM 4983 C CA . ASP C 1 188 ? 25.896 10.546 29.868 1.00 31.74 176 ASP C CA 1
ATOM 4984 C C . ASP C 1 188 ? 26.335 11.032 28.495 1.00 30.46 176 ASP C C 1
ATOM 4985 O O . ASP C 1 188 ? 26.289 12.236 28.206 1.00 29.16 176 ASP C O 1
ATOM 4990 N N . LEU C 1 189 ? 26.743 10.061 27.673 1.00 30.62 177 LEU C N 1
ATOM 4991 C CA . LEU C 1 189 ? 27.058 10.235 26.252 1.00 29.88 177 LEU C CA 1
ATOM 4992 C C . LEU C 1 189 ? 25.910 9.674 25.409 1.00 29.97 177 LEU C C 1
ATOM 4993 O O . LEU C 1 189 ? 25.310 8.638 25.750 1.00 29.76 177 LEU C O 1
ATOM 4998 N N . PHE C 1 190 ? 25.645 10.362 24.296 1.00 29.91 178 PHE C N 1
ATOM 4999 C CA . PHE C 1 190 ? 24.601 9.997 23.354 1.00 30.59 178 PHE C CA 1
ATOM 5000 C C . PHE C 1 190 ? 25.263 9.705 22.024 1.00 31.44 178 PHE C C 1
ATOM 5001 O O . PHE C 1 190 ? 25.646 10.621 21.288 1.00 30.04 178 PHE C O 1
ATOM 5009 N N . ASN C 1 191 ? 25.366 8.414 21.723 1.00 31.76 179 ASN C N 1
ATOM 5010 C CA . ASN C 1 191 ? 26.116 7.946 20.570 1.00 34.18 179 ASN C CA 1
ATOM 5011 C C . ASN C 1 191 ? 25.549 8.418 19.212 1.00 36.11 179 ASN C C 1
ATOM 5012 O O . ASN C 1 191 ? 26.305 8.536 18.247 1.00 39.17 179 ASN C O 1
ATOM 5017 N N . SER C 1 192 ? 24.248 8.713 19.139 1.00 35.90 180 SER C N 1
ATOM 5018 C CA . SER C 1 192 ? 23.608 9.101 17.859 1.00 36.92 180 SER C CA 1
ATOM 5019 C C . SER C 1 192 ? 24.250 10.305 17.164 1.00 36.34 180 SER C C 1
ATOM 5020 O O . SER C 1 192 ? 24.324 10.350 15.940 1.00 36.57 180 SER C O 1
ATOM 5023 N N . VAL C 1 193 ? 24.710 11.280 17.939 1.00 35.99 181 VAL C N 1
ATOM 5024 C CA . VAL C 1 193 ? 25.350 12.461 17.357 1.00 36.03 181 VAL C CA 1
ATOM 5025 C C . VAL C 1 193 ? 26.680 12.097 16.679 1.00 35.26 181 VAL C C 1
ATOM 5026 O O . VAL C 1 193 ? 26.988 12.606 15.601 1.00 34.02 181 VAL C O 1
ATOM 5030 N N . GLY C 1 194 ? 27.468 11.234 17.331 1.00 35.43 182 GLY C N 1
ATOM 5031 C CA . GLY C 1 194 ? 28.827 10.910 16.867 1.00 34.91 182 GLY C CA 1
ATOM 5032 C C . GLY C 1 194 ? 28.807 9.975 15.681 1.00 35.23 182 GLY C C 1
ATOM 5033 O O . GLY C 1 194 ? 29.552 10.154 14.702 1.00 34.49 182 GLY C O 1
ATOM 5034 N N . VAL C 1 195 ? 27.919 8.987 15.767 1.00 34.90 183 VAL C N 1
ATOM 5035 C CA . VAL C 1 195 ? 27.739 8.007 14.713 1.00 35.20 183 VAL C CA 1
ATOM 5036 C C . VAL C 1 195 ? 27.331 8.701 13.416 1.00 35.71 183 VAL C C 1
ATOM 5037 O O . VAL C 1 195 ? 27.803 8.332 12.340 1.00 34.79 183 VAL C O 1
ATOM 5041 N N . LYS C 1 196 ? 26.482 9.720 13.520 1.00 36.53 184 LYS C N 1
ATOM 5042 C CA . LYS C 1 196 ? 26.108 10.522 12.354 1.00 37.52 184 LYS C CA 1
ATOM 5043 C C . LYS C 1 196 ? 27.208 11.521 11.971 1.00 38.05 184 LYS C C 1
ATOM 5044 O O . LYS C 1 196 ? 27.178 12.095 10.870 1.00 36.26 184 LYS C O 1
ATOM 5050 N N . LYS C 1 197 ? 28.168 11.716 12.884 1.00 39.54 185 LYS C N 1
ATOM 5051 C CA . LYS C 1 197 ? 29.322 12.581 12.663 1.00 38.98 185 LYS C CA 1
ATOM 5052 C C . LYS C 1 197 ? 28.854 14.045 12.616 1.00 38.60 185 LYS C C 1
ATOM 5053 O O . LYS C 1 197 ? 29.446 14.868 11.926 1.00 39.48 185 LYS C O 1
ATOM 5059 N N . TYR C 1 198 ? 27.782 14.349 13.354 1.00 36.78 186 TYR C N 1
ATOM 5060 C CA . TYR C 1 198 ? 27.234 15.712 13.478 1.00 33.71 186 TYR C CA 1
ATOM 5061 C C . TYR C 1 198 ? 28.123 16.593 14.355 1.00 31.48 186 TYR C C 1
ATOM 5062 O O . TYR C 1 198 ? 28.923 16.092 15.134 1.00 30.06 186 TYR C O 1
ATOM 5071 N N . ARG C 1 199 ? 27.959 17.904 14.225 1.00 29.54 187 ARG C N 1
ATOM 5072 C CA . ARG C 1 199 ? 28.623 18.858 15.092 1.00 29.53 187 ARG C CA 1
ATOM 5073 C C . ARG C 1 199 ? 28.128 18.663 16.502 1.00 28.21 187 ARG C C 1
ATOM 5074 O O . ARG C 1 199 ? 26.947 18.409 16.718 1.00 29.77 187 ARG C O 1
ATOM 5081 N N . TYR C 1 200 ? 29.030 18.800 17.464 1.00 27.39 188 TYR C N 1
ATOM 5082 C CA . TYR C 1 200 ? 28.730 18.423 18.830 1.00 27.77 188 TYR C CA 1
ATOM 5083 C C . TYR C 1 200 ? 29.259 19.411 19.866 1.00 28.12 188 TYR C C 1
ATOM 5084 O O . TYR C 1 200 ? 30.254 20.128 19.635 1.00 27.45 188 TYR C O 1
ATOM 5093 N N . VAL C 1 201 ? 28.551 19.434 20.998 1.00 27.91 189 VAL C N 1
ATOM 5094 C CA . VAL C 1 201 ? 29.012 20.006 22.252 1.00 27.45 189 VAL C CA 1
ATOM 5095 C C . VAL C 1 201 ? 28.560 19.073 23.380 1.00 27.58 189 VAL C C 1
ATOM 5096 O O . VAL C 1 201 ? 27.653 18.238 23.221 1.00 26.70 189 VAL C O 1
ATOM 5100 N N . ALA C 1 202 ? 29.181 19.264 24.530 1.00 26.45 190 ALA C N 1
ATOM 5101 C CA . ALA C 1 202 ? 28.889 18.489 25.695 1.00 28.40 190 ALA C CA 1
ATOM 5102 C C . ALA C 1 202 ? 28.734 19.474 26.845 1.00 28.86 190 ALA C C 1
ATOM 5103 O O . ALA C 1 202 ? 29.609 20.300 27.059 1.00 30.16 190 ALA C O 1
ATOM 5105 N N . ASN C 1 203 ? 27.630 19.375 27.583 1.00 29.69 191 ASN C N 1
ATOM 5106 C CA . ASN C 1 203 ? 27.339 20.296 28.694 1.00 30.42 191 ASN C CA 1
ATOM 5107 C C . ASN C 1 203 ? 26.853 19.610 29.966 1.00 28.57 191 ASN C C 1
ATOM 5108 O O . ASN C 1 203 ? 26.584 18.412 29.988 1.00 30.17 191 ASN C O 1
ATOM 5113 N N . SER C 1 204 ? 26.696 20.386 31.022 1.00 28.67 192 SER C N 1
ATOM 5114 C CA . SER C 1 204 ? 26.254 19.819 32.293 1.00 28.95 192 SER C CA 1
ATOM 5115 C C . SER C 1 204 ? 24.728 19.712 32.369 1.00 27.80 192 SER C C 1
ATOM 5116 O O . SER C 1 204 ? 24.208 18.779 32.992 1.00 27.56 192 SER C O 1
ATOM 5119 N N . ASP C 1 205 ? 24.021 20.660 31.739 1.00 27.17 193 ASP C N 1
ATOM 5120 C CA . ASP C 1 205 ? 22.600 20.843 31.995 1.00 25.01 193 ASP C CA 1
ATOM 5121 C C . ASP C 1 205 ? 22.387 20.989 33.523 1.00 25.99 193 ASP C C 1
ATOM 5122 O O . ASP C 1 205 ? 21.548 20.322 34.127 1.00 23.75 193 ASP C O 1
ATOM 5127 N N . PHE C 1 206 ? 23.168 21.893 34.113 1.00 27.22 194 PHE C N 1
ATOM 5128 C CA . PHE C 1 206 ? 23.292 22.088 35.569 1.00 27.66 194 PHE C CA 1
ATOM 5129 C C . PHE C 1 206 ? 21.995 22.582 36.188 1.00 27.20 194 PHE C C 1
ATOM 5130 O O . PHE C 1 206 ? 21.441 23.561 35.706 1.00 28.88 194 PHE C O 1
ATOM 5138 N N . HIS C 1 207 ? 21.525 21.904 37.239 1.00 26.48 195 HIS C N 1
ATOM 5139 C CA . HIS C 1 207 ? 20.457 22.395 38.160 1.00 27.05 195 HIS C CA 1
ATOM 5140 C C . HIS C 1 207 ? 20.868 22.312 39.650 1.00 28.76 195 HIS C C 1
ATOM 5141 O O . HIS C 1 207 ? 20.449 23.142 40.491 1.00 29.53 195 HIS C O 1
ATOM 5148 N N . GLU C 1 208 ? 21.658 21.286 39.966 1.00 28.78 196 GLU C N 1
ATOM 5149 C CA . GLU C 1 208 ? 22.019 20.932 41.330 1.00 28.94 196 GLU C CA 1
ATOM 5150 C C . GLU C 1 208 ? 23.527 21.029 41.462 1.00 29.55 196 GLU C C 1
ATOM 5151 O O . GLU C 1 208 ? 24.271 20.863 40.462 1.00 30.04 196 GLU C O 1
ATOM 5157 N N . LEU C 1 209 ? 23.966 21.289 42.690 1.00 28.31 197 LEU C N 1
ATOM 5158 C CA . LEU C 1 209 ? 25.369 21.588 42.999 1.00 29.37 197 LEU C CA 1
ATOM 5159 C C . LEU C 1 209 ? 26.340 20.575 42.379 1.00 29.66 197 LEU C C 1
ATOM 5160 O O . LEU C 1 209 ? 27.395 20.947 41.840 1.00 26.38 197 LEU C O 1
ATOM 5165 N N . TRP C 1 210 ? 25.969 19.297 42.467 1.00 29.29 198 TRP C N 1
ATOM 5166 C CA . TRP C 1 210 ? 26.842 18.202 42.041 1.00 28.37 198 TRP C CA 1
ATOM 5167 C C . TRP C 1 210 ? 26.916 18.070 40.514 1.00 28.50 198 TRP C C 1
ATOM 5168 O O . TRP C 1 210 ? 27.704 17.283 40.001 1.00 30.03 198 TRP C O 1
ATOM 5179 N N . HIS C 1 211 ? 26.108 18.838 39.788 1.00 28.51 199 HIS C N 1
ATOM 5180 C CA . HIS C 1 211 ? 26.092 18.764 38.321 1.00 27.80 199 HIS C CA 1
ATOM 5181 C C . HIS C 1 211 ? 27.250 19.515 37.697 1.00 26.62 199 HIS C C 1
ATOM 5182 O O . HIS C 1 211 ? 27.409 19.491 36.492 1.00 27.35 199 HIS C O 1
ATOM 5189 N N . VAL C 1 212 ? 28.031 20.212 38.508 1.00 27.16 200 VAL C N 1
ATOM 5190 C CA . VAL C 1 212 ? 29.247 20.872 38.011 1.00 28.29 200 VAL C CA 1
ATOM 5191 C C . VAL C 1 212 ? 30.264 19.834 37.493 1.00 28.12 200 VAL C C 1
ATOM 5192 O O . VAL C 1 212 ? 30.992 20.092 36.552 1.00 28.52 200 VAL C O 1
ATOM 5196 N N . TYR C 1 213 ? 30.263 18.646 38.094 1.00 28.73 201 TYR C N 1
ATOM 5197 C CA . TYR C 1 213 ? 31.049 17.524 37.611 1.00 28.38 201 TYR C CA 1
ATOM 5198 C C . TYR C 1 213 ? 30.234 16.840 36.552 1.00 28.26 201 TYR C C 1
ATOM 5199 O O . TYR C 1 213 ? 29.280 16.126 36.864 1.00 30.66 201 TYR C O 1
ATOM 5208 N N . SER C 1 214 ? 30.607 17.073 35.305 1.00 27.46 202 SER C N 1
ATOM 5209 C CA . SER C 1 214 ? 29.880 16.563 34.166 1.00 26.78 202 SER C CA 1
ATOM 5210 C C . SER C 1 214 ? 30.785 16.564 32.950 1.00 26.10 202 SER C C 1
ATOM 5211 O O . SER C 1 214 ? 31.929 17.039 33.017 1.00 25.23 202 SER C O 1
ATOM 5214 N N . TRP C 1 215 ? 30.245 16.068 31.836 1.00 25.41 203 TRP C N 1
ATOM 5215 C CA . TRP C 1 215 ? 30.843 16.311 30.536 1.00 26.75 203 TRP C CA 1
ATOM 5216 C C . TRP C 1 215 ? 30.801 17.799 30.228 1.00 27.28 203 TRP C C 1
ATOM 5217 O O . TRP C 1 215 ? 29.807 18.485 30.527 1.00 28.51 203 TRP C O 1
ATOM 5228 N N . LYS C 1 216 ? 31.897 18.279 29.645 1.00 26.94 204 LYS C N 1
ATOM 5229 C CA . LYS C 1 216 ? 32.043 19.662 29.235 1.00 27.97 204 LYS C CA 1
ATOM 5230 C C . LYS C 1 216 ? 32.674 19.657 27.849 1.00 27.77 204 LYS C C 1
ATOM 5231 O O . LYS C 1 216 ? 33.108 18.613 27.368 1.00 27.76 204 LYS C O 1
ATOM 5237 N N . THR C 1 217 ? 32.696 20.825 27.214 1.00 27.39 205 THR C N 1
ATOM 5238 C CA . THR C 1 217 ? 33.276 20.997 25.895 1.00 28.16 205 THR C CA 1
ATOM 5239 C C . THR C 1 217 ? 34.667 21.635 26.042 1.00 29.35 205 THR C C 1
ATOM 5240 O O . THR C 1 217 ? 34.858 22.612 26.769 1.00 28.88 205 THR C O 1
ATOM 5244 N N . LEU C 1 218 ? 35.653 21.051 25.380 1.00 29.32 206 LEU C N 1
ATOM 5245 C CA . LEU C 1 218 ? 36.971 21.651 25.322 1.00 29.41 206 LEU C CA 1
ATOM 5246 C C . LEU C 1 218 ? 37.119 22.169 23.891 1.00 29.93 206 LEU C C 1
ATOM 5247 O O . LEU C 1 218 ? 36.925 21.408 22.942 1.00 29.51 206 LEU C O 1
ATOM 5252 N N . VAL C 1 219 ? 37.403 23.465 23.730 1.00 30.61 207 VAL C N 1
ATOM 5253 C CA . VAL C 1 219 ? 37.467 24.060 22.403 1.00 29.70 207 VAL C CA 1
ATOM 5254 C C . VAL C 1 219 ? 38.711 24.919 22.214 1.00 28.75 207 VAL C C 1
ATOM 5255 O O . VAL C 1 219 ? 39.095 25.729 23.071 1.00 28.01 207 VAL C O 1
ATOM 5259 N N . LYS C 1 220 ? 39.344 24.743 21.063 1.00 28.68 208 LYS C N 1
ATOM 5260 C CA . LYS C 1 220 ? 40.500 25.537 20.741 1.00 29.24 208 LYS C CA 1
ATOM 5261 C C . LYS C 1 220 ? 40.020 26.859 20.126 1.00 29.77 208 LYS C C 1
ATOM 5262 O O . LYS C 1 220 ? 39.458 26.890 19.026 1.00 31.29 208 LYS C O 1
ATOM 5268 N N . SER C 1 221 ? 40.246 27.946 20.860 1.00 28.33 209 SER C N 1
ATOM 5269 C CA . SER C 1 221 ? 39.726 29.232 20.493 1.00 29.11 209 SER C CA 1
ATOM 5270 C C . SER C 1 221 ? 40.464 30.367 21.181 1.00 29.34 209 SER C C 1
ATOM 5271 O O . SER C 1 221 ? 40.992 30.199 22.271 1.00 30.13 209 SER C O 1
ATOM 5274 N N . GLU C 1 222 ? 40.479 31.521 20.517 1.00 29.71 210 GLU C N 1
ATOM 5275 C CA . GLU C 1 222 ? 40.766 32.801 21.153 1.00 29.96 210 GLU C CA 1
ATOM 5276 C C . GLU C 1 222 ? 39.720 32.981 22.245 1.00 29.49 210 GLU C C 1
ATOM 5277 O O . GLU C 1 222 ? 38.571 32.573 22.085 1.00 31.66 210 GLU C O 1
ATOM 5283 N N . LYS C 1 223 ? 40.098 33.569 23.360 1.00 29.06 211 LYS C N 1
ATOM 5284 C CA . LYS C 1 223 ? 39.180 33.697 24.491 1.00 30.48 211 LYS C CA 1
ATOM 5285 C C . LYS C 1 223 ? 38.276 34.935 24.372 1.00 30.57 211 LYS C C 1
ATOM 5286 O O . LYS C 1 223 ? 38.422 35.929 25.092 1.00 29.71 211 LYS C O 1
ATOM 5292 N N . ASN C 1 224 ? 37.344 34.873 23.427 1.00 31.34 212 ASN C N 1
ATOM 5293 C CA . ASN C 1 224 ? 36.322 35.909 23.284 1.00 30.61 212 ASN C CA 1
ATOM 5294 C C . ASN C 1 224 ? 35.066 35.282 22.708 1.00 29.91 212 ASN C C 1
ATOM 5295 O O . ASN C 1 224 ? 35.120 34.201 22.113 1.00 29.68 212 ASN C O 1
ATOM 5300 N N . ILE C 1 225 ? 33.930 35.943 22.914 1.00 29.50 213 ILE C N 1
ATOM 5301 C CA . ILE C 1 225 ? 32.639 35.313 22.624 1.00 28.38 213 ILE C CA 1
ATOM 5302 C C . ILE C 1 225 ? 32.413 35.072 21.127 1.00 28.03 213 ILE C C 1
ATOM 5303 O O . ILE C 1 225 ? 31.873 34.042 20.742 1.00 28.64 213 ILE C O 1
ATOM 5308 N N . GLU C 1 226 ? 32.841 35.985 20.271 1.00 26.77 214 GLU C N 1
ATOM 5309 C CA . GLU C 1 226 ? 32.704 35.738 18.835 1.00 27.09 214 GLU C CA 1
ATOM 5310 C C . GLU C 1 226 ? 33.603 34.590 18.388 1.00 27.78 214 GLU C C 1
ATOM 5311 O O . GLU C 1 226 ? 33.175 33.742 17.615 1.00 28.46 214 GLU C O 1
ATOM 5317 N N . ALA C 1 227 ? 34.837 34.561 18.874 1.00 27.80 215 ALA C N 1
ATOM 5318 C CA . ALA C 1 227 ? 35.763 33.490 18.491 1.00 28.93 215 ALA C CA 1
ATOM 5319 C C . ALA C 1 227 ? 35.217 32.137 18.916 1.00 29.39 215 ALA C C 1
ATOM 5320 O O . ALA C 1 227 ? 35.214 31.183 18.129 1.00 29.68 215 ALA C O 1
ATOM 5322 N N . ILE C 1 228 ? 34.760 32.073 20.168 1.00 28.97 216 ILE C N 1
ATOM 5323 C CA . ILE C 1 228 ? 34.205 30.861 20.728 1.00 29.18 216 ILE C CA 1
ATOM 5324 C C . ILE C 1 228 ? 33.006 30.335 19.906 1.00 29.47 216 ILE C C 1
ATOM 5325 O O . ILE C 1 228 ? 32.987 29.172 19.493 1.00 29.77 216 ILE C O 1
ATOM 5330 N N . LYS C 1 229 ? 32.012 31.183 19.670 1.00 29.04 217 LYS C N 1
ATOM 5331 C CA . LYS C 1 229 ? 30.861 30.784 18.852 1.00 29.53 217 LYS C CA 1
ATOM 5332 C C . LYS C 1 229 ? 31.324 30.271 17.469 1.00 29.26 217 LYS C C 1
ATOM 5333 O O . LYS C 1 229 ? 30.852 29.239 17.022 1.00 31.53 217 LYS C O 1
ATOM 5339 N N . GLU C 1 230 ? 32.252 30.975 16.823 1.00 27.39 218 GLU C N 1
ATOM 5340 C CA . GLU C 1 230 ? 32.837 30.507 15.565 1.00 28.81 218 GLU C CA 1
ATOM 5341 C C . GLU C 1 230 ? 33.464 29.119 15.663 1.00 27.88 218 GLU C C 1
ATOM 5342 O O . GLU C 1 230 ? 33.279 28.293 14.773 1.00 28.89 218 GLU C O 1
ATOM 5348 N N . ALA C 1 231 ? 34.192 28.858 16.743 1.00 27.87 219 ALA C N 1
ATOM 5349 C CA . ALA C 1 231 ? 34.862 27.559 16.925 1.00 28.19 219 ALA C CA 1
ATOM 5350 C C . ALA C 1 231 ? 33.884 26.373 17.052 1.00 28.06 219 ALA C C 1
ATOM 5351 O O . ALA C 1 231 ? 34.098 25.317 16.455 1.00 28.27 219 ALA C O 1
ATOM 5353 N N . ILE C 1 232 ? 32.815 26.571 17.817 1.00 28.00 220 ILE C N 1
ATOM 5354 C CA . ILE C 1 232 ? 31.800 25.550 18.024 1.00 29.62 220 ILE C CA 1
ATOM 5355 C C . ILE C 1 232 ? 31.100 25.287 16.697 1.00 31.05 220 ILE C C 1
ATOM 5356 O O . ILE C 1 232 ? 30.870 24.146 16.315 1.00 29.45 220 ILE C O 1
ATOM 5361 N N . ARG C 1 233 ? 30.744 26.380 16.026 1.00 32.82 221 ARG C N 1
ATOM 5362 C CA . ARG C 1 233 ? 30.163 26.342 14.701 1.00 35.29 221 ARG C CA 1
ATOM 5363 C C . ARG C 1 233 ? 31.043 25.553 13.713 1.00 32.37 221 ARG C C 1
ATOM 5364 O O . ARG C 1 233 ? 30.539 24.640 13.079 1.00 33.51 221 ARG C O 1
ATOM 5372 N N . LYS C 1 234 ? 32.337 25.853 13.601 1.00 31.12 222 LYS C N 1
ATOM 5373 C CA . LYS C 1 234 ? 33.207 25.049 12.716 1.00 33.63 222 LYS C CA 1
ATOM 5374 C C . LYS C 1 234 ? 33.257 23.592 13.190 1.00 31.81 222 LYS C C 1
ATOM 5375 O O . LYS C 1 234 ? 33.195 22.647 12.386 1.00 31.32 222 LYS C O 1
ATOM 5381 N N . ASN C 1 235 ? 33.405 23.440 14.506 1.00 29.97 223 ASN C N 1
ATOM 5382 C CA . ASN C 1 235 ? 33.440 22.153 15.181 1.00 30.17 223 ASN C CA 1
ATOM 5383 C C . ASN C 1 235 ? 34.634 21.254 14.845 1.00 31.16 223 ASN C C 1
ATOM 5384 O O . ASN C 1 235 ? 34.611 20.088 15.200 1.00 34.44 223 ASN C O 1
ATOM 5389 N N . THR C 1 236 ? 35.679 21.786 14.211 1.00 30.95 224 THR C N 1
ATOM 5390 C CA . THR C 1 236 ? 36.891 20.995 13.912 1.00 31.30 224 THR C CA 1
ATOM 5391 C C . THR C 1 236 ? 37.942 20.947 15.050 1.00 31.47 224 THR C C 1
ATOM 5392 O O . THR C 1 236 ? 38.829 20.095 15.010 1.00 33.27 224 THR C O 1
ATOM 5396 N N . ASP C 1 237 ? 37.865 21.868 16.013 1.00 29.92 225 ASP C N 1
ATOM 5397 C CA . ASP C 1 237 ? 38.733 21.855 17.205 1.00 30.02 225 ASP C CA 1
ATOM 5398 C C . ASP C 1 237 ? 37.886 21.868 18.485 1.00 28.65 225 ASP C C 1
ATOM 5399 O O . ASP C 1 237 ? 38.029 22.754 19.344 1.00 28.19 225 ASP C O 1
ATOM 5404 N N . VAL C 1 238 ? 36.997 20.885 18.582 1.00 27.63 226 VAL C N 1
ATOM 5405 C CA . VAL C 1 238 ? 36.096 20.733 19.704 1.00 27.07 226 VAL C CA 1
ATOM 5406 C C . VAL C 1 238 ? 36.225 19.302 20.232 1.00 26.97 226 VAL C C 1
ATOM 5407 O O . VAL C 1 238 ? 36.154 18.336 19.474 1.00 27.72 226 VAL C O 1
ATOM 5411 N N . ALA C 1 239 ? 36.453 19.186 21.532 1.00 25.78 227 ALA C N 1
ATOM 5412 C CA . ALA C 1 239 ? 36.536 17.906 22.184 1.00 26.85 227 ALA C CA 1
ATOM 5413 C C . ALA C 1 239 ? 35.580 17.933 23.363 1.00 27.29 227 ALA C C 1
ATOM 5414 O O . ALA C 1 239 ? 35.035 18.984 23.702 1.00 26.74 227 ALA C O 1
ATOM 5416 N N . ILE C 1 240 ? 35.360 16.763 23.953 1.00 27.32 228 ILE C N 1
ATOM 5417 C CA . ILE C 1 240 ? 34.508 16.651 25.116 1.00 28.82 228 ILE C CA 1
ATOM 5418 C C . ILE C 1 240 ? 35.319 16.074 26.258 1.00 27.41 228 ILE C C 1
ATOM 5419 O O . ILE C 1 240 ? 36.233 15.268 26.054 1.00 27.33 228 ILE C O 1
ATOM 5424 N N . TYR C 1 241 ? 34.976 16.477 27.463 1.00 26.94 229 TYR C N 1
ATOM 5425 C CA . TYR C 1 241 ? 35.907 16.351 28.573 1.00 27.46 229 TYR C CA 1
ATOM 5426 C C . TYR C 1 241 ? 35.118 16.107 29.824 1.00 26.81 229 TYR C C 1
ATOM 5427 O O . TYR C 1 241 ? 34.174 16.823 30.103 1.00 28.91 229 TYR C O 1
ATOM 5436 N N . LEU C 1 242 ? 35.469 15.079 30.575 1.00 29.34 230 LEU C N 1
ATOM 5437 C CA . LEU C 1 242 ? 34.679 14.740 31.739 1.00 30.96 230 LEU C CA 1
ATOM 5438 C C . LEU C 1 242 ? 35.343 15.340 32.952 1.00 31.59 230 LEU C C 1
ATOM 5439 O O . LEU C 1 242 ? 36.403 14.918 33.356 1.00 31.81 230 LEU C O 1
ATOM 5451 N N . ARG C 1 244 ? 35.743 15.593 36.729 1.00 36.29 232 ARG C N 1
ATOM 5452 C CA . ARG C 1 244 ? 35.501 14.716 37.886 1.00 38.69 232 ARG C CA 1
ATOM 5453 C C . ARG C 1 244 ? 36.050 15.311 39.181 1.00 36.77 232 ARG C C 1
ATOM 5454 O O . ARG C 1 244 ? 36.808 16.279 39.137 1.00 33.39 232 ARG C O 1
ATOM 5462 N N . THR D 1 17 ? 50.136 39.253 28.035 1.00 48.45 5 THR D N 1
ATOM 5463 C CA . THR D 1 17 ? 49.018 40.065 27.473 1.00 48.57 5 THR D CA 1
ATOM 5464 C C . THR D 1 17 ? 49.605 41.063 26.505 1.00 47.84 5 THR D C 1
ATOM 5465 O O . THR D 1 17 ? 50.626 41.680 26.797 1.00 49.02 5 THR D O 1
ATOM 5469 N N . GLU D 1 18 ? 48.943 41.231 25.366 1.00 46.46 6 GLU D N 1
ATOM 5470 C CA . GLU D 1 18 ? 49.400 42.158 24.342 1.00 45.04 6 GLU D CA 1
ATOM 5471 C C . GLU D 1 18 ? 48.604 43.468 24.415 1.00 40.19 6 GLU D C 1
ATOM 5472 O O . GLU D 1 18 ? 47.477 43.506 24.896 1.00 40.70 6 GLU D O 1
ATOM 5478 N N . TRP D 1 19 ? 49.226 44.550 23.972 1.00 36.05 7 TRP D N 1
ATOM 5479 C CA . TRP D 1 19 ? 48.604 45.864 23.949 1.00 32.06 7 TRP D CA 1
ATOM 5480 C C . TRP D 1 19 ? 47.753 45.948 22.703 1.00 30.08 7 TRP D C 1
ATOM 5481 O O . TRP D 1 19 ? 48.212 45.596 21.625 1.00 27.12 7 TRP D O 1
ATOM 5492 N N . LEU D 1 20 ? 46.526 46.426 22.848 1.00 28.28 8 LEU D N 1
ATOM 5493 C CA . LEU D 1 20 ? 45.568 46.395 21.753 1.00 27.16 8 LEU D CA 1
ATOM 5494 C C . LEU D 1 20 ? 45.312 47.801 21.277 1.00 27.45 8 LEU D C 1
ATOM 5495 O O . LEU D 1 20 ? 45.190 48.714 22.098 1.00 25.90 8 LEU D O 1
ATOM 5500 N N . LEU D 1 21 ? 45.222 47.959 19.955 1.00 26.86 9 LEU D N 1
ATOM 5501 C CA . LEU D 1 21 ? 44.846 49.228 19.347 1.00 28.21 9 LEU D CA 1
ATOM 5502 C C . LEU D 1 21 ? 43.311 49.346 19.266 1.00 28.26 9 LEU D C 1
ATOM 5503 O O . LEU D 1 21 ? 42.649 48.529 18.606 1.00 29.09 9 LEU D O 1
ATOM 5508 N N . CYS D 1 22 ? 42.760 50.369 19.919 1.00 28.14 10 CYS D N 1
ATOM 5509 C CA . CYS D 1 22 ? 41.307 50.529 20.087 1.00 27.86 10 CYS D CA 1
ATOM 5510 C C . CYS D 1 22 ? 40.844 51.895 19.657 1.00 28.01 10 CYS D C 1
ATOM 5511 O O . CYS D 1 22 ? 41.542 52.882 19.839 1.00 28.94 10 CYS D O 1
ATOM 5514 N N . ASP D 1 23 ? 39.642 51.960 19.109 1.00 29.62 11 ASP D N 1
ATOM 5515 C CA . ASP D 1 23 ? 39.006 53.239 18.792 1.00 29.44 11 ASP D CA 1
ATOM 5516 C C . ASP D 1 23 ? 37.570 53.119 19.270 1.00 29.04 11 ASP D C 1
ATOM 5517 O O . ASP D 1 23 ? 36.801 52.353 18.704 1.00 29.07 11 ASP D O 1
ATOM 5522 N N . PHE D 1 24 ? 37.218 53.854 20.319 1.00 29.33 12 PHE D N 1
ATOM 5523 C CA . PHE D 1 24 ? 35.926 53.686 20.977 1.00 28.79 12 PHE D CA 1
ATOM 5524 C C . PHE D 1 24 ? 34.882 54.726 20.575 1.00 30.21 12 PHE D C 1
ATOM 5525 O O . PHE D 1 24 ? 33.817 54.855 21.228 1.00 32.27 12 PHE D O 1
ATOM 5533 N N . HIS D 1 25 ? 35.137 55.472 19.507 1.00 30.74 13 HIS D N 1
ATOM 5534 C CA . HIS D 1 25 ? 34.256 56.593 19.184 1.00 29.68 13 HIS D CA 1
ATOM 5535 C C . HIS D 1 25 ? 34.201 56.778 17.671 1.00 29.38 13 HIS D C 1
ATOM 5536 O O . HIS D 1 25 ? 35.013 57.492 17.104 1.00 30.38 13 HIS D O 1
ATOM 5543 N N . VAL D 1 26 ? 33.217 56.120 17.051 1.00 30.05 14 VAL D N 1
ATOM 5544 C CA . VAL D 1 26 ? 33.132 55.939 15.596 1.00 29.59 14 VAL D CA 1
ATOM 5545 C C . VAL D 1 26 ? 31.691 55.986 15.067 1.00 29.20 14 VAL D C 1
ATOM 5546 O O . VAL D 1 26 ? 30.817 55.294 15.568 1.00 28.81 14 VAL D O 1
ATOM 5550 N N . HIS D 1 27 ? 31.463 56.780 14.021 1.00 29.18 15 HIS D N 1
ATOM 5551 C CA . HIS D 1 27 ? 30.115 57.005 13.502 1.00 28.04 15 HIS D CA 1
ATOM 5552 C C . HIS D 1 27 ? 29.941 56.451 12.093 1.00 26.92 15 HIS D C 1
ATOM 5553 O O . HIS D 1 27 ? 30.905 56.253 11.361 1.00 24.61 15 HIS D O 1
ATOM 5560 N N . THR D 1 28 ? 28.672 56.217 11.752 1.00 27.45 16 THR D N 1
ATOM 5561 C CA . THR D 1 28 ? 28.253 55.689 10.465 1.00 26.75 16 THR D CA 1
ATOM 5562 C C . THR D 1 28 ? 27.109 56.535 9.963 1.00 26.16 16 THR D C 1
ATOM 5563 O O . THR D 1 28 ? 26.524 57.337 10.721 1.00 26.18 16 THR D O 1
ATOM 5567 N N . ASN D 1 29 ? 26.772 56.330 8.695 1.00 25.00 17 ASN D N 1
ATOM 5568 C CA . ASN D 1 29 ? 25.604 56.973 8.096 1.00 25.78 17 ASN D CA 1
ATOM 5569 C C . ASN D 1 29 ? 24.240 56.539 8.673 1.00 27.05 17 ASN D C 1
ATOM 5570 O O . ASN D 1 29 ? 23.213 57.010 8.235 1.00 28.47 17 ASN D O 1
ATOM 5583 N N . SER D 1 31 ? 23.644 57.363 11.713 1.00 29.75 19 SER D N 1
ATOM 5584 C CA . SER D 1 31 ? 23.416 58.634 12.395 1.00 27.54 19 SER D CA 1
ATOM 5585 C C . SER D 1 31 ? 23.970 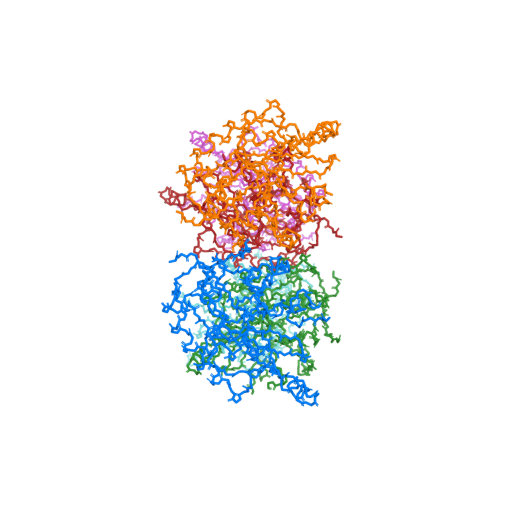59.741 11.480 1.00 26.40 19 SER D C 1
ATOM 5586 O O . SER D 1 31 ? 23.342 60.056 10.468 1.00 24.96 19 SER D O 1
ATOM 5589 N N . ASP D 1 32 ? 25.117 60.325 11.806 1.00 26.77 20 ASP D N 1
ATOM 5590 C CA . ASP D 1 32 ? 25.601 61.447 11.025 1.00 26.18 20 ASP D CA 1
ATOM 5591 C C . ASP D 1 32 ? 26.972 61.264 10.360 1.00 26.38 20 ASP D C 1
ATOM 5592 O O . ASP D 1 32 ? 27.523 62.231 9.846 1.00 27.36 20 ASP D O 1
ATOM 5597 N N . GLY D 1 33 ? 27.510 60.042 10.364 1.00 26.22 21 GLY D N 1
ATOM 5598 C CA . GLY D 1 33 ? 28.727 59.721 9.607 1.00 26.63 21 GLY D CA 1
ATOM 5599 C C . GLY D 1 33 ? 28.453 59.680 8.111 1.00 26.67 21 GLY D C 1
ATOM 5600 O O . GLY D 1 33 ? 27.300 59.611 7.667 1.00 27.04 21 GLY D O 1
ATOM 5601 N N . HIS D 1 34 ? 29.510 59.724 7.314 1.00 27.09 22 HIS D N 1
ATOM 5602 C CA . HIS D 1 34 ? 29.368 59.767 5.845 1.00 24.81 22 HIS D CA 1
ATOM 5603 C C . HIS D 1 34 ? 29.243 58.374 5.207 1.00 24.38 22 HIS D C 1
ATOM 5604 O O . HIS D 1 34 ? 28.803 58.225 4.058 1.00 24.27 22 HIS D O 1
ATOM 5611 N N . LEU D 1 35 ? 29.663 57.358 5.952 1.00 24.08 23 LEU D N 1
ATOM 5612 C CA . LEU D 1 35 ? 29.908 56.042 5.387 1.00 25.94 23 LEU D CA 1
ATOM 5613 C C . LEU D 1 35 ? 28.960 54.958 5.937 1.00 25.63 23 LEU D C 1
ATOM 5614 O O . LEU D 1 35 ? 28.575 55.008 7.116 1.00 27.17 23 LEU D O 1
ATOM 5619 N N . PRO D 1 36 ? 28.615 53.968 5.083 1.00 24.50 24 PRO D N 1
ATOM 5620 C CA . PRO D 1 36 ? 27.958 52.722 5.443 1.00 25.56 24 PRO D CA 1
ATOM 5621 C C . PRO D 1 36 ? 28.694 51.909 6.511 1.00 26.74 24 PRO D C 1
ATOM 5622 O O . PRO D 1 36 ? 29.921 51.816 6.496 1.00 26.94 24 PRO D O 1
ATOM 5626 N N . LEU D 1 37 ? 27.929 51.284 7.399 1.00 27.57 25 LEU D N 1
ATOM 5627 C CA . LEU D 1 37 ? 28.490 50.459 8.456 1.00 28.25 25 LEU D CA 1
ATOM 5628 C C . LEU D 1 37 ? 29.557 49.482 7.973 1.00 29.32 25 LEU D C 1
ATOM 5629 O O . LEU D 1 37 ? 30.654 49.409 8.549 1.00 31.22 25 LEU D O 1
ATOM 5634 N N . GLY D 1 38 ? 29.215 48.702 6.947 1.00 29.40 26 GLY D N 1
ATOM 5635 C CA . GLY D 1 38 ? 30.117 47.679 6.421 1.00 27.61 26 GLY D CA 1
ATOM 5636 C C . GLY D 1 38 ? 31.468 48.244 6.016 1.00 26.90 26 GLY D C 1
ATOM 5637 O O . GLY D 1 38 ? 32.504 47.639 6.296 1.00 25.90 26 GLY D O 1
ATOM 5638 N N . GLU D 1 39 ? 31.446 49.405 5.355 1.00 27.23 27 GLU D N 1
ATOM 5639 C CA . GLU D 1 39 ? 32.674 50.097 4.914 1.00 28.75 27 GLU D CA 1
ATOM 5640 C C . GLU D 1 39 ? 33.512 50.669 6.068 1.00 26.66 27 GLU D C 1
ATOM 5641 O O . GLU D 1 39 ? 34.729 50.663 6.020 1.00 27.84 27 GLU D O 1
ATOM 5647 N N . VAL D 1 40 ? 32.862 51.159 7.112 1.00 26.43 28 VAL D N 1
ATOM 5648 C CA . VAL D 1 40 ? 33.572 51.601 8.306 1.00 27.27 28 VAL D CA 1
ATOM 5649 C C . VAL D 1 40 ? 34.248 50.397 8.999 1.00 28.15 28 VAL D C 1
ATOM 5650 O O . VAL D 1 40 ? 35.393 50.471 9.444 1.00 27.40 28 VAL D O 1
ATOM 5654 N N . VAL D 1 41 ? 33.533 49.288 9.075 1.00 28.49 29 VAL D N 1
ATOM 5655 C CA . VAL D 1 41 ? 34.095 48.083 9.667 1.00 29.40 29 VAL D CA 1
ATOM 5656 C C . VAL D 1 41 ? 35.312 47.573 8.886 1.00 29.38 29 VAL D C 1
ATOM 5657 O O . VAL D 1 41 ? 36.305 47.229 9.506 1.00 27.35 29 VAL D O 1
ATOM 5661 N N . ASP D 1 42 ? 35.224 47.547 7.543 1.00 27.90 30 ASP D N 1
ATOM 5662 C CA . ASP D 1 42 ? 36.325 47.120 6.690 1.00 27.95 30 ASP D CA 1
ATOM 5663 C C . ASP D 1 42 ? 37.527 48.040 6.818 1.00 28.09 30 ASP D C 1
ATOM 5664 O O . ASP D 1 42 ? 38.680 47.598 6.850 1.00 28.89 30 ASP D O 1
ATOM 5669 N N . LEU D 1 43 ? 37.247 49.336 6.816 1.00 27.80 31 LEU D N 1
ATOM 5670 C CA . LEU D 1 43 ? 38.291 50.344 6.881 1.00 28.19 31 LEU D CA 1
ATOM 5671 C C . LEU D 1 43 ? 39.150 50.159 8.128 1.00 27.32 31 LEU D C 1
ATOM 5672 O O . LEU D 1 43 ? 40.383 50.155 8.057 1.00 29.06 31 LEU D O 1
ATOM 5677 N N . PHE D 1 44 ? 38.482 50.009 9.268 1.00 27.31 32 PHE D N 1
ATOM 5678 C CA . PHE D 1 44 ? 39.156 49.798 10.552 1.00 27.10 32 PHE D CA 1
ATOM 5679 C C . PHE D 1 44 ? 39.831 48.436 10.587 1.00 27.34 32 PHE D C 1
ATOM 5680 O O . PHE D 1 44 ? 40.974 48.316 10.997 1.00 28.49 32 PHE D O 1
ATOM 5688 N N . GLY D 1 45 ? 39.128 47.420 10.102 1.00 28.68 33 GLY D N 1
ATOM 5689 C CA . GLY D 1 45 ? 39.674 46.091 9.989 1.00 29.36 33 GLY D CA 1
ATOM 5690 C C . GLY D 1 45 ? 40.975 46.103 9.225 1.00 30.48 33 GLY D C 1
ATOM 5691 O O . GLY D 1 45 ? 41.983 45.612 9.715 1.00 29.90 33 GLY D O 1
ATOM 5692 N N . LYS D 1 46 ? 40.956 46.698 8.032 1.00 31.54 34 LYS D N 1
ATOM 5693 C CA . LYS D 1 46 ? 42.116 46.644 7.132 1.00 32.66 34 LYS D CA 1
ATOM 5694 C C . LYS D 1 46 ? 43.306 47.496 7.639 1.00 31.91 34 LYS D C 1
ATOM 5695 O O . LYS D 1 46 ? 44.451 47.133 7.428 1.00 32.57 34 LYS D O 1
ATOM 5701 N N . HIS D 1 47 ? 43.034 48.589 8.344 1.00 31.40 35 HIS D N 1
ATOM 5702 C CA . HIS D 1 47 ? 44.087 49.338 9.053 1.00 31.52 35 HIS D CA 1
ATOM 5703 C C . HIS D 1 47 ? 44.547 48.719 10.395 1.00 32.09 35 HIS D C 1
ATOM 5704 O O . HIS D 1 47 ? 45.238 49.372 11.166 1.00 32.23 35 HIS D O 1
ATOM 5711 N N . GLY D 1 48 ? 44.127 47.491 10.692 1.00 31.79 36 GLY D N 1
ATOM 5712 C CA . GLY D 1 48 ? 44.654 46.737 11.828 1.00 30.31 36 GLY D CA 1
ATOM 5713 C C . GLY D 1 48 ? 44.252 47.171 13.232 1.00 31.41 36 GLY D C 1
ATOM 5714 O O . GLY D 1 48 ? 44.956 46.851 14.187 1.00 29.82 36 GLY D O 1
ATOM 5715 N N . VAL D 1 49 ? 43.126 47.880 13.365 1.00 31.04 37 VAL D N 1
ATOM 5716 C CA . VAL D 1 49 ? 42.560 48.205 14.680 1.00 30.76 37 VAL D CA 1
ATOM 5717 C C . VAL D 1 49 ? 42.039 46.912 15.362 1.00 31.08 37 VAL D C 1
ATOM 5718 O O . VAL D 1 49 ? 41.455 46.033 14.714 1.00 32.43 37 VAL D O 1
ATOM 5722 N N . ASP D 1 50 ? 42.314 46.752 16.651 1.00 29.69 38 ASP D N 1
ATOM 5723 C CA . ASP D 1 50 ? 41.961 45.501 17.337 1.00 28.51 38 ASP D CA 1
ATOM 5724 C C . ASP D 1 50 ? 40.582 45.572 17.927 1.00 26.29 38 ASP D C 1
ATOM 5725 O O . ASP D 1 50 ? 39.906 44.574 18.016 1.00 23.97 38 ASP D O 1
ATOM 5730 N N . VAL D 1 51 ? 40.202 46.755 18.382 1.00 26.01 39 VAL D N 1
ATOM 5731 C CA . VAL D 1 51 ? 38.967 46.943 19.080 1.00 25.78 39 VAL D CA 1
ATOM 5732 C C . VAL D 1 51 ? 38.363 48.239 18.582 1.00 27.91 39 VAL D C 1
ATOM 5733 O O . VAL D 1 51 ? 39.014 49.289 18.578 1.00 29.54 39 VAL D O 1
ATOM 5737 N N . VAL D 1 52 ? 37.121 48.161 18.138 1.00 28.56 40 VAL D N 1
ATOM 5738 C CA . VAL D 1 52 ? 36.403 49.349 17.676 1.00 29.94 40 VAL D CA 1
ATOM 5739 C C . VAL D 1 52 ? 35.022 49.278 18.259 1.00 27.13 40 VAL D C 1
ATOM 5740 O O . VAL D 1 52 ? 34.452 48.203 18.331 1.00 28.08 40 VAL D O 1
ATOM 5744 N N . SER D 1 53 ? 34.488 50.426 18.647 1.00 27.73 41 SER D N 1
ATOM 5745 C CA . SER D 1 53 ? 33.108 50.538 19.096 1.00 27.15 41 SER D CA 1
ATOM 5746 C C . SER D 1 53 ? 32.420 51.492 18.158 1.00 27.24 41 SER D C 1
ATOM 5747 O O . SER D 1 53 ? 32.899 52.596 17.957 1.00 26.53 41 SER D O 1
ATOM 5750 N N . ILE D 1 54 ? 31.301 51.048 17.586 1.00 28.12 42 ILE D N 1
ATOM 5751 C CA . ILE D 1 54 ? 30.431 51.904 16.799 1.00 28.41 42 ILE D CA 1
ATOM 5752 C C . ILE D 1 54 ? 29.474 52.626 17.742 1.00 27.70 42 ILE D C 1
ATOM 5753 O O . ILE D 1 54 ? 28.657 51.983 18.408 1.00 28.25 42 ILE D O 1
ATOM 5758 N N . THR D 1 55 ? 29.602 53.959 17.771 1.00 28.08 43 THR D N 1
ATOM 5759 C CA . THR D 1 55 ? 28.910 54.852 18.725 1.00 28.46 43 THR D CA 1
ATOM 5760 C C . THR D 1 55 ? 28.059 55.916 18.006 1.00 29.18 43 THR D C 1
ATOM 5761 O O . THR D 1 55 ? 28.304 57.150 18.142 1.00 28.44 43 THR D O 1
ATOM 5765 N N . ASP D 1 56 ? 27.062 55.443 17.252 1.00 27.45 44 ASP D N 1
ATOM 5766 C CA . ASP D 1 56 ? 26.170 56.357 16.565 1.00 27.54 44 ASP D CA 1
ATOM 5767 C C . ASP D 1 56 ? 25.265 57.097 17.553 1.00 27.14 44 ASP D C 1
ATOM 5768 O O . ASP D 1 56 ? 24.970 56.594 18.656 1.00 27.21 44 ASP D O 1
ATOM 5773 N N . HIS D 1 57 ? 24.893 58.318 17.162 1.00 26.83 45 HIS D N 1
ATOM 5774 C CA . HIS D 1 57 ? 24.165 59.248 18.005 1.00 26.75 45 HIS D CA 1
ATOM 5775 C C . HIS D 1 57 ? 22.772 58.789 18.321 1.00 27.82 45 HIS D C 1
ATOM 5776 O O . HIS D 1 57 ? 22.019 58.317 17.454 1.00 28.06 45 HIS D O 1
ATOM 5783 N N . ILE D 1 58 ? 22.419 58.981 19.574 1.00 28.53 46 ILE D N 1
ATOM 5784 C CA . ILE D 1 58 ? 21.034 59.169 19.935 1.00 28.81 46 ILE D CA 1
ATOM 5785 C C . ILE D 1 58 ? 21.013 60.578 20.540 1.00 29.12 46 ILE D C 1
ATOM 5786 O O . ILE D 1 58 ? 21.959 60.998 21.215 1.00 27.01 46 ILE D O 1
ATOM 5791 N N . VAL D 1 59 ? 19.945 61.308 20.258 1.00 29.56 47 VAL D N 1
ATOM 5792 C CA . VAL D 1 59 ? 19.907 62.733 20.495 1.00 30.82 47 VAL D CA 1
ATOM 5793 C C . VAL D 1 59 ? 18.713 63.044 21.408 1.00 30.14 47 VAL D C 1
ATOM 5794 O O . VAL D 1 59 ? 17.696 62.350 21.343 1.00 30.13 47 VAL D O 1
ATOM 5798 N N . ASP D 1 60 ? 18.823 64.093 22.229 1.00 30.44 48 ASP D N 1
ATOM 5799 C CA . ASP D 1 60 ? 17.679 64.552 23.062 1.00 30.94 48 ASP D CA 1
ATOM 5800 C C . ASP D 1 60 ? 16.502 65.002 22.182 1.00 29.97 48 ASP D C 1
ATOM 5801 O O . ASP D 1 60 ? 16.702 65.485 21.078 1.00 29.38 48 ASP D O 1
ATOM 5806 N N . ARG D 1 61 ? 15.285 64.834 22.697 1.00 31.86 49 ARG D N 1
ATOM 5807 C CA . ARG D 1 61 ? 14.026 65.089 21.956 1.00 32.11 49 ARG D CA 1
ATOM 5808 C C . ARG D 1 61 ? 13.884 66.529 21.458 1.00 32.41 49 ARG D C 1
ATOM 5809 O O . ARG D 1 61 ? 13.472 66.779 20.321 1.00 32.24 49 ARG D O 1
ATOM 5812 N N . ARG D 1 62 ? 14.219 67.473 22.321 1.00 31.90 50 ARG D N 1
ATOM 5813 C CA . ARG D 1 62 ? 14.156 68.880 21.972 1.00 33.01 50 ARG D CA 1
ATOM 5814 C C . ARG D 1 62 ? 14.946 69.175 20.687 1.00 32.39 50 ARG D C 1
ATOM 5815 O O . ARG D 1 62 ? 14.468 69.885 19.808 1.00 31.41 50 ARG D O 1
ATOM 5823 N N . THR D 1 63 ? 16.139 68.594 20.580 1.00 32.54 51 THR D N 1
ATOM 5824 C CA . THR D 1 63 ? 16.995 68.732 19.396 1.00 32.87 51 THR D CA 1
ATOM 5825 C C . THR D 1 63 ? 16.430 68.008 18.165 1.00 33.29 51 THR D C 1
ATOM 5826 O O . THR D 1 63 ? 16.549 68.497 17.039 1.00 32.07 51 THR D O 1
ATOM 5830 N N . LEU D 1 64 ? 15.850 66.828 18.374 1.00 34.13 52 LEU D N 1
ATOM 5831 C CA . LEU D 1 64 ? 15.169 66.115 17.290 1.00 35.26 52 LEU D CA 1
ATOM 5832 C C . LEU D 1 64 ? 13.983 66.906 16.757 1.00 34.52 52 LEU D C 1
ATOM 5833 O O . LEU D 1 64 ? 13.832 67.070 15.549 1.00 33.70 52 LEU D O 1
ATOM 5838 N N . GLU D 1 65 ? 13.144 67.386 17.670 1.00 35.36 53 GLU D N 1
ATOM 5839 C CA . GLU D 1 65 ? 11.943 68.126 17.296 1.00 36.57 53 GLU D CA 1
ATOM 5840 C C . GLU D 1 65 ? 12.289 69.414 16.538 1.00 35.07 53 GLU D C 1
ATOM 5841 O O . GLU D 1 65 ? 11.585 69.806 15.606 1.00 34.80 53 GLU D O 1
ATOM 5846 N N . GLN D 1 66 ? 13.378 70.052 16.941 1.00 34.37 54 GLN D N 1
ATOM 5847 C CA . GLN D 1 66 ? 13.910 71.215 16.249 1.00 36.02 54 GLN D CA 1
ATOM 5848 C C . GLN D 1 66 ? 14.320 70.908 14.802 1.00 35.43 54 GLN D C 1
ATOM 5849 O O . GLN D 1 66 ? 13.966 71.645 13.865 1.00 33.97 54 GLN D O 1
ATOM 5855 N N . ARG D 1 67 ? 15.079 69.826 14.625 1.00 35.58 55 ARG D N 1
ATOM 5856 C CA . ARG D 1 67 ? 15.520 69.402 13.284 1.00 35.94 55 ARG D CA 1
ATOM 5857 C C . ARG D 1 67 ? 14.328 69.022 12.398 1.00 35.79 55 ARG D C 1
ATOM 5858 O O . ARG D 1 67 ? 14.249 69.445 11.254 1.00 34.65 55 ARG D O 1
ATOM 5866 N N . LYS D 1 68 ? 13.416 68.221 12.943 1.00 38.13 56 LYS D N 1
ATOM 5867 C CA . LYS D 1 68 ? 12.159 67.864 12.262 1.00 40.99 56 LYS D CA 1
ATOM 5868 C C . LYS D 1 68 ? 11.422 69.110 11.764 1.00 40.60 56 LYS D C 1
ATOM 5869 O O . LYS D 1 68 ? 10.958 69.175 10.618 1.00 41.43 56 LYS D O 1
ATOM 5875 N N . ARG D 1 69 ? 11.357 70.108 12.633 1.00 40.56 57 ARG D N 1
ATOM 5876 C CA . ARG D 1 69 ? 10.678 71.357 12.342 1.00 40.33 57 ARG D CA 1
ATOM 5877 C C . ARG D 1 69 ? 11.372 72.138 11.227 1.00 40.27 57 ARG D C 1
ATOM 5878 O O . ARG D 1 69 ? 10.707 72.734 10.364 1.00 41.85 57 ARG D O 1
ATOM 5886 N N . ASN D 1 70 ? 12.702 72.135 11.237 1.00 38.88 58 ASN D N 1
ATOM 5887 C CA . ASN D 1 70 ? 13.473 72.845 10.214 1.00 38.39 58 ASN D CA 1
ATOM 5888 C C . ASN D 1 70 ? 13.806 72.004 8.979 1.00 38.04 58 ASN D C 1
ATOM 5889 O O . ASN D 1 70 ? 14.614 72.426 8.153 1.00 37.30 58 ASN D O 1
ATOM 5894 N N . GLY D 1 71 ? 13.197 70.825 8.855 1.00 38.33 59 GLY D N 1
ATOM 5895 C CA . GLY D 1 71 ? 13.475 69.918 7.741 1.00 38.70 59 GLY D CA 1
ATOM 5896 C C . GLY D 1 71 ? 14.917 69.426 7.624 1.00 39.70 59 GLY D C 1
ATOM 5897 O O . GLY D 1 71 ? 15.327 68.970 6.551 1.00 40.32 59 GLY D O 1
ATOM 5898 N N . GLU D 1 72 ? 15.691 69.510 8.708 1.00 38.54 60 GLU D N 1
ATOM 5899 C CA . GLU D 1 72 ? 17.055 68.974 8.707 1.00 39.44 60 GLU D CA 1
ATOM 5900 C C . GLU D 1 72 ? 17.053 67.453 9.036 1.00 39.01 60 GLU D C 1
ATOM 5901 O O . GLU D 1 72 ? 16.153 66.972 9.745 1.00 39.29 60 GLU D O 1
ATOM 5904 N N . PRO D 1 73 ? 18.048 66.693 8.513 1.00 37.67 61 PRO D N 1
ATOM 5905 C CA . PRO D 1 73 ? 18.150 65.262 8.847 1.00 35.97 61 PRO D CA 1
ATOM 5906 C C . PRO D 1 73 ? 18.307 65.032 10.344 1.00 33.95 61 PRO D C 1
ATOM 5907 O O . PRO D 1 73 ? 18.850 65.891 11.047 1.00 32.70 61 PRO D O 1
ATOM 5911 N N . LEU D 1 74 ? 17.832 63.882 10.815 1.00 32.88 62 LEU D N 1
ATOM 5912 C CA . LEU D 1 74 ? 17.847 63.563 12.239 1.00 32.61 62 LEU D CA 1
ATOM 5913 C C . LEU D 1 74 ? 19.264 63.319 12.693 1.00 31.43 62 LEU D C 1
ATOM 5914 O O . LEU D 1 74 ? 19.642 63.776 13.767 1.00 29.84 62 LEU D O 1
ATOM 5918 N N . GLY D 1 75 ? 20.042 62.609 11.868 1.00 31.40 63 GLY D N 1
ATOM 5919 C CA . GLY D 1 75 ? 21.460 62.313 12.164 1.00 29.97 63 GLY D CA 1
ATOM 5920 C C . GLY D 1 75 ? 21.612 61.535 13.455 1.00 29.77 63 GLY D C 1
ATOM 5921 O O . GLY D 1 75 ? 22.555 61.745 14.213 1.00 27.80 63 GLY D O 1
ATOM 5922 N N . ALA D 1 76 ? 20.656 60.642 13.702 1.00 30.46 64 ALA D N 1
ATOM 5923 C CA . ALA D 1 76 ? 20.520 59.970 14.994 1.00 30.46 64 ALA D CA 1
ATOM 5924 C C . ALA D 1 76 ? 19.725 58.695 14.818 1.00 30.30 64 ALA D C 1
ATOM 5925 O O . ALA D 1 76 ? 18.900 58.597 13.923 1.00 30.89 64 ALA D O 1
ATOM 5927 N N . ILE D 1 77 ? 19.950 57.730 15.689 1.00 30.98 65 ILE D N 1
ATOM 5928 C CA . ILE D 1 77 ? 19.053 56.587 15.769 1.00 31.82 65 ILE D CA 1
ATOM 5929 C C . ILE D 1 77 ? 17.839 56.953 16.660 1.00 31.20 65 ILE D C 1
ATOM 5930 O O . ILE D 1 77 ? 17.990 57.466 17.780 1.00 30.70 65 ILE D O 1
ATOM 5935 N N . THR D 1 78 ? 16.637 56.708 16.143 1.00 29.89 66 THR D N 1
ATOM 5936 C CA . THR D 1 78 ? 15.420 56.926 16.925 1.00 30.88 66 THR D CA 1
ATOM 5937 C C . THR D 1 78 ? 15.288 55.843 17.986 1.00 31.05 66 THR D C 1
ATOM 5938 O O . THR D 1 78 ? 15.794 54.748 17.808 1.00 31.49 66 THR D O 1
ATOM 5942 N N . GLU D 1 79 ? 14.623 56.154 19.095 1.00 31.33 67 GLU D N 1
ATOM 5943 C CA . GLU D 1 79 ? 14.404 55.172 20.144 1.00 32.03 67 GLU D CA 1
ATOM 5944 C C . GLU D 1 79 ? 13.775 53.926 19.545 1.00 32.89 67 GLU D C 1
ATOM 5945 O O . GLU D 1 79 ? 14.205 52.809 19.824 1.00 34.84 67 GLU D O 1
ATOM 5951 N N . ASP D 1 80 ? 12.802 54.134 18.673 1.00 33.27 68 ASP D N 1
ATOM 5952 C CA . ASP D 1 80 ? 12.077 53.047 18.016 1.00 35.02 68 ASP D CA 1
ATOM 5953 C C . ASP D 1 80 ? 12.945 52.098 17.167 1.00 34.15 68 ASP D C 1
ATOM 5954 O O . ASP D 1 80 ? 12.574 50.940 16.972 1.00 34.69 68 ASP D O 1
ATOM 5959 N N . LYS D 1 81 ? 14.080 52.592 16.667 1.00 32.63 69 LYS D N 1
ATOM 5960 C CA . LYS D 1 81 ? 14.975 51.838 15.780 1.00 31.38 69 LYS D CA 1
ATOM 5961 C C . LYS D 1 81 ? 16.231 51.364 16.494 1.00 29.94 69 LYS D C 1
ATOM 5962 O O . LYS D 1 81 ? 17.084 50.728 15.879 1.00 29.50 69 LYS D O 1
ATOM 5968 N N . PHE D 1 82 ? 16.345 51.657 17.788 1.00 28.84 70 PHE D N 1
ATOM 5969 C CA . PHE D 1 82 ? 17.596 51.445 18.513 1.00 28.46 70 PHE D CA 1
ATOM 5970 C C . PHE D 1 82 ? 17.975 49.972 18.625 1.00 29.33 70 PHE D C 1
ATOM 5971 O O . PHE D 1 82 ? 19.161 49.620 18.611 1.00 29.18 70 PHE D O 1
ATOM 5979 N N . GLN D 1 83 ? 16.964 49.123 18.761 1.00 28.50 71 GLN D N 1
ATOM 5980 C CA . GLN D 1 83 ? 17.166 47.690 18.808 1.00 29.85 71 GLN D CA 1
ATOM 5981 C C . GLN D 1 83 ? 17.574 47.174 17.430 1.00 27.92 71 GLN D C 1
ATOM 5982 O O . GLN D 1 83 ? 18.382 46.264 17.332 1.00 25.43 71 GLN D O 1
ATOM 5988 N N . ASP D 1 84 ? 17.026 47.765 16.371 1.00 27.15 72 ASP D N 1
ATOM 5989 C CA . ASP D 1 84 ? 17.315 47.291 15.011 1.00 28.82 72 ASP D CA 1
ATOM 5990 C C . ASP D 1 84 ? 18.735 47.669 14.641 1.00 28.24 72 ASP D C 1
ATOM 5991 O O . ASP D 1 84 ? 19.380 46.977 13.884 1.00 30.09 72 ASP D O 1
ATOM 5996 N N . TYR D 1 85 ? 19.198 48.777 15.206 1.00 27.64 73 TYR D N 1
ATOM 5997 C CA . TYR D 1 85 ? 20.561 49.263 15.063 1.00 26.61 73 TYR D CA 1
ATOM 5998 C C . TYR D 1 85 ? 21.567 48.327 15.730 1.00 27.38 73 TYR D C 1
ATOM 5999 O O . TYR D 1 85 ? 22.567 47.930 15.100 1.00 24.69 73 TYR D O 1
ATOM 6008 N N . LEU D 1 86 ? 21.306 47.999 17.005 1.00 26.92 74 LEU D N 1
ATOM 6009 C CA . LEU D 1 86 ? 22.139 47.062 17.769 1.00 27.35 74 LEU D CA 1
ATOM 6010 C C . LEU D 1 86 ? 22.168 45.687 17.113 1.00 27.72 74 LEU D C 1
ATOM 6011 O O . LEU D 1 86 ? 23.210 45.051 17.073 1.00 29.05 74 LEU D O 1
ATOM 6016 N N . LYS D 1 87 ? 21.020 45.236 16.622 1.00 28.67 75 LYS D N 1
ATOM 6017 C CA . LYS D 1 87 ? 20.932 44.060 15.757 1.00 31.28 75 LYS D CA 1
ATOM 6018 C C . LYS D 1 87 ? 21.935 44.091 14.596 1.00 30.98 75 LYS D C 1
ATOM 6019 O O . LYS D 1 87 ? 22.627 43.103 14.355 1.00 29.34 75 LYS D O 1
ATOM 6025 N N . ARG D 1 88 ? 21.988 45.200 13.855 1.00 29.78 76 ARG D N 1
ATOM 6026 C CA . ARG D 1 88 ? 23.001 45.335 12.798 1.00 32.40 76 ARG D CA 1
ATOM 6027 C C . ARG D 1 88 ? 24.416 45.176 13.390 1.00 30.12 76 ARG D C 1
ATOM 6028 O O . ARG D 1 88 ? 25.280 44.524 12.811 1.00 29.16 76 ARG D O 1
ATOM 6036 N N . LEU D 1 89 ? 24.648 45.776 14.551 1.00 30.16 77 LEU D N 1
ATOM 6037 C CA . LEU D 1 89 ? 25.958 45.692 15.173 1.00 29.80 77 LEU D CA 1
ATOM 6038 C C . LEU D 1 89 ? 26.330 44.298 15.657 1.00 30.79 77 LEU D C 1
ATOM 6039 O O . LEU D 1 89 ? 27.479 43.887 15.473 1.00 31.65 77 LEU D O 1
ATOM 6044 N N . TRP D 1 90 ? 25.380 43.574 16.257 1.00 30.59 78 TRP D N 1
ATOM 6045 C CA . TRP D 1 90 ? 25.607 42.148 16.621 1.00 30.46 78 TRP D CA 1
ATOM 6046 C C . TRP D 1 90 ? 26.082 41.317 15.436 1.00 28.58 78 TRP D C 1
ATOM 6047 O O . TRP D 1 90 ? 27.014 40.521 15.556 1.00 31.10 78 TRP D O 1
ATOM 6058 N N . ARG D 1 91 ? 25.450 41.512 14.298 1.00 26.38 79 ARG D N 1
ATOM 6059 C CA . ARG D 1 91 ? 25.816 40.797 13.083 1.00 28.86 79 ARG D CA 1
ATOM 6060 C C . ARG D 1 91 ? 27.194 41.177 12.572 1.00 28.35 79 ARG D C 1
ATOM 6061 O O . ARG D 1 91 ? 27.918 40.320 12.080 1.00 29.22 79 ARG D O 1
ATOM 6069 N N . GLU D 1 92 ? 27.551 42.460 12.709 1.00 29.08 80 GLU D N 1
ATOM 6070 C CA . GLU D 1 92 ? 28.875 42.984 12.371 1.00 27.37 80 GLU D CA 1
ATOM 6071 C C . GLU D 1 92 ? 29.997 42.508 13.298 1.00 27.81 80 GLU D C 1
ATOM 6072 O O . GLU D 1 92 ? 31.143 42.441 12.856 1.00 29.23 80 GLU D O 1
ATOM 6078 N N . GLN D 1 93 ? 29.689 42.232 14.570 1.00 26.34 81 GLN D N 1
ATOM 6079 C CA . GLN D 1 93 ? 30.642 41.586 15.479 1.00 27.94 81 GLN D CA 1
ATOM 6080 C C . GLN D 1 93 ? 31.153 40.244 14.903 1.00 26.49 81 GLN D C 1
ATOM 6081 O O . GLN D 1 93 ? 32.335 39.907 14.995 1.00 27.73 81 GLN D O 1
ATOM 6087 N N . LYS D 1 94 ? 30.243 39.468 14.343 1.00 25.90 82 LYS D N 1
ATOM 6088 C CA . LYS D 1 94 ? 30.612 38.207 13.718 1.00 26.04 82 LYS D CA 1
ATOM 6089 C C . LYS D 1 94 ? 31.575 38.438 12.550 1.00 26.48 82 LYS D C 1
ATOM 6090 O O . LYS D 1 94 ? 32.599 37.776 12.445 1.00 25.79 82 LYS D O 1
ATOM 6096 N N . ARG D 1 95 ? 31.224 39.358 11.656 1.00 27.24 83 ARG D N 1
ATOM 6097 C CA . ARG D 1 95 ? 32.008 39.558 10.459 1.00 28.66 83 ARG D CA 1
ATOM 6098 C C . ARG D 1 95 ? 33.357 40.228 10.795 1.00 27.22 83 ARG D C 1
ATOM 6099 O O . ARG D 1 95 ? 34.397 39.817 10.297 1.00 28.67 83 ARG D O 1
ATOM 6107 N N . ALA D 1 96 ? 33.336 41.239 11.650 1.00 26.01 84 ALA D N 1
ATOM 6108 C CA . ALA D 1 96 ? 34.561 41.879 12.105 1.00 26.97 84 ALA D CA 1
ATOM 6109 C C . ALA D 1 96 ? 35.539 40.858 12.695 1.00 27.62 84 ALA D C 1
ATOM 6110 O O . ALA D 1 96 ? 36.738 40.916 12.411 1.00 28.52 84 ALA D O 1
ATOM 6112 N N . TRP D 1 97 ? 35.029 39.915 13.488 1.00 26.24 85 TRP D N 1
ATOM 6113 C CA . TRP D 1 97 ? 35.869 38.859 14.034 1.00 25.87 85 TRP D CA 1
ATOM 6114 C C . TRP D 1 97 ? 36.424 37.907 12.972 1.00 26.27 85 TRP D C 1
ATOM 6115 O O . TRP D 1 97 ? 37.615 37.637 12.948 1.00 25.06 85 TRP D O 1
ATOM 6126 N N . GLU D 1 98 ? 35.550 37.357 12.135 1.00 29.71 86 GLU D N 1
ATOM 6127 C CA . GLU D 1 98 ? 35.951 36.346 11.149 1.00 30.84 86 GLU D CA 1
ATOM 6128 C C . GLU D 1 98 ? 36.919 36.891 10.127 1.00 30.25 86 GLU D C 1
ATOM 6129 O O . GLU D 1 98 ? 37.840 36.189 9.712 1.00 29.50 86 GLU D O 1
ATOM 6135 N N . GLU D 1 99 ? 36.666 38.115 9.670 1.00 31.00 87 GLU D N 1
ATOM 6136 C CA . GLU D 1 99 ? 37.465 38.705 8.589 1.00 33.72 87 GLU D CA 1
ATOM 6137 C C . GLU D 1 99 ? 38.780 39.325 9.090 1.00 30.77 87 GLU D C 1
ATOM 6138 O O . GLU D 1 99 ? 39.779 39.281 8.401 1.00 31.40 87 GLU D O 1
ATOM 6144 N N . TYR D 1 100 ? 38.768 39.917 10.271 1.00 28.69 88 TYR D N 1
ATOM 6145 C CA . TYR D 1 100 ? 39.892 40.723 10.724 1.00 27.27 88 TYR D CA 1
ATOM 6146 C C . TYR D 1 100 ? 40.354 40.356 12.133 1.00 27.56 88 TYR D C 1
ATOM 6147 O O . TYR D 1 100 ? 41.250 41.003 12.658 1.00 29.91 88 TYR D O 1
ATOM 6156 N N . GLY D 1 101 ? 39.761 39.348 12.772 1.00 26.50 89 GLY D N 1
ATOM 6157 C CA . GLY D 1 101 ? 40.086 39.078 14.174 1.00 27.47 89 GLY D CA 1
ATOM 6158 C C . GLY D 1 101 ? 39.977 40.350 15.024 1.00 28.23 89 GLY D C 1
ATOM 6159 O O . GLY D 1 101 ? 40.743 40.552 15.963 1.00 25.80 89 GLY D O 1
ATOM 6168 N N . ILE D 1 103 ? 37.635 42.964 17.398 1.00 27.66 91 ILE D N 1
ATOM 6169 C CA . ILE D 1 103 ? 36.538 43.051 18.354 1.00 28.04 91 ILE D CA 1
ATOM 6170 C C . ILE D 1 103 ? 35.746 44.307 18.111 1.00 27.68 91 ILE D C 1
ATOM 6171 O O . ILE D 1 103 ? 36.241 45.400 18.355 1.00 28.54 91 ILE D O 1
ATOM 6176 N N . LEU D 1 104 ? 34.526 44.139 17.606 1.00 28.81 92 LEU D N 1
ATOM 6177 C CA . LEU D 1 104 ? 33.579 45.242 17.449 1.00 29.20 92 LEU D CA 1
ATOM 6178 C C . LEU D 1 104 ? 32.623 45.196 18.642 1.00 29.16 92 LEU D C 1
ATOM 6179 O O . LEU D 1 104 ? 32.108 44.119 19.001 1.00 29.61 92 LEU D O 1
ATOM 6184 N N . ILE D 1 105 ? 32.378 46.363 19.236 1.00 26.54 93 ILE D N 1
ATOM 6185 C CA . ILE D 1 105 ? 31.566 46.467 20.431 1.00 26.95 93 ILE D CA 1
ATOM 6186 C C . ILE D 1 105 ? 30.393 47.380 20.120 1.00 27.67 93 ILE D C 1
ATOM 6187 O O . ILE D 1 105 ? 30.596 48.522 19.682 1.00 27.58 93 ILE D O 1
ATOM 6192 N N . PRO D 1 106 ? 29.147 46.889 20.316 1.00 28.20 94 PRO D N 1
ATOM 6193 C CA . PRO D 1 106 ? 28.053 47.853 20.150 1.00 27.12 94 PRO D CA 1
ATOM 6194 C C . PRO D 1 106 ? 28.166 49.017 21.152 1.00 26.93 94 PRO D C 1
ATOM 6195 O O . PRO D 1 106 ? 28.451 48.812 22.334 1.00 24.99 94 PRO D O 1
ATOM 6199 N N . GLY D 1 107 ? 28.023 50.239 20.640 1.00 28.30 95 GLY D N 1
ATOM 6200 C CA . GLY D 1 107 ? 28.111 51.446 21.471 1.00 27.53 95 GLY D CA 1
ATOM 6201 C C . GLY D 1 107 ? 27.143 52.521 21.035 1.00 27.81 95 GLY D C 1
ATOM 6202 O O . GLY D 1 107 ? 26.350 52.334 20.105 1.00 30.57 95 GLY D O 1
ATOM 6203 N N . VAL D 1 108 ? 27.213 53.663 21.692 1.00 27.51 96 VAL D N 1
ATOM 6204 C CA . VAL D 1 108 ? 26.341 54.773 21.356 1.00 26.56 96 VAL D CA 1
ATOM 6205 C C . VAL D 1 108 ? 26.966 56.084 21.802 1.00 26.64 96 VAL D C 1
ATOM 6206 O O . VAL D 1 108 ? 27.734 56.123 22.762 1.00 27.49 96 VAL D O 1
ATOM 6210 N N . GLU D 1 109 ? 26.655 57.159 21.090 1.00 28.96 97 GLU D N 1
ATOM 6211 C CA . GLU D 1 109 ? 26.909 58.499 21.616 1.00 29.08 97 GLU D CA 1
ATOM 6212 C C . GLU D 1 109 ? 25.600 59.219 21.974 1.00 29.60 97 GLU D C 1
ATOM 6213 O O . GLU D 1 109 ? 24.810 59.636 21.111 1.00 28.67 97 GLU D O 1
ATOM 6219 N N . ILE D 1 110 ? 25.403 59.318 23.287 1.00 30.37 98 ILE D N 1
ATOM 6220 C CA . ILE D 1 110 ? 24.275 59.977 23.913 1.00 29.62 98 ILE D CA 1
ATOM 6221 C C . ILE D 1 110 ? 24.542 61.478 23.803 1.00 29.91 98 ILE D C 1
ATOM 6222 O O . ILE D 1 110 ? 25.404 62.009 24.469 1.00 29.22 98 ILE D O 1
ATOM 6227 N N . THR D 1 111 ? 23.782 62.128 22.934 1.00 30.79 99 THR D N 1
ATOM 6228 C CA . THR D 1 111 ? 24.081 63.450 22.422 1.00 30.69 99 THR D CA 1
ATOM 6229 C C . THR D 1 111 ? 22.981 64.394 22.899 1.00 30.48 99 THR D C 1
ATOM 6230 O O . THR D 1 111 ? 21.835 64.346 22.437 1.00 29.70 99 THR D O 1
ATOM 6234 N N . ASN D 1 112 ? 23.332 65.228 23.861 1.00 30.46 100 ASN D N 1
ATOM 6235 C CA . ASN D 1 112 ? 22.435 66.265 24.338 1.00 31.23 100 ASN D CA 1
ATOM 6236 C C . ASN D 1 112 ? 22.954 67.641 23.888 1.00 31.29 100 ASN D C 1
ATOM 6237 O O . ASN D 1 112 ? 23.849 68.212 24.510 1.00 30.71 100 ASN D O 1
ATOM 6242 N N . ASN D 1 113 ? 22.398 68.151 22.791 1.00 31.16 101 ASN D N 1
ATOM 6243 C CA . ASN D 1 113 ? 22.801 69.457 22.242 1.00 32.46 101 ASN D CA 1
ATOM 6244 C C . ASN D 1 113 ? 22.007 70.654 22.823 1.00 32.76 101 ASN D C 1
ATOM 6245 O O . ASN D 1 113 ? 22.196 71.802 22.413 1.00 32.84 101 ASN D O 1
ATOM 6250 N N . THR D 1 114 ? 21.120 70.370 23.777 1.00 32.77 102 THR D N 1
ATOM 6251 C CA . THR D 1 114 ? 20.408 71.396 24.522 1.00 31.73 102 THR D CA 1
ATOM 6252 C C . THR D 1 114 ? 21.215 71.830 25.742 1.00 31.30 102 THR D C 1
ATOM 6253 O O . THR D 1 114 ? 21.343 73.025 25.986 1.00 30.82 102 THR D O 1
ATOM 6257 N N . ASP D 1 115 ? 21.748 70.860 26.495 1.00 31.95 103 ASP D N 1
ATOM 6258 C CA . ASP D 1 115 ? 22.627 71.128 27.646 1.00 32.46 103 ASP D CA 1
ATOM 6259 C C . ASP D 1 115 ? 24.124 70.803 27.405 1.00 33.65 103 ASP D C 1
ATOM 6260 O O . ASP D 1 115 ? 24.946 70.885 28.320 1.00 33.79 103 ASP D O 1
ATOM 6265 N N . LEU D 1 116 ? 24.473 70.443 26.172 1.00 34.22 104 LEU D N 1
ATOM 6266 C CA . LEU D 1 116 ? 25.874 70.298 25.745 1.00 33.97 104 LEU D CA 1
ATOM 6267 C C . LEU D 1 116 ? 26.695 69.287 26.555 1.00 32.86 104 LEU D C 1
ATOM 6268 O O . LEU D 1 116 ? 27.728 69.630 27.172 1.00 32.02 104 LEU D O 1
ATOM 6273 N N . TYR D 1 117 ? 26.219 68.045 26.554 1.00 30.93 105 TYR D N 1
ATOM 6274 C CA . TYR D 1 117 ? 27.036 66.932 26.980 1.00 30.04 105 TYR D CA 1
ATOM 6275 C C . TYR D 1 117 ? 26.886 65.813 25.995 1.00 29.51 105 TYR D C 1
ATOM 6276 O O . TYR D 1 117 ? 25.767 65.480 25.592 1.00 28.88 105 TYR D O 1
ATOM 6285 N N . HIS D 1 118 ? 28.034 65.285 25.574 1.00 28.17 106 HIS D N 1
ATOM 6286 C CA . HIS D 1 118 ? 28.099 64.078 24.762 1.00 29.62 106 HIS D CA 1
ATOM 6287 C C . HIS D 1 118 ? 28.828 62.989 25.536 1.00 29.83 106 HIS D C 1
ATOM 6288 O O . HIS D 1 118 ? 29.960 63.189 26.005 1.00 29.10 106 HIS D O 1
ATOM 6295 N N . ILE D 1 119 ? 28.156 61.840 25.636 1.00 29.75 107 ILE D N 1
ATOM 6296 C CA . ILE D 1 119 ? 28.586 60.723 26.438 1.00 28.72 107 ILE D CA 1
ATOM 6297 C C . ILE D 1 119 ? 28.629 59.508 25.550 1.00 29.36 107 ILE D C 1
ATOM 6298 O O . ILE D 1 119 ? 27.636 59.155 24.907 1.00 28.85 107 ILE D O 1
ATOM 6303 N N . VAL D 1 120 ? 29.802 58.889 25.513 1.00 30.40 108 VAL D N 1
ATOM 6304 C CA . VAL D 1 120 ? 30.035 57.687 24.739 1.00 30.78 108 VAL D CA 1
ATOM 6305 C C . VAL D 1 120 ? 29.961 56.470 25.665 1.00 30.45 108 VAL D C 1
ATOM 6306 O O . VAL D 1 120 ? 30.661 56.414 26.689 1.00 29.45 108 VAL D O 1
ATOM 6310 N N . ALA D 1 121 ? 29.109 55.516 25.271 1.00 30.12 109 ALA D N 1
ATOM 6311 C CA . ALA D 1 121 ? 28.882 54.277 25.988 1.00 29.29 109 ALA D CA 1
ATOM 6312 C C . ALA D 1 121 ? 29.306 53.144 25.079 1.00 29.58 109 ALA D C 1
ATOM 6313 O O . ALA D 1 121 ? 28.899 53.093 23.907 1.00 29.79 109 ALA D O 1
ATOM 6315 N N . VAL D 1 122 ? 30.139 52.265 25.636 1.00 30.18 110 VAL D N 1
ATOM 6316 C CA . VAL D 1 122 ? 30.721 51.128 24.945 1.00 30.67 110 VAL D CA 1
ATOM 6317 C C . VAL D 1 122 ? 30.159 49.855 25.605 1.00 29.98 110 VAL D C 1
ATOM 6318 O O . VAL D 1 122 ? 30.199 49.716 26.823 1.00 28.67 110 VAL D O 1
ATOM 6322 N N . ASP D 1 123 ? 29.612 48.962 24.782 1.00 31.36 111 ASP D N 1
ATOM 6323 C CA . ASP D 1 123 ? 28.926 47.727 25.222 1.00 31.29 111 ASP D CA 1
ATOM 6324 C C . ASP D 1 123 ? 27.568 48.122 25.818 1.00 31.58 111 ASP D C 1
ATOM 6325 O O . ASP D 1 123 ? 27.215 47.799 26.989 1.00 28.67 111 ASP D O 1
ATOM 6330 N N . VAL D 1 124 ? 26.827 48.846 24.983 1.00 31.83 112 VAL D N 1
ATOM 6331 C CA . VAL D 1 124 ? 25.481 49.316 25.323 1.00 32.33 112 VAL D CA 1
ATOM 6332 C C . VAL D 1 124 ? 24.443 48.257 24.881 1.00 31.69 112 VAL D C 1
ATOM 6333 O O . VAL D 1 124 ? 24.586 47.619 23.816 1.00 27.38 112 VAL D O 1
ATOM 6337 N N . LYS D 1 125 ? 23.416 48.078 25.716 1.00 30.50 113 LYS D N 1
ATOM 6338 C CA . LYS D 1 125 ? 22.364 47.115 25.434 1.00 32.22 113 LYS D CA 1
ATOM 6339 C C . LYS D 1 125 ? 20.981 47.728 25.318 1.00 32.08 113 LYS D C 1
ATOM 6340 O O . LYS D 1 125 ? 20.099 47.101 24.776 1.00 33.73 113 LYS D O 1
ATOM 6346 N N . GLU D 1 126 ? 20.762 48.924 25.845 1.00 33.78 114 GLU D N 1
ATOM 6347 C CA . GLU D 1 126 ? 19.410 49.505 25.861 1.00 35.61 114 GLU D CA 1
ATOM 6348 C C . GLU D 1 126 ? 19.508 51.004 25.637 1.00 34.03 114 GLU D C 1
ATOM 6349 O O . GLU D 1 126 ? 20.480 51.630 26.065 1.00 34.02 114 GLU D O 1
ATOM 6355 N N . TYR D 1 127 ? 18.507 51.556 24.952 1.00 31.94 115 TYR D N 1
ATOM 6356 C CA . TYR D 1 127 ? 18.355 53.000 24.768 1.00 30.76 115 TYR D CA 1
ATOM 6357 C C . TYR D 1 127 ? 18.286 53.724 26.124 1.00 30.06 115 TYR D C 1
ATOM 6358 O O . TYR D 1 127 ? 17.570 53.292 27.017 1.00 28.63 115 TYR D O 1
ATOM 6367 N N . VAL D 1 128 ? 19.034 54.817 26.265 1.00 30.38 116 VAL D N 1
ATOM 6368 C CA . VAL D 1 128 ? 18.922 55.706 27.433 1.00 31.32 116 VAL D CA 1
ATOM 6369 C C . VAL D 1 128 ? 18.579 57.099 26.908 1.00 30.32 116 VAL D C 1
ATOM 6370 O O . VAL D 1 128 ? 19.202 57.576 25.972 1.00 30.88 116 VAL D O 1
ATOM 6374 N N . ASP D 1 129 ? 17.564 57.715 27.512 1.00 30.95 117 ASP D N 1
ATOM 6375 C CA . ASP D 1 129 ? 17.031 59.038 27.134 1.00 30.00 117 ASP D CA 1
ATOM 6376 C C . ASP D 1 129 ? 18.112 60.093 27.411 1.00 28.96 117 ASP D C 1
ATOM 6377 O O . ASP D 1 129 ? 18.537 60.254 28.569 1.00 26.79 117 ASP D O 1
ATOM 6382 N N . PRO D 1 130 ? 18.633 60.739 26.343 1.00 29.61 118 PRO D N 1
ATOM 6383 C CA . PRO D 1 130 ? 19.695 61.744 26.452 1.00 29.88 118 PRO D CA 1
ATOM 6384 C C . PRO D 1 130 ? 19.288 63.029 27.161 1.00 30.44 118 PRO D C 1
ATOM 6385 O O . PRO D 1 130 ? 20.161 63.825 27.560 1.00 31.15 118 PRO D O 1
ATOM 6389 N N . SER D 1 131 ? 17.981 63.232 27.300 1.00 29.83 119 SER D N 1
ATOM 6390 C CA . SER D 1 131 ? 17.436 64.334 28.084 1.00 30.71 119 SER D CA 1
ATOM 6391 C C . SER D 1 131 ? 17.546 64.161 29.595 1.00 30.06 119 SER D C 1
ATOM 6392 O O . SER D 1 131 ? 17.299 65.108 30.325 1.00 32.21 119 SER D O 1
ATOM 6395 N N . LEU D 1 132 ? 17.907 62.976 30.078 1.00 29.66 120 LEU D N 1
ATOM 6396 C CA . LEU D 1 132 ? 18.083 62.785 31.508 1.00 28.44 120 LEU D CA 1
ATOM 6397 C C . LEU D 1 132 ? 19.310 63.535 31.981 1.00 29.15 120 LEU D C 1
ATOM 6398 O O . LEU D 1 132 ? 20.215 63.805 31.176 1.00 27.97 120 LEU D O 1
ATOM 6403 N N . PRO D 1 133 ? 19.351 63.861 33.297 1.00 29.13 121 PRO D N 1
ATOM 6404 C CA . PRO D 1 133 ? 20.571 64.364 33.949 1.00 29.19 121 PRO D CA 1
ATOM 6405 C C . PRO D 1 133 ? 21.806 63.470 33.692 1.00 30.57 121 PRO D C 1
ATOM 6406 O O . PRO D 1 133 ? 21.684 62.253 33.517 1.00 30.49 121 PRO D O 1
ATOM 6410 N N . VAL D 1 134 ? 22.987 64.067 33.681 1.00 30.92 122 VAL D N 1
ATOM 6411 C CA . VAL D 1 134 ? 24.198 63.289 33.439 1.00 31.71 122 VAL D CA 1
ATOM 6412 C C . VAL D 1 134 ? 24.261 62.072 34.378 1.00 31.68 122 VAL D C 1
ATOM 6413 O O . VAL D 1 134 ? 24.459 60.960 33.912 1.00 31.75 122 VAL D O 1
ATOM 6417 N N . GLU D 1 135 ? 24.071 62.287 35.685 1.00 32.18 123 GLU D N 1
ATOM 6418 C CA . GLU D 1 135 ? 24.262 61.223 36.672 1.00 31.72 123 GLU D CA 1
ATOM 6419 C C . GLU D 1 135 ? 23.253 60.096 36.479 1.00 30.58 123 GLU D C 1
ATOM 6420 O O . GLU D 1 135 ? 23.609 58.932 36.613 1.00 30.20 123 GLU D O 1
ATOM 6423 N N . GLU D 1 136 ? 22.006 60.439 36.173 1.00 30.25 124 GLU D N 1
ATOM 6424 C CA . GLU D 1 136 ? 20.991 59.437 35.846 1.00 33.21 124 GLU D CA 1
ATOM 6425 C C . GLU D 1 136 ? 21.374 58.645 34.605 1.00 32.51 124 GLU D C 1
ATOM 6426 O O . GLU D 1 136 ? 21.222 57.419 34.599 1.00 32.88 124 GLU D O 1
ATOM 6432 N N . ILE D 1 137 ? 21.859 59.335 33.569 1.00 30.74 125 ILE D N 1
ATOM 6433 C CA . ILE D 1 137 ? 22.292 58.650 32.347 1.00 32.54 125 ILE D CA 1
ATOM 6434 C C . ILE D 1 137 ? 23.373 57.629 32.652 1.00 32.38 125 ILE D C 1
ATOM 6435 O O . ILE D 1 137 ? 23.264 56.454 32.285 1.00 30.69 125 ILE D O 1
ATOM 6440 N N . VAL D 1 138 ? 24.407 58.086 33.343 1.00 32.56 126 VAL D N 1
ATOM 6441 C CA . VAL D 1 138 ? 25.548 57.234 33.630 1.00 32.10 126 VAL D CA 1
ATOM 6442 C C . VAL D 1 138 ? 25.141 56.030 34.500 1.00 31.79 126 VAL D C 1
ATOM 6443 O O . VAL D 1 138 ? 25.530 54.895 34.197 1.00 31.83 126 VAL D O 1
ATOM 6447 N N . GLU D 1 139 ? 24.339 56.258 35.541 1.00 31.77 127 GLU D N 1
ATOM 6448 C CA . GLU D 1 139 ? 23.968 55.162 36.441 1.00 32.15 127 GLU D CA 1
ATOM 6449 C C . GLU D 1 139 ? 23.221 54.093 35.647 1.00 31.18 127 GLU D C 1
ATOM 6450 O O . GLU D 1 139 ? 23.372 52.897 35.907 1.00 28.10 127 GLU D O 1
ATOM 6454 N N . LYS D 1 140 ? 22.430 54.548 34.671 1.00 31.18 128 LYS D N 1
ATOM 6455 C CA . LYS D 1 140 ? 21.729 53.655 33.760 1.00 31.74 128 LYS D CA 1
ATOM 6456 C C . LYS D 1 140 ? 22.673 52.863 32.885 1.00 31.01 128 LYS D C 1
ATOM 6457 O O . LYS D 1 140 ? 22.427 51.679 32.644 1.00 32.38 128 LYS D O 1
ATOM 6463 N N . LEU D 1 141 ? 23.737 53.497 32.389 1.00 30.82 129 LEU D N 1
ATOM 6464 C CA . LEU D 1 141 ? 24.718 52.792 31.547 1.00 30.26 129 LEU D CA 1
ATOM 6465 C C . LEU D 1 141 ? 25.491 51.733 32.368 1.00 31.30 129 LEU D C 1
ATOM 6466 O O . LEU D 1 141 ? 25.673 50.601 31.927 1.00 29.50 129 LEU D O 1
ATOM 6471 N N . LYS D 1 142 ? 25.876 52.103 33.592 1.00 33.78 130 LYS D N 1
ATOM 6472 C CA . LYS D 1 142 ? 26.517 51.195 34.554 1.00 34.00 130 LYS D CA 1
ATOM 6473 C C . LYS D 1 142 ? 25.647 49.985 34.896 1.00 33.61 130 LYS D C 1
ATOM 6474 O O . LYS D 1 142 ? 26.166 48.891 35.051 1.00 32.36 130 LYS D O 1
ATOM 6480 N N . GLU D 1 143 ? 24.329 50.186 35.008 1.00 32.93 131 GLU D N 1
ATOM 6481 C CA . GLU D 1 143 ? 23.369 49.082 35.185 1.00 32.76 131 GLU D CA 1
ATOM 6482 C C . GLU D 1 143 ? 23.388 48.094 34.009 1.00 30.54 131 GLU D C 1
ATOM 6483 O O . GLU D 1 143 ? 23.077 46.926 34.176 1.00 32.94 131 GLU D O 1
ATOM 6489 N N . GLN D 1 144 ? 23.730 48.565 32.821 1.00 29.85 132 GLN D N 1
ATOM 6490 C CA . GLN D 1 144 ? 23.854 47.704 31.648 1.00 29.84 132 GLN D CA 1
ATOM 6491 C C . GLN D 1 144 ? 25.243 47.082 31.518 1.00 31.11 132 GLN D C 1
ATOM 6492 O O . GLN D 1 144 ? 25.515 46.394 30.515 1.00 30.63 132 GLN D O 1
ATOM 6498 N N . ASN D 1 145 ? 26.126 47.361 32.485 1.00 30.20 133 ASN D N 1
ATOM 6499 C CA . ASN D 1 145 ? 27.531 46.977 32.409 1.00 30.07 133 ASN D CA 1
ATOM 6500 C C . ASN D 1 145 ? 28.156 47.554 31.144 1.00 31.09 133 ASN D C 1
ATOM 6501 O O . ASN D 1 145 ? 28.771 46.839 30.343 1.00 32.34 133 ASN D O 1
ATOM 6506 N N . ALA D 1 146 ? 27.968 48.862 30.958 1.00 30.52 134 ALA D N 1
ATOM 6507 C CA . ALA D 1 146 ? 28.644 49.587 29.889 1.00 30.64 134 ALA D CA 1
ATOM 6508 C C . ALA D 1 146 ? 29.824 50.420 30.414 1.00 30.93 134 ALA D C 1
ATOM 6509 O O . ALA D 1 146 ? 29.873 50.829 31.593 1.00 30.85 134 ALA D O 1
ATOM 6511 N N . LEU D 1 147 ? 30.770 50.643 29.512 1.00 29.50 135 LEU D N 1
ATOM 6512 C CA . LEU D 1 147 ? 31.902 51.505 29.750 1.00 30.94 135 LEU D CA 1
ATOM 6513 C C . LEU D 1 147 ? 31.516 52.930 29.326 1.00 32.60 135 LEU D C 1
ATOM 6514 O O . LEU D 1 147 ? 30.995 53.150 28.219 1.00 31.71 135 LEU D O 1
ATOM 6519 N N . VAL D 1 148 ? 31.788 53.895 30.202 1.00 32.51 136 VAL D N 1
ATOM 6520 C CA . VAL D 1 148 ? 31.259 55.252 30.053 1.00 31.45 136 VAL D CA 1
ATOM 6521 C C . VAL D 1 148 ? 32.368 56.294 29.901 1.00 30.55 136 VAL D C 1
ATOM 6522 O O . VAL D 1 148 ? 33.166 56.518 30.810 1.00 27.36 136 VAL D O 1
ATOM 6526 N N . ILE D 1 149 ? 32.369 56.951 28.743 1.00 31.88 137 ILE D N 1
ATOM 6527 C CA . ILE D 1 149 ? 33.409 57.894 28.369 1.00 31.44 137 ILE D CA 1
ATOM 6528 C C . ILE D 1 149 ? 32.831 59.307 28.187 1.00 30.64 137 ILE D C 1
ATOM 6529 O O . ILE D 1 149 ? 31.760 59.472 27.600 1.00 27.62 137 ILE D O 1
ATOM 6534 N N . ALA D 1 150 ? 33.574 60.307 28.671 1.00 30.31 138 ALA D N 1
ATOM 6535 C CA . ALA D 1 150 ? 33.262 61.719 28.444 1.00 29.68 138 ALA D CA 1
ATOM 6536 C C . ALA D 1 150 ? 33.836 62.187 27.123 1.00 30.14 138 ALA D C 1
ATOM 6537 O O . ALA D 1 150 ? 35.043 62.440 27.021 1.00 30.45 138 ALA D O 1
ATOM 6539 N N . ALA D 1 151 ? 32.988 62.296 26.107 1.00 29.63 139 ALA D N 1
ATOM 6540 C CA . ALA D 1 151 ? 33.475 62.709 24.807 1.00 31.07 139 ALA D CA 1
ATOM 6541 C C . ALA D 1 151 ? 33.822 64.190 24.920 1.00 33.42 139 ALA D C 1
ATOM 6542 O O . ALA D 1 151 ? 33.110 64.949 25.573 1.00 32.94 139 ALA D O 1
ATOM 6544 N N . HIS D 1 152 ? 34.951 64.561 24.314 1.00 35.40 140 HIS D N 1
ATOM 6545 C CA . HIS D 1 152 ? 35.402 65.946 24.205 1.00 35.40 140 HIS D CA 1
ATOM 6546 C C . HIS D 1 152 ? 34.983 66.462 22.829 1.00 35.31 140 HIS D C 1
ATOM 6547 O O . HIS D 1 152 ? 35.122 65.743 21.845 1.00 35.16 140 HIS D O 1
ATOM 6554 N N . PRO D 1 153 ? 34.437 67.694 22.759 1.00 38.39 141 PRO D N 1
ATOM 6555 C CA . PRO D 1 153 ? 34.038 68.248 21.448 1.00 39.70 141 PRO D CA 1
ATOM 6556 C C . PRO D 1 153 ? 35.233 68.391 20.520 1.00 41.67 141 PRO D C 1
ATOM 6557 O O . PRO D 1 153 ? 36.294 68.854 20.954 1.00 41.14 141 PRO D O 1
ATOM 6561 N N . ASP D 1 154 ? 35.086 67.985 19.259 1.00 44.15 142 ASP D N 1
ATOM 6562 C CA . ASP D 1 154 ? 36.224 68.077 18.327 1.00 45.58 142 ASP D CA 1
ATOM 6563 C C . ASP D 1 154 ? 36.581 69.560 18.085 1.00 46.52 142 ASP D C 1
ATOM 6564 O O . ASP D 1 154 ? 35.738 70.435 18.261 1.00 46.77 142 ASP D O 1
ATOM 6569 N N . ARG D 1 155 ? 37.834 69.842 17.737 1.00 49.02 143 ARG D N 1
ATOM 6570 C CA . ARG D 1 155 ? 38.308 71.235 17.580 1.00 51.14 143 ARG D CA 1
ATOM 6571 C C . ARG D 1 155 ? 37.530 72.050 16.497 1.00 51.36 143 ARG D C 1
ATOM 6572 O O . ARG D 1 155 ? 37.485 73.285 16.562 1.00 49.90 143 ARG D O 1
ATOM 6577 N N . LYS D 1 156 ? 36.911 71.362 15.530 1.00 53.24 144 LYS D N 1
ATOM 6578 C CA . LYS D 1 156 ? 35.917 71.989 14.609 1.00 54.00 144 LYS D CA 1
ATOM 6579 C C . LYS D 1 156 ? 34.498 72.020 15.224 1.00 54.39 144 LYS D C 1
ATOM 6580 O O . LYS D 1 156 ? 34.231 72.689 16.226 1.00 55.42 144 LYS D O 1
ATOM 6584 N N . TRP D 1 165 ? 30.460 73.699 27.119 1.00 33.31 153 TRP D N 1
ATOM 6585 C CA . TRP D 1 165 ? 30.286 72.228 27.159 1.00 35.35 153 TRP D CA 1
ATOM 6586 C C . TRP D 1 165 ? 30.291 71.744 28.615 1.00 34.70 153 TRP D C 1
ATOM 6587 O O . TRP D 1 165 ? 31.316 71.822 29.311 1.00 32.48 153 TRP D O 1
ATOM 6598 N N . TYR D 1 166 ? 29.133 71.237 29.042 1.00 33.18 154 TYR D N 1
ATOM 6599 C CA . TYR D 1 166 ? 28.796 71.088 30.440 1.00 33.08 154 TYR D CA 1
ATOM 6600 C C . TYR D 1 166 ? 29.766 70.173 31.230 1.00 33.24 154 TYR D C 1
ATOM 6601 O O . TYR D 1 166 ? 30.139 70.508 32.374 1.00 32.11 154 TYR D O 1
ATOM 6610 N N . LEU D 1 167 ? 30.157 69.039 30.638 1.00 30.95 155 LEU D N 1
ATOM 6611 C CA . LEU D 1 167 ? 31.047 68.085 31.314 1.00 31.86 155 LEU D CA 1
ATOM 6612 C C . LEU D 1 167 ? 32.447 68.696 31.565 1.00 32.52 155 LEU D C 1
ATOM 6613 O O . LEU D 1 167 ? 33.038 68.533 32.636 1.00 31.22 155 LEU D O 1
ATOM 6618 N N . TRP D 1 168 ? 32.956 69.420 30.570 1.00 32.22 156 TRP D N 1
ATOM 6619 C CA . TRP D 1 168 ? 34.304 69.982 30.619 1.00 31.03 156 TRP D CA 1
ATOM 6620 C C . TRP D 1 168 ? 34.375 71.204 31.503 1.00 30.36 156 TRP D C 1
ATOM 6621 O O . TRP D 1 168 ? 35.448 71.562 31.953 1.00 29.09 156 TRP D O 1
ATOM 6632 N N . ALA D 1 169 ? 33.221 71.817 31.771 1.00 32.02 157 ALA D N 1
ATOM 6633 C CA . ALA D 1 169 ? 33.107 72.936 32.712 1.00 32.96 157 ALA D CA 1
ATOM 6634 C C . ALA D 1 169 ? 32.947 72.452 34.170 1.00 34.70 157 ALA D C 1
ATOM 6635 O O . ALA D 1 169 ? 32.954 73.255 35.108 1.00 35.82 157 ALA D O 1
ATOM 6637 N N . ASN D 1 170 ? 32.801 71.144 34.340 1.00 35.24 158 ASN D N 1
ATOM 6638 C CA . ASN D 1 170 ? 32.405 70.552 35.595 1.00 34.82 158 ASN D CA 1
ATOM 6639 C C . ASN D 1 170 ? 33.151 69.257 35.806 1.00 35.73 158 ASN D C 1
ATOM 6640 O O . ASN D 1 170 ? 32.550 68.272 36.226 1.00 35.63 158 ASN D O 1
ATOM 6653 N N . GLU D 1 172 ? 35.619 68.435 37.922 1.00 35.10 160 GLU D N 1
ATOM 6654 C CA . GLU D 1 172 ? 35.843 68.065 39.325 1.00 35.81 160 GLU D CA 1
ATOM 6655 C C . GLU D 1 172 ? 34.637 67.256 39.820 1.00 34.37 160 GLU D C 1
ATOM 6656 O O . GLU D 1 172 ? 34.782 66.155 40.350 1.00 32.87 160 GLU D O 1
ATOM 6662 N N . ARG D 1 173 ? 33.455 67.821 39.584 1.00 34.78 161 ARG D N 1
ATOM 6663 C CA . ARG D 1 173 ? 32.152 67.217 39.908 1.00 34.95 161 ARG D CA 1
ATOM 6664 C C . ARG D 1 173 ? 31.983 65.804 39.316 1.00 33.28 161 ARG D C 1
ATOM 6665 O O . ARG D 1 173 ? 31.461 64.900 39.975 1.00 32.27 161 ARG D O 1
ATOM 6671 N N . PHE D 1 174 ? 32.436 65.613 38.084 1.00 31.38 162 PHE D N 1
ATOM 6672 C CA . PHE D 1 174 ? 32.248 64.334 37.397 1.00 31.59 162 PHE D CA 1
ATOM 6673 C C . PHE D 1 174 ? 33.461 63.405 37.474 1.00 32.10 162 PHE D C 1
ATOM 6674 O O . PHE D 1 174 ? 33.657 62.566 36.603 1.00 33.42 162 PHE D O 1
ATOM 6682 N N . LYS D 1 175 ? 34.245 63.520 38.541 1.00 32.83 163 LYS D N 1
ATOM 6683 C CA . LYS D 1 175 ? 35.508 62.775 38.635 1.00 34.16 163 LYS D CA 1
ATOM 6684 C C . LYS D 1 175 ? 35.291 61.278 38.859 1.00 32.56 163 LYS D C 1
ATOM 6685 O O . LYS D 1 175 ? 35.969 60.442 38.258 1.00 29.58 163 LYS D O 1
ATOM 6691 N N . ASP D 1 176 ? 34.359 60.953 39.747 1.00 32.45 164 ASP D N 1
ATOM 6692 C CA . ASP D 1 176 ? 33.973 59.575 39.976 1.00 31.42 164 ASP D CA 1
ATOM 6693 C C . ASP D 1 176 ? 32.881 59.131 38.994 1.00 30.91 164 ASP D C 1
ATOM 6694 O O . ASP D 1 176 ? 32.461 57.991 39.021 1.00 31.33 164 ASP D O 1
ATOM 6699 N N . THR D 1 177 ? 32.424 60.009 38.113 1.00 30.98 165 THR D N 1
ATOM 6700 C CA . THR D 1 177 ? 31.302 59.657 37.239 1.00 30.12 165 THR D CA 1
ATOM 6701 C C . THR D 1 177 ? 31.749 58.850 35.998 1.00 29.90 165 THR D C 1
ATOM 6702 O O . THR D 1 177 ? 31.186 57.798 35.692 1.00 30.48 165 THR D O 1
ATOM 6706 N N . PHE D 1 178 ? 32.783 59.303 35.304 1.00 29.27 166 PHE D N 1
ATOM 6707 C CA . PHE D 1 178 ? 33.147 58.659 34.037 1.00 30.17 166 PHE D CA 1
ATOM 6708 C C . PHE D 1 178 ? 34.229 57.639 34.236 1.00 30.69 166 PHE D C 1
ATOM 6709 O O . PHE D 1 178 ? 35.079 57.812 35.104 1.00 30.64 166 PHE D O 1
ATOM 6717 N N . ASP D 1 179 ? 34.161 56.557 33.460 1.00 30.68 167 ASP D N 1
ATOM 6718 C CA . ASP D 1 179 ? 35.237 55.562 33.447 1.00 30.54 167 ASP D CA 1
ATOM 6719 C C . ASP D 1 179 ? 36.511 56.169 32.826 1.00 30.16 167 ASP D C 1
ATOM 6720 O O . ASP D 1 179 ? 37.623 55.870 33.256 1.00 30.77 167 ASP D O 1
ATOM 6725 N N . ALA D 1 180 ? 36.343 57.033 31.834 1.00 29.83 168 ALA D N 1
ATOM 6726 C CA . ALA D 1 180 ? 37.484 57.755 31.243 1.00 29.33 168 ALA D CA 1
ATOM 6727 C C . ALA D 1 180 ? 37.018 58.997 30.479 1.00 28.30 168 ALA D C 1
ATOM 6728 O O . ALA D 1 180 ? 35.824 59.156 30.209 1.00 28.90 168 ALA D O 1
ATOM 6730 N N . TRP D 1 181 ? 37.957 59.899 30.203 1.00 28.31 169 TRP D N 1
ATOM 6731 C CA . TRP D 1 181 ? 37.687 61.174 29.527 1.00 28.42 169 TRP D CA 1
ATOM 6732 C C . TRP D 1 181 ? 38.475 61.211 28.227 1.00 29.60 169 TRP D C 1
ATOM 6733 O O . TRP D 1 181 ? 39.624 60.768 28.198 1.00 30.60 169 TRP D O 1
ATOM 6744 N N . GLU D 1 182 ? 37.886 61.721 27.147 1.00 29.30 170 GLU D N 1
ATOM 6745 C CA . GLU D 1 182 ? 38.659 61.869 25.924 1.00 29.75 170 GLU D CA 1
ATOM 6746 C C . GLU D 1 182 ? 39.738 62.923 26.120 1.00 28.69 170 GLU D C 1
ATOM 6747 O O . GLU D 1 182 ? 39.439 64.103 26.264 1.00 27.21 170 GLU D O 1
ATOM 6753 N N . ILE D 1 183 ? 40.986 62.444 26.145 1.00 28.74 171 ILE D N 1
ATOM 6754 C CA . ILE D 1 183 ? 42.201 63.269 26.093 1.00 29.24 171 ILE D CA 1
ATOM 6755 C C . ILE D 1 183 ? 42.633 63.608 24.643 1.00 28.79 171 ILE D C 1
ATOM 6756 O O . ILE D 1 183 ? 43.462 64.485 24.405 1.00 27.65 171 ILE D O 1
ATOM 6761 N N . ALA D 1 184 ? 42.086 62.894 23.675 1.00 27.42 172 ALA D N 1
ATOM 6762 C CA . ALA D 1 184 ? 42.419 63.189 22.309 1.00 28.67 172 ALA D CA 1
ATOM 6763 C C . ALA D 1 184 ? 41.308 62.719 21.370 1.00 30.13 172 ALA D C 1
ATOM 6764 O O . ALA D 1 184 ? 40.635 61.712 21.617 1.00 30.70 172 ALA D O 1
ATOM 6766 N N . ASN D 1 185 ? 41.195 63.436 20.266 1.00 30.84 173 ASN D N 1
ATOM 6767 C CA . ASN D 1 185 ? 40.103 63.321 19.337 1.00 33.20 173 ASN D CA 1
ATOM 6768 C C . ASN D 1 185 ? 40.735 63.727 18.021 1.00 31.95 173 ASN D C 1
ATOM 6769 O O . ASN D 1 185 ? 41.591 64.606 18.020 1.00 32.30 173 ASN D O 1
ATOM 6774 N N . ARG D 1 186 ? 40.354 63.096 16.919 1.00 30.62 174 ARG D N 1
ATOM 6775 C CA . ARG D 1 186 ? 40.970 63.361 15.654 1.00 31.32 174 ARG D CA 1
ATOM 6776 C C . ARG D 1 186 ? 42.487 63.466 15.851 1.00 32.67 174 ARG D C 1
ATOM 6777 O O . ARG D 1 186 ? 43.117 62.514 16.336 1.00 31.36 174 ARG D O 1
ATOM 6785 N N . ASP D 1 187 ? 43.044 64.633 15.521 1.00 34.05 175 ASP D N 1
ATOM 6786 C CA . ASP D 1 187 ? 44.467 64.937 15.647 1.00 36.00 175 ASP D CA 1
ATOM 6787 C C . ASP D 1 187 ? 44.824 65.889 16.794 1.00 34.16 175 ASP D C 1
ATOM 6788 O O . ASP D 1 187 ? 45.907 66.490 16.794 1.00 34.80 175 ASP D O 1
ATOM 6793 N N . ASP D 1 188 ? 43.936 66.009 17.775 1.00 32.07 176 ASP D N 1
ATOM 6794 C CA . ASP D 1 188 ? 44.084 67.011 18.816 1.00 32.03 176 ASP D CA 1
ATOM 6795 C C . ASP D 1 188 ? 44.157 66.408 20.165 1.00 30.57 176 ASP D C 1
ATOM 6796 O O . ASP D 1 188 ? 43.357 65.559 20.502 1.00 30.72 176 ASP D O 1
ATOM 6801 N N . LEU D 1 189 ? 45.115 66.887 20.941 1.00 31.23 177 LEU D N 1
ATOM 6802 C CA . LEU D 1 189 ? 45.273 66.512 22.339 1.00 29.55 177 LEU D CA 1
ATOM 6803 C C . LEU D 1 189 ? 44.595 67.566 23.189 1.00 30.22 177 LEU D C 1
ATOM 6804 O O . LEU D 1 189 ? 44.571 68.746 22.819 1.00 31.83 177 LEU D O 1
ATOM 6809 N N . PHE D 1 190 ? 44.047 67.132 24.320 1.00 30.69 178 PHE D N 1
ATOM 6810 C CA . PHE D 1 190 ? 43.352 68.005 25.238 1.00 30.70 178 PHE D CA 1
ATOM 6811 C C . PHE D 1 190 ? 44.056 67.916 26.603 1.00 31.53 178 PHE D C 1
ATOM 6812 O O . PHE D 1 190 ? 43.878 66.947 27.354 1.00 33.03 178 PHE D O 1
ATOM 6820 N N . ASN D 1 191 ? 44.854 68.939 26.897 1.00 31.12 179 ASN D N 1
ATOM 6821 C CA . ASN D 1 191 ? 45.785 68.922 27.997 1.00 33.13 179 ASN D CA 1
ATOM 6822 C C . ASN D 1 191 ? 45.127 68.810 29.381 1.00 36.35 179 ASN D C 1
ATOM 6823 O O . ASN D 1 191 ? 45.695 68.205 30.282 1.00 39.34 179 ASN D O 1
ATOM 6828 N N . SER D 1 192 ? 43.924 69.366 29.527 1.00 36.84 180 SER D N 1
ATOM 6829 C CA . SER D 1 192 ? 43.183 69.379 30.787 1.00 36.55 180 SER D CA 1
ATOM 6830 C C . SER D 1 192 ? 42.957 68.003 31.423 1.00 36.03 180 SER D C 1
ATOM 6831 O O . SER D 1 192 ? 42.973 67.869 32.650 1.00 35.05 180 SER D O 1
ATOM 6834 N N . VAL D 1 193 ? 42.697 66.988 30.599 1.00 35.51 181 VAL D N 1
ATOM 6835 C CA . VAL D 1 193 ? 42.514 65.629 31.126 1.00 35.82 181 VAL D CA 1
ATOM 6836 C C . VAL D 1 193 ? 43.796 65.213 31.855 1.00 34.72 181 VAL D C 1
ATOM 6837 O O . VAL D 1 193 ? 43.764 64.803 33.015 1.00 33.37 181 VAL D O 1
ATOM 6841 N N . GLY D 1 194 ? 44.916 65.352 31.149 1.00 34.85 182 GLY D N 1
ATOM 6842 C CA . GLY D 1 194 ? 46.230 64.943 31.631 1.00 35.45 182 GLY D CA 1
ATOM 6843 C C . GLY D 1 194 ? 46.728 65.745 32.807 1.00 34.81 182 GLY D C 1
ATOM 6844 O O . GLY D 1 194 ? 47.200 65.168 33.778 1.00 35.93 182 GLY D O 1
ATOM 6845 N N . VAL D 1 195 ? 46.611 67.067 32.725 1.00 33.59 183 VAL D N 1
ATOM 6846 C CA . VAL D 1 195 ? 46.961 67.957 33.830 1.00 34.22 183 VAL D CA 1
ATOM 6847 C C . VAL D 1 195 ? 46.294 67.523 35.162 1.00 35.70 183 VAL D C 1
ATOM 6848 O O . VAL D 1 195 ? 46.924 67.544 36.233 1.00 34.09 183 VAL D O 1
ATOM 6852 N N . LYS D 1 196 ? 45.025 67.114 35.072 1.00 36.93 184 LYS D N 1
ATOM 6853 C CA . LYS D 1 196 ? 44.258 66.609 36.218 1.00 37.14 184 LYS D CA 1
ATOM 6854 C C . LYS D 1 196 ? 44.525 65.132 36.552 1.00 36.63 184 LYS D C 1
ATOM 6855 O O . LYS D 1 196 ? 44.111 64.644 37.602 1.00 33.51 184 LYS D O 1
ATOM 6861 N N . LYS D 1 197 ? 45.240 64.436 35.667 1.00 37.92 185 LYS D N 1
ATOM 6862 C CA . LYS D 1 197 ? 45.591 63.017 35.861 1.00 39.08 185 LYS D CA 1
ATOM 6863 C C . LYS D 1 197 ? 44.347 62.127 35.820 1.00 38.21 185 LYS D C 1
ATOM 6864 O O . LYS D 1 197 ? 44.317 61.048 36.427 1.00 39.22 185 LYS D O 1
ATOM 6870 N N . TYR D 1 198 ? 43.325 62.597 35.107 1.00 36.40 186 TYR D N 1
ATOM 6871 C CA . TYR D 1 198 ? 42.092 61.840 34.909 1.00 34.02 186 TYR D CA 1
ATOM 6872 C C . TYR D 1 198 ? 42.332 60.626 34.040 1.00 31.27 186 TYR D C 1
ATOM 6873 O O . TYR D 1 198 ? 43.255 60.607 33.231 1.00 32.24 186 TYR D O 1
ATOM 6882 N N . ARG D 1 199 ? 41.488 59.615 34.205 1.00 29.32 187 ARG D N 1
ATOM 6883 C CA . ARG D 1 199 ? 41.534 58.447 33.349 1.00 28.35 187 ARG D CA 1
ATOM 6884 C C . ARG D 1 199 ? 41.236 58.923 31.933 1.00 28.19 187 ARG D C 1
ATOM 6885 O O . ARG D 1 199 ? 40.421 59.811 31.735 1.00 30.57 187 ARG D O 1
ATOM 6893 N N . TYR D 1 200 ? 41.956 58.392 30.958 1.00 27.60 188 TYR D N 1
ATOM 6894 C CA . TYR D 1 200 ? 41.873 58.907 29.594 1.00 27.05 188 TYR D CA 1
ATOM 6895 C C . TYR D 1 200 ? 41.699 57.817 28.586 1.00 26.28 188 TYR D C 1
ATOM 6896 O O . TYR D 1 200 ? 41.995 56.651 28.843 1.00 27.71 188 TYR D O 1
ATOM 6905 N N . VAL D 1 201 ? 41.166 58.213 27.443 1.00 28.47 189 VAL D N 1
ATOM 6906 C CA . VAL D 1 201 ? 41.180 57.412 26.236 1.00 28.19 189 VAL D CA 1
ATOM 6907 C C . VAL D 1 201 ? 41.327 58.372 25.103 1.00 28.53 189 VAL D C 1
ATOM 6908 O O . VAL D 1 201 ? 41.091 59.568 25.289 1.00 29.26 189 VAL D O 1
ATOM 6912 N N . ALA D 1 202 ? 41.664 57.824 23.928 1.00 27.96 190 ALA D N 1
ATOM 6913 C CA . ALA D 1 202 ? 41.855 58.588 22.719 1.00 29.24 190 ALA D CA 1
ATOM 6914 C C . ALA D 1 202 ? 41.193 57.853 21.552 1.00 30.67 190 ALA D C 1
ATOM 6915 O O . ALA D 1 202 ? 41.410 56.648 21.345 1.00 30.38 190 ALA D O 1
ATOM 6917 N N . ASN D 1 203 ? 40.406 58.603 20.784 1.00 31.27 191 ASN D N 1
ATOM 6918 C CA . ASN D 1 203 ? 39.543 58.036 19.741 1.00 31.85 191 ASN D CA 1
ATOM 6919 C C . ASN D 1 203 ? 39.529 58.943 18.523 1.00 30.73 191 ASN D C 1
ATOM 6920 O O . ASN D 1 203 ? 39.946 60.113 18.600 1.00 31.52 191 ASN D O 1
ATOM 6925 N N . SER D 1 204 ? 39.035 58.416 17.407 1.00 29.60 192 SER D N 1
ATOM 6926 C CA . SER D 1 204 ? 38.978 59.203 16.172 1.00 28.32 192 SER D CA 1
ATOM 6927 C C . SER D 1 204 ? 37.826 60.192 16.188 1.00 27.43 192 SER D C 1
ATOM 6928 O O . SER D 1 204 ? 37.990 61.285 15.698 1.00 28.58 192 SER D O 1
ATOM 6931 N N . ASP D 1 205 ? 36.677 59.800 16.766 1.00 28.49 193 ASP D N 1
ATOM 6932 C CA . ASP D 1 205 ? 35.391 60.457 16.539 1.00 25.97 193 ASP D CA 1
ATOM 6933 C C . ASP D 1 205 ? 35.094 60.429 15.024 1.00 26.34 193 ASP D C 1
ATOM 6934 O O . ASP D 1 205 ? 34.792 61.457 14.397 1.00 25.15 193 ASP D O 1
ATOM 6939 N N . PHE D 1 206 ? 35.188 59.236 14.454 1.00 25.40 194 PHE D N 1
ATOM 6940 C CA . PHE D 1 206 ? 35.177 59.037 12.992 1.00 27.83 194 PHE D CA 1
ATOM 6941 C C . PHE D 1 206 ? 33.832 59.406 12.379 1.00 27.86 194 PHE D C 1
ATOM 6942 O O . PHE D 1 206 ? 32.772 59.043 12.890 1.00 28.49 194 PHE D O 1
ATOM 6950 N N . HIS D 1 207 ? 33.906 60.169 11.298 1.00 27.15 195 HIS D N 1
ATOM 6951 C CA . HIS D 1 207 ? 32.755 60.489 10.463 1.00 27.57 195 HIS D CA 1
ATOM 6952 C C . HIS D 1 207 ? 33.141 60.327 8.999 1.00 27.18 195 HIS D C 1
ATOM 6953 O O . HIS D 1 207 ? 32.322 59.898 8.197 1.00 28.48 195 HIS D O 1
ATOM 6960 N N . GLU D 1 208 ? 34.387 60.662 8.676 1.00 27.76 196 GLU D N 1
ATOM 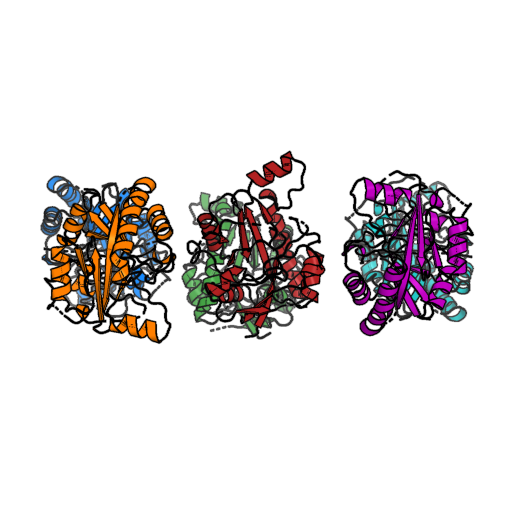6961 C CA . GLU D 1 208 ? 34.907 60.692 7.304 1.00 29.01 196 GLU D CA 1
ATOM 6962 C C . GLU D 1 208 ? 36.123 59.783 7.167 1.00 28.26 196 GLU D C 1
ATOM 6963 O O . GLU D 1 208 ? 36.865 59.585 8.130 1.00 29.14 196 GLU D O 1
ATOM 6969 N N . LEU D 1 209 ? 36.333 59.253 5.967 1.00 27.36 197 LEU D N 1
ATOM 6970 C CA . LEU D 1 209 ? 37.419 58.313 5.719 1.00 28.14 197 LEU D CA 1
ATOM 6971 C C . LEU D 1 209 ? 38.729 58.745 6.437 1.00 28.09 197 LEU D C 1
ATOM 6972 O O . LEU D 1 209 ? 39.321 57.972 7.204 1.00 24.82 197 LEU D O 1
ATOM 6977 N N . TRP D 1 210 ? 39.160 59.978 6.168 1.00 26.24 198 TRP D N 1
ATOM 6978 C CA . TRP D 1 210 ? 40.450 60.485 6.634 1.00 26.72 198 TRP D CA 1
ATOM 6979 C C . TRP D 1 210 ? 40.549 60.572 8.172 1.00 27.80 198 TRP D C 1
ATOM 6980 O O . TRP D 1 210 ? 41.651 60.586 8.714 1.00 28.37 198 TRP D O 1
ATOM 6991 N N . HIS D 1 211 ? 39.412 60.592 8.862 1.00 26.20 199 HIS D N 1
ATOM 6992 C CA . HIS D 1 211 ? 39.407 60.484 10.329 1.00 27.31 199 HIS D CA 1
ATOM 6993 C C . HIS D 1 211 ? 39.916 59.145 10.838 1.00 28.32 199 HIS D C 1
ATOM 6994 O O . HIS D 1 211 ? 40.009 58.981 12.041 1.00 29.79 199 HIS D O 1
ATOM 7001 N N . VAL D 1 212 ? 40.190 58.175 9.957 1.00 27.63 200 VAL D N 1
ATOM 7002 C CA . VAL D 1 212 ? 40.710 56.895 10.429 1.00 29.14 200 VAL D CA 1
ATOM 7003 C C . VAL D 1 212 ? 42.151 57.066 10.925 1.00 28.67 200 VAL D C 1
ATOM 7004 O O . VAL D 1 212 ? 42.578 56.370 11.831 1.00 29.42 200 VAL D O 1
ATOM 7008 N N . TYR D 1 213 ? 42.864 58.027 10.345 1.00 29.86 201 TYR D N 1
ATOM 7009 C CA . TYR D 1 213 ? 44.181 58.440 10.841 1.00 28.82 201 TYR D CA 1
ATOM 7010 C C . TYR D 1 213 ? 43.937 59.415 11.962 1.00 28.16 201 TYR D C 1
ATOM 7011 O O . TYR D 1 213 ? 43.468 60.526 11.729 1.00 30.57 201 TYR D O 1
ATOM 7020 N N . SER D 1 214 ? 44.208 58.978 13.187 1.00 27.45 202 SER D N 1
ATOM 7021 C CA . SER D 1 214 ? 43.879 59.763 14.346 1.00 27.37 202 SER D CA 1
ATOM 7022 C C . SER D 1 214 ? 44.590 59.234 15.606 1.00 27.49 202 SER D C 1
ATOM 7023 O O . SER D 1 214 ? 45.161 58.134 15.601 1.00 27.63 202 SER D O 1
ATOM 7026 N N . TRP D 1 215 ? 44.530 60.018 16.680 1.00 26.34 203 TRP D N 1
ATOM 7027 C CA . TRP D 1 215 ? 44.823 59.507 18.043 1.00 26.51 203 TRP D CA 1
ATOM 7028 C C . TRP D 1 215 ? 43.944 58.319 18.367 1.00 27.70 203 TRP D C 1
ATOM 7029 O O . TRP D 1 215 ? 42.725 58.377 18.142 1.00 30.71 203 TRP D O 1
ATOM 7040 N N . LYS D 1 216 ? 44.561 57.241 18.853 1.00 26.76 204 LYS D N 1
ATOM 7041 C CA . LYS D 1 216 ? 43.838 56.048 19.295 1.00 28.48 204 LYS D CA 1
ATOM 7042 C C . LYS D 1 216 ? 44.324 55.583 20.683 1.00 27.94 204 LYS D C 1
ATOM 7043 O O . LYS D 1 216 ? 45.278 56.120 21.231 1.00 27.38 204 LYS D O 1
ATOM 7049 N N . THR D 1 217 ? 43.663 54.563 21.219 1.00 28.34 205 THR D N 1
ATOM 7050 C CA . THR D 1 217 ? 43.996 54.024 22.523 1.00 28.78 205 THR D CA 1
ATOM 7051 C C . THR D 1 217 ? 44.752 52.696 22.389 1.00 29.67 205 THR D C 1
ATOM 7052 O O . THR D 1 217 ? 44.354 51.796 21.663 1.00 31.06 205 THR D O 1
ATOM 7056 N N . LEU D 1 218 ? 45.860 52.608 23.107 1.00 29.79 206 LEU D N 1
ATOM 7057 C CA . LEU D 1 218 ? 46.603 51.373 23.276 1.00 29.70 206 LEU D CA 1
ATOM 7058 C C . LEU D 1 218 ? 46.354 50.895 24.707 1.00 29.62 206 LEU D C 1
ATOM 7059 O O . LEU D 1 218 ? 46.619 51.620 25.685 1.00 27.93 206 LEU D O 1
ATOM 7064 N N . VAL D 1 219 ? 45.816 49.688 24.831 1.00 28.86 207 VAL D N 1
ATOM 7065 C CA . VAL D 1 219 ? 45.460 49.178 26.132 1.00 29.23 207 VAL D CA 1
ATOM 7066 C C . VAL D 1 219 ? 46.001 47.758 26.245 1.00 28.11 207 VAL D C 1
ATOM 7067 O O . VAL D 1 219 ? 45.864 46.955 25.330 1.00 26.83 207 VAL D O 1
ATOM 7071 N N . LYS D 1 220 ? 46.672 47.490 27.360 1.00 27.74 208 LYS D N 1
ATOM 7072 C CA . LYS D 1 220 ? 47.166 46.162 27.657 1.00 28.41 208 LYS D CA 1
ATOM 7073 C C . LYS D 1 220 ? 46.004 45.436 28.281 1.00 29.21 208 LYS D C 1
ATOM 7074 O O . LYS D 1 220 ? 45.533 45.842 29.373 1.00 30.67 208 LYS D O 1
ATOM 7080 N N . SER D 1 221 ? 45.542 44.386 27.593 1.00 27.02 209 SER D N 1
ATOM 7081 C CA . SER D 1 221 ? 44.380 43.616 28.028 1.00 27.99 209 SER D CA 1
ATOM 7082 C C . SER D 1 221 ? 44.246 42.328 27.220 1.00 28.78 209 SER D C 1
ATOM 7083 O O . SER D 1 221 ? 44.667 42.265 26.054 1.00 28.34 209 SER D O 1
ATOM 7086 N N . GLU D 1 222 ? 43.613 41.329 27.828 1.00 29.51 210 GLU D N 1
ATOM 7087 C CA . GLU D 1 222 ? 43.183 40.145 27.108 1.00 28.97 210 GLU D CA 1
ATOM 7088 C C . GLU D 1 222 ? 42.192 40.599 26.037 1.00 29.01 210 GLU D C 1
ATOM 7089 O O . GLU D 1 222 ? 41.482 41.593 26.199 1.00 29.94 210 GLU D O 1
ATOM 7095 N N . LYS D 1 223 ? 42.145 39.883 24.931 1.00 29.17 211 LYS D N 1
ATOM 7096 C CA . LYS D 1 223 ? 41.339 40.307 23.796 1.00 32.03 211 LYS D CA 1
ATOM 7097 C C . LYS D 1 223 ? 39.900 39.816 23.979 1.00 29.99 211 LYS D C 1
ATOM 7098 O O . LYS D 1 223 ? 39.452 38.917 23.290 1.00 30.03 211 LYS D O 1
ATOM 7104 N N . ASN D 1 224 ? 39.187 40.439 24.912 1.00 30.73 212 ASN D N 1
ATOM 7105 C CA . ASN D 1 224 ? 37.782 40.126 25.191 1.00 30.34 212 ASN D CA 1
ATOM 7106 C C . ASN D 1 224 ? 37.100 41.327 25.825 1.00 30.77 212 ASN D C 1
ATOM 7107 O O . ASN D 1 224 ? 37.738 42.110 26.553 1.00 31.55 212 ASN D O 1
ATOM 7112 N N . ILE D 1 225 ? 35.809 41.481 25.539 1.00 29.88 213 ILE D N 1
ATOM 7113 C CA . ILE D 1 225 ? 35.120 42.731 25.851 1.00 28.75 213 ILE D CA 1
ATOM 7114 C C . ILE D 1 225 ? 35.160 43.073 27.337 1.00 26.84 213 ILE D C 1
ATOM 7115 O O . ILE D 1 225 ? 35.419 44.217 27.689 1.00 25.81 213 ILE D O 1
ATOM 7120 N N . GLU D 1 226 ? 34.947 42.093 28.209 1.00 25.57 214 GLU D N 1
ATOM 7121 C CA . GLU D 1 226 ? 34.948 42.386 29.649 1.00 26.96 214 GLU D CA 1
ATOM 7122 C C . GLU D 1 226 ? 36.323 42.838 30.119 1.00 28.84 214 GLU D C 1
ATOM 7123 O O . GLU D 1 226 ? 36.451 43.795 30.890 1.00 27.97 214 GLU D O 1
ATOM 7129 N N . ALA D 1 227 ? 37.354 42.161 29.617 1.00 30.14 215 ALA D N 1
ATOM 7130 C CA . ALA D 1 227 ? 38.724 42.473 29.998 1.00 29.86 215 ALA D CA 1
ATOM 7131 C C . ALA D 1 227 ? 39.107 43.888 29.557 1.00 29.82 215 ALA D C 1
ATOM 7132 O O . ALA D 1 227 ? 39.705 44.644 30.332 1.00 30.14 215 ALA D O 1
ATOM 7134 N N . ILE D 1 228 ? 38.743 44.234 28.319 1.00 29.89 216 ILE D N 1
ATOM 7135 C CA . ILE D 1 228 ? 38.998 45.564 27.758 1.00 29.20 216 ILE D CA 1
ATOM 7136 C C . ILE D 1 228 ? 38.354 46.688 28.579 1.00 27.95 216 ILE D C 1
ATOM 7137 O O . ILE D 1 228 ? 39.018 47.664 28.921 1.00 26.84 216 ILE D O 1
ATOM 7142 N N . LYS D 1 229 ? 37.067 46.554 28.869 1.00 28.07 217 LYS D N 1
ATOM 7143 C CA . LYS D 1 229 ? 36.374 47.537 29.703 1.00 28.71 217 LYS D CA 1
ATOM 7144 C C . LYS D 1 229 ? 37.059 47.665 31.066 1.00 27.38 217 LYS D C 1
ATOM 7145 O O . LYS D 1 229 ? 37.229 48.772 31.548 1.00 28.06 217 LYS D O 1
ATOM 7151 N N . GLU D 1 230 ? 37.476 46.551 31.657 1.00 25.60 218 GLU D N 1
ATOM 7152 C CA . GLU D 1 230 ? 38.153 46.595 32.946 1.00 28.75 218 GLU D CA 1
ATOM 7153 C C . GLU D 1 230 ? 39.484 47.368 32.864 1.00 29.45 218 GLU D C 1
ATOM 7154 O O . GLU D 1 230 ? 39.832 48.103 33.793 1.00 29.65 218 GLU D O 1
ATOM 7160 N N . ALA D 1 231 ? 40.219 47.186 31.764 1.00 28.05 219 ALA D N 1
ATOM 7161 C CA . ALA D 1 231 ? 41.527 47.799 31.595 1.00 28.14 219 ALA D CA 1
ATOM 7162 C C . ALA D 1 231 ? 41.406 49.299 31.337 1.00 29.82 219 ALA D C 1
ATOM 7163 O O . ALA D 1 231 ? 42.252 50.076 31.795 1.00 32.19 219 ALA D O 1
ATOM 7165 N N . ILE D 1 232 ? 40.361 49.713 30.620 1.00 30.00 220 ILE D N 1
ATOM 7166 C CA . ILE D 1 232 ? 40.067 51.142 30.487 1.00 30.57 220 ILE D CA 1
ATOM 7167 C C . ILE D 1 232 ? 39.671 51.750 31.843 1.00 31.51 220 ILE D C 1
ATOM 7168 O O . ILE D 1 232 ? 40.195 52.803 32.225 1.00 32.42 220 ILE D O 1
ATOM 7173 N N . ARG D 1 233 ? 38.754 51.102 32.556 1.00 32.78 221 ARG D N 1
ATOM 7174 C CA . ARG D 1 233 ? 38.378 51.536 33.919 1.00 34.41 221 ARG D CA 1
ATOM 7175 C C . ARG D 1 233 ? 39.583 51.666 34.839 1.00 33.44 221 ARG D C 1
ATOM 7176 O O . ARG D 1 233 ? 39.731 52.687 35.460 1.00 33.89 221 ARG D O 1
ATOM 7184 N N . LYS D 1 234 ? 40.429 50.633 34.932 1.00 32.67 222 LYS D N 1
ATOM 7185 C CA . LYS D 1 234 ? 41.679 50.719 35.706 1.00 33.30 222 LYS D CA 1
ATOM 7186 C C . LYS D 1 234 ? 42.602 51.845 35.222 1.00 31.91 222 LYS D C 1
ATOM 7187 O O . LYS D 1 234 ? 43.187 52.584 36.003 1.00 31.14 222 LYS D O 1
ATOM 7193 N N . ASN D 1 235 ? 42.766 51.898 33.906 1.00 31.83 223 ASN D N 1
ATOM 7194 C CA . ASN D 1 235 ? 43.509 52.935 33.238 1.00 30.64 223 ASN D CA 1
ATOM 7195 C C . ASN D 1 235 ? 45.007 52.955 33.583 1.00 29.93 223 ASN D C 1
ATOM 7196 O O . ASN D 1 235 ? 45.655 53.943 33.308 1.00 32.64 223 ASN D O 1
ATOM 7201 N N . THR D 1 236 ? 45.567 51.882 34.147 1.00 28.83 224 THR D N 1
ATOM 7202 C CA . THR D 1 236 ? 46.992 51.880 34.519 1.00 29.43 224 THR D CA 1
ATOM 7203 C C . THR D 1 236 ? 47.897 51.431 33.383 1.00 31.08 224 THR D C 1
ATOM 7204 O O . THR D 1 236 ? 49.091 51.743 33.402 1.00 33.46 224 THR D O 1
ATOM 7208 N N . ASP D 1 237 ? 47.333 50.701 32.410 1.00 30.58 225 ASP D N 1
ATOM 7209 C CA . ASP D 1 237 ? 48.048 50.252 31.205 1.00 29.95 225 ASP D CA 1
ATOM 7210 C C . ASP D 1 237 ? 47.346 50.712 29.931 1.00 28.72 225 ASP D C 1
ATOM 7211 O O . ASP D 1 237 ? 46.967 49.918 29.070 1.00 27.83 225 ASP D O 1
ATOM 7216 N N . VAL D 1 238 ? 47.211 52.026 29.846 1.00 27.63 226 VAL D N 1
ATOM 7217 C CA . VAL D 1 238 ? 46.553 52.698 28.778 1.00 26.47 226 VAL D CA 1
ATOM 7218 C C . VAL D 1 238 ? 47.449 53.829 28.285 1.00 25.75 226 VAL D C 1
ATOM 7219 O O . VAL D 1 238 ? 47.865 54.676 29.065 1.00 26.63 226 VAL D O 1
ATOM 7223 N N . ALA D 1 239 ? 47.724 53.828 26.976 1.00 25.40 227 ALA D N 1
ATOM 7224 C CA . ALA D 1 239 ? 48.514 54.856 26.317 1.00 25.64 227 ALA D CA 1
ATOM 7225 C C . ALA D 1 239 ? 47.741 55.398 25.125 1.00 27.88 227 ALA D C 1
ATOM 7226 O O . ALA D 1 239 ? 46.721 54.827 24.707 1.00 26.48 227 ALA D O 1
ATOM 7228 N N . ILE D 1 240 ? 48.239 56.502 24.568 1.00 29.35 228 ILE D N 1
ATOM 7229 C CA . ILE D 1 240 ? 47.671 57.021 23.339 1.00 29.82 228 ILE D CA 1
ATOM 7230 C C . ILE D 1 240 ? 48.691 56.996 22.207 1.00 28.21 228 ILE D C 1
ATOM 7231 O O . ILE D 1 240 ? 49.901 57.204 22.408 1.00 27.35 228 ILE D O 1
ATOM 7236 N N . TYR D 1 241 ? 48.164 56.725 21.019 1.00 27.83 229 TYR D N 1
ATOM 7237 C CA . TYR D 1 241 ? 48.957 56.384 19.858 1.00 27.81 229 TYR D CA 1
ATOM 7238 C C . TYR D 1 241 ? 48.381 57.089 18.671 1.00 28.52 229 TYR D C 1
ATOM 7239 O O . TYR D 1 241 ? 47.168 57.040 18.480 1.00 30.31 229 TYR D O 1
ATOM 7248 N N . LEU D 1 242 ? 49.232 57.733 17.877 1.00 30.01 230 LEU D N 1
ATOM 7249 C CA . LEU D 1 242 ? 48.789 58.451 16.682 1.00 32.01 230 LEU D CA 1
ATOM 7250 C C . LEU D 1 242 ? 48.940 57.556 15.464 1.00 32.98 230 LEU D C 1
ATOM 7251 O O . LEU D 1 242 ? 50.046 57.168 15.113 1.00 32.54 230 LEU D O 1
ATOM 7264 N N . ARG D 1 244 ? 49.096 57.137 11.650 1.00 37.68 232 ARG D N 1
ATOM 7265 C CA . ARG D 1 244 ? 49.406 58.006 10.503 1.00 39.00 232 ARG D CA 1
ATOM 7266 C C . ARG D 1 244 ? 49.420 57.210 9.228 1.00 36.77 232 ARG D C 1
ATOM 7267 O O . ARG D 1 244 ? 49.511 55.993 9.327 1.00 34.80 232 ARG D O 1
ATOM 7275 N N . THR E 1 17 ? 50.653 41.075 -23.645 1.00 48.04 5 THR E N 1
ATOM 7276 C CA . THR E 1 17 ? 49.365 41.659 -23.200 1.00 47.90 5 THR E CA 1
ATOM 7277 C C . THR E 1 17 ? 48.717 40.744 -22.175 1.00 47.58 5 THR E C 1
ATOM 7278 O O . THR E 1 17 ? 48.572 39.555 -22.415 1.00 48.24 5 THR E O 1
ATOM 7282 N N . GLU E 1 18 ? 48.357 41.308 -21.028 1.00 46.17 6 GLU E N 1
ATOM 7283 C CA . GLU E 1 18 ? 47.404 40.689 -20.101 1.00 44.66 6 GLU E CA 1
ATOM 7284 C C . GLU E 1 18 ? 46.175 41.605 -20.138 1.00 38.60 6 GLU E C 1
ATOM 7285 O O . GLU E 1 18 ? 46.206 42.650 -20.791 1.00 37.53 6 GLU E O 1
ATOM 7290 N N . TRP E 1 19 ? 45.092 41.181 -19.497 1.00 34.37 7 TRP E N 1
ATOM 7291 C CA . TRP E 1 19 ? 43.887 41.994 -19.374 1.00 31.76 7 TRP E CA 1
ATOM 7292 C C . TRP E 1 19 ? 44.057 42.865 -18.133 1.00 31.77 7 TRP E C 1
ATOM 7293 O O . TRP E 1 19 ? 44.387 42.356 -17.039 1.00 30.40 7 TRP E O 1
ATOM 7304 N N . LEU E 1 20 ? 43.856 44.171 -18.316 1.00 28.73 8 LEU E N 1
ATOM 7305 C CA . LEU E 1 20 ? 44.055 45.146 -17.258 1.00 27.49 8 LEU E CA 1
ATOM 7306 C C . LEU E 1 20 ? 42.731 45.721 -16.826 1.00 25.96 8 LEU E C 1
ATOM 7307 O O . LEU E 1 20 ? 41.895 46.008 -17.659 1.00 23.56 8 LEU E O 1
ATOM 7312 N N . LEU E 1 21 ? 42.567 45.895 -15.526 1.00 25.74 9 LEU E N 1
ATOM 7313 C CA . LEU E 1 21 ? 41.380 46.503 -14.941 1.00 27.55 9 LEU E CA 1
ATOM 7314 C C . LEU E 1 21 ? 41.577 48.005 -14.724 1.00 28.33 9 LEU E C 1
ATOM 7315 O O . LEU E 1 21 ? 42.484 48.401 -13.992 1.00 29.78 9 LEU E O 1
ATOM 7320 N N . CYS E 1 22 ? 40.719 48.825 -15.337 1.00 28.42 10 CYS E N 1
ATOM 7321 C CA . CYS E 1 22 ? 40.954 50.256 -15.518 1.00 27.07 10 CYS E CA 1
ATOM 7322 C C . CYS E 1 22 ? 39.777 51.048 -15.063 1.00 27.62 10 CYS E C 1
ATOM 7323 O O . CYS E 1 22 ? 38.657 50.597 -15.193 1.00 28.93 10 CYS E O 1
ATOM 7326 N N . ASP E 1 23 ? 40.014 52.255 -14.568 1.00 28.33 11 ASP E N 1
ATOM 7327 C CA . ASP E 1 23 ? 38.928 53.191 -14.270 1.00 28.97 11 ASP E CA 1
ATOM 7328 C C . ASP E 1 23 ? 39.364 54.564 -14.778 1.00 27.55 11 ASP E C 1
ATOM 7329 O O . ASP E 1 23 ? 40.279 55.167 -14.266 1.00 29.08 11 ASP E O 1
ATOM 7334 N N . PHE E 1 24 ? 38.723 55.035 -15.825 1.00 28.80 12 PHE E N 1
ATOM 7335 C CA . PHE E 1 24 ? 39.173 56.230 -16.479 1.00 29.15 12 PHE E CA 1
ATOM 7336 C C . PHE E 1 24 ? 38.381 57.460 -16.023 1.00 28.24 12 PHE E C 1
ATOM 7337 O O . PHE E 1 24 ? 38.449 58.486 -16.663 1.00 28.47 12 PHE E O 1
ATOM 7345 N N . HIS E 1 25 ? 37.648 57.386 -14.918 1.00 30.08 13 HIS E N 1
ATOM 7346 C CA . HIS E 1 25 ? 36.720 58.497 -14.576 1.00 29.76 13 HIS E CA 1
ATOM 7347 C C . HIS E 1 25 ? 36.556 58.642 -13.061 1.00 28.47 13 HIS E C 1
ATOM 7348 O O . HIS E 1 25 ? 35.651 58.093 -12.475 1.00 29.01 13 HIS E O 1
ATOM 7355 N N . VAL E 1 26 ? 37.454 59.415 -12.457 1.00 30.48 14 VAL E N 1
ATOM 7356 C CA . VAL E 1 26 ? 37.651 59.457 -11.006 1.00 29.10 14 VAL E CA 1
ATOM 7357 C C . VAL E 1 26 ? 37.837 60.906 -10.564 1.00 28.08 14 VAL E C 1
ATOM 7358 O O . VAL E 1 26 ? 38.621 61.621 -11.149 1.00 27.90 14 VAL E O 1
ATOM 7362 N N . HIS E 1 27 ? 37.128 61.321 -9.516 1.00 28.48 15 HIS E N 1
ATOM 7363 C CA . HIS E 1 27 ? 37.199 62.689 -9.019 1.00 28.25 15 HIS E CA 1
ATOM 7364 C C . HIS E 1 27 ? 37.773 62.713 -7.602 1.00 27.98 15 HIS E C 1
ATOM 7365 O O . HIS E 1 27 ? 37.582 61.757 -6.849 1.00 26.45 15 HIS E O 1
ATOM 7372 N N . THR E 1 28 ? 38.468 63.811 -7.265 1.00 27.76 16 THR E N 1
ATOM 7373 C CA . THR E 1 28 ? 39.102 64.007 -5.959 1.00 27.23 16 THR E CA 1
ATOM 7374 C C . THR E 1 28 ? 38.570 65.302 -5.375 1.00 27.21 16 THR E C 1
ATOM 7375 O O . THR E 1 28 ? 37.877 66.049 -6.078 1.00 26.82 16 THR E O 1
ATOM 7379 N N . ASN E 1 29 ? 38.930 65.599 -4.125 1.00 25.93 17 ASN E N 1
ATOM 7380 C CA . ASN E 1 29 ? 38.522 66.876 -3.539 1.00 26.69 17 ASN E CA 1
ATOM 7381 C C . ASN E 1 29 ? 39.144 68.145 -4.197 1.00 27.47 17 ASN E C 1
ATOM 7382 O O . ASN E 1 29 ? 38.779 69.261 -3.894 1.00 28.44 17 ASN E O 1
ATOM 7395 N N . SER E 1 31 ? 38.429 68.911 -7.216 1.00 29.41 19 SER E N 1
ATOM 7396 C CA . SER E 1 31 ? 37.232 69.444 -7.869 1.00 28.20 19 SER E CA 1
ATOM 7397 C C . SER E 1 31 ? 36.038 69.168 -6.979 1.00 27.50 19 SER E C 1
ATOM 7398 O O . SER E 1 31 ? 35.887 69.827 -5.968 1.00 27.54 19 SER E O 1
ATOM 7401 N N . ASP E 1 32 ? 35.187 68.216 -7.329 1.00 28.37 20 ASP E N 1
ATOM 7402 C CA . ASP E 1 32 ? 33.957 68.047 -6.577 1.00 26.54 20 ASP E CA 1
ATOM 7403 C C . ASP E 1 32 ? 33.843 66.688 -5.954 1.00 26.99 20 ASP E C 1
ATOM 7404 O O . ASP E 1 32 ? 32.763 66.357 -5.460 1.00 28.51 20 ASP E O 1
ATOM 7409 N N . GLY E 1 33 ? 34.929 65.901 -5.978 1.00 25.53 21 GLY E N 1
ATOM 7410 C CA . GLY E 1 33 ? 35.010 64.673 -5.186 1.00 25.84 21 GLY E CA 1
ATOM 7411 C C . GLY E 1 33 ? 35.048 64.934 -3.682 1.00 26.21 21 GLY E C 1
ATOM 7412 O O . GLY E 1 33 ? 35.301 66.050 -3.228 1.00 26.27 21 GLY E O 1
ATOM 7413 N N . HIS E 1 34 ? 34.829 63.884 -2.901 1.00 26.93 22 HIS E N 1
ATOM 7414 C CA . HIS E 1 34 ? 34.800 63.986 -1.441 1.00 25.32 22 HIS E CA 1
ATOM 7415 C C . HIS E 1 34 ? 36.163 63.707 -0.811 1.00 24.91 22 HIS E C 1
ATOM 7416 O O . HIS E 1 34 ? 36.396 64.074 0.347 1.00 25.26 22 HIS E O 1
ATOM 7423 N N . LEU E 1 35 ? 37.051 63.046 -1.552 1.00 23.72 23 LEU E N 1
ATOM 7424 C CA . LEU E 1 35 ? 38.270 62.489 -0.964 1.00 25.00 23 LEU E CA 1
ATOM 7425 C C . LEU E 1 35 ? 39.585 63.082 -1.468 1.00 25.24 23 LEU E C 1
ATOM 7426 O O . LEU E 1 35 ? 39.735 63.389 -2.660 1.00 28.68 23 LEU E O 1
ATOM 7431 N N . PRO E 1 36 ? 40.549 63.254 -0.554 1.00 24.62 24 PRO E N 1
ATOM 7432 C CA . PRO E 1 36 ? 41.879 63.709 -0.947 1.00 25.26 24 PRO E CA 1
ATOM 7433 C C . PRO E 1 36 ? 42.505 62.832 -2.011 1.00 26.36 24 PRO E C 1
ATOM 7434 O O . PRO E 1 36 ? 42.309 61.624 -2.002 1.00 27.24 24 PRO E O 1
ATOM 7438 N N . LEU E 1 37 ? 43.290 63.440 -2.897 1.00 28.38 25 LEU E N 1
ATOM 7439 C CA . LEU E 1 37 ? 43.980 62.698 -3.950 1.00 28.32 25 LEU E CA 1
ATOM 7440 C C . LEU E 1 37 ? 44.676 61.470 -3.392 1.00 28.99 25 LEU E C 1
ATOM 7441 O O . LEU E 1 37 ? 44.594 60.382 -3.975 1.00 31.06 25 LEU E O 1
ATOM 7446 N N . GLY E 1 38 ? 45.388 61.637 -2.282 1.00 28.90 26 GLY E N 1
ATOM 7447 C CA . GLY E 1 38 ? 46.232 60.543 -1.773 1.00 27.94 26 GLY E CA 1
ATOM 7448 C C . GLY E 1 38 ? 45.405 59.307 -1.460 1.00 28.52 26 GLY E C 1
ATOM 7449 O O . GLY E 1 38 ? 45.818 58.179 -1.727 1.00 29.56 26 GLY E O 1
ATOM 7450 N N . GLU E 1 39 ? 44.209 59.545 -0.925 1.00 28.26 27 GLU E N 1
ATOM 7451 C CA . GLU E 1 39 ? 43.352 58.505 -0.404 1.00 29.02 27 GLU E CA 1
ATOM 7452 C C . GLU E 1 39 ? 42.625 57.834 -1.530 1.00 25.90 27 GLU E C 1
ATOM 7453 O O . GLU E 1 39 ? 42.496 56.617 -1.543 1.00 26.75 27 GLU E O 1
ATOM 7459 N N . VAL E 1 40 ? 42.193 58.622 -2.511 1.00 26.88 28 VAL E N 1
ATOM 7460 C CA . VAL E 1 40 ? 41.621 58.079 -3.727 1.00 25.50 28 VAL E CA 1
ATOM 7461 C C . VAL E 1 40 ? 42.608 57.113 -4.373 1.00 28.48 28 VAL E C 1
ATOM 7462 O O . VAL E 1 40 ? 42.226 56.020 -4.772 1.00 31.08 28 VAL E O 1
ATOM 7466 N N . VAL E 1 41 ? 43.882 57.477 -4.435 1.00 28.60 29 VAL E N 1
ATOM 7467 C CA . VAL E 1 41 ? 44.883 56.609 -5.060 1.00 29.71 29 VAL E CA 1
ATOM 7468 C C . VAL E 1 41 ? 45.105 55.290 -4.298 1.00 29.19 29 VAL E C 1
ATOM 7469 O O . VAL E 1 41 ? 45.157 54.218 -4.907 1.00 27.62 29 VAL E O 1
ATOM 7473 N N . ASP E 1 42 ? 45.240 55.386 -2.973 1.00 29.02 30 ASP E N 1
ATOM 7474 C CA . ASP E 1 42 ? 45.399 54.207 -2.097 1.00 28.19 30 ASP E CA 1
ATOM 7475 C C . ASP E 1 42 ? 44.230 53.223 -2.171 1.00 27.64 30 ASP E C 1
ATOM 7476 O O . ASP E 1 42 ? 44.402 52.020 -2.064 1.00 30.56 30 ASP E O 1
ATOM 7481 N N . LEU E 1 43 ? 43.034 53.762 -2.300 1.00 26.90 31 LEU E N 1
ATOM 7482 C CA . LEU E 1 43 ? 41.816 52.983 -2.408 1.00 28.83 31 LEU E CA 1
ATOM 7483 C C . LEU E 1 43 ? 41.778 52.158 -3.693 1.00 27.61 31 LEU E C 1
ATOM 7484 O O . LEU E 1 43 ? 41.526 50.971 -3.672 1.00 29.41 31 LEU E O 1
ATOM 7489 N N . PHE E 1 44 ? 42.029 52.806 -4.815 1.00 26.95 32 PHE E N 1
ATOM 7490 C CA . PHE E 1 44 ? 42.093 52.126 -6.100 1.00 26.98 32 PHE E CA 1
ATOM 7491 C C . PHE E 1 44 ? 43.272 51.159 -6.193 1.00 28.13 32 PHE E C 1
ATOM 7492 O O . PHE E 1 44 ? 43.147 50.047 -6.712 1.00 28.33 32 PHE E O 1
ATOM 7500 N N . GLY E 1 45 ? 44.419 51.587 -5.688 1.00 29.65 33 GLY E N 1
ATOM 7501 C CA . GLY E 1 45 ? 45.600 50.747 -5.672 1.00 30.07 33 GLY E CA 1
ATOM 7502 C C . GLY E 1 45 ? 45.416 49.529 -4.787 1.00 30.38 33 GLY E C 1
ATOM 7503 O O . GLY E 1 45 ? 45.839 48.450 -5.142 1.00 29.21 33 GLY E O 1
ATOM 7504 N N . LYS E 1 46 ? 44.771 49.704 -3.635 1.00 31.98 34 LYS E N 1
ATOM 7505 C CA . LYS E 1 46 ? 44.551 48.582 -2.715 1.00 32.13 34 LYS E CA 1
ATOM 7506 C C . LYS E 1 46 ? 43.431 47.658 -3.210 1.00 31.22 34 LYS E C 1
ATOM 7507 O O . LYS E 1 46 ? 43.370 46.503 -2.815 1.00 30.72 34 LYS E O 1
ATOM 7513 N N . HIS E 1 47 ? 42.560 48.154 -4.083 1.00 30.86 35 HIS E N 1
ATOM 7514 C CA . HIS E 1 47 ? 41.531 47.308 -4.684 1.00 30.39 35 HIS E CA 1
ATOM 7515 C C . HIS E 1 47 ? 41.971 46.647 -5.983 1.00 31.78 35 HIS E C 1
ATOM 7516 O O . HIS E 1 47 ? 41.155 46.007 -6.648 1.00 33.40 35 HIS E O 1
ATOM 7523 N N . GLY E 1 48 ? 43.255 46.763 -6.324 1.00 30.55 36 GLY E N 1
ATOM 7524 C CA . GLY E 1 48 ? 43.820 45.987 -7.408 1.00 29.70 36 GLY E CA 1
ATOM 7525 C C . GLY E 1 48 ? 43.448 46.513 -8.776 1.00 31.60 36 GLY E C 1
ATOM 7526 O O . GLY E 1 48 ? 43.507 45.770 -9.750 1.00 33.92 36 GLY E O 1
ATOM 7527 N N . VAL E 1 49 ? 43.062 47.788 -8.856 1.00 31.30 37 VAL E N 1
ATOM 7528 C CA . VAL E 1 49 ? 42.883 48.461 -10.146 1.00 30.97 37 VAL E CA 1
ATOM 7529 C C . VAL E 1 49 ? 44.259 48.730 -10.735 1.00 30.74 37 VAL E C 1
ATOM 7530 O O . VAL E 1 49 ? 45.156 49.230 -10.054 1.00 32.89 37 VAL E O 1
ATOM 7534 N N . ASP E 1 50 ? 44.421 48.364 -11.999 1.00 30.17 38 ASP E N 1
ATOM 7535 C CA . ASP E 1 50 ? 45.721 48.391 -12.668 1.00 28.20 38 ASP E CA 1
ATOM 7536 C C . ASP E 1 50 ? 45.985 49.750 -13.226 1.00 27.80 38 ASP E C 1
ATOM 7537 O O . ASP E 1 50 ? 47.124 50.178 -13.295 1.00 27.98 38 ASP E O 1
ATOM 7542 N N . VAL E 1 51 ? 44.922 50.403 -13.675 1.00 27.28 39 VAL E N 1
ATOM 7543 C CA . VAL E 1 51 ? 45.024 51.634 -14.424 1.00 25.90 39 VAL E CA 1
ATOM 7544 C C . VAL E 1 51 ? 43.916 52.554 -13.942 1.00 26.65 39 VAL E C 1
ATOM 7545 O O . VAL E 1 51 ? 42.729 52.215 -14.021 1.00 26.68 39 VAL E O 1
ATOM 7549 N N . VAL E 1 52 ? 44.294 53.718 -13.441 1.00 26.60 40 VAL E N 1
ATOM 7550 C CA . VAL E 1 52 ? 43.304 54.720 -13.089 1.00 28.47 40 VAL E CA 1
ATOM 7551 C C . VAL E 1 52 ? 43.695 56.034 -13.734 1.00 27.77 40 VAL E C 1
ATOM 7552 O O . VAL E 1 52 ? 44.870 56.356 -13.818 1.00 27.59 40 VAL E O 1
ATOM 7556 N N . SER E 1 53 ? 42.711 56.789 -14.203 1.00 28.43 41 SER E N 1
ATOM 7557 C CA . SER E 1 53 ? 42.940 58.188 -14.599 1.00 26.63 41 SER E CA 1
ATOM 7558 C C . SER E 1 53 ? 42.226 59.114 -13.641 1.00 26.35 41 SER E C 1
ATOM 7559 O O . SER E 1 53 ? 41.062 58.902 -13.316 1.00 28.27 41 SER E O 1
ATOM 7562 N N . ILE E 1 54 ? 42.899 60.158 -13.189 1.00 27.17 42 ILE E N 1
ATOM 7563 C CA . ILE E 1 54 ? 42.214 61.128 -12.348 1.00 28.78 42 ILE E CA 1
ATOM 7564 C C . ILE E 1 54 ? 41.677 62.228 -13.241 1.00 28.10 42 ILE E C 1
ATOM 7565 O O . ILE E 1 54 ? 42.447 62.911 -13.923 1.00 26.74 42 ILE E O 1
ATOM 7570 N N . THR E 1 55 ? 40.358 62.399 -13.216 1.00 28.10 43 THR E N 1
ATOM 7571 C CA . THR E 1 55 ? 39.674 63.270 -14.170 1.00 28.58 43 THR E CA 1
ATOM 7572 C C . THR E 1 55 ? 38.851 64.322 -13.457 1.00 30.02 43 THR E C 1
ATOM 7573 O O . THR E 1 55 ? 37.610 64.342 -13.570 1.00 31.93 43 THR E O 1
ATOM 7577 N N . ASP E 1 56 ? 39.523 65.191 -12.704 1.00 29.33 44 ASP E N 1
ATOM 7578 C CA . ASP E 1 56 ? 38.810 66.245 -11.990 1.00 28.26 44 ASP E CA 1
ATOM 7579 C C . ASP E 1 56 ? 38.221 67.241 -13.006 1.00 28.44 44 ASP E C 1
ATOM 7580 O O . ASP E 1 56 ? 38.582 67.220 -14.196 1.00 25.81 44 ASP E O 1
ATOM 7585 N N . HIS E 1 57 ? 37.268 68.065 -12.549 1.00 28.95 45 HIS E N 1
ATOM 7586 C CA . HIS E 1 57 ? 36.505 68.919 -13.451 1.00 27.25 45 HIS E CA 1
ATOM 7587 C C . HIS E 1 57 ? 37.257 70.185 -13.738 1.00 28.16 45 HIS E C 1
ATOM 7588 O O . HIS E 1 57 ? 37.787 70.817 -12.818 1.00 26.44 45 HIS E O 1
ATOM 7595 N N . ILE E 1 58 ? 37.287 70.550 -15.022 1.00 28.19 46 ILE E N 1
ATOM 7596 C CA . ILE E 1 58 ? 37.387 71.950 -15.427 1.00 29.63 46 ILE E CA 1
ATOM 7597 C C . ILE E 1 58 ? 36.017 72.273 -16.026 1.00 29.00 46 ILE E C 1
ATOM 7598 O O . ILE E 1 58 ? 35.412 71.404 -16.655 1.00 29.78 46 ILE E O 1
ATOM 7603 N N . VAL E 1 59 ? 35.495 73.472 -15.767 1.00 29.07 47 VAL E N 1
ATOM 7604 C CA . VAL E 1 59 ? 34.118 73.834 -16.179 1.00 29.28 47 VAL E CA 1
ATOM 7605 C C . VAL E 1 59 ? 34.095 75.076 -17.033 1.00 28.21 47 VAL E C 1
ATOM 7606 O O . VAL E 1 59 ? 35.030 75.867 -17.020 1.00 28.31 47 VAL E O 1
ATOM 7610 N N . ASP E 1 60 ? 33.002 75.272 -17.748 1.00 28.30 48 ASP E N 1
ATOM 7611 C CA . ASP E 1 60 ? 32.855 76.467 -18.550 1.00 29.40 48 ASP E CA 1
ATOM 7612 C C . ASP E 1 60 ? 32.817 77.715 -17.647 1.00 29.98 48 ASP E C 1
ATOM 7613 O O . ASP E 1 60 ? 32.383 77.660 -16.473 1.00 29.16 48 ASP E O 1
ATOM 7618 N N . ARG E 1 61 ? 33.290 78.831 -18.193 1.00 30.44 49 ARG E N 1
ATOM 7619 C CA . ARG E 1 61 ? 33.352 80.086 -17.453 1.00 31.47 49 ARG E CA 1
ATOM 7620 C C . ARG E 1 61 ? 31.998 80.499 -16.823 1.00 32.29 49 ARG E C 1
ATOM 7621 O O . ARG E 1 61 ? 31.967 80.951 -15.671 1.00 29.54 49 ARG E O 1
ATOM 7623 N N . ARG E 1 62 ? 30.890 80.322 -17.549 1.00 32.23 50 ARG E N 1
ATOM 7624 C CA . ARG E 1 62 ? 29.580 80.737 -17.018 1.00 33.05 50 ARG E CA 1
ATOM 7625 C C . ARG E 1 62 ? 29.208 80.017 -15.715 1.00 31.44 50 ARG E C 1
ATOM 7626 O O . ARG E 1 62 ? 28.795 80.635 -14.741 1.00 28.39 50 ARG E O 1
ATOM 7634 N N . THR E 1 63 ? 29.350 78.700 -15.728 1.00 31.96 51 THR E N 1
ATOM 7635 C CA . THR E 1 63 ? 29.102 77.859 -14.557 1.00 32.53 51 THR E CA 1
ATOM 7636 C C . THR E 1 63 ? 30.002 78.256 -13.376 1.00 31.91 51 THR E C 1
ATOM 7637 O O . THR E 1 63 ? 29.544 78.386 -12.237 1.00 29.86 51 THR E O 1
ATOM 7641 N N . LEU E 1 64 ? 31.283 78.450 -13.671 1.00 32.38 52 LEU E N 1
ATOM 7642 C CA . LEU E 1 64 ? 32.245 78.825 -12.665 1.00 33.97 52 LEU E CA 1
ATOM 7643 C C . LEU E 1 64 ? 31.876 80.146 -12.043 1.00 34.65 52 LEU E C 1
ATOM 7644 O O . LEU E 1 64 ? 31.853 80.283 -10.808 1.00 34.00 52 LEU E O 1
ATOM 7649 N N . GLU E 1 65 ? 31.590 81.124 -12.899 1.00 35.38 53 GLU E N 1
ATOM 7650 C CA . GLU E 1 65 ? 31.365 82.471 -12.415 1.00 36.09 53 GLU E CA 1
ATOM 7651 C C . GLU E 1 65 ? 30.032 82.525 -11.647 1.00 35.28 53 GLU E C 1
ATOM 7652 O O . GLU E 1 65 ? 29.947 83.199 -10.613 1.00 33.59 53 GLU E O 1
ATOM 7656 N N . GLN E 1 66 ? 29.036 81.764 -12.111 1.00 34.34 54 GLN E N 1
ATOM 7657 C CA . GLN E 1 66 ? 27.769 81.596 -11.390 1.00 35.47 54 GLN E CA 1
ATOM 7658 C C . GLN E 1 66 ? 28.005 81.119 -9.968 1.00 34.81 54 GLN E C 1
ATOM 7659 O O . GLN E 1 66 ? 27.427 81.649 -9.037 1.00 33.49 54 GLN E O 1
ATOM 7665 N N . ARG E 1 67 ? 28.851 80.103 -9.813 1.00 35.66 55 ARG E N 1
ATOM 7666 C CA . ARG E 1 67 ? 29.162 79.539 -8.502 1.00 35.05 55 ARG E CA 1
ATOM 7667 C C . ARG E 1 67 ? 29.940 80.520 -7.649 1.00 35.70 55 ARG E C 1
ATOM 7668 O O . ARG E 1 67 ? 29.632 80.716 -6.471 1.00 35.67 55 ARG E O 1
ATOM 7676 N N . LYS E 1 68 ? 30.956 81.128 -8.242 1.00 36.34 56 LYS E N 1
ATOM 7677 C CA . LYS E 1 68 ? 31.759 82.099 -7.529 1.00 39.90 56 LYS E CA 1
ATOM 7678 C C . LYS E 1 68 ? 30.891 83.250 -6.979 1.00 39.94 56 LYS E C 1
ATOM 7679 O O . LYS E 1 68 ? 31.047 83.659 -5.820 1.00 39.98 56 LYS E O 1
ATOM 7685 N N . ARG E 1 69 ? 29.968 83.731 -7.813 1.00 40.02 57 ARG E N 1
ATOM 7686 C CA . ARG E 1 69 ? 29.096 84.866 -7.494 1.00 39.14 57 ARG E CA 1
ATOM 7687 C C . ARG E 1 69 ? 27.947 84.498 -6.570 1.00 38.39 57 ARG E C 1
ATOM 7688 O O . ARG E 1 69 ? 27.486 85.338 -5.827 1.00 39.58 57 ARG E O 1
ATOM 7696 N N . ASN E 1 70 ? 27.464 83.260 -6.635 1.00 38.43 58 ASN E N 1
ATOM 7697 C CA . ASN E 1 70 ? 26.461 82.774 -5.675 1.00 38.37 58 ASN E CA 1
ATOM 7698 C C . ASN E 1 70 ? 27.097 82.236 -4.372 1.00 38.00 58 ASN E C 1
ATOM 7699 O O . ASN E 1 70 ? 26.412 81.670 -3.528 1.00 37.66 58 ASN E O 1
ATOM 7704 N N . GLY E 1 71 ? 28.405 82.440 -4.209 1.00 38.74 59 GLY E N 1
ATOM 7705 C CA . GLY E 1 71 ? 29.135 81.975 -3.033 1.00 39.07 59 GLY E CA 1
ATOM 7706 C C . GLY E 1 71 ? 29.292 80.463 -2.912 1.00 39.36 59 GLY E C 1
ATOM 7707 O O . GLY E 1 71 ? 29.729 79.978 -1.880 1.00 40.61 59 GLY E O 1
ATOM 7708 N N . GLU E 1 72 ? 28.946 79.708 -3.951 1.00 38.50 60 GLU E N 1
ATOM 7709 C CA . GLU E 1 72 ? 29.022 78.246 -3.884 1.00 38.77 60 GLU E CA 1
ATOM 7710 C C . GLU E 1 72 ? 30.459 77.787 -4.183 1.00 37.93 60 GLU E C 1
ATOM 7711 O O . GLU E 1 72 ? 31.239 78.524 -4.806 1.00 37.47 60 GLU E O 1
ATOM 7716 N N . PRO E 1 73 ? 30.824 76.579 -3.723 1.00 36.77 61 PRO E N 1
ATOM 7717 C CA . PRO E 1 73 ? 32.157 76.085 -4.078 1.00 36.31 61 PRO E CA 1
ATOM 7718 C C . PRO E 1 73 ? 32.296 75.866 -5.595 1.00 34.77 61 PRO E C 1
ATOM 7719 O O . PRO E 1 73 ? 31.293 75.571 -6.295 1.00 32.79 61 PRO E O 1
ATOM 7723 N N . LEU E 1 74 ? 33.524 76.044 -6.082 1.00 32.82 62 LEU E N 1
ATOM 7724 C CA . LEU E 1 74 ? 33.791 76.026 -7.508 1.00 32.28 62 LEU E CA 1
ATOM 7725 C C . LEU E 1 74 ? 33.674 74.630 -8.073 1.00 31.36 62 LEU E C 1
ATOM 7726 O O . LEU E 1 74 ? 33.271 74.475 -9.219 1.00 28.84 62 LEU E O 1
ATOM 7731 N N . GLY E 1 75 ? 33.994 73.618 -7.260 1.00 30.07 63 GLY E N 1
ATOM 7732 C CA . GLY E 1 75 ? 33.946 72.211 -7.705 1.00 30.04 63 GLY E CA 1
ATOM 7733 C C . GLY E 1 75 ? 34.726 71.931 -8.980 1.00 30.29 63 GLY E C 1
ATOM 7734 O O . GLY E 1 75 ? 34.319 71.097 -9.803 1.00 31.73 63 GLY E O 1
ATOM 7735 N N . ALA E 1 76 ? 35.853 72.623 -9.149 1.00 30.21 64 ALA E N 1
ATOM 7736 C CA . ALA E 1 76 ? 36.613 72.552 -10.386 1.00 30.02 64 ALA E CA 1
ATOM 7737 C C . ALA E 1 76 ? 38.001 73.097 -10.188 1.00 31.14 64 ALA E C 1
ATOM 7738 O O . ALA E 1 76 ? 38.214 73.936 -9.311 1.00 32.87 64 ALA E O 1
ATOM 7740 N N . ILE E 1 77 ? 38.933 72.652 -11.030 1.00 31.36 65 ILE E N 1
ATOM 7741 C CA . ILE E 1 77 ? 40.252 73.284 -11.147 1.00 31.43 65 ILE E CA 1
ATOM 7742 C C . ILE E 1 77 ? 40.186 74.487 -12.093 1.00 30.38 65 ILE E C 1
ATOM 7743 O O . ILE E 1 77 ? 39.670 74.397 -13.215 1.00 30.93 65 ILE E O 1
ATOM 7748 N N . THR E 1 78 ? 40.749 75.602 -11.647 1.00 30.67 66 THR E N 1
ATOM 7749 C CA . THR E 1 78 ? 40.754 76.828 -12.432 1.00 30.82 66 THR E CA 1
ATOM 7750 C C . THR E 1 78 ? 41.832 76.772 -13.501 1.00 30.98 66 THR E C 1
ATOM 7751 O O . THR E 1 78 ? 42.740 75.960 -13.426 1.00 31.48 66 THR E O 1
ATOM 7755 N N . GLU E 1 79 ? 41.727 77.618 -14.515 1.00 31.75 67 GLU E N 1
ATOM 7756 C CA . GLU E 1 79 ? 42.737 77.646 -15.558 1.00 33.07 67 GLU E CA 1
ATOM 7757 C C . GLU E 1 79 ? 44.096 77.983 -14.955 1.00 32.61 67 GLU E C 1
ATOM 7758 O O . GLU E 1 79 ? 45.100 77.376 -15.303 1.00 33.84 67 GLU E O 1
ATOM 7764 N N . ASP E 1 80 ? 44.119 78.920 -14.024 1.00 33.2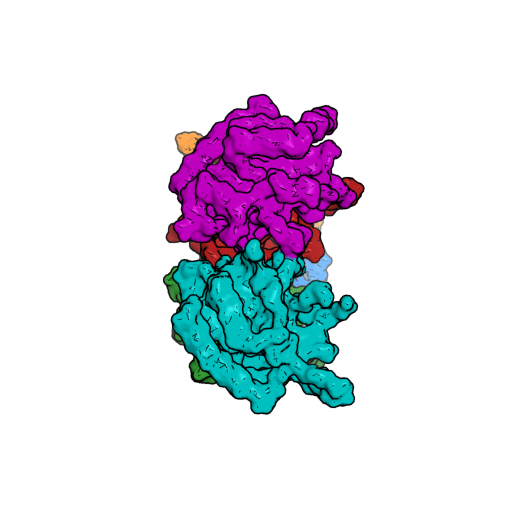9 68 ASP E N 1
ATOM 7765 C CA . ASP E 1 80 ? 45.377 79.306 -13.350 1.00 35.39 68 ASP E CA 1
ATOM 7766 C C . ASP E 1 80 ? 46.041 78.184 -12.539 1.00 34.38 68 ASP E C 1
ATOM 7767 O O . ASP E 1 80 ? 47.261 78.178 -12.365 1.00 34.88 68 ASP E O 1
ATOM 7771 N N . LYS E 1 81 ? 45.241 77.253 -12.032 1.00 32.16 69 LYS E N 1
ATOM 7772 C CA . LYS E 1 81 ? 45.748 76.198 -11.168 1.00 31.51 69 LYS E CA 1
ATOM 7773 C C . LYS E 1 81 ? 45.902 74.861 -11.907 1.00 28.98 69 LYS E C 1
ATOM 7774 O O . LYS E 1 81 ? 46.210 73.840 -11.307 1.00 29.37 69 LYS E O 1
ATOM 7780 N N . PHE E 1 82 ? 45.712 74.875 -13.215 1.00 28.80 70 PHE E N 1
ATOM 7781 C CA . PHE E 1 82 ? 45.722 73.650 -13.986 1.00 27.75 70 PHE E CA 1
ATOM 7782 C C . PHE E 1 82 ? 47.080 72.941 -14.005 1.00 28.42 70 PHE E C 1
ATOM 7783 O O . PHE E 1 82 ? 47.147 71.713 -13.844 1.00 28.32 70 PHE E O 1
ATOM 7791 N N . GLN E 1 83 ? 48.154 73.697 -14.205 1.00 28.27 71 GLN E N 1
ATOM 7792 C CA . GLN E 1 83 ? 49.473 73.092 -14.332 1.00 28.99 71 GLN E CA 1
ATOM 7793 C C . GLN E 1 83 ? 49.850 72.482 -12.964 1.00 27.32 71 GLN E C 1
ATOM 7794 O O . GLN E 1 83 ? 50.415 71.385 -12.900 1.00 25.54 71 GLN E O 1
ATOM 7800 N N . ASP E 1 84 ? 49.489 73.187 -11.891 1.00 26.06 72 ASP E N 1
ATOM 7801 C CA . ASP E 1 84 ? 49.662 72.719 -10.520 1.00 28.15 72 ASP E CA 1
ATOM 7802 C C . ASP E 1 84 ? 48.854 71.454 -10.207 1.00 28.95 72 ASP E C 1
ATOM 7803 O O . ASP E 1 84 ? 49.318 70.603 -9.460 1.00 30.02 72 ASP E O 1
ATOM 7808 N N . TYR E 1 85 ? 47.652 71.342 -10.766 1.00 26.89 73 TYR E N 1
ATOM 7809 C CA . TYR E 1 85 ? 46.898 70.093 -10.698 1.00 27.60 73 TYR E CA 1
ATOM 7810 C C . TYR E 1 85 ? 47.631 68.919 -11.385 1.00 27.93 73 TYR E C 1
ATOM 7811 O O . TYR E 1 85 ? 47.826 67.872 -10.793 1.00 26.83 73 TYR E O 1
ATOM 7820 N N . LEU E 1 86 ? 48.027 69.115 -12.634 1.00 29.44 74 LEU E N 1
ATOM 7821 C CA . LEU E 1 86 ? 48.831 68.154 -13.338 1.00 27.14 74 LEU E CA 1
ATOM 7822 C C . LEU E 1 86 ? 50.078 67.744 -12.567 1.00 27.52 74 LEU E C 1
ATOM 7823 O O . LEU E 1 86 ? 50.329 66.564 -12.441 1.00 29.03 74 LEU E O 1
ATOM 7828 N N . LYS E 1 87 ? 50.863 68.693 -12.052 1.00 31.21 75 LYS E N 1
ATOM 7829 C CA . LYS E 1 87 ? 52.074 68.360 -11.243 1.00 32.25 75 LYS E CA 1
ATOM 7830 C C . LYS E 1 87 ? 51.733 67.474 -10.048 1.00 29.95 75 LYS E C 1
ATOM 7831 O O . LYS E 1 87 ? 52.498 66.595 -9.698 1.00 28.05 75 LYS E O 1
ATOM 7837 N N . ARG E 1 88 ? 50.611 67.737 -9.388 1.00 29.52 76 ARG E N 1
ATOM 7838 C CA . ARG E 1 88 ? 50.220 66.895 -8.260 1.00 31.10 76 ARG E CA 1
ATOM 7839 C C . ARG E 1 88 ? 50.035 65.466 -8.774 1.00 29.98 76 ARG E C 1
ATOM 7840 O O . ARG E 1 88 ? 50.486 64.505 -8.149 1.00 29.52 76 ARG E O 1
ATOM 7848 N N . LEU E 1 89 ? 49.435 65.339 -9.956 1.00 29.10 77 LEU E N 1
ATOM 7849 C CA . LEU E 1 89 ? 49.199 64.031 -10.533 1.00 29.01 77 LEU E CA 1
ATOM 7850 C C . LEU E 1 89 ? 50.468 63.346 -10.993 1.00 29.25 77 LEU E C 1
ATOM 7851 O O . LEU E 1 89 ? 50.575 62.134 -10.873 1.00 30.77 77 LEU E O 1
ATOM 7856 N N . TRP E 1 90 ? 51.410 64.120 -11.518 1.00 29.12 78 TRP E N 1
ATOM 7857 C CA . TRP E 1 90 ? 52.656 63.581 -12.030 1.00 29.73 78 TRP E CA 1
ATOM 7858 C C . TRP E 1 90 ? 53.459 62.984 -10.905 1.00 28.70 78 TRP E C 1
ATOM 7859 O O . TRP E 1 90 ? 54.088 61.947 -11.065 1.00 28.18 78 TRP E O 1
ATOM 7870 N N . ARG E 1 91 ? 53.436 63.650 -9.766 1.00 27.69 79 ARG E N 1
ATOM 7871 C CA . ARG E 1 91 ? 54.058 63.110 -8.569 1.00 29.28 79 ARG E CA 1
ATOM 7872 C C . ARG E 1 91 ? 53.355 61.843 -8.074 1.00 29.45 79 ARG E C 1
ATOM 7873 O O . ARG E 1 91 ? 54.036 60.893 -7.710 1.00 29.31 79 ARG E O 1
ATOM 7877 N N . GLU E 1 92 ? 52.017 61.812 -8.101 1.00 29.05 80 GLU E N 1
ATOM 7878 C CA . GLU E 1 92 ? 51.269 60.610 -7.730 1.00 29.44 80 GLU E CA 1
ATOM 7879 C C . GLU E 1 92 ? 51.525 59.428 -8.638 1.00 29.87 80 GLU E C 1
ATOM 7880 O O . GLU E 1 92 ? 51.469 58.280 -8.169 1.00 31.52 80 GLU E O 1
ATOM 7886 N N . GLN E 1 93 ? 51.727 59.697 -9.927 1.00 26.46 81 GLN E N 1
ATOM 7887 C CA . GLN E 1 93 ? 52.158 58.675 -10.860 1.00 27.01 81 GLN E CA 1
ATOM 7888 C C . GLN E 1 93 ? 53.289 57.828 -10.289 1.00 26.98 81 GLN E C 1
ATOM 7889 O O . GLN E 1 93 ? 53.304 56.602 -10.416 1.00 29.10 81 GLN E O 1
ATOM 7895 N N . LYS E 1 94 ? 54.236 58.505 -9.662 1.00 27.03 82 LYS E N 1
ATOM 7896 C CA . LYS E 1 94 ? 55.396 57.854 -9.072 1.00 27.48 82 LYS E CA 1
ATOM 7897 C C . LYS E 1 94 ? 54.963 56.946 -7.951 1.00 26.45 82 LYS E C 1
ATOM 7898 O O . LYS E 1 94 ? 55.313 55.779 -7.937 1.00 27.35 82 LYS E O 1
ATOM 7904 N N . ARG E 1 95 ? 54.159 57.488 -7.041 1.00 28.65 83 ARG E N 1
ATOM 7905 C CA . ARG E 1 95 ? 53.760 56.772 -5.840 1.00 30.09 83 ARG E CA 1
ATOM 7906 C C . ARG E 1 95 ? 52.819 55.633 -6.180 1.00 27.78 83 ARG E C 1
ATOM 7907 O O . ARG E 1 95 ? 52.954 54.538 -5.641 1.00 28.88 83 ARG E O 1
ATOM 7915 N N . ALA E 1 96 ? 51.880 55.885 -7.089 1.00 27.37 84 ALA E N 1
ATOM 7916 C CA . ALA E 1 96 ? 50.974 54.835 -7.575 1.00 26.62 84 ALA E CA 1
ATOM 7917 C C . ALA E 1 96 ? 51.746 53.657 -8.151 1.00 26.29 84 ALA E C 1
ATOM 7918 O O . ALA E 1 96 ? 51.378 52.512 -7.945 1.00 26.59 84 ALA E O 1
ATOM 7920 N N . TRP E 1 97 ? 52.830 53.937 -8.863 1.00 26.48 85 TRP E N 1
ATOM 7921 C CA . TRP E 1 97 ? 53.608 52.864 -9.433 1.00 26.33 85 TRP E CA 1
ATOM 7922 C C . TRP E 1 97 ? 54.449 52.142 -8.396 1.00 26.52 85 TRP E C 1
ATOM 7923 O O . TRP E 1 97 ? 54.398 50.926 -8.301 1.00 24.15 85 TRP E O 1
ATOM 7934 N N . GLU E 1 98 ? 55.221 52.893 -7.622 1.00 29.43 86 GLU E N 1
ATOM 7935 C CA . GLU E 1 98 ? 56.080 52.295 -6.595 1.00 30.68 86 GLU E CA 1
ATOM 7936 C C . GLU E 1 98 ? 55.338 51.472 -5.566 1.00 28.48 86 GLU E C 1
ATOM 7937 O O . GLU E 1 98 ? 55.847 50.466 -5.150 1.00 27.53 86 GLU E O 1
ATOM 7943 N N . GLU E 1 99 ? 54.173 51.934 -5.118 1.00 29.28 87 GLU E N 1
ATOM 7944 C CA . GLU E 1 99 ? 53.438 51.278 -4.034 1.00 31.82 87 GLU E CA 1
ATOM 7945 C C . GLU E 1 99 ? 52.477 50.187 -4.502 1.00 29.49 87 GLU E C 1
ATOM 7946 O O . GLU E 1 99 ? 52.261 49.233 -3.785 1.00 28.94 87 GLU E O 1
ATOM 7952 N N . TYR E 1 100 ? 51.885 50.341 -5.683 1.00 28.36 88 TYR E N 1
ATOM 7953 C CA . TYR E 1 100 ? 50.845 49.427 -6.151 1.00 28.09 88 TYR E CA 1
ATOM 7954 C C . TYR E 1 100 ? 51.151 48.793 -7.503 1.00 28.93 88 TYR E C 1
ATOM 7955 O O . TYR E 1 100 ? 50.389 47.962 -7.981 1.00 30.03 88 TYR E O 1
ATOM 7964 N N . GLY E 1 101 ? 52.266 49.149 -8.125 1.00 28.62 89 GLY E N 1
ATOM 7965 C CA . GLY E 1 101 ? 52.451 48.777 -9.516 1.00 27.97 89 GLY E CA 1
ATOM 7966 C C . GLY E 1 101 ? 51.251 49.187 -10.342 1.00 29.44 89 GLY E C 1
ATOM 7967 O O . GLY E 1 101 ? 50.861 48.480 -11.269 1.00 29.53 89 GLY E O 1
ATOM 7976 N N . ILE E 1 103 ? 49.310 52.001 -12.814 1.00 27.12 91 ILE E N 1
ATOM 7977 C CA . ILE E 1 103 ? 49.467 53.080 -13.739 1.00 27.64 91 ILE E CA 1
ATOM 7978 C C . ILE E 1 103 ? 48.405 54.136 -13.520 1.00 27.29 91 ILE E C 1
ATOM 7979 O O . ILE E 1 103 ? 47.219 53.849 -13.613 1.00 28.04 91 ILE E O 1
ATOM 7984 N N . LEU E 1 104 ? 48.860 55.358 -13.237 1.00 28.04 92 LEU E N 1
ATOM 7985 C CA . LEU E 1 104 ? 48.001 56.513 -13.011 1.00 29.95 92 LEU E CA 1
ATOM 7986 C C . LEU E 1 104 ? 48.210 57.474 -14.171 1.00 28.53 92 LEU E C 1
ATOM 7987 O O . LEU E 1 104 ? 49.341 57.793 -14.526 1.00 29.78 92 LEU E O 1
ATOM 7992 N N . ILE E 1 105 ? 47.125 57.928 -14.769 1.00 25.60 93 ILE E N 1
ATOM 7993 C CA . ILE E 1 105 ? 47.209 58.745 -15.953 1.00 26.91 93 ILE E CA 1
ATOM 7994 C C . ILE E 1 105 ? 46.546 60.081 -15.671 1.00 27.94 93 ILE E C 1
ATOM 7995 O O . ILE E 1 105 ? 45.342 60.123 -15.319 1.00 28.77 93 ILE E O 1
ATOM 8000 N N . PRO E 1 106 ? 47.298 61.185 -15.821 1.00 27.75 94 PRO E N 1
ATOM 8001 C CA . PRO E 1 106 ? 46.631 62.476 -15.633 1.00 28.21 94 PRO E CA 1
ATOM 8002 C C . PRO E 1 106 ? 45.518 62.668 -16.654 1.00 27.66 94 PRO E C 1
ATOM 8003 O O . PRO E 1 106 ? 45.718 62.407 -17.850 1.00 26.21 94 PRO E O 1
ATOM 8007 N N . GLY E 1 107 ? 44.366 63.115 -16.161 1.00 27.21 95 GLY E N 1
ATOM 8008 C CA . GLY E 1 107 ? 43.206 63.400 -16.986 1.00 26.83 95 GLY E CA 1
ATOM 8009 C C . GLY E 1 107 ? 42.398 64.570 -16.468 1.00 27.71 95 GLY E C 1
ATOM 8010 O O . GLY E 1 107 ? 42.790 65.282 -15.531 1.00 28.09 95 GLY E O 1
ATOM 8011 N N . VAL E 1 108 ? 41.241 64.756 -17.078 1.00 28.18 96 VAL E N 1
ATOM 8012 C CA . VAL E 1 108 ? 40.352 65.847 -16.731 1.00 27.78 96 VAL E CA 1
ATOM 8013 C C . VAL E 1 108 ? 38.938 65.518 -17.191 1.00 27.33 96 VAL E C 1
ATOM 8014 O O . VAL E 1 108 ? 38.768 64.804 -18.164 1.00 29.29 96 VAL E O 1
ATOM 8018 N N . GLU E 1 109 ? 37.933 66.035 -16.493 1.00 28.66 97 GLU E N 1
ATOM 8019 C CA . GLU E 1 109 ? 36.585 66.091 -17.070 1.00 30.00 97 GLU E CA 1
ATOM 8020 C C . GLU E 1 109 ? 36.161 67.503 -17.511 1.00 28.88 97 GLU E C 1
ATOM 8021 O O . GLU E 1 109 ? 35.870 68.379 -16.693 1.00 28.94 97 GLU E O 1
ATOM 8027 N N . ILE E 1 110 ? 36.100 67.672 -18.828 1.00 30.11 98 ILE E N 1
ATOM 8028 C CA . ILE E 1 110 ? 35.757 68.938 -19.474 1.00 29.76 98 ILE E CA 1
ATOM 8029 C C . ILE E 1 110 ? 34.244 69.062 -19.392 1.00 28.74 98 ILE E C 1
ATOM 8030 O O . ILE E 1 110 ? 33.506 68.332 -20.033 1.00 27.87 98 ILE E O 1
ATOM 8035 N N . THR E 1 111 ? 33.799 69.986 -18.563 1.00 30.22 99 THR E N 1
ATOM 8036 C CA . THR E 1 111 ? 32.439 69.981 -17.995 1.00 30.65 99 THR E CA 1
ATOM 8037 C C . THR E 1 111 ? 31.705 71.266 -18.405 1.00 30.31 99 THR E C 1
ATOM 8038 O O . THR E 1 111 ? 31.924 72.343 -17.851 1.00 31.57 99 THR E O 1
ATOM 8042 N N . ASN E 1 112 ? 30.901 71.166 -19.446 1.00 31.18 100 ASN E N 1
ATOM 8043 C CA . ASN E 1 112 ? 30.093 72.282 -19.903 1.00 30.55 100 ASN E CA 1
ATOM 8044 C C . ASN E 1 112 ? 28.666 72.044 -19.431 1.00 30.24 100 ASN E C 1
ATOM 8045 O O . ASN E 1 112 ? 27.971 71.172 -19.922 1.00 29.67 100 ASN E O 1
ATOM 8050 N N . ASN E 1 113 ? 28.264 72.780 -18.415 1.00 32.04 101 ASN E N 1
ATOM 8051 C CA . ASN E 1 113 ? 26.916 72.697 -17.877 1.00 32.77 101 ASN E CA 1
ATOM 8052 C C . ASN E 1 113 ? 26.023 73.766 -18.463 1.00 31.96 101 ASN E C 1
ATOM 8053 O O . ASN E 1 113 ? 24.888 73.911 -18.065 1.00 33.28 101 ASN E O 1
ATOM 8058 N N . THR E 1 114 ? 26.551 74.564 -19.370 1.00 32.04 102 THR E N 1
ATOM 8059 C CA . THR E 1 114 ? 25.722 75.505 -20.084 1.00 31.80 102 THR E CA 1
ATOM 8060 C C . THR E 1 114 ? 25.055 74.766 -21.239 1.00 32.79 102 THR E C 1
ATOM 8061 O O . THR E 1 114 ? 23.829 74.775 -21.346 1.00 34.01 102 THR E O 1
ATOM 8065 N N . ASP E 1 115 ? 25.861 74.093 -22.062 1.00 33.15 103 ASP E N 1
ATOM 8066 C CA . ASP E 1 115 ? 25.364 73.357 -23.237 1.00 34.44 103 ASP E CA 1
ATOM 8067 C C . ASP E 1 115 ? 25.221 71.844 -23.031 1.00 35.02 103 ASP E C 1
ATOM 8068 O O . ASP E 1 115 ? 24.683 71.158 -23.904 1.00 35.28 103 ASP E O 1
ATOM 8073 N N . LEU E 1 116 ? 25.686 71.360 -21.868 1.00 34.71 104 LEU E N 1
ATOM 8074 C CA . LEU E 1 116 ? 25.386 70.030 -21.312 1.00 32.82 104 LEU E CA 1
ATOM 8075 C C . LEU E 1 116 ? 26.088 68.906 -22.051 1.00 33.08 104 LEU E C 1
ATOM 8076 O O . LEU E 1 116 ? 25.452 67.977 -22.567 1.00 30.83 104 LEU E O 1
ATOM 8081 N N . TYR E 1 117 ? 27.423 69.031 -22.095 1.00 32.65 105 TYR E N 1
ATOM 8082 C CA . TYR E 1 117 ? 28.317 67.975 -22.526 1.00 29.30 105 TYR E CA 1
ATOM 8083 C C . TYR E 1 117 ? 29.498 67.853 -21.572 1.00 28.97 105 TYR E C 1
ATOM 8084 O O . TYR E 1 117 ? 30.174 68.837 -21.253 1.00 27.73 105 TYR E O 1
ATOM 8093 N N . HIS E 1 118 ? 29.724 66.621 -21.117 1.00 28.76 106 HIS E N 1
ATOM 8094 C CA . HIS E 1 118 ? 30.876 66.267 -20.302 1.00 29.11 106 HIS E CA 1
ATOM 8095 C C . HIS E 1 118 ? 31.800 65.345 -21.094 1.00 28.51 106 HIS E C 1
ATOM 8096 O O . HIS E 1 118 ? 31.376 64.311 -21.583 1.00 28.56 106 HIS E O 1
ATOM 8103 N N . ILE E 1 119 ? 33.064 65.736 -21.215 1.00 29.29 107 ILE E N 1
ATOM 8104 C CA . ILE E 1 119 ? 34.042 65.004 -22.013 1.00 29.27 107 ILE E CA 1
ATOM 8105 C C . ILE E 1 119 ? 35.228 64.648 -21.151 1.00 28.72 107 ILE E C 1
ATOM 8106 O O . ILE E 1 119 ? 35.870 65.535 -20.614 1.00 27.50 107 ILE E O 1
ATOM 8111 N N . VAL E 1 120 ? 35.487 63.341 -20.988 1.00 30.67 108 VAL E N 1
ATOM 8112 C CA . VAL E 1 120 ? 36.624 62.878 -20.185 1.00 31.29 108 VAL E CA 1
ATOM 8113 C C . VAL E 1 120 ? 37.852 62.702 -21.073 1.00 30.24 108 VAL E C 1
ATOM 8114 O O . VAL E 1 120 ? 37.808 61.944 -22.043 1.00 31.32 108 VAL E O 1
ATOM 8118 N N . ALA E 1 121 ? 38.935 63.409 -20.732 1.00 29.13 109 ALA E N 1
ATOM 8119 C CA . ALA E 1 121 ? 40.195 63.290 -21.448 1.00 28.02 109 ALA E CA 1
ATOM 8120 C C . ALA E 1 121 ? 41.229 62.603 -20.592 1.00 27.81 109 ALA E C 1
ATOM 8121 O O . ALA E 1 121 ? 41.506 63.019 -19.445 1.00 28.79 109 ALA E O 1
ATOM 8123 N N . VAL E 1 122 ? 41.778 61.526 -21.134 1.00 28.69 110 VAL E N 1
ATOM 8124 C CA . VAL E 1 122 ? 42.796 60.723 -20.462 1.00 29.06 110 VAL E CA 1
ATOM 8125 C C . VAL E 1 122 ? 44.170 60.980 -21.113 1.00 29.37 110 VAL E C 1
ATOM 8126 O O . VAL E 1 122 ? 44.293 60.947 -22.342 1.00 29.61 110 VAL E O 1
ATOM 8130 N N . ASP E 1 123 ? 45.184 61.218 -20.262 1.00 29.97 111 ASP E N 1
ATOM 8131 C CA . ASP E 1 123 ? 46.538 61.612 -20.647 1.00 30.82 111 ASP E CA 1
ATOM 8132 C C . ASP E 1 123 ? 46.549 63.047 -21.220 1.00 31.89 111 ASP E C 1
ATOM 8133 O O . ASP E 1 123 ? 47.048 63.306 -22.332 1.00 29.42 111 ASP E O 1
ATOM 8138 N N . VAL E 1 124 ? 45.986 63.958 -20.422 1.00 32.41 112 VAL E N 1
ATOM 8139 C CA . VAL E 1 124 ? 45.860 65.368 -20.783 1.00 32.12 112 VAL E CA 1
ATOM 8140 C C . VAL E 1 124 ? 47.092 66.158 -20.308 1.00 31.73 112 VAL E C 1
ATOM 8141 O O . VAL E 1 124 ? 47.651 65.901 -19.233 1.00 30.05 112 VAL E O 1
ATOM 8145 N N . LYS E 1 125 ? 47.508 67.123 -21.118 1.00 31.43 113 LYS E N 1
ATOM 8146 C CA . LYS E 1 125 ? 48.727 67.860 -20.833 1.00 31.98 113 LYS E CA 1
ATOM 8147 C C . LYS E 1 125 ? 48.520 69.353 -20.734 1.00 31.36 113 LYS E C 1
ATOM 8148 O O . LYS E 1 125 ? 49.271 70.010 -20.061 1.00 34.00 113 LYS E O 1
ATOM 8154 N N . GLU E 1 126 ? 47.499 69.885 -21.385 1.00 32.52 114 GLU E N 1
ATOM 8155 C CA . GLU E 1 126 ? 47.197 71.310 -21.354 1.00 34.06 114 GLU E CA 1
ATOM 8156 C C . GLU E 1 126 ? 45.706 71.548 -21.152 1.00 32.68 114 GLU E C 1
ATOM 8157 O O . GLU E 1 126 ? 44.855 70.791 -21.626 1.00 31.31 114 GLU E O 1
ATOM 8163 N N . TYR E 1 127 ? 45.408 72.640 -20.472 1.00 32.33 115 TYR E N 1
ATOM 8164 C CA . TYR E 1 127 ? 44.069 73.140 -20.347 1.00 30.55 115 TYR E CA 1
ATOM 8165 C C . TYR E 1 127 ? 43.377 73.313 -21.704 1.00 30.58 115 TYR E C 1
ATOM 8166 O O . TYR E 1 127 ? 43.986 73.833 -22.658 1.00 29.67 115 TYR E O 1
ATOM 8175 N N . VAL E 1 128 ? 42.109 72.878 -21.771 1.00 31.04 116 VAL E N 1
ATOM 8176 C CA . VAL E 1 128 ? 41.233 73.139 -22.907 1.00 31.30 116 VAL E CA 1
ATOM 8177 C C . VAL E 1 128 ? 39.934 73.784 -22.397 1.00 30.73 116 VAL E C 1
ATOM 8178 O O . VAL E 1 128 ? 39.313 73.310 -21.470 1.00 31.33 116 VAL E O 1
ATOM 8182 N N . ASP E 1 129 ? 39.560 74.889 -23.023 1.00 30.74 117 ASP E N 1
ATOM 8183 C CA . ASP E 1 129 ? 38.388 75.680 -22.648 1.00 31.14 117 ASP E CA 1
ATOM 8184 C C . ASP E 1 129 ? 37.095 74.889 -22.845 1.00 29.93 117 ASP E C 1
ATOM 8185 O O . ASP E 1 129 ? 36.721 74.578 -23.993 1.00 28.24 117 ASP E O 1
ATOM 8190 N N . PRO E 1 130 ? 36.401 74.550 -21.732 1.00 30.49 118 PRO E N 1
ATOM 8191 C CA . PRO E 1 130 ? 35.181 73.740 -21.879 1.00 30.64 118 PRO E CA 1
ATOM 8192 C C . PRO E 1 130 ? 34.028 74.397 -22.662 1.00 31.14 118 PRO E C 1
ATOM 8193 O O . PRO E 1 130 ? 33.138 73.686 -23.136 1.00 31.64 118 PRO E O 1
ATOM 8197 N N . SER E 1 131 ? 34.040 75.728 -22.769 1.00 30.53 119 SER E N 1
ATOM 8198 C CA . SER E 1 131 ? 33.014 76.493 -23.488 1.00 31.18 119 SER E CA 1
ATOM 8199 C C . SER E 1 131 ? 33.124 76.398 -25.022 1.00 31.77 119 SER E C 1
ATOM 8200 O O . SER E 1 131 ? 32.236 76.897 -25.741 1.00 32.49 119 SER E O 1
ATOM 8203 N N . LEU E 1 132 ? 34.224 75.816 -25.514 1.00 30.02 120 LEU E N 1
ATOM 8204 C CA . LEU E 1 132 ? 34.439 75.609 -26.938 1.00 28.89 120 LEU E CA 1
ATOM 8205 C C . LEU E 1 132 ? 33.474 74.569 -27.464 1.00 28.18 120 LEU E C 1
ATOM 8206 O O . LEU E 1 132 ? 33.081 73.679 -26.720 1.00 29.18 120 LEU E O 1
ATOM 8211 N N . PRO E 1 133 ? 33.093 74.679 -28.754 1.00 28.50 121 PRO E N 1
ATOM 8212 C CA . PRO E 1 133 ? 32.336 73.635 -29.436 1.00 29.00 121 PRO E CA 1
ATOM 8213 C C . PRO E 1 133 ? 32.987 72.273 -29.263 1.00 30.72 121 PRO E C 1
ATOM 8214 O O . PRO E 1 133 ? 34.211 72.180 -29.177 1.00 31.92 121 PRO E O 1
ATOM 8218 N N . VAL E 1 134 ? 32.165 71.228 -29.234 1.00 31.21 122 VAL E N 1
ATOM 8219 C CA . VAL E 1 134 ? 32.638 69.864 -29.006 1.00 31.01 122 VAL E CA 1
ATOM 8220 C C . VAL E 1 134 ? 33.730 69.423 -29.972 1.00 31.02 122 VAL E C 1
ATOM 8221 O O . VAL E 1 134 ? 34.625 68.717 -29.559 1.00 33.69 122 VAL E O 1
ATOM 8225 N N . GLU E 1 135 ? 33.674 69.829 -31.232 1.00 31.51 123 GLU E N 1
ATOM 8226 C CA . GLU E 1 135 ? 34.672 69.392 -32.205 1.00 32.26 123 GLU E CA 1
ATOM 8227 C C . GLU E 1 135 ? 36.006 70.106 -32.000 1.00 31.79 123 GLU E C 1
ATOM 8228 O O . GLU E 1 135 ? 37.058 69.507 -32.196 1.00 31.67 123 GLU E O 1
ATOM 8234 N N . GLU E 1 136 ? 35.970 71.379 -31.625 1.00 31.99 124 GLU E N 1
ATOM 8235 C CA . GLU E 1 136 ? 37.209 72.106 -31.309 1.00 34.06 124 GLU E CA 1
ATOM 8236 C C . GLU E 1 136 ? 37.904 71.523 -30.068 1.00 31.86 124 GLU E C 1
ATOM 8237 O O . GLU E 1 136 ? 39.108 71.358 -30.035 1.00 33.34 124 GLU E O 1
ATOM 8241 N N . ILE E 1 137 ? 37.142 71.213 -29.050 1.00 30.77 125 ILE E N 1
ATOM 8242 C CA . ILE E 1 137 ? 37.706 70.601 -27.861 1.00 31.92 125 ILE E CA 1
ATOM 8243 C C . ILE E 1 137 ? 38.434 69.311 -28.211 1.00 31.69 125 ILE E C 1
ATOM 8244 O O . ILE E 1 137 ? 39.589 69.083 -27.797 1.00 30.97 125 ILE E O 1
ATOM 8249 N N . VAL E 1 138 ? 37.747 68.470 -28.970 1.00 31.43 126 VAL E N 1
ATOM 8250 C CA . VAL E 1 138 ? 38.246 67.142 -29.303 1.00 32.03 126 VAL E CA 1
ATOM 8251 C C . VAL E 1 138 ? 39.459 67.245 -30.211 1.00 32.42 126 VAL E C 1
ATOM 8252 O O . VAL E 1 138 ? 40.406 66.470 -30.080 1.00 32.67 126 VAL E O 1
ATOM 8256 N N . GLU E 1 139 ? 39.439 68.235 -31.104 1.00 32.43 127 GLU E N 1
ATOM 8257 C CA . GLU E 1 139 ? 40.575 68.491 -31.969 1.00 32.87 127 GLU E CA 1
ATOM 8258 C C . GLU E 1 139 ? 41.752 68.916 -31.105 1.00 31.47 127 GLU E C 1
ATOM 8259 O O . GLU E 1 139 ? 42.853 68.409 -31.272 1.00 29.44 127 GLU E O 1
ATOM 8262 N N . LYS E 1 140 ? 41.497 69.826 -30.168 1.00 31.84 128 LYS E N 1
ATOM 8263 C CA . LYS E 1 140 ? 42.514 70.229 -29.176 1.00 32.73 128 LYS E CA 1
ATOM 8264 C C . LYS E 1 140 ? 43.106 69.027 -28.436 1.00 29.28 128 LYS E C 1
ATOM 8265 O O . LYS E 1 140 ? 44.305 68.883 -28.345 1.00 28.33 128 LYS E O 1
ATOM 8271 N N . LEU E 1 141 ? 42.247 68.165 -27.923 1.00 30.53 129 LEU E N 1
ATOM 8272 C CA . LEU E 1 141 ? 42.699 66.999 -27.141 1.00 31.41 129 LEU E CA 1
ATOM 8273 C C . LEU E 1 141 ? 43.510 65.999 -27.964 1.00 31.39 129 LEU E C 1
ATOM 8274 O O . LEU E 1 141 ? 44.476 65.454 -27.464 1.00 30.28 129 LEU E O 1
ATOM 8279 N N . LYS E 1 142 ? 43.135 65.797 -29.226 1.00 32.74 130 LYS E N 1
ATOM 8280 C CA . LYS E 1 142 ? 43.917 64.949 -30.138 1.00 33.82 130 LYS E CA 1
ATOM 8281 C C . LYS E 1 142 ? 45.325 65.510 -30.433 1.00 32.89 130 LYS E C 1
ATOM 8282 O O . LYS E 1 142 ? 46.283 64.746 -30.550 1.00 32.98 130 LYS E O 1
ATOM 8288 N N . GLU E 1 143 ? 45.454 66.829 -30.534 1.00 31.73 131 GLU E N 1
ATOM 8289 C CA . GLU E 1 143 ? 46.761 67.480 -30.710 1.00 32.45 131 GLU E CA 1
ATOM 8290 C C . GLU E 1 143 ? 47.672 67.260 -29.514 1.00 30.36 131 GLU E C 1
ATOM 8291 O O . GLU E 1 143 ? 48.862 67.322 -29.660 1.00 32.23 131 GLU E O 1
ATOM 8297 N N . GLN E 1 144 ? 47.104 67.003 -28.342 1.00 29.19 132 GLN E N 1
ATOM 8298 C CA . GLN E 1 144 ? 47.876 66.587 -27.174 1.00 29.57 132 GLN E CA 1
ATOM 8299 C C . GLN E 1 144 ? 48.145 65.084 -27.091 1.00 29.45 132 GLN E C 1
ATOM 8300 O O . GLN E 1 144 ? 48.853 64.666 -26.191 1.00 28.68 132 GLN E O 1
ATOM 8306 N N . ASN E 1 145 ? 47.551 64.287 -27.990 1.00 30.27 133 ASN E N 1
ATOM 8307 C CA . ASN E 1 145 ? 47.556 62.807 -27.916 1.00 29.67 133 ASN E CA 1
ATOM 8308 C C . ASN E 1 145 ? 46.891 62.360 -26.627 1.00 30.83 133 ASN E C 1
ATOM 8309 O O . ASN E 1 145 ? 47.426 61.538 -25.869 1.00 32.72 133 ASN E O 1
ATOM 8314 N N . ALA E 1 146 ? 45.716 62.929 -26.373 1.00 30.27 134 ALA E N 1
ATOM 8315 C CA . ALA E 1 146 ? 44.883 62.515 -25.258 1.00 29.84 134 ALA E CA 1
ATOM 8316 C C . ALA E 1 146 ? 43.828 61.542 -25.788 1.00 30.37 134 ALA E C 1
ATOM 8317 O O . ALA E 1 146 ? 43.451 61.609 -26.956 1.00 32.03 134 ALA E O 1
ATOM 8319 N N . LEU E 1 147 ? 43.369 60.641 -24.929 1.00 29.50 135 LEU E N 1
ATOM 8320 C CA . LEU E 1 147 ? 42.249 59.748 -25.243 1.00 31.28 135 LEU E CA 1
ATOM 8321 C C . LEU E 1 147 ? 40.926 60.436 -24.856 1.00 31.54 135 LEU E C 1
ATOM 8322 O O . LEU E 1 147 ? 40.818 60.997 -23.758 1.00 29.59 135 LEU E O 1
ATOM 8327 N N . VAL E 1 148 ? 39.938 60.396 -25.763 1.00 31.10 136 VAL E N 1
ATOM 8328 C CA . VAL E 1 148 ? 38.729 61.241 -25.656 1.00 31.26 136 VAL E CA 1
ATOM 8329 C C . VAL E 1 148 ? 37.426 60.457 -25.456 1.00 30.01 136 VAL E C 1
ATOM 8330 O O . VAL E 1 148 ? 36.969 59.761 -26.337 1.00 29.31 136 VAL E O 1
ATOM 8334 N N . ILE E 1 149 ? 36.814 60.614 -24.292 1.00 31.03 137 ILE E N 1
ATOM 8335 C CA . ILE E 1 149 ? 35.648 59.815 -23.936 1.00 31.22 137 ILE E CA 1
ATOM 8336 C C . ILE E 1 149 ? 34.380 60.695 -23.770 1.00 29.85 137 ILE E C 1
ATOM 8337 O O . ILE E 1 149 ? 34.436 61.750 -23.141 1.00 27.17 137 ILE E O 1
ATOM 8342 N N . ALA E 1 150 ? 33.261 60.236 -24.350 1.00 28.40 138 ALA E N 1
ATOM 8343 C CA . ALA E 1 150 ? 31.943 60.838 -24.142 1.00 28.57 138 ALA E CA 1
ATOM 8344 C C . ALA E 1 150 ? 31.374 60.254 -22.863 1.00 29.65 138 ALA E C 1
ATOM 8345 O O . ALA E 1 150 ? 30.964 59.102 -22.831 1.00 29.93 138 ALA E O 1
ATOM 8347 N N . ALA E 1 151 ? 31.401 61.043 -21.795 1.00 30.98 139 ALA E N 1
ATOM 8348 C CA . ALA E 1 151 ? 30.958 60.579 -20.498 1.00 31.05 139 ALA E CA 1
ATOM 8349 C C . ALA E 1 151 ? 29.428 60.600 -20.472 1.00 33.39 139 ALA E C 1
ATOM 8350 O O . ALA E 1 151 ? 28.782 61.478 -21.081 1.00 29.23 139 ALA E O 1
ATOM 8352 N N . HIS E 1 152 ? 28.849 59.622 -19.777 1.00 34.96 140 HIS E N 1
ATOM 8353 C CA . HIS E 1 152 ? 27.393 59.561 -19.629 1.00 35.21 140 HIS E CA 1
ATOM 8354 C C . HIS E 1 152 ? 26.979 60.136 -18.305 1.00 35.31 140 HIS E C 1
ATOM 8355 O O . HIS E 1 152 ? 27.588 59.809 -17.290 1.00 39.56 140 HIS E O 1
ATOM 8362 N N . PRO E 1 153 ? 25.912 60.947 -18.281 1.00 37.35 141 PRO E N 1
ATOM 8363 C CA . PRO E 1 153 ? 25.484 61.425 -16.979 1.00 39.02 141 PRO E CA 1
ATOM 8364 C C . PRO E 1 153 ? 25.124 60.253 -16.095 1.00 40.94 141 PRO E C 1
ATOM 8365 O O . PRO E 1 153 ? 24.494 59.303 -16.563 1.00 39.76 141 PRO E O 1
ATOM 8369 N N . ASP E 1 154 ? 25.552 60.292 -14.839 1.00 43.83 142 ASP E N 1
ATOM 8370 C CA . ASP E 1 154 ? 25.162 59.246 -13.890 1.00 45.37 142 ASP E CA 1
ATOM 8371 C C . ASP E 1 154 ? 23.656 59.330 -13.656 1.00 46.56 142 ASP E C 1
ATOM 8372 O O . ASP E 1 154 ? 23.056 60.416 -13.720 1.00 47.56 142 ASP E O 1
ATOM 8377 N N . ARG E 1 155 ? 23.058 58.175 -13.401 1.00 48.04 143 ARG E N 1
ATOM 8378 C CA . ARG E 1 155 ? 21.601 58.015 -13.404 1.00 49.94 143 ARG E CA 1
ATOM 8379 C C . ARG E 1 155 ? 20.874 58.973 -12.426 1.00 50.78 143 ARG E C 1
ATOM 8380 O O . ARG E 1 155 ? 19.787 59.469 -12.741 1.00 49.72 143 ARG E O 1
ATOM 8384 N N . LYS E 1 156 ? 21.468 59.219 -11.254 1.00 52.75 144 LYS E N 1
ATOM 8385 C CA . LYS E 1 156 ? 21.017 60.302 -10.348 1.00 54.45 144 LYS E CA 1
ATOM 8386 C C . LYS E 1 156 ? 21.213 61.709 -10.976 1.00 54.95 144 LYS E C 1
ATOM 8387 O O . LYS E 1 156 ? 20.256 62.363 -11.423 1.00 54.54 144 LYS E O 1
ATOM 8391 N N . HIS E 1 162 ? 15.787 65.596 -15.045 1.00 52.82 150 HIS E N 1
ATOM 8392 C CA . HIS E 1 162 ? 15.614 65.165 -16.440 1.00 54.67 150 HIS E CA 1
ATOM 8393 C C . HIS E 1 162 ? 15.981 66.232 -17.493 1.00 55.89 150 HIS E C 1
ATOM 8394 O O . HIS E 1 162 ? 15.111 66.957 -17.997 1.00 55.97 150 HIS E O 1
ATOM 8395 N N . LEU E 1 163 ? 17.272 66.313 -17.820 1.00 55.98 151 LEU E N 1
ATOM 8396 C CA . LEU E 1 163 ? 17.795 67.281 -18.808 1.00 54.95 151 LEU E CA 1
ATOM 8397 C C . LEU E 1 163 ? 18.114 66.578 -20.126 1.00 52.90 151 LEU E C 1
ATOM 8398 O O . LEU E 1 163 ? 18.303 65.361 -20.151 1.00 52.07 151 LEU E O 1
ATOM 8403 N N . SER E 1 164 ? 18.189 67.335 -21.218 1.00 50.16 152 SER E N 1
ATOM 8404 C CA . SER E 1 164 ? 18.660 66.771 -22.493 1.00 47.49 152 SER E CA 1
ATOM 8405 C C . SER E 1 164 ? 20.168 66.990 -22.666 1.00 42.64 152 SER E C 1
ATOM 8406 O O . SER E 1 164 ? 20.610 68.126 -22.822 1.00 41.18 152 SER E O 1
ATOM 8409 N N . TRP E 1 165 ? 20.939 65.899 -22.637 1.00 38.35 153 TRP E N 1
ATOM 8410 C CA . TRP E 1 165 ? 22.416 65.941 -22.774 1.00 36.11 153 TRP E CA 1
ATOM 8411 C C . TRP E 1 165 ? 22.886 65.861 -24.239 1.00 34.81 153 TRP E C 1
ATOM 8412 O O . TRP E 1 165 ? 22.492 64.969 -24.993 1.00 32.60 153 TRP E O 1
ATOM 8423 N N . TYR E 1 166 ? 23.740 66.808 -24.617 1.00 33.46 154 TYR E N 1
ATOM 8424 C CA . TYR E 1 166 ? 24.012 67.134 -26.020 1.00 33.08 154 TYR E CA 1
ATOM 8425 C C . TYR E 1 166 ? 24.673 66.018 -26.835 1.00 31.94 154 TYR E C 1
ATOM 8426 O O . TYR E 1 166 ? 24.309 65.791 -27.996 1.00 30.29 154 TYR E O 1
ATOM 8435 N N . LEU E 1 167 ? 25.636 65.324 -26.233 1.00 32.18 155 LEU E N 1
ATOM 8436 C CA . LEU E 1 167 ? 26.348 64.233 -26.926 1.00 32.47 155 LEU E CA 1
ATOM 8437 C C . LEU E 1 167 ? 25.378 63.070 -27.200 1.00 33.24 155 LEU E C 1
ATOM 8438 O O . LEU E 1 167 ? 25.286 62.556 -28.323 1.00 33.96 155 LEU E O 1
ATOM 8443 N N . TRP E 1 168 ? 24.612 62.731 -26.165 1.00 32.53 156 TRP E N 1
ATOM 8444 C CA . TRP E 1 168 ? 23.603 61.659 -26.173 1.00 32.29 156 TRP E CA 1
ATOM 8445 C C . TRP E 1 168 ? 22.385 61.951 -27.037 1.00 31.51 156 TRP E C 1
ATOM 8446 O O . TRP E 1 168 ? 21.712 61.022 -27.513 1.00 31.18 156 TRP E O 1
ATOM 8457 N N . ALA E 1 169 ? 22.123 63.231 -27.271 1.00 31.77 157 ALA E N 1
ATOM 8458 C CA . ALA E 1 169 ? 21.045 63.634 -28.153 1.00 33.26 157 ALA E CA 1
ATOM 8459 C C . ALA E 1 169 ? 21.503 63.706 -29.610 1.00 34.34 157 ALA E C 1
ATOM 8460 O O . ALA E 1 169 ? 20.686 63.811 -30.502 1.00 36.60 157 ALA E O 1
ATOM 8462 N N . ASN E 1 170 ? 22.805 63.665 -29.845 1.00 35.81 158 ASN E N 1
ATOM 8463 C CA . ASN E 1 170 ? 23.377 63.825 -31.179 1.00 35.45 158 ASN E CA 1
ATOM 8464 C C . ASN E 1 170 ? 24.436 62.741 -31.435 1.00 37.39 158 ASN E C 1
ATOM 8465 O O . ASN E 1 170 ? 25.595 63.031 -31.747 1.00 37.11 158 ASN E O 1
ATOM 8478 N N . GLU E 1 172 ? 24.568 60.103 -33.759 1.00 36.09 160 GLU E N 1
ATOM 8479 C CA . GLU E 1 172 ? 24.992 59.936 -35.141 1.00 35.99 160 GLU E CA 1
ATOM 8480 C C . GLU E 1 172 ? 25.975 61.057 -35.498 1.00 34.65 160 GLU E C 1
ATOM 8481 O O . GLU E 1 172 ? 27.056 60.797 -36.004 1.00 33.79 160 GLU E O 1
ATOM 8485 N N . ARG E 1 173 ? 25.636 62.295 -35.161 1.00 34.46 161 ARG E N 1
ATOM 8486 C CA . ARG E 1 173 ? 26.575 63.407 -35.358 1.00 34.66 161 ARG E CA 1
ATOM 8487 C C . ARG E 1 173 ? 27.985 63.115 -34.834 1.00 33.62 161 ARG E C 1
ATOM 8488 O O . ARG E 1 173 ? 28.966 63.421 -35.504 1.00 34.02 161 ARG E O 1
ATOM 8496 N N . PHE E 1 174 ? 28.088 62.521 -33.650 1.00 33.29 162 PHE E N 1
ATOM 8497 C CA . PHE E 1 174 ? 29.391 62.355 -32.992 1.00 33.06 162 PHE E CA 1
ATOM 8498 C C . PHE E 1 174 ? 29.997 60.959 -33.115 1.00 33.05 162 PHE E C 1
ATOM 8499 O O . PHE E 1 174 ? 30.925 60.599 -32.390 1.00 35.61 162 PHE E O 1
ATOM 8507 N N . LYS E 1 175 ? 29.510 60.205 -34.086 1.00 33.97 163 LYS E N 1
ATOM 8508 C CA . LYS E 1 175 ? 29.913 58.813 -34.278 1.00 34.69 163 LYS E CA 1
ATOM 8509 C C . LYS E 1 175 ? 31.435 58.682 -34.438 1.00 34.04 163 LYS E C 1
ATOM 8510 O O . LYS E 1 175 ? 32.044 57.826 -33.820 1.00 32.23 163 LYS E O 1
ATOM 8513 N N . ASP E 1 176 ? 32.052 59.539 -35.254 1.00 33.07 164 ASP E N 1
ATOM 8514 C CA . ASP E 1 176 ? 33.488 59.430 -35.498 1.00 32.30 164 ASP E CA 1
ATOM 8515 C C . ASP E 1 176 ? 34.291 60.411 -34.632 1.00 31.99 164 ASP E C 1
ATOM 8516 O O . ASP E 1 176 ? 35.462 60.670 -34.911 1.00 31.97 164 ASP E O 1
ATOM 8521 N N . THR E 1 177 ? 33.675 60.967 -33.591 1.00 32.45 165 THR E N 1
ATOM 8522 C CA . THR E 1 177 ? 34.291 62.080 -32.851 1.00 31.24 165 THR E CA 1
ATOM 8523 C C . THR E 1 177 ? 35.020 61.545 -31.624 1.00 29.84 165 THR E C 1
ATOM 8524 O O . THR E 1 177 ? 36.115 61.976 -31.304 1.00 30.59 165 THR E O 1
ATOM 8528 N N . PHE E 1 178 ? 34.434 60.574 -30.953 1.00 29.12 166 PHE E N 1
ATOM 8529 C CA . PHE E 1 178 ? 34.960 60.157 -29.677 1.00 27.87 166 PHE E CA 1
ATOM 8530 C C . PHE E 1 178 ? 35.664 58.866 -29.839 1.00 27.69 166 PHE E C 1
ATOM 8531 O O . PHE E 1 178 ? 35.297 58.080 -30.671 1.00 28.77 166 PHE E O 1
ATOM 8539 N N . ASP E 1 179 ? 36.714 58.669 -29.064 1.00 28.68 167 ASP E N 1
ATOM 8540 C CA . ASP E 1 179 ? 37.454 57.424 -29.084 1.00 29.83 167 ASP E CA 1
ATOM 8541 C C . ASP E 1 179 ? 36.523 56.336 -28.542 1.00 30.26 167 ASP E C 1
ATOM 8542 O O . ASP E 1 179 ? 36.460 55.233 -29.073 1.00 31.04 167 ASP E O 1
ATOM 8547 N N . ALA E 1 180 ? 35.758 56.688 -27.519 1.00 29.21 168 ALA E N 1
ATOM 8548 C CA . ALA E 1 180 ? 34.889 55.747 -26.851 1.00 28.94 168 ALA E CA 1
ATOM 8549 C C . ALA E 1 180 ? 33.772 56.493 -26.081 1.00 28.16 168 ALA E C 1
ATOM 8550 O O . ALA E 1 180 ? 33.889 57.672 -25.765 1.00 25.66 168 ALA E O 1
ATOM 8552 N N . TRP E 1 181 ? 32.684 55.783 -25.813 1.00 29.49 169 TRP E N 1
ATOM 8553 C CA . TRP E 1 181 ? 31.537 56.334 -25.107 1.00 29.32 169 TRP E CA 1
ATOM 8554 C C . TRP E 1 181 ? 31.323 55.540 -23.825 1.00 28.42 169 TRP E C 1
ATOM 8555 O O . TRP E 1 181 ? 31.485 54.313 -23.805 1.00 26.78 169 TRP E O 1
ATOM 8566 N N . GLU E 1 182 ? 30.954 56.243 -22.759 1.00 27.94 170 GLU E N 1
ATOM 8567 C CA . GLU E 1 182 ? 30.671 55.593 -21.489 1.00 27.68 170 GLU E CA 1
ATOM 8568 C C . GLU E 1 182 ? 29.381 54.770 -21.578 1.00 28.74 170 GLU E C 1
ATOM 8569 O O . GLU E 1 182 ? 28.273 55.301 -21.664 1.00 29.17 170 GLU E O 1
ATOM 8575 N N . ILE E 1 183 ? 29.556 53.446 -21.596 1.00 30.01 171 ILE E N 1
ATOM 8576 C CA . ILE E 1 183 ? 28.455 52.477 -21.691 1.00 29.42 171 ILE E CA 1
ATOM 8577 C C . ILE E 1 183 ? 27.989 52.065 -20.313 1.00 27.70 171 ILE E C 1
ATOM 8578 O O . ILE E 1 183 ? 26.978 51.387 -20.191 1.00 25.56 171 ILE E O 1
ATOM 8583 N N . ALA E 1 184 ? 28.756 52.451 -19.297 1.00 26.86 172 ALA E N 1
ATOM 8584 C CA . ALA E 1 184 ? 28.400 52.185 -17.920 1.00 27.57 172 ALA E CA 1
ATOM 8585 C C . ALA E 1 184 ? 29.175 53.108 -17.010 1.00 29.86 172 ALA E C 1
ATOM 8586 O O . ALA E 1 184 ? 30.337 53.437 -17.279 1.00 31.51 172 ALA E O 1
ATOM 8588 N N . ASN E 1 185 ? 28.556 53.400 -15.874 1.00 31.30 173 ASN E N 1
ATOM 8589 C CA . ASN E 1 185 ? 28.919 54.484 -14.981 1.00 33.57 173 ASN E CA 1
ATOM 8590 C C . ASN E 1 185 ? 28.379 54.011 -13.623 1.00 32.72 173 ASN E C 1
ATOM 8591 O O . ASN E 1 185 ? 27.320 53.430 -13.583 1.00 31.56 173 ASN E O 1
ATOM 8596 N N . ARG E 1 186 ? 29.075 54.242 -12.517 1.00 32.57 174 ARG E N 1
ATOM 8597 C CA . ARG E 1 186 ? 28.641 53.715 -11.232 1.00 31.90 174 ARG E CA 1
ATOM 8598 C C . ARG E 1 186 ? 28.084 52.289 -11.388 1.00 32.89 174 ARG E C 1
ATOM 8599 O O . ARG E 1 186 ? 28.806 51.368 -11.759 1.00 34.95 174 ARG E O 1
ATOM 8607 N N . ASP E 1 187 ? 26.784 52.129 -11.146 1.00 34.41 175 ASP E N 1
ATOM 8608 C CA . ASP E 1 187 ? 26.148 50.840 -11.011 1.00 35.69 175 ASP E CA 1
ATOM 8609 C C . ASP E 1 187 ? 25.288 50.498 -12.212 1.00 33.09 175 ASP E C 1
ATOM 8610 O O . ASP E 1 187 ? 24.598 49.470 -12.219 1.00 33.06 175 ASP E O 1
ATOM 8615 N N . ASP E 1 188 ? 25.344 51.359 -13.219 1.00 31.04 176 ASP E N 1
ATOM 8616 C CA . ASP E 1 188 ? 24.346 51.388 -14.272 1.00 32.00 176 ASP E CA 1
ATOM 8617 C C . ASP E 1 188 ? 24.935 51.178 -15.646 1.00 29.71 176 ASP E C 1
ATOM 8618 O O . ASP E 1 188 ? 25.987 51.693 -15.951 1.00 27.99 176 ASP E O 1
ATOM 8623 N N . LEU E 1 189 ? 24.187 50.464 -16.478 1.00 31.23 177 LEU E N 1
ATOM 8624 C CA . LEU E 1 189 ? 24.514 50.238 -17.897 1.00 30.38 177 LEU E CA 1
ATOM 8625 C C . LEU E 1 189 ? 23.620 51.105 -18.776 1.00 29.73 177 LEU E C 1
ATOM 8626 O O . LEU E 1 189 ? 22.495 51.425 -18.396 1.00 30.50 177 LEU E O 1
ATOM 8631 N N . PHE E 1 190 ? 24.124 51.475 -19.949 1.00 30.72 178 PHE E N 1
ATOM 8632 C CA . PHE E 1 190 ? 23.410 52.370 -20.859 1.00 30.66 178 PHE E CA 1
ATOM 8633 C C . PHE E 1 190 ? 23.337 51.706 -22.228 1.00 31.94 178 PHE E C 1
ATOM 8634 O O . PHE E 1 190 ? 24.286 51.747 -23.019 1.00 32.43 178 PHE E O 1
ATOM 8642 N N . ASN E 1 191 ? 22.179 51.107 -22.492 1.00 31.35 179 ASN E N 1
ATOM 8643 C CA . ASN E 1 191 ? 22.013 50.207 -23.608 1.00 33.68 179 ASN E CA 1
ATOM 8644 C C . ASN E 1 191 ? 22.195 50.857 -24.974 1.00 36.28 179 ASN E C 1
ATOM 8645 O O . ASN E 1 191 ? 22.375 50.132 -25.961 1.00 39.79 179 ASN E O 1
ATOM 8650 N N . SER E 1 192 ? 22.153 52.194 -25.039 1.00 36.65 180 SER E N 1
ATOM 8651 C CA . SER E 1 192 ? 22.200 52.927 -26.322 1.00 37.01 180 SER E CA 1
ATOM 8652 C C . SER E 1 192 ? 23.548 52.817 -27.016 1.00 35.92 180 SER E C 1
ATOM 8653 O O . SER E 1 192 ? 23.617 52.799 -28.247 1.00 36.22 180 SER E O 1
ATOM 8656 N N . VAL E 1 193 ? 24.607 52.732 -26.220 1.00 35.19 181 VAL E N 1
ATOM 8657 C CA . VAL E 1 193 ? 25.962 52.553 -26.734 1.00 35.68 181 VAL E CA 1
ATOM 8658 C C . VAL E 1 193 ? 26.132 51.165 -27.388 1.00 35.08 181 VAL E C 1
ATOM 8659 O O . VAL E 1 193 ? 26.653 51.067 -28.491 1.00 34.86 181 VAL E O 1
ATOM 8663 N N . GLY E 1 194 ? 25.654 50.107 -26.735 1.00 36.08 182 GLY E N 1
ATOM 8664 C CA . GLY E 1 194 ? 25.809 48.727 -27.258 1.00 35.55 182 GLY E CA 1
ATOM 8665 C C . GLY E 1 194 ? 24.882 48.357 -28.418 1.00 35.86 182 GLY E C 1
ATOM 8666 O O . GLY E 1 194 ? 25.281 47.665 -29.379 1.00 34.27 182 GLY E O 1
ATOM 8667 N N . VAL E 1 195 ? 23.636 48.818 -28.326 1.00 34.85 183 VAL E N 1
ATOM 8668 C CA . VAL E 1 195 ? 22.673 48.661 -29.402 1.00 34.49 183 VAL E CA 1
ATOM 8669 C C . VAL E 1 195 ? 23.232 49.264 -30.684 1.00 35.29 183 VAL E C 1
ATOM 8670 O O . VAL E 1 195 ? 23.115 48.670 -31.760 1.00 34.57 183 VAL E O 1
ATOM 8674 N N . LYS E 1 196 ? 23.843 50.442 -30.569 1.00 36.77 184 LYS E N 1
ATOM 8675 C CA . LYS E 1 196 ? 24.493 51.071 -31.725 1.00 37.41 184 LYS E CA 1
ATOM 8676 C C . LYS E 1 196 ? 25.877 50.502 -32.091 1.00 37.07 184 LYS E C 1
ATOM 8677 O O . LYS E 1 196 ? 26.421 50.852 -33.126 1.00 34.99 184 LYS E O 1
ATOM 8683 N N . LYS E 1 197 ? 26.431 49.620 -31.254 1.00 38.98 185 LYS E N 1
ATOM 8684 C CA . LYS E 1 197 ? 27.775 49.058 -31.463 1.00 38.50 185 LYS E CA 1
ATOM 8685 C C . LYS E 1 197 ? 28.871 50.142 -31.430 1.00 38.90 185 LYS E C 1
ATOM 8686 O O . LYS E 1 197 ? 29.931 50.004 -32.072 1.00 41.16 185 LYS E O 1
ATOM 8692 N N . TYR E 1 198 ? 28.636 51.222 -30.687 1.00 36.75 186 TYR E N 1
ATOM 8693 C CA . TYR E 1 198 ? 29.657 52.267 -30.531 1.00 34.57 186 TYR E CA 1
ATOM 8694 C C . TYR E 1 198 ? 30.837 51.712 -29.706 1.00 32.87 186 TYR E C 1
ATOM 8695 O O . TYR E 1 198 ? 30.680 50.713 -28.995 1.00 33.68 186 TYR E O 1
ATOM 8704 N N . ARG E 1 199 ? 32.010 52.343 -29.802 1.00 31.11 187 ARG E N 1
ATOM 8705 C CA . ARG E 1 199 ? 33.141 51.993 -28.940 1.00 29.61 187 ARG E CA 1
ATOM 8706 C C . ARG E 1 199 ? 32.835 52.384 -27.513 1.00 28.81 187 ARG E C 1
ATOM 8707 O O . ARG E 1 199 ? 32.306 53.454 -27.276 1.00 31.29 187 ARG E O 1
ATOM 8715 N N . TYR E 1 200 ? 33.204 51.537 -26.557 1.00 28.11 188 TYR E N 1
ATOM 8716 C CA . TYR E 1 200 ? 32.781 51.720 -25.169 1.00 26.84 188 TYR E CA 1
ATOM 8717 C C . TYR E 1 200 ? 33.887 51.628 -24.138 1.00 27.28 188 TYR E C 1
ATOM 8718 O O . TYR E 1 200 ? 34.953 51.052 -24.390 1.00 28.31 188 TYR E O 1
ATOM 8727 N N . VAL E 1 201 ? 33.609 52.235 -22.982 1.00 28.09 189 VAL E N 1
ATOM 8728 C CA . VAL E 1 201 ? 34.370 52.057 -21.746 1.00 27.35 189 VAL E CA 1
ATOM 8729 C C . VAL E 1 201 ? 33.371 52.083 -20.633 1.00 27.57 189 VAL E C 1
ATOM 8730 O O . VAL E 1 201 ? 32.265 52.560 -20.815 1.00 28.03 189 VAL E O 1
ATOM 8734 N N . ALA E 1 202 ? 33.796 51.614 -19.469 1.00 27.71 190 ALA E N 1
ATOM 8735 C CA . ALA E 1 202 ? 32.972 51.610 -18.272 1.00 29.49 190 ALA E CA 1
ATOM 8736 C C . ALA E 1 202 ? 33.798 52.136 -17.102 1.00 28.75 190 ALA E C 1
ATOM 8737 O O . ALA E 1 202 ? 34.899 51.664 -16.860 1.00 29.31 190 ALA E O 1
ATOM 8739 N N . ASN E 1 203 ? 33.264 53.117 -16.385 1.00 30.73 191 ASN E N 1
ATOM 8740 C CA . ASN E 1 203 ? 34.028 53.800 -15.312 1.00 29.85 191 ASN E CA 1
ATOM 8741 C C . ASN E 1 203 ? 33.159 54.021 -14.094 1.00 27.45 191 ASN E C 1
ATOM 8742 O O . ASN E 1 203 ? 31.940 53.910 -14.168 1.00 30.04 191 ASN E O 1
ATOM 8747 N N . SER E 1 204 ? 33.779 54.334 -12.969 1.00 29.11 192 SER E N 1
ATOM 8748 C CA . SER E 1 204 ? 33.040 54.547 -11.714 1.00 28.11 192 SER E CA 1
ATOM 8749 C C . SER E 1 204 ? 32.345 55.912 -11.669 1.00 28.19 192 SER E C 1
ATOM 8750 O O . SER E 1 204 ? 31.321 56.072 -10.993 1.00 29.99 192 SER E O 1
ATOM 8753 N N . ASP E 1 205 ? 32.909 56.888 -12.378 1.00 26.98 193 ASP E N 1
ATOM 8754 C CA . ASP E 1 205 ? 32.592 58.291 -12.144 1.00 25.86 193 ASP E CA 1
ATOM 8755 C C . ASP E 1 205 ? 32.677 58.593 -10.615 1.00 25.49 193 ASP E C 1
ATOM 8756 O O . ASP E 1 205 ? 31.759 59.126 -9.996 1.00 22.51 193 ASP E O 1
ATOM 8761 N N . PHE E 1 206 ? 33.829 58.254 -10.040 1.00 26.48 194 PHE E N 1
ATOM 8762 C CA . PHE E 1 206 ? 34.042 58.217 -8.581 1.00 27.78 194 PHE E CA 1
ATOM 8763 C C . PHE E 1 206 ? 33.984 59.582 -7.952 1.00 27.34 194 PHE E C 1
ATOM 8764 O O . PHE E 1 206 ? 34.670 60.477 -8.402 1.00 29.72 194 PHE E O 1
ATOM 8772 N N . HIS E 1 207 ? 33.165 59.736 -6.922 1.00 26.44 195 HIS E N 1
ATOM 8773 C CA . HIS E 1 207 ? 33.217 60.902 -6.049 1.00 27.46 195 HIS E CA 1
ATOM 8774 C C . HIS E 1 207 ? 33.320 60.478 -4.562 1.00 28.12 195 HIS E C 1
ATOM 8775 O O . HIS E 1 207 ? 33.915 61.193 -3.736 1.00 27.67 195 HIS E O 1
ATOM 8782 N N . GLU 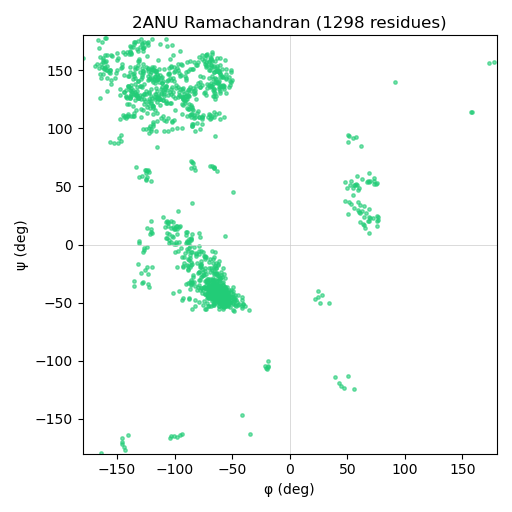E 1 208 ? 32.707 59.344 -4.237 1.00 28.18 196 GLU E N 1
ATOM 8783 C CA . GLU E 1 208 ? 32.552 58.868 -2.858 1.00 29.59 196 GLU E CA 1
ATOM 8784 C C . GLU E 1 208 ? 33.119 57.436 -2.722 1.00 29.62 196 GLU E C 1
ATOM 8785 O O . GLU E 1 208 ? 33.100 56.656 -3.680 1.00 29.21 196 GLU E O 1
ATOM 8791 N N . LEU E 1 209 ? 33.562 57.089 -1.514 1.00 28.06 197 LEU E N 1
ATOM 8792 C CA . LEU E 1 209 ? 34.259 55.837 -1.267 1.00 28.68 197 LEU E CA 1
ATOM 8793 C C . LEU E 1 209 ? 33.560 54.662 -1.960 1.00 28.62 197 LEU E C 1
ATOM 8794 O O . LEU E 1 209 ? 34.162 53.881 -2.716 1.00 27.77 197 LEU E O 1
ATOM 8799 N N . TRP E 1 210 ? 32.271 54.551 -1.699 1.00 28.48 198 TRP E N 1
ATOM 8800 C CA . TRP E 1 210 ? 31.502 53.406 -2.155 1.00 29.02 198 TRP E CA 1
ATOM 8801 C C . TRP E 1 210 ? 31.399 53.313 -3.694 1.00 29.83 198 TRP E C 1
ATOM 8802 O O . TRP E 1 210 ? 31.125 52.237 -4.218 1.00 32.76 198 TRP E O 1
ATOM 8813 N N . HIS E 1 211 ? 31.659 54.405 -4.416 1.00 28.80 199 HIS E N 1
ATOM 8814 C CA . HIS E 1 211 ? 31.716 54.352 -5.883 1.00 27.98 199 HIS E CA 1
ATOM 8815 C C . HIS E 1 211 ? 32.898 53.541 -6.386 1.00 29.13 199 HIS E C 1
ATOM 8816 O O . HIS E 1 211 ? 33.050 53.340 -7.604 1.00 33.25 199 HIS E O 1
ATOM 8823 N N . VAL E 1 212 ? 33.775 53.088 -5.499 1.00 28.37 200 VAL E N 1
ATOM 8824 C CA . VAL E 1 212 ? 34.912 52.304 -5.990 1.00 29.11 200 VAL E CA 1
ATOM 8825 C C . VAL E 1 212 ? 34.401 50.968 -6.556 1.00 29.26 200 VAL E C 1
ATOM 8826 O O . VAL E 1 212 ? 34.981 50.408 -7.490 1.00 31.29 200 VAL E O 1
ATOM 8830 N N . TYR E 1 213 ? 33.287 50.509 -5.997 1.00 28.78 201 TYR E N 1
ATOM 8831 C CA . TYR E 1 213 ? 32.569 49.344 -6.462 1.00 28.28 201 TYR E CA 1
ATOM 8832 C C . TYR E 1 213 ? 31.635 49.740 -7.585 1.00 27.82 201 TYR E C 1
ATOM 8833 O O . TYR E 1 213 ? 30.596 50.304 -7.340 1.00 29.20 201 TYR E O 1
ATOM 8842 N N . SER E 1 214 ? 32.008 49.463 -8.827 1.00 27.50 202 SER E N 1
ATOM 8843 C CA . SER E 1 214 ? 31.247 49.983 -9.948 1.00 27.48 202 SER E CA 1
ATOM 8844 C C . SER E 1 214 ? 31.636 49.227 -11.146 1.00 26.69 202 SER E C 1
ATOM 8845 O O . SER E 1 214 ? 32.481 48.362 -11.078 1.00 27.27 202 SER E O 1
ATOM 8848 N N . TRP E 1 215 ? 31.043 49.589 -12.270 1.00 27.66 203 TRP E N 1
ATOM 8849 C CA . TRP E 1 215 ? 31.476 49.031 -13.533 1.00 27.19 203 TRP E CA 1
ATOM 8850 C C . TRP E 1 215 ? 32.840 49.596 -13.840 1.00 27.13 203 TRP E C 1
ATOM 8851 O O . TRP E 1 215 ? 33.073 50.789 -13.630 1.00 28.77 203 TRP E O 1
ATOM 8862 N N . LYS E 1 216 ? 33.736 48.735 -14.313 1.00 27.38 204 LYS E N 1
ATOM 8863 C CA . LYS E 1 216 ? 35.067 49.135 -14.755 1.00 28.23 204 LYS E CA 1
ATOM 8864 C C . LYS E 1 216 ? 35.309 48.552 -16.144 1.00 28.24 204 LYS E C 1
ATOM 8865 O O . LYS E 1 216 ? 34.465 47.821 -16.674 1.00 28.53 204 LYS E O 1
ATOM 8871 N N . THR E 1 217 ? 36.464 48.889 -16.716 1.00 27.54 205 THR E N 1
ATOM 8872 C CA . THR E 1 217 ? 36.870 48.419 -18.034 1.00 27.59 205 THR E CA 1
ATOM 8873 C C . THR E 1 217 ? 37.997 47.408 -17.928 1.00 28.27 205 THR E C 1
ATOM 8874 O O . THR E 1 217 ? 38.951 47.603 -17.189 1.00 29.06 205 THR E O 1
ATOM 8878 N N . LEU E 1 218 ? 37.888 46.323 -18.678 1.00 28.72 206 LEU E N 1
ATOM 8879 C CA . LEU E 1 218 ? 38.951 45.358 -18.751 1.00 28.95 206 LEU E CA 1
ATOM 8880 C C . LEU E 1 218 ? 39.470 45.460 -20.168 1.00 30.16 206 LEU E C 1
ATOM 8881 O O . LEU E 1 218 ? 38.696 45.270 -21.131 1.00 29.59 206 LEU E O 1
ATOM 8886 N N . VAL E 1 219 ? 40.758 45.790 -20.312 1.00 30.43 207 VAL E N 1
ATOM 8887 C CA . VAL E 1 219 ? 41.374 45.898 -21.641 1.00 30.42 207 VAL E CA 1
ATOM 8888 C C . VAL E 1 219 ? 42.644 45.044 -21.766 1.00 30.52 207 VAL E C 1
ATOM 8889 O O . VAL E 1 219 ? 43.479 44.957 -20.842 1.00 29.53 207 VAL E O 1
ATOM 8893 N N . LYS E 1 220 ? 42.766 44.392 -22.915 1.00 28.71 208 LYS E N 1
ATOM 8894 C CA . LYS E 1 220 ? 43.935 43.586 -23.178 1.00 29.21 208 LYS E CA 1
ATOM 8895 C C . LYS E 1 220 ? 44.963 44.491 -23.829 1.00 29.16 208 LYS E C 1
ATOM 8896 O O . LYS E 1 220 ? 44.791 44.956 -24.961 1.00 30.98 208 LYS E O 1
ATOM 8902 N N . SER E 1 221 ? 46.019 44.763 -23.075 1.00 29.21 209 SER E N 1
ATOM 8903 C CA . SER E 1 221 ? 47.006 45.709 -23.478 1.00 29.17 209 SER E CA 1
ATOM 8904 C C . SER E 1 221 ? 48.301 45.494 -22.733 1.00 29.85 209 SER E C 1
ATOM 8905 O O . SER E 1 221 ? 48.305 45.046 -21.590 1.00 31.26 209 SER E O 1
ATOM 8908 N N . GLU E 1 222 ? 49.402 45.840 -23.386 1.00 31.71 210 GLU E N 1
ATOM 8909 C CA . GLU E 1 222 ? 50.662 46.058 -22.684 1.00 30.83 210 GLU E CA 1
ATOM 8910 C C . GLU E 1 222 ? 50.433 47.171 -21.663 1.00 30.56 210 GLU E C 1
ATOM 8911 O O . GLU E 1 222 ? 49.667 48.109 -21.904 1.00 31.23 210 GLU E O 1
ATOM 8914 N N . LYS E 1 223 ? 51.099 47.048 -20.524 1.00 30.26 211 LYS E N 1
ATOM 8915 C CA . LYS E 1 223 ? 50.888 47.907 -19.382 1.00 31.93 211 LYS E CA 1
ATOM 8916 C C . LYS E 1 223 ? 51.689 49.212 -19.524 1.00 31.03 211 LYS E C 1
ATOM 8917 O O . LYS E 1 223 ? 52.637 49.492 -18.790 1.00 30.45 211 LYS E O 1
ATOM 8923 N N . ASN E 1 224 ? 51.296 50.011 -20.502 1.00 31.77 212 ASN E N 1
ATOM 8924 C CA . ASN E 1 224 ? 51.863 51.344 -20.678 1.00 30.19 212 ASN E CA 1
ATOM 8925 C C . ASN E 1 224 ? 50.829 52.227 -21.293 1.00 29.81 212 ASN E C 1
ATOM 8926 O O . ASN E 1 224 ? 49.953 51.755 -22.012 1.00 31.11 212 ASN E O 1
ATOM 8931 N N . ILE E 1 225 ? 50.924 53.509 -20.971 1.00 29.78 213 ILE E N 1
ATOM 8932 C CA . ILE E 1 225 ? 49.891 54.497 -21.304 1.00 28.59 213 ILE E CA 1
ATOM 8933 C C . ILE E 1 225 ? 49.604 54.550 -22.816 1.00 26.72 213 ILE E C 1
ATOM 8934 O O . ILE E 1 225 ? 48.445 54.542 -23.223 1.00 26.44 213 ILE E O 1
ATOM 8939 N N . GLU E 1 226 ? 50.629 54.558 -23.649 1.00 23.25 214 GLU E N 1
ATOM 8940 C CA . GLU E 1 226 ? 50.364 54.599 -25.100 1.00 26.23 214 GLU E CA 1
ATOM 8941 C C . GLU E 1 226 ? 49.593 53.361 -25.634 1.00 27.28 214 GLU E C 1
ATOM 8942 O O . GLU E 1 226 ? 48.662 53.500 -26.388 1.00 28.23 214 GLU E O 1
ATOM 8948 N N . ALA E 1 227 ? 50.012 52.166 -25.231 1.00 27.82 215 ALA E N 1
ATOM 8949 C CA . ALA E 1 227 ? 49.328 50.935 -25.551 1.00 29.08 215 ALA E CA 1
ATOM 8950 C C . ALA E 1 227 ? 47.885 50.917 -25.010 1.00 28.96 215 ALA E C 1
ATOM 8951 O O . ALA E 1 227 ? 46.960 50.591 -25.723 1.00 30.53 215 ALA E O 1
ATOM 8953 N N . ILE E 1 228 ? 47.696 51.286 -23.753 1.00 28.71 216 ILE E N 1
ATOM 8954 C CA . ILE E 1 228 ? 46.364 51.356 -23.185 1.00 28.59 216 ILE E CA 1
ATOM 8955 C C . ILE E 1 228 ? 45.437 52.210 -24.041 1.00 27.56 216 ILE E C 1
ATOM 8956 O O . ILE E 1 228 ? 44.331 51.782 -24.355 1.00 27.52 216 ILE E O 1
ATOM 8961 N N . LYS E 1 229 ? 45.881 53.407 -24.412 1.00 26.48 217 LYS E N 1
ATOM 8962 C CA . LYS E 1 229 ? 45.045 54.310 -25.185 1.00 27.18 217 LYS E CA 1
ATOM 8963 C C . LYS E 1 229 ? 44.765 53.723 -26.575 1.00 27.49 217 LYS E C 1
ATOM 8964 O O . LYS E 1 229 ? 43.677 53.880 -27.082 1.00 28.90 217 LYS E O 1
ATOM 8970 N N . GLU E 1 230 ? 45.741 53.048 -27.169 1.00 25.82 218 GLU E N 1
ATOM 8971 C CA . GLU E 1 230 ? 45.559 52.418 -28.474 1.00 28.89 218 GLU E CA 1
ATOM 8972 C C . GLU E 1 230 ? 44.535 51.319 -28.430 1.00 29.41 218 GLU E C 1
ATOM 8973 O O . GLU E 1 230 ? 43.788 51.140 -29.398 1.00 30.23 218 GLU E O 1
ATOM 8979 N N . ALA E 1 231 ? 44.534 50.554 -27.325 1.00 28.34 219 ALA E N 1
ATOM 8980 C CA . ALA E 1 231 ? 43.614 49.435 -27.180 1.00 27.84 219 ALA E CA 1
ATOM 8981 C C . ALA E 1 231 ? 42.162 49.905 -26.925 1.00 28.84 219 ALA E C 1
ATOM 8982 O O . ALA E 1 231 ? 41.211 49.239 -27.353 1.00 27.19 219 ALA E O 1
ATOM 8984 N N . ILE E 1 232 ? 41.999 51.050 -26.261 1.00 28.69 220 ILE E N 1
ATOM 8985 C CA . ILE E 1 232 ? 40.666 51.607 -26.046 1.00 31.46 220 ILE E CA 1
ATOM 8986 C C . ILE E 1 232 ? 40.127 52.153 -27.347 1.00 32.61 220 ILE E C 1
ATOM 8987 O O . ILE E 1 232 ? 38.954 51.953 -27.663 1.00 33.53 220 ILE E O 1
ATOM 8992 N N . ARG E 1 233 ? 40.992 52.834 -28.083 1.00 32.48 221 ARG E N 1
ATOM 8993 C CA . ARG E 1 233 ? 40.630 53.411 -29.357 1.00 34.78 221 ARG E CA 1
ATOM 8994 C C . ARG E 1 233 ? 40.163 52.299 -30.314 1.00 32.45 221 ARG E C 1
ATOM 8995 O O . ARG E 1 233 ? 39.110 52.423 -30.905 1.00 31.52 221 ARG E O 1
ATOM 9003 N N . LYS E 1 234 ? 40.961 51.236 -30.455 1.00 33.14 222 LYS E N 1
ATOM 9004 C CA . LYS E 1 234 ? 40.644 50.070 -31.321 1.00 34.76 222 LYS E CA 1
ATOM 9005 C C . LYS E 1 234 ? 39.356 49.378 -30.891 1.00 31.60 222 LYS E C 1
ATOM 9006 O O . LYS E 1 234 ? 38.587 48.931 -31.727 1.00 30.60 222 LYS E O 1
ATOM 9012 N N . ASN E 1 235 ? 39.212 49.224 -29.573 1.00 29.33 223 ASN E N 1
ATOM 9013 C CA . ASN E 1 235 ? 38.031 48.715 -28.904 1.00 29.13 223 ASN E CA 1
ATOM 9014 C C . ASN E 1 235 ? 37.658 47.271 -29.227 1.00 29.21 223 ASN E C 1
ATOM 9015 O O . ASN E 1 235 ? 36.537 46.876 -28.967 1.00 30.36 223 ASN E O 1
ATOM 9020 N N . THR E 1 236 ? 38.573 46.481 -29.780 1.00 29.11 224 THR E N 1
ATOM 9021 C CA . THR E 1 236 ? 38.281 45.082 -30.081 1.00 29.27 224 THR E CA 1
ATOM 9022 C C . THR E 1 236 ? 38.598 44.187 -28.894 1.00 30.08 224 THR E C 1
ATOM 9023 O O . THR E 1 236 ? 38.088 43.085 -28.804 1.00 32.93 224 THR E O 1
ATOM 9027 N N . ASP E 1 237 ? 39.451 44.631 -27.983 1.00 30.16 225 ASP E N 1
ATOM 9028 C CA . ASP E 1 237 ? 39.721 43.836 -26.798 1.00 30.81 225 ASP E CA 1
ATOM 9029 C C . ASP E 1 237 ? 39.380 44.563 -25.487 1.00 28.40 225 ASP E C 1
ATOM 9030 O O . ASP E 1 237 ? 40.191 44.679 -24.585 1.00 29.76 225 ASP E O 1
ATOM 9035 N N . VAL E 1 238 ? 38.143 45.028 -25.407 1.00 28.79 226 VAL E N 1
ATOM 9036 C CA . VAL E 1 238 ? 37.614 45.756 -24.246 1.00 26.83 226 VAL E CA 1
ATOM 9037 C C . VAL E 1 238 ? 36.363 45.039 -23.770 1.00 25.21 226 VAL E C 1
ATOM 9038 O O . VAL E 1 238 ? 35.509 44.662 -24.572 1.00 25.94 226 VAL E O 1
ATOM 9042 N N . ALA E 1 239 ? 36.298 44.804 -22.463 1.00 26.83 227 ALA E N 1
ATOM 9043 C CA . ALA E 1 239 ? 35.139 44.228 -21.808 1.00 25.13 227 ALA E CA 1
ATOM 9044 C C . ALA E 1 239 ? 34.770 45.136 -20.668 1.00 26.15 227 ALA E C 1
ATOM 9045 O O . ALA E 1 239 ? 35.563 46.007 -20.298 1.00 26.95 227 ALA E O 1
ATOM 9047 N N . ILE E 1 240 ? 33.580 44.945 -20.096 1.00 26.08 228 ILE E N 1
ATOM 9048 C CA . ILE E 1 240 ? 33.222 45.680 -18.900 1.00 27.49 228 ILE E CA 1
ATOM 9049 C C . ILE E 1 240 ? 33.030 44.699 -17.761 1.00 26.35 228 ILE E C 1
ATOM 9050 O O . ILE E 1 240 ? 32.625 43.572 -17.988 1.00 23.82 228 ILE E O 1
ATOM 9055 N N . TYR E 1 241 ? 33.331 45.154 -16.545 1.00 26.38 229 TYR E N 1
ATOM 9056 C CA . TYR E 1 241 ? 33.528 44.297 -15.387 1.00 26.55 229 TYR E CA 1
ATOM 9057 C C . TYR E 1 241 ? 32.982 45.026 -14.175 1.00 27.56 229 TYR E C 1
ATOM 9058 O O . TYR E 1 241 ? 33.288 46.179 -13.989 1.00 28.60 229 TYR E O 1
ATOM 9067 N N . LEU E 1 242 ? 32.160 44.365 -13.370 1.00 30.12 230 LEU E N 1
ATOM 9068 C CA . LEU E 1 242 ? 31.482 45.014 -12.265 1.00 32.22 230 LEU E CA 1
ATOM 9069 C C . LEU E 1 242 ? 32.181 44.643 -10.998 1.00 32.27 230 LEU E C 1
ATOM 9070 O O . LEU E 1 242 ? 32.048 43.522 -10.559 1.00 32.36 230 LEU E O 1
ATOM 9083 N N . ARG E 1 244 ? 32.646 44.249 -7.207 1.00 36.20 232 ARG E N 1
ATOM 9084 C CA . ARG E 1 244 ? 31.769 44.136 -6.022 1.00 37.96 232 ARG E CA 1
ATOM 9085 C C . ARG E 1 244 ? 32.520 43.918 -4.695 1.00 36.57 232 ARG E C 1
ATOM 9086 O O . ARG E 1 244 ? 33.708 43.561 -4.717 1.00 34.00 232 ARG E O 1
ATOM 9094 N N . THR F 1 17 ? 45.294 30.008 -16.028 1.00 47.45 5 THR F N 1
ATOM 9095 C CA . THR F 1 17 ? 44.194 31.025 -16.096 1.00 47.48 5 THR F CA 1
ATOM 9096 C C . THR F 1 17 ? 44.465 32.189 -17.068 1.00 46.56 5 THR F C 1
ATOM 9097 O O . THR F 1 17 ? 45.112 33.177 -16.726 1.00 45.89 5 THR F O 1
ATOM 9101 N N . GLU F 1 18 ? 43.956 32.038 -18.286 1.00 45.32 6 GLU F N 1
ATOM 9102 C CA . GLU F 1 18 ? 43.774 33.138 -19.213 1.00 42.14 6 GLU F CA 1
ATOM 9103 C C . GLU F 1 18 ? 42.283 33.483 -19.172 1.00 37.93 6 GLU F C 1
ATOM 9104 O O . GLU F 1 18 ? 41.498 32.767 -18.543 1.00 37.90 6 GLU F O 1
ATOM 9106 N N . TRP F 1 19 ? 41.899 34.583 -19.819 1.00 32.74 7 TRP F N 1
ATOM 9107 C CA . TRP F 1 19 ? 40.509 35.002 -19.908 1.00 28.89 7 TRP F CA 1
ATOM 9108 C C . TRP F 1 19 ? 39.971 34.369 -21.154 1.00 27.77 7 TRP F C 1
ATOM 9109 O O . TRP F 1 19 ? 40.563 34.484 -22.227 1.00 26.15 7 TRP F O 1
ATOM 9120 N N . LEU F 1 20 ? 38.853 33.682 -20.987 1.00 25.78 8 LEU F N 1
ATOM 9121 C CA . LEU F 1 20 ? 38.251 32.893 -22.023 1.00 25.41 8 LEU F CA 1
ATOM 9122 C C . LEU F 1 20 ? 36.986 33.591 -22.531 1.00 25.35 8 LEU F C 1
ATOM 9123 O O . LEU F 1 20 ? 36.186 34.110 -21.742 1.00 21.43 8 LEU F O 1
ATOM 9128 N N . LEU F 1 21 ? 36.833 33.607 -23.852 1.00 24.51 9 LEU F N 1
ATOM 9129 C CA . LEU F 1 21 ? 35.647 34.114 -24.496 1.00 25.71 9 LEU F CA 1
ATOM 9130 C C . LEU F 1 21 ? 34.600 32.982 -24.620 1.00 25.05 9 LEU F C 1
ATOM 9131 O O . LEU F 1 21 ? 34.862 31.927 -25.211 1.00 22.86 9 LEU F O 1
ATOM 9136 N N . CYS F 1 22 ? 33.433 33.212 -24.026 1.00 24.66 10 CYS F N 1
ATOM 9137 C CA . CYS F 1 22 ? 32.437 32.170 -23.810 1.00 27.23 10 CYS F CA 1
ATOM 9138 C C . CYS F 1 22 ? 31.059 32.606 -24.240 1.00 26.05 10 CYS F C 1
ATOM 9139 O O . CYS F 1 22 ? 30.649 33.721 -23.965 1.00 23.55 10 CYS F O 1
ATOM 9142 N N . ASP F 1 23 ? 30.326 31.681 -24.852 1.00 28.57 11 ASP F N 1
ATOM 9143 C CA . ASP F 1 23 ? 28.903 31.873 -25.150 1.00 29.17 11 ASP F CA 1
ATOM 9144 C C . ASP F 1 23 ? 28.144 30.657 -24.626 1.00 28.59 11 ASP F C 1
ATOM 9145 O O . ASP F 1 23 ? 28.367 29.535 -25.077 1.00 25.97 11 ASP F O 1
ATOM 9150 N N . PHE F 1 24 ? 27.253 30.885 -23.662 1.00 28.18 12 PHE F N 1
ATOM 9151 C CA . PHE F 1 24 ? 26.631 29.775 -22.972 1.00 28.35 12 PHE F CA 1
ATOM 9152 C C . PHE F 1 24 ? 25.216 29.472 -23.399 1.00 27.36 12 PHE F C 1
ATOM 9153 O O . PHE F 1 24 ? 24.572 28.710 -22.739 1.00 27.32 12 PHE F O 1
ATOM 9161 N N . HIS F 1 25 ? 24.761 30.010 -24.530 1.00 29.52 13 HIS F N 1
ATOM 9162 C CA . HIS F 1 25 ? 23.333 30.012 -24.874 1.00 28.19 13 HIS F CA 1
ATOM 9163 C C . HIS F 1 25 ? 23.173 30.127 -26.413 1.00 28.04 13 HIS F C 1
ATOM 9164 O O . HIS F 1 25 ? 23.060 31.212 -26.972 1.00 25.45 13 HIS F O 1
ATOM 9171 N N . VAL F 1 26 ? 23.168 28.965 -27.071 1.00 28.62 14 VAL F N 1
ATOM 9172 C CA . VAL F 1 26 ? 23.267 28.874 -28.529 1.00 28.47 14 VAL F CA 1
ATOM 9173 C C . VAL F 1 26 ? 22.325 27.766 -29.004 1.00 27.76 14 VAL F C 1
ATOM 9174 O O . VAL F 1 26 ? 22.278 26.688 -28.391 1.00 25.61 14 VAL F O 1
ATOM 9178 N N . HIS F 1 27 ? 21.594 28.047 -30.086 1.00 25.14 15 HIS F N 1
ATOM 9179 C CA . HIS F 1 27 ? 20.570 27.145 -30.626 1.00 26.14 15 HIS F CA 1
ATOM 9180 C C . HIS F 1 27 ? 20.911 26.707 -32.087 1.00 25.51 15 HIS F C 1
ATOM 9181 O O . HIS F 1 27 ? 21.546 27.458 -32.856 1.00 21.91 15 HIS F O 1
ATOM 9188 N N . THR F 1 28 ? 20.448 25.505 -32.446 1.00 24.88 16 THR F N 1
ATOM 9189 C CA . THR F 1 28 ? 20.640 24.919 -33.766 1.00 24.85 16 THR F CA 1
ATOM 9190 C C . THR F 1 28 ? 19.291 24.490 -34.286 1.00 25.34 16 THR F C 1
ATOM 9191 O O . THR F 1 28 ? 18.308 24.515 -33.553 1.00 23.47 16 THR F O 1
ATOM 9195 N N . ASN F 1 29 ? 19.251 24.053 -35.542 1.00 25.33 17 ASN F N 1
ATOM 9196 C CA . ASN F 1 29 ? 18.010 23.558 -36.137 1.00 25.04 17 ASN F CA 1
ATOM 9197 C C . ASN F 1 29 ? 17.484 22.274 -35.506 1.00 25.14 17 ASN F C 1
ATOM 9198 O O . ASN F 1 29 ? 16.460 21.805 -35.896 1.00 26.19 17 ASN F O 1
ATOM 9211 N N . SER F 1 31 ? 16.483 22.271 -32.497 1.00 28.56 19 SER F N 1
ATOM 9212 C CA . SER F 1 31 ? 15.311 22.882 -31.871 1.00 25.30 19 SER F CA 1
ATOM 9213 C C . SER F 1 31 ? 14.754 23.976 -32.756 1.00 23.73 19 SER F C 1
ATOM 9214 O O . SER F 1 31 ? 14.097 23.666 -33.712 1.00 23.26 19 SER F O 1
ATOM 9217 N N . ASP F 1 32 ? 14.948 25.250 -32.452 1.00 27.21 20 ASP F N 1
ATOM 9218 C CA . ASP F 1 32 ? 14.322 26.305 -33.268 1.00 24.66 20 ASP F CA 1
ATOM 9219 C C . ASP F 1 32 ? 15.315 27.262 -33.885 1.00 24.59 20 ASP F C 1
ATOM 9220 O O . ASP F 1 32 ? 14.919 28.265 -34.437 1.00 24.13 20 ASP F O 1
ATOM 9225 N N . GLY F 1 33 ? 16.603 26.946 -33.794 1.00 23.59 21 GLY F N 1
ATOM 9226 C CA . GLY F 1 33 ? 17.618 27.675 -34.516 1.00 24.03 21 GLY F CA 1
ATOM 9227 C C . GLY F 1 33 ? 17.522 27.460 -36.015 1.00 24.36 21 GLY F C 1
ATOM 9228 O O . GLY F 1 33 ? 16.939 26.493 -36.490 1.00 22.12 21 GLY F O 1
ATOM 9229 N N . HIS F 1 34 ? 18.131 28.374 -36.762 1.00 25.11 22 HIS F N 1
ATOM 9230 C CA . HIS F 1 34 ? 18.051 28.361 -38.206 1.00 22.72 22 HIS F CA 1
ATOM 9231 C C . HIS F 1 34 ? 19.078 27.440 -38.853 1.00 23.65 22 HIS F C 1
ATOM 9232 O O . HIS F 1 34 ? 18.856 26.972 -39.984 1.00 22.68 22 HIS F O 1
ATOM 9239 N N . LEU F 1 35 ? 20.202 27.204 -38.161 1.00 22.60 23 LEU F N 1
ATOM 9240 C CA . LEU F 1 35 ? 21.341 26.487 -38.745 1.00 24.04 23 LEU F CA 1
ATOM 9241 C C . LEU F 1 35 ? 21.581 25.093 -38.189 1.00 23.88 23 LEU F C 1
ATOM 9242 O O . LEU F 1 35 ? 21.279 24.820 -37.023 1.00 25.47 23 LEU F O 1
ATOM 9247 N N . PRO F 1 36 ? 22.149 24.214 -39.028 1.00 24.52 24 PRO F N 1
ATOM 9248 C CA . PRO F 1 36 ? 22.649 22.897 -38.645 1.00 24.57 24 PRO F CA 1
ATOM 9249 C C . PRO F 1 36 ? 23.757 23.020 -37.644 1.00 25.88 24 PRO F C 1
ATOM 9250 O O . PRO F 1 36 ? 24.518 23.987 -37.713 1.00 24.78 24 PRO F O 1
ATOM 9254 N N . LEU F 1 37 ? 23.852 22.024 -36.753 1.00 26.41 25 LEU F N 1
ATOM 9255 C CA . LEU F 1 37 ? 24.870 21.967 -35.702 1.00 27.02 25 LEU F CA 1
ATOM 9256 C C . LEU F 1 37 ? 26.294 22.237 -36.182 1.00 26.78 25 LEU F C 1
ATOM 9257 O O . LEU F 1 37 ? 27.039 22.990 -35.543 1.00 25.21 25 LEU F O 1
ATOM 9262 N N . GLY F 1 38 ? 26.668 21.588 -37.285 1.00 26.42 26 GLY F N 1
ATOM 9263 C CA . GLY F 1 38 ? 28.029 21.651 -37.794 1.00 26.45 26 GLY F CA 1
ATOM 9264 C C . GLY F 1 38 ? 28.425 23.068 -38.165 1.00 27.31 26 GLY F C 1
ATOM 9265 O O . GLY F 1 38 ? 29.531 23.533 -37.856 1.00 26.14 26 GLY F O 1
ATOM 9266 N N . GLU F 1 39 ? 27.492 23.765 -38.809 1.00 27.13 27 GLU F N 1
ATOM 9267 C CA . GLU F 1 39 ? 27.718 25.125 -39.252 1.00 26.51 27 GLU F CA 1
ATOM 9268 C C . GLU F 1 39 ? 27.784 26.099 -38.094 1.00 24.09 27 GLU F C 1
ATOM 9269 O O . GLU F 1 39 ? 28.617 26.984 -38.082 1.00 21.87 27 GLU F O 1
ATOM 9275 N N . VAL F 1 40 ? 26.949 25.895 -37.087 1.00 25.51 28 VAL F N 1
ATOM 9276 C CA . VAL F 1 40 ? 27.006 26.682 -35.861 1.00 24.53 28 VAL F CA 1
ATOM 9277 C C . VAL F 1 40 ? 28.365 26.500 -35.182 1.00 27.34 28 VAL F C 1
ATOM 9278 O O . VAL F 1 40 ? 29.043 27.476 -34.839 1.00 27.79 28 VAL F O 1
ATOM 9282 N N . VAL F 1 41 ? 28.776 25.250 -34.995 1.00 28.60 29 VAL F N 1
ATOM 9283 C CA . VAL F 1 41 ? 30.088 24.968 -34.409 1.00 28.47 29 VAL F CA 1
ATOM 9284 C C . VAL F 1 41 ? 31.231 25.607 -35.203 1.00 26.81 29 VAL F C 1
ATOM 9285 O O . VAL F 1 41 ? 32.124 26.186 -34.606 1.00 24.63 29 VAL F O 1
ATOM 9289 N N . ASP F 1 42 ? 31.203 25.480 -36.527 1.00 25.49 30 ASP F N 1
ATOM 9290 C CA . ASP F 1 42 ? 32.203 26.113 -37.372 1.00 26.80 30 ASP F CA 1
ATOM 9291 C C . ASP F 1 42 ? 32.180 27.637 -37.206 1.00 27.06 30 ASP F C 1
ATOM 9292 O O . ASP F 1 42 ? 33.210 28.270 -37.018 1.00 26.94 30 ASP F O 1
ATOM 9297 N N . LEU F 1 43 ? 30.986 28.214 -37.246 1.00 27.35 31 LEU F N 1
ATOM 9298 C CA . LEU F 1 43 ? 30.798 29.640 -37.020 1.00 27.68 31 LEU F CA 1
ATOM 9299 C C . LEU F 1 43 ? 31.514 30.176 -35.771 1.00 26.57 31 LEU F C 1
ATOM 9300 O O . LEU F 1 43 ? 32.319 31.105 -35.854 1.00 25.03 31 LEU F O 1
ATOM 9305 N N . PHE F 1 44 ? 31.190 29.589 -34.624 1.00 26.14 32 PHE F N 1
ATOM 9306 C CA . PHE F 1 44 ? 31.782 29.975 -33.353 1.00 26.01 32 PHE F CA 1
ATOM 9307 C C . PHE F 1 44 ? 33.271 29.687 -33.313 1.00 26.95 32 PHE F C 1
ATOM 9308 O O . PHE F 1 44 ? 34.058 30.514 -32.841 1.00 27.27 32 PHE F O 1
ATOM 9316 N N . GLY F 1 45 ? 33.655 28.521 -33.817 1.00 26.98 33 GLY F N 1
ATOM 9317 C CA . GLY F 1 45 ? 35.047 28.148 -33.868 1.00 29.03 33 GLY F CA 1
ATOM 9318 C C . GLY F 1 45 ? 35.890 29.129 -34.655 1.00 28.33 33 GLY F C 1
ATOM 9319 O O . GLY F 1 45 ? 36.888 29.621 -34.170 1.00 27.43 33 GLY F O 1
ATOM 9320 N N . LYS F 1 46 ? 35.468 29.429 -35.868 1.00 30.06 34 LYS F N 1
ATOM 9321 C CA . LYS F 1 46 ? 36.208 30.358 -36.717 1.00 30.80 34 LYS F CA 1
ATOM 9322 C C . LYS F 1 46 ? 36.223 31.787 -36.169 1.00 29.52 34 LYS F C 1
ATOM 9323 O O . LYS F 1 46 ? 37.127 32.542 -36.468 1.00 27.11 34 LYS F O 1
ATOM 9329 N N . HIS F 1 47 ? 35.235 32.150 -35.354 1.00 29.07 35 HIS F N 1
ATOM 9330 C CA . HIS F 1 47 ? 35.222 33.472 -34.748 1.00 29.49 35 HIS F CA 1
ATOM 9331 C C . HIS F 1 47 ? 36.031 33.535 -33.457 1.00 30.70 35 HIS F C 1
ATOM 9332 O O . HIS F 1 47 ? 36.046 34.563 -32.799 1.00 32.09 35 HIS F O 1
ATOM 9339 N N . GLY F 1 48 ? 36.695 32.441 -33.097 1.00 30.29 36 GLY F N 1
ATOM 9340 C CA . GLY F 1 48 ? 37.627 32.443 -31.996 1.00 30.12 36 GLY F CA 1
ATOM 9341 C C . GLY F 1 48 ? 36.986 32.445 -30.628 1.00 31.38 36 GLY F C 1
ATOM 9342 O O . GLY F 1 48 ? 37.607 32.896 -29.667 1.00 32.19 36 GLY F O 1
ATOM 9343 N N . VAL F 1 49 ? 35.748 31.955 -30.534 1.00 31.59 37 VAL F N 1
ATOM 9344 C CA . VAL F 1 49 ? 35.123 31.668 -29.226 1.00 30.47 37 VAL F CA 1
ATOM 9345 C C . VAL F 1 49 ? 35.833 30.462 -28.572 1.00 29.47 37 VAL F C 1
ATOM 9346 O O . VAL F 1 49 ? 36.151 29.493 -29.232 1.00 28.70 37 VAL F O 1
ATOM 9350 N N . ASP F 1 50 ? 36.128 30.576 -27.280 1.00 28.48 38 ASP F N 1
ATOM 9351 C CA . ASP F 1 50 ? 36.888 29.567 -26.567 1.00 26.95 38 ASP F CA 1
ATOM 9352 C C . ASP F 1 50 ? 36.019 28.441 -26.029 1.00 25.98 38 ASP F C 1
ATOM 9353 O O . ASP F 1 50 ? 36.447 27.289 -25.967 1.00 24.34 38 ASP F O 1
ATOM 9358 N N . VAL F 1 51 ? 34.803 28.813 -25.623 1.00 25.23 39 VAL F N 1
ATOM 9359 C CA . VAL F 1 51 ? 33.881 27.972 -24.946 1.00 24.06 39 VAL F CA 1
ATOM 9360 C C . VAL F 1 51 ? 32.462 28.266 -25.444 1.00 24.85 39 VAL F C 1
ATOM 9361 O O . VAL F 1 51 ? 32.007 29.395 -25.389 1.00 23.71 39 VAL F O 1
ATOM 9365 N N . VAL F 1 52 ? 31.761 27.229 -25.889 1.00 25.29 40 VAL F N 1
ATOM 9366 C CA . VAL F 1 52 ? 30.409 27.358 -26.383 1.00 26.82 40 VAL F CA 1
ATOM 9367 C C . VAL F 1 52 ? 29.573 26.242 -25.777 1.00 24.99 40 VAL F C 1
ATOM 9368 O O . VAL F 1 52 ? 30.040 25.135 -25.676 1.00 26.40 40 VAL F O 1
ATOM 9372 N N . SER F 1 53 ? 28.353 26.542 -25.361 1.00 25.12 41 SER F N 1
ATOM 9373 C CA . SER F 1 53 ? 27.395 25.511 -24.960 1.00 25.25 41 SER F CA 1
ATOM 9374 C C . SER F 1 53 ? 26.259 25.508 -25.951 1.00 24.78 41 SER F C 1
ATOM 9375 O O . SER F 1 53 ? 25.699 26.541 -26.223 1.00 25.03 41 SER F O 1
ATOM 9378 N N . ILE F 1 54 ? 25.954 24.359 -26.525 1.00 25.17 42 ILE F N 1
ATOM 9379 C CA . ILE F 1 54 ? 24.788 24.231 -27.366 1.00 26.72 42 ILE F CA 1
ATOM 9380 C C . ILE F 1 54 ? 23.620 23.925 -26.464 1.00 26.61 42 ILE F C 1
ATOM 9381 O O . ILE F 1 54 ? 23.633 22.901 -25.756 1.00 26.74 42 ILE F O 1
ATOM 9386 N N . THR F 1 55 ? 22.634 24.833 -26.473 1.00 27.33 43 THR F N 1
ATOM 9387 C CA . THR F 1 55 ? 21.509 24.829 -25.521 1.00 27.32 43 THR F CA 1
ATOM 9388 C C . THR F 1 55 ? 20.171 24.838 -26.234 1.00 28.59 43 THR F C 1
ATOM 9389 O O . THR F 1 55 ? 19.388 25.790 -26.133 1.00 29.64 43 THR F O 1
ATOM 9393 N N . ASP F 1 56 ? 19.908 23.770 -26.973 1.00 27.79 44 ASP F N 1
ATOM 9394 C CA . ASP F 1 56 ? 18.628 23.641 -27.635 1.00 27.23 44 ASP F CA 1
ATOM 9395 C C . ASP F 1 56 ? 17.512 23.403 -26.638 1.00 26.51 44 ASP F C 1
ATOM 9396 O O . ASP F 1 56 ? 17.743 22.965 -25.512 1.00 25.14 44 ASP F O 1
ATOM 9401 N N . HIS F 1 57 ? 16.296 23.717 -27.068 1.00 27.30 45 HIS F N 1
ATOM 9402 C CA . HIS F 1 57 ? 15.154 23.774 -26.175 1.00 26.72 45 HIS F CA 1
ATOM 9403 C C . HIS F 1 57 ? 14.601 22.400 -25.883 1.00 27.00 45 HIS F C 1
ATOM 9404 O O . HIS F 1 57 ? 14.465 21.571 -26.779 1.00 26.90 45 HIS F O 1
ATOM 9411 N N . ILE F 1 58 ? 14.246 22.185 -24.626 1.00 26.64 46 ILE F N 1
ATOM 9412 C CA . ILE F 1 58 ? 13.239 21.202 -24.286 1.00 28.15 46 ILE F CA 1
ATOM 9413 C C . ILE F 1 58 ? 12.089 22.020 -23.699 1.00 27.87 46 ILE F C 1
ATOM 9414 O O . ILE F 1 58 ? 12.312 23.000 -23.005 1.00 27.71 46 ILE F O 1
ATOM 9419 N N . VAL F 1 59 ? 10.866 21.618 -23.989 1.00 27.94 47 VAL F N 1
ATOM 9420 C CA . VAL F 1 59 ? 9.700 22.477 -23.819 1.00 29.37 47 VAL F CA 1
ATOM 9421 C C . VAL F 1 59 ? 8.659 21.747 -22.989 1.00 28.72 47 VAL F C 1
ATOM 9422 O O . VAL F 1 59 ? 8.544 20.523 -23.094 1.00 28.60 47 VAL F O 1
ATOM 9426 N N . ASP F 1 60 ? 7.890 22.480 -22.184 1.00 28.76 48 ASP F N 1
ATOM 9427 C CA . ASP F 1 60 ? 6.852 21.849 -21.366 1.00 29.33 48 ASP F CA 1
ATOM 9428 C C . ASP F 1 60 ? 5.837 21.150 -22.260 1.00 29.40 48 ASP F C 1
ATOM 9429 O O . ASP F 1 60 ? 5.590 21.579 -23.377 1.00 28.86 48 ASP F O 1
ATOM 9434 N N . ARG F 1 61 ? 5.270 20.055 -21.771 1.00 31.18 49 ARG F N 1
ATOM 9435 C CA . ARG F 1 61 ? 4.427 19.205 -22.610 1.00 32.58 49 ARG F CA 1
ATOM 9436 C C . ARG F 1 61 ? 3.167 19.905 -23.112 1.00 32.53 49 ARG F C 1
ATOM 9437 O O . ARG F 1 61 ? 2.733 19.674 -24.244 1.00 32.05 49 ARG F O 1
ATOM 9445 N N . ARG F 1 62 ? 2.583 20.751 -22.270 1.00 32.55 50 ARG F N 1
ATOM 9446 C CA . ARG F 1 62 ? 1.417 21.541 -22.650 1.00 32.90 50 ARG F CA 1
ATOM 9447 C C . ARG F 1 62 ? 1.702 22.368 -23.932 1.00 31.67 50 ARG F C 1
ATOM 9448 O O . ARG F 1 62 ? 0.925 22.340 -24.886 1.00 29.32 50 ARG F O 1
ATOM 9452 N N . THR F 1 63 ? 2.832 23.074 -23.953 1.00 31.08 51 THR F N 1
ATOM 9453 C CA . THR F 1 63 ? 3.248 23.853 -25.124 1.00 32.01 51 THR F CA 1
ATOM 9454 C C . THR F 1 63 ? 3.491 22.964 -26.356 1.00 32.30 51 THR F C 1
ATOM 9455 O O . THR F 1 63 ? 3.114 23.324 -27.479 1.00 28.58 51 THR F O 1
ATOM 9459 N N . LEU F 1 64 ? 4.136 21.818 -26.127 1.00 32.84 52 LEU F N 1
ATOM 9460 C CA . LEU F 1 64 ? 4.325 20.802 -27.167 1.00 34.76 52 LEU F CA 1
ATOM 9461 C C . LEU F 1 64 ? 3.020 20.255 -27.760 1.00 33.41 52 LEU F C 1
ATOM 9462 O O . LEU F 1 64 ? 2.913 20.105 -28.977 1.00 32.54 52 LEU F O 1
ATOM 9467 N N . GLU F 1 65 ? 2.067 19.920 -26.889 1.00 34.47 53 GLU F N 1
ATOM 9468 C CA . GLU F 1 65 ? 0.757 19.376 -27.298 1.00 35.65 53 GLU F CA 1
ATOM 9469 C C . GLU F 1 65 ? 0.010 20.387 -28.151 1.00 33.71 53 GLU F C 1
ATOM 9470 O O . GLU F 1 65 ? -0.651 20.028 -29.120 1.00 32.48 53 GLU F O 1
ATOM 9475 N N . GLN F 1 66 ? 0.111 21.651 -27.753 1.00 33.44 54 GLN F N 1
ATOM 9476 C CA . GLN F 1 66 ? -0.500 22.762 -28.471 1.00 34.61 54 GLN F CA 1
ATOM 9477 C C . GLN F 1 66 ? 0.081 22.910 -29.892 1.00 34.30 54 GLN F C 1
ATOM 9478 O O . GLN F 1 66 ? -0.665 23.109 -30.855 1.00 31.96 54 GLN F O 1
ATOM 9483 N N . ARG F 1 67 ? 1.407 22.805 -30.006 1.00 34.19 55 ARG F N 1
ATOM 9484 C CA . ARG F 1 67 ? 2.096 22.861 -31.296 1.00 34.30 55 ARG F CA 1
ATOM 9485 C C . ARG F 1 67 ? 1.743 21.689 -32.186 1.00 34.53 55 ARG F C 1
ATOM 9486 O O . ARG F 1 67 ? 1.616 21.846 -33.391 1.00 32.03 55 ARG F O 1
ATOM 9494 N N . LYS F 1 68 ? 1.616 20.511 -31.584 1.00 36.71 56 LYS F N 1
ATOM 9495 C CA . LYS F 1 68 ? 1.202 19.318 -32.310 1.00 38.89 56 LYS F CA 1
ATOM 9496 C C . LYS F 1 68 ? -0.222 19.498 -32.809 1.00 39.44 56 LYS F C 1
ATOM 9497 O O . LYS F 1 68 ? -0.537 19.075 -33.916 1.00 40.34 56 LYS F O 1
ATOM 9500 N N . ARG F 1 69 ? -1.070 20.138 -31.998 1.00 39.72 57 ARG F N 1
ATOM 9501 C CA . ARG F 1 69 ? -2.474 20.391 -32.359 1.00 39.67 57 ARG F CA 1
ATOM 9502 C C . ARG F 1 69 ? -2.617 21.375 -33.513 1.00 38.64 57 ARG F C 1
ATOM 9503 O O . ARG F 1 69 ? -3.449 21.182 -34.382 1.00 39.51 57 ARG F O 1
ATOM 9506 N N . ASN F 1 70 ? -1.806 22.425 -33.519 1.00 38.34 58 ASN F N 1
ATOM 9507 C CA . ASN F 1 70 ? -1.850 23.443 -34.579 1.00 37.95 58 ASN F CA 1
ATOM 9508 C C . ASN F 1 70 ? -0.950 23.117 -35.764 1.00 37.21 58 ASN F C 1
ATOM 9509 O O . ASN F 1 70 ? -0.712 23.981 -36.617 1.00 35.01 58 ASN F O 1
ATOM 9514 N N . GLY F 1 71 ? -0.438 21.884 -35.799 1.00 37.69 59 GLY F N 1
ATOM 9515 C CA . GLY F 1 71 ? 0.492 21.441 -36.830 1.00 38.49 59 GLY F CA 1
ATOM 9516 C C . GLY F 1 71 ? 1.678 22.371 -37.030 1.00 38.65 59 GLY F C 1
ATOM 9517 O O . GLY F 1 71 ? 2.108 22.581 -38.159 1.00 38.33 59 GLY F O 1
ATOM 9518 N N . GLU F 1 72 ? 2.185 22.948 -35.939 1.00 38.25 60 GLU F N 1
ATOM 9519 C CA . GLU F 1 72 ? 3.368 23.811 -35.987 1.00 38.03 60 GLU F CA 1
ATOM 9520 C C . GLU F 1 72 ? 4.569 22.945 -35.668 1.00 36.35 60 GLU F C 1
ATOM 9521 O O . GLU F 1 72 ? 4.414 21.899 -35.039 1.00 36.44 60 GLU F O 1
ATOM 9526 N N . PRO F 1 73 ? 5.769 23.351 -36.122 1.00 35.86 61 PRO F N 1
ATOM 9527 C CA . PRO F 1 73 ? 6.988 22.611 -35.749 1.00 34.61 61 PRO F CA 1
ATOM 9528 C C . PRO F 1 73 ? 7.250 22.648 -34.228 1.00 32.57 61 PRO F C 1
ATOM 9529 O O . PRO F 1 73 ? 7.051 23.687 -33.578 1.00 30.12 61 PRO F O 1
ATOM 9533 N N . LEU F 1 74 ? 7.670 21.509 -33.686 1.00 30.93 62 LEU F N 1
ATOM 9534 C CA . LEU F 1 74 ? 7.924 21.372 -32.261 1.00 31.96 62 LEU F CA 1
ATOM 9535 C C . LEU F 1 74 ? 8.973 22.348 -31.753 1.00 29.97 62 LEU F C 1
ATOM 9536 O O . LEU F 1 74 ? 8.793 22.936 -30.702 1.00 25.92 62 LEU F O 1
ATOM 9541 N N . GLY F 1 75 ? 10.066 22.499 -32.502 1.00 29.44 63 GLY F N 1
ATOM 9542 C CA . GLY F 1 75 ? 11.155 23.397 -32.126 1.00 28.40 63 GLY F CA 1
ATOM 9543 C C . GLY F 1 75 ? 11.818 23.034 -30.817 1.00 27.32 63 GLY F C 1
ATOM 9544 O O . GLY F 1 75 ? 12.278 23.903 -30.088 1.00 26.17 63 GLY F O 1
ATOM 9545 N N . ALA F 1 76 ? 11.884 21.739 -30.538 1.00 28.26 64 ALA F N 1
ATOM 9546 C CA . ALA F 1 76 ? 12.429 21.237 -29.280 1.00 29.47 64 ALA F CA 1
ATOM 9547 C C . ALA F 1 76 ? 12.970 19.819 -29.421 1.00 29.01 64 ALA F C 1
ATOM 9548 O O . ALA F 1 76 ? 12.654 19.093 -30.358 1.00 29.51 64 ALA F O 1
ATOM 9550 N N . ILE F 1 77 ? 13.794 19.434 -28.470 1.00 29.85 65 ILE F N 1
ATOM 9551 C CA . ILE F 1 77 ? 14.187 18.055 -28.338 1.00 31.81 65 ILE F CA 1
ATOM 9552 C C . ILE F 1 77 ? 13.183 17.328 -27.425 1.00 30.80 65 ILE F C 1
ATOM 9553 O O . ILE F 1 77 ? 13.024 17.654 -26.245 1.00 30.76 65 ILE F O 1
ATOM 9558 N N . THR F 1 78 ? 12.516 16.340 -27.996 1.00 28.91 66 THR F N 1
ATOM 9559 C CA . THR F 1 78 ? 11.587 15.519 -27.238 1.00 29.65 66 THR F CA 1
ATOM 9560 C C . THR F 1 78 ? 12.326 14.702 -26.199 1.00 29.73 66 THR F C 1
ATOM 9561 O O . THR F 1 78 ? 13.512 14.382 -26.360 1.00 29.54 66 THR F O 1
ATOM 9565 N N . GLU F 1 79 ? 11.631 14.373 -25.119 1.00 30.01 67 GLU F N 1
ATOM 9566 C CA . GLU F 1 79 ? 12.203 13.517 -24.095 1.00 31.51 67 GLU F CA 1
ATOM 9567 C C . GLU F 1 79 ? 12.823 12.275 -24.709 1.00 31.56 67 GLU F C 1
ATOM 9568 O O . GLU F 1 79 ? 13.863 11.819 -24.270 1.00 32.47 67 GLU F O 1
ATOM 9574 N N . ASP F 1 80 ? 12.192 11.756 -25.746 1.00 32.28 68 ASP F N 1
ATOM 9575 C CA . ASP F 1 80 ? 12.575 10.479 -26.302 1.00 34.69 68 ASP F CA 1
ATOM 9576 C C . ASP F 1 80 ? 13.872 10.536 -27.130 1.00 33.03 68 ASP F C 1
ATOM 9577 O O . ASP F 1 80 ? 14.575 9.531 -27.250 1.00 31.03 68 ASP F O 1
ATOM 9582 N N . LYS F 1 81 ? 14.183 11.708 -27.681 1.00 31.80 69 LYS F N 1
ATOM 9583 C CA . LYS F 1 81 ? 15.374 11.900 -28.511 1.00 31.20 69 LYS F CA 1
ATOM 9584 C C . LYS F 1 81 ? 16.472 12.665 -27.776 1.00 27.97 69 LYS F C 1
ATOM 9585 O O . LYS F 1 81 ? 17.477 12.994 -28.375 1.00 26.36 69 LYS F O 1
ATOM 9591 N N . PHE F 1 82 ? 16.264 12.976 -26.500 1.00 27.93 70 PHE F N 1
ATOM 9592 C CA . PHE F 1 82 ? 17.220 13.788 -25.725 1.00 27.10 70 PHE F CA 1
ATOM 9593 C C . PHE F 1 82 ? 18.620 13.198 -25.643 1.00 26.96 70 PHE F C 1
ATOM 9594 O O . PHE F 1 82 ? 19.618 13.921 -25.713 1.00 25.62 70 PHE F O 1
ATOM 9602 N N . GLN F 1 83 ? 18.689 11.886 -25.493 1.00 25.67 71 GLN F N 1
ATOM 9603 C CA . GLN F 1 83 ? 19.955 11.210 -25.375 1.00 27.26 71 GLN F CA 1
ATOM 9604 C C . GLN F 1 83 ? 20.657 11.191 -26.735 1.00 25.76 71 GLN F C 1
ATOM 9605 O O . GLN F 1 83 ? 21.855 11.369 -26.792 1.00 24.13 71 GLN F O 1
ATOM 9611 N N . ASP F 1 84 ? 19.913 11.015 -27.829 1.00 26.57 72 ASP F N 1
ATOM 9612 C CA . ASP F 1 84 ? 20.479 11.127 -29.184 1.00 26.89 72 ASP F CA 1
ATOM 9613 C C . ASP F 1 84 ? 21.029 12.522 -29.441 1.00 26.43 72 ASP F C 1
ATOM 9614 O O . ASP F 1 84 ? 22.068 12.668 -30.058 1.00 26.30 72 ASP F O 1
ATOM 9619 N N . TYR F 1 85 ? 20.322 13.536 -28.957 1.00 25.71 73 TYR F N 1
ATOM 9620 C CA . TYR F 1 85 ? 20.767 14.925 -29.045 1.00 24.59 73 TYR F CA 1
ATOM 9621 C C . TYR F 1 85 ? 22.081 15.156 -28.307 1.00 23.77 73 TYR F C 1
ATOM 9622 O O . TYR F 1 85 ? 22.983 15.738 -28.859 1.00 21.85 73 TYR F O 1
ATOM 9631 N N . LEU F 1 86 ? 22.176 14.701 -27.066 1.00 25.10 74 LEU F N 1
ATOM 9632 C CA . LEU F 1 86 ? 23.430 14.713 -26.321 1.00 26.30 74 LEU F CA 1
ATOM 9633 C C . LEU F 1 86 ? 24.560 13.938 -27.017 1.00 27.11 74 LEU F C 1
ATOM 9634 O O . LEU F 1 86 ? 25.713 14.329 -26.939 1.00 26.20 74 LEU F O 1
ATOM 9639 N N . LYS F 1 87 ? 24.228 12.848 -27.698 1.00 28.96 75 LYS F N 1
ATOM 9640 C CA . LYS F 1 87 ? 25.227 12.060 -28.427 1.00 31.55 75 LYS F CA 1
ATOM 9641 C C . LYS F 1 87 ? 25.820 12.837 -29.597 1.00 29.28 75 LYS F C 1
ATOM 9642 O O . LYS F 1 87 ? 27.009 12.737 -29.860 1.00 29.98 75 LYS F O 1
ATOM 9648 N N . ARG F 1 88 ? 25.000 13.605 -30.294 1.00 26.61 76 ARG F N 1
ATOM 9649 C CA . ARG F 1 88 ? 25.509 14.491 -31.326 1.00 29.44 76 ARG F CA 1
ATOM 9650 C C . ARG F 1 88 ? 26.488 15.514 -30.755 1.00 27.91 76 ARG F C 1
ATOM 9651 O O . ARG F 1 88 ? 27.535 15.768 -31.349 1.00 24.34 76 ARG F O 1
ATOM 9659 N N . LEU F 1 89 ? 26.161 16.050 -29.581 1.00 27.68 77 LEU F N 1
ATOM 9660 C CA . LEU F 1 89 ? 27.005 17.049 -28.924 1.00 28.65 77 LEU F CA 1
ATOM 9661 C C . LEU F 1 89 ? 28.336 16.476 -28.417 1.00 28.16 77 LEU F C 1
ATOM 9662 O O . LEU F 1 89 ? 29.361 17.135 -28.491 1.00 27.87 77 LEU F O 1
ATOM 9667 N N . TRP F 1 90 ? 28.315 15.243 -27.940 1.00 28.75 78 TRP F N 1
ATOM 9668 C CA . TRP F 1 90 ? 29.519 14.584 -27.472 1.00 28.65 78 TRP F CA 1
ATOM 9669 C C . TRP F 1 90 ? 30.469 14.361 -28.622 1.00 28.09 78 TRP F C 1
ATOM 9670 O O . TRP F 1 90 ? 31.675 14.543 -28.485 1.00 28.55 78 TRP F O 1
ATOM 9681 N N . ARG F 1 91 ? 29.925 13.921 -29.744 1.00 25.55 79 ARG F N 1
ATOM 9682 C CA . ARG F 1 91 ? 30.702 13.802 -30.956 1.00 27.87 79 ARG F CA 1
ATOM 9683 C C . ARG F 1 91 ? 31.209 15.157 -31.450 1.00 26.50 79 ARG F C 1
ATOM 9684 O O . ARG F 1 91 ? 32.339 15.224 -31.901 1.00 26.11 79 ARG F O 1
ATOM 9691 N N . GLU F 1 92 ? 30.406 16.222 -31.363 1.00 25.51 80 GLU F N 1
ATOM 9692 C CA . GLU F 1 92 ? 30.873 17.553 -31.742 1.00 26.25 80 GLU F CA 1
ATOM 9693 C C . GLU F 1 92 ? 31.964 18.079 -30.829 1.00 26.77 80 GLU F C 1
ATOM 9694 O O . GLU F 1 92 ? 32.772 18.853 -31.296 1.00 28.14 80 GLU F O 1
ATOM 9700 N N . GLN F 1 93 ? 31.952 17.738 -29.538 1.00 24.21 81 GLN F N 1
ATOM 9701 C CA . GLN F 1 93 ? 33.011 18.167 -28.625 1.00 26.46 81 GLN F CA 1
ATOM 9702 C C . GLN F 1 93 ? 34.393 17.851 -29.194 1.00 25.68 81 GLN F C 1
ATOM 9703 O O . GLN F 1 93 ? 35.342 18.612 -29.030 1.00 26.71 81 GLN F O 1
ATOM 9709 N N . LYS F 1 94 ? 34.488 16.693 -29.828 1.00 24.95 82 LYS F N 1
ATOM 9710 C CA . LYS F 1 94 ? 35.712 16.195 -30.431 1.00 26.06 82 LYS F CA 1
ATOM 9711 C C . LYS F 1 94 ? 36.105 17.032 -31.624 1.00 25.19 82 LYS F C 1
ATOM 9712 O O . LYS F 1 94 ? 37.235 17.479 -31.713 1.00 24.11 82 LYS F O 1
ATOM 9718 N N . ARG F 1 95 ? 35.178 17.219 -32.552 1.00 25.75 83 ARG F N 1
ATOM 9719 C CA . ARG F 1 95 ? 35.412 18.114 -33.670 1.00 27.26 83 ARG F CA 1
ATOM 9720 C C . ARG F 1 95 ? 35.798 19.518 -33.215 1.00 25.59 83 ARG F C 1
ATOM 9721 O O . ARG F 1 95 ? 36.783 20.086 -33.673 1.00 25.09 83 ARG F O 1
ATOM 9729 N N . ALA F 1 96 ? 35.005 20.070 -32.310 1.00 25.37 84 ALA F N 1
ATOM 9730 C CA . ALA F 1 96 ? 35.228 21.414 -31.797 1.00 25.94 84 ALA F CA 1
ATOM 9731 C C . ALA F 1 96 ? 36.654 21.587 -31.240 1.00 25.58 84 ALA F C 1
ATOM 9732 O O . ALA F 1 96 ? 37.308 22.589 -31.501 1.00 23.46 84 ALA F O 1
ATOM 9734 N N . TRP F 1 97 ? 37.145 20.588 -30.519 1.00 25.29 85 TRP F N 1
ATOM 9735 C CA . TRP F 1 97 ? 38.455 20.677 -29.932 1.00 25.13 85 TRP F CA 1
ATOM 9736 C C . TRP F 1 97 ? 39.542 20.521 -30.981 1.00 26.05 85 TRP F C 1
ATOM 9737 O O . TRP F 1 97 ? 40.494 21.309 -31.025 1.00 23.54 85 TRP F O 1
ATOM 9748 N N . GLU F 1 98 ? 39.409 19.499 -31.812 1.00 28.26 86 GLU F N 1
ATOM 9749 C CA . GLU F 1 98 ? 40.418 19.197 -32.830 1.00 30.34 86 GLU F CA 1
ATOM 9750 C C . GLU F 1 98 ? 40.606 20.301 -33.848 1.00 28.94 86 GLU F C 1
ATOM 9751 O O . GLU F 1 98 ? 41.729 20.661 -34.156 1.00 28.61 86 GLU F O 1
ATOM 9757 N N . GLU F 1 99 ? 39.507 20.791 -34.410 1.00 29.88 87 GLU F N 1
ATOM 9758 C CA . GLU F 1 99 ? 39.573 21.814 -35.443 1.00 31.30 87 GLU F CA 1
ATOM 9759 C C . GLU F 1 99 ? 39.923 23.200 -34.883 1.00 28.55 87 GLU F C 1
ATOM 9760 O O . GLU F 1 99 ? 40.624 23.946 -35.529 1.00 25.78 87 GLU F O 1
ATOM 9764 N N . TYR F 1 100 ? 39.420 23.539 -33.693 1.00 27.95 88 TYR F N 1
ATOM 9765 C CA . TYR F 1 100 ? 39.422 24.932 -33.212 1.00 26.79 88 TYR F CA 1
ATOM 9766 C C . TYR F 1 100 ? 40.037 25.141 -31.840 1.00 25.05 88 TYR F C 1
ATOM 9767 O O . TYR F 1 100 ? 40.135 26.267 -31.403 1.00 25.55 88 TYR F O 1
ATOM 9776 N N . GLY F 1 101 ? 40.430 24.085 -31.148 1.00 24.55 89 GLY F N 1
ATOM 9777 C CA . GLY F 1 101 ? 40.805 24.219 -29.748 1.00 25.90 89 GLY F CA 1
ATOM 9778 C C . GLY F 1 101 ? 39.692 24.863 -28.927 1.00 26.99 89 GLY F C 1
ATOM 9779 O O . GLY F 1 101 ? 39.959 25.601 -28.000 1.00 24.88 89 GLY F O 1
ATOM 9788 N N . ILE F 1 103 ? 36.252 24.478 -26.508 1.00 27.16 91 ILE F N 1
ATOM 9789 C CA . ILE F 1 103 ? 35.476 23.673 -25.578 1.00 27.02 91 ILE F CA 1
ATOM 9790 C C . ILE F 1 103 ? 33.988 23.813 -25.889 1.00 26.08 91 ILE F C 1
ATOM 9791 O O . ILE F 1 103 ? 33.416 24.869 -25.703 1.00 26.33 91 ILE F O 1
ATOM 9796 N N . LEU F 1 104 ? 33.369 22.744 -26.361 1.00 25.63 92 LEU F N 1
ATOM 9797 C CA . LEU F 1 104 ? 31.934 22.719 -26.553 1.00 27.78 92 LEU F CA 1
ATOM 9798 C C . LEU F 1 104 ? 31.326 21.957 -25.384 1.00 26.80 92 LEU F C 1
ATOM 9799 O O . LEU F 1 104 ? 31.744 20.834 -25.086 1.00 27.22 92 LEU F O 1
ATOM 9804 N N . ILE F 1 105 ? 30.342 22.549 -24.725 1.00 23.91 93 ILE F N 1
ATOM 9805 C CA . ILE F 1 105 ? 29.726 21.912 -23.565 1.00 25.31 93 ILE F CA 1
ATOM 9806 C C . ILE F 1 105 ? 28.300 21.595 -23.893 1.00 23.74 93 ILE F C 1
ATOM 9807 O O . ILE F 1 105 ? 27.585 22.477 -24.296 1.00 23.71 93 ILE F O 1
ATOM 9812 N N . PRO F 1 106 ? 27.868 20.334 -23.713 1.00 26.15 94 PRO F N 1
ATOM 9813 C CA . PRO F 1 106 ? 26.445 20.025 -23.945 1.00 25.86 94 PRO F CA 1
ATOM 9814 C C . PRO F 1 106 ? 25.529 20.716 -22.947 1.00 26.18 94 PRO F C 1
ATOM 9815 O O . PRO F 1 106 ? 25.802 20.714 -21.740 1.00 26.27 94 PRO F O 1
ATOM 9819 N N . GLY F 1 107 ? 24.462 21.317 -23.461 1.00 25.98 95 GLY F N 1
ATOM 9820 C CA . GLY F 1 107 ? 23.515 22.061 -22.651 1.00 26.26 95 GLY F CA 1
ATOM 9821 C C . GLY F 1 107 ? 22.090 21.913 -23.138 1.00 26.56 95 GLY F C 1
ATOM 9822 O O . GLY F 1 107 ? 21.781 21.137 -24.061 1.00 25.40 95 GLY F O 1
ATOM 9823 N N . VAL F 1 108 ? 21.222 22.671 -22.488 1.00 26.62 96 VAL F N 1
ATOM 9824 C CA . VAL F 1 108 ? 19.814 22.686 -22.789 1.00 26.41 96 VAL F CA 1
ATOM 9825 C C . VAL F 1 108 ? 19.208 23.964 -22.271 1.00 26.27 96 VAL F C 1
ATOM 9826 O O . VAL F 1 108 ? 19.610 24.463 -21.218 1.00 26.67 96 VAL F O 1
ATOM 9830 N N . GLU F 1 109 ? 18.258 24.495 -23.026 1.00 26.92 97 GLU F N 1
ATOM 9831 C CA . GLU F 1 109 ? 17.379 25.538 -22.529 1.00 27.57 97 GLU F CA 1
ATOM 9832 C C . GLU F 1 109 ? 16.058 24.902 -22.142 1.00 27.13 97 GLU F C 1
ATOM 9833 O O . GLU F 1 109 ? 15.270 24.491 -22.993 1.00 24.57 97 GLU F O 1
ATOM 9839 N N . ILE F 1 110 ? 15.837 24.817 -20.837 1.00 28.23 98 ILE F N 1
ATOM 9840 C CA . ILE F 1 110 ? 14.609 24.263 -20.287 1.00 28.77 98 ILE F CA 1
ATOM 9841 C C . ILE F 1 110 ? 13.569 25.368 -20.358 1.00 28.19 98 ILE F C 1
ATOM 9842 O O . ILE F 1 110 ? 13.664 26.390 -19.670 1.00 25.48 98 ILE F O 1
ATOM 9847 N N . THR F 1 111 ? 12.578 25.136 -21.199 1.00 28.20 99 THR F N 1
ATOM 9848 C CA . THR F 1 111 ? 11.724 26.182 -21.718 1.00 29.10 99 THR F CA 1
ATOM 9849 C C . THR F 1 111 ? 10.263 25.911 -21.291 1.00 28.11 99 THR F C 1
ATOM 9850 O O . THR F 1 111 ? 9.595 25.039 -21.841 1.00 26.52 99 THR F O 1
ATOM 9854 N N . ASN F 1 112 ? 9.797 26.628 -20.278 1.00 27.86 100 ASN F N 1
ATOM 9855 C CA . ASN F 1 112 ? 8.394 26.574 -19.889 1.00 29.33 100 ASN F CA 1
ATOM 9856 C C . ASN F 1 112 ? 7.688 27.840 -20.416 1.00 29.97 100 ASN F C 1
ATOM 9857 O O . ASN F 1 112 ? 7.799 28.930 -19.839 1.00 27.81 100 ASN F O 1
ATOM 9862 N N . ASN F 1 113 ? 6.997 27.687 -21.544 1.00 30.65 101 ASN F N 1
ATOM 9863 C CA . ASN F 1 113 ? 6.279 28.785 -22.167 1.00 31.50 101 ASN F CA 1
ATOM 9864 C C . ASN F 1 113 ? 4.887 28.905 -21.589 1.00 31.71 101 ASN F C 1
ATOM 9865 O O . ASN F 1 113 ? 4.191 29.859 -21.871 1.00 32.00 101 ASN F O 1
ATOM 9870 N N . THR F 1 114 ? 4.469 27.940 -20.782 1.00 31.36 102 THR F N 1
ATOM 9871 C CA . THR F 1 114 ? 3.203 28.075 -20.073 1.00 31.41 102 THR F CA 1
ATOM 9872 C C . THR F 1 114 ? 3.340 29.102 -18.953 1.00 31.31 102 THR F C 1
ATOM 9873 O O . THR F 1 114 ? 2.581 30.066 -18.899 1.00 31.74 102 THR F O 1
ATOM 9877 N N . ASP F 1 115 ? 4.307 28.896 -18.075 1.00 31.11 103 ASP F N 1
ATOM 9878 C CA . ASP F 1 115 ? 4.489 29.767 -16.915 1.00 33.32 103 ASP F CA 1
ATOM 9879 C C . ASP F 1 115 ? 5.560 30.849 -17.169 1.00 32.54 103 ASP F C 1
ATOM 9880 O O . ASP F 1 115 ? 5.751 31.727 -16.343 1.00 33.87 103 ASP F O 1
ATOM 9883 N N . LEU F 1 116 ? 6.233 30.779 -18.315 1.00 32.72 104 LEU F N 1
ATOM 9884 C CA . LEU F 1 116 ? 7.208 31.794 -18.771 1.00 32.74 104 LEU F CA 1
ATOM 9885 C C . LEU F 1 116 ? 8.496 31.871 -17.964 1.00 31.65 104 LEU F C 1
ATOM 9886 O O . LEU F 1 116 ? 8.822 32.907 -17.370 1.00 30.66 104 LEU F O 1
ATOM 9891 N N . TYR F 1 117 ? 9.235 30.774 -17.953 1.00 30.24 105 TYR F N 1
ATOM 9892 C CA . TYR F 1 117 ? 10.592 30.812 -17.456 1.00 28.87 105 TYR F CA 1
ATOM 9893 C C . TYR F 1 117 ? 11.459 29.952 -18.335 1.00 27.80 105 TYR F C 1
ATOM 9894 O O . TYR F 1 117 ? 11.058 28.856 -18.742 1.00 27.33 105 TYR F O 1
ATOM 9903 N N . HIS F 1 118 ? 12.629 30.493 -18.650 1.00 27.09 106 HIS F N 1
ATOM 9904 C CA . HIS F 1 118 ? 13.626 29.843 -19.485 1.00 28.33 106 HIS F CA 1
ATOM 9905 C C . HIS F 1 118 ? 14.911 29.653 -18.681 1.00 27.78 106 HIS F C 1
ATOM 9906 O O . HIS F 1 118 ? 15.498 30.611 -18.205 1.00 26.87 106 HIS F O 1
ATOM 9913 N N . ILE F 1 119 ? 15.317 28.401 -18.512 1.00 27.18 107 ILE F N 1
ATOM 9914 C CA . ILE F 1 119 ? 16.469 28.081 -17.711 1.00 27.80 107 ILE F CA 1
ATOM 9915 C C . ILE F 1 119 ? 17.534 27.403 -18.574 1.00 27.94 107 ILE F C 1
ATOM 9916 O O . ILE F 1 119 ? 17.295 26.343 -19.149 1.00 24.73 107 ILE F O 1
ATOM 9921 N N . VAL F 1 120 ? 18.704 28.039 -18.655 1.00 28.90 108 VAL F N 1
ATOM 9922 C CA . VAL F 1 120 ? 19.822 27.486 -19.399 1.00 29.07 108 VAL F CA 1
ATOM 9923 C C . VAL F 1 120 ? 20.677 26.672 -18.438 1.00 28.50 108 VAL F C 1
ATOM 9924 O O . VAL F 1 120 ? 21.054 27.166 -17.377 1.00 27.65 108 VAL F O 1
ATOM 9928 N N . ALA F 1 121 ? 20.901 25.402 -18.799 1.00 27.59 109 ALA F N 1
ATOM 9929 C CA . ALA F 1 121 ? 21.755 24.481 -18.052 1.00 27.26 109 ALA F CA 1
ATOM 9930 C C . ALA F 1 121 ? 22.940 24.116 -18.926 1.00 26.83 109 ALA F C 1
ATOM 9931 O O . ALA F 1 121 ? 22.775 23.684 -20.079 1.00 25.71 109 ALA F O 1
ATOM 9933 N N . VAL F 1 122 ? 24.124 24.318 -18.373 1.00 27.41 110 VAL F N 1
ATOM 9934 C CA . VAL F 1 122 ? 25.377 24.079 -19.053 1.00 28.52 110 VAL F CA 1
ATOM 9935 C C . VAL F 1 122 ? 26.027 22.853 -18.427 1.00 27.49 110 VAL F C 1
ATOM 9936 O O . VAL F 1 122 ? 26.165 22.756 -17.215 1.00 28.74 110 VAL F O 1
ATOM 9940 N N . ASP F 1 123 ? 26.397 21.911 -19.272 1.00 28.42 111 ASP F N 1
ATOM 9941 C CA . ASP F 1 123 ? 26.940 20.620 -18.861 1.00 29.79 111 ASP F CA 1
ATOM 9942 C C . ASP F 1 123 ? 25.861 19.681 -18.340 1.00 29.12 111 ASP F C 1
ATOM 9943 O O . ASP F 1 123 ? 25.965 19.111 -17.247 1.00 27.89 111 ASP F O 1
ATOM 9948 N N . VAL F 1 124 ? 24.834 19.512 -19.163 1.00 31.04 112 VAL F N 1
ATOM 9949 C CA . VAL F 1 124 ? 23.668 18.680 -18.819 1.00 30.99 112 VAL F CA 1
ATOM 9950 C C . VAL F 1 124 ? 23.873 17.239 -19.278 1.00 28.91 112 VAL F C 1
ATOM 9951 O O . VAL F 1 124 ? 24.480 16.984 -20.322 1.00 26.35 112 VAL F O 1
ATOM 9955 N N . LYS F 1 125 ? 23.353 16.303 -18.499 1.00 29.29 113 LYS F N 1
ATOM 9956 C CA . LYS F 1 125 ? 23.491 14.886 -18.835 1.00 30.91 113 LYS F CA 1
ATOM 9957 C C . LYS F 1 125 ? 22.165 14.139 -18.948 1.00 30.48 113 LYS F C 1
ATOM 9958 O O . LYS F 1 125 ? 22.125 13.087 -19.553 1.00 30.83 113 LYS F O 1
ATOM 9964 N N . GLU F 1 126 ? 21.090 14.672 -18.368 1.00 31.94 114 GLU F N 1
ATOM 9965 C CA . GLU F 1 126 ? 19.787 14.008 -18.361 1.00 33.51 114 GLU F CA 1
ATOM 9966 C C . GLU F 1 126 ? 18.647 14.992 -18.599 1.00 31.45 114 GLU F C 1
ATOM 9967 O O . GLU F 1 126 ? 18.684 16.127 -18.146 1.00 31.76 114 GLU F O 1
ATOM 9973 N N . TYR F 1 127 ? 17.619 14.537 -19.293 1.00 29.66 115 TYR F N 1
ATOM 9974 C CA . TYR F 1 127 ? 16.399 15.316 -19.466 1.00 30.39 115 TYR F CA 1
ATOM 9975 C C . TYR F 1 127 ? 15.774 15.673 -18.117 1.00 29.51 115 TYR F C 1
ATOM 9976 O O . TYR F 1 127 ? 15.716 14.838 -17.221 1.00 27.70 115 TYR F O 1
ATOM 9985 N N . VAL F 1 128 ? 15.313 16.915 -17.987 1.00 29.54 116 VAL F N 1
ATOM 9986 C CA . VAL F 1 128 ? 14.571 17.360 -16.800 1.00 30.93 116 VAL F CA 1
ATOM 9987 C C . VAL F 1 128 ? 13.246 17.968 -17.265 1.00 30.58 116 VAL F C 1
ATOM 9988 O O . VAL F 1 128 ? 13.224 18.790 -18.165 1.00 29.95 116 VAL F O 1
ATOM 9992 N N . ASP F 1 129 ? 12.154 17.522 -16.656 1.00 30.20 117 ASP F N 1
ATOM 9993 C CA . ASP F 1 129 ? 10.793 17.949 -16.999 1.00 29.97 117 ASP F CA 1
ATOM 9994 C C . ASP F 1 129 ? 10.614 19.474 -16.799 1.00 28.71 117 ASP F C 1
ATOM 9995 O O . ASP F 1 129 ? 10.547 19.941 -15.654 1.00 25.30 117 ASP F O 1
ATOM 10000 N N . PRO F 1 130 ? 10.517 20.252 -17.911 1.00 28.02 118 PRO F N 1
ATOM 10001 C CA . PRO F 1 130 ? 10.371 21.697 -17.785 1.00 27.85 118 PRO F CA 1
ATOM 10002 C C . PRO F 1 130 ? 9.167 22.161 -16.965 1.00 28.41 118 PRO F C 1
ATOM 10003 O O . PRO F 1 130 ? 9.208 23.260 -16.425 1.00 28.42 118 PRO F O 1
ATOM 10007 N N . SER F 1 131 ? 8.120 21.338 -16.876 1.00 27.87 119 SER F N 1
ATOM 10008 C CA . SER F 1 131 ? 6.897 21.673 -16.125 1.00 30.12 119 SER F CA 1
ATOM 10009 C C . SER F 1 131 ? 7.077 21.756 -14.621 1.00 29.65 119 SER F C 1
ATOM 10010 O O . SER F 1 131 ? 6.261 22.363 -13.943 1.00 30.45 119 SER F O 1
ATOM 10013 N N . LEU F 1 132 ? 8.113 21.117 -14.092 1.00 28.98 120 LEU F N 1
ATOM 10014 C CA . LEU F 1 132 ? 8.323 21.069 -12.655 1.00 28.10 120 LEU F CA 1
ATOM 10015 C C . LEU F 1 132 ? 8.504 22.477 -12.055 1.00 28.31 120 LEU F C 1
ATOM 10016 O O . LEU F 1 132 ? 8.832 23.425 -12.777 1.00 26.85 120 LEU F O 1
ATOM 10021 N N . PRO F 1 133 ? 8.303 22.609 -10.731 1.00 27.45 121 PRO F N 1
ATOM 10022 C CA . PRO F 1 133 ? 8.709 23.818 -10.039 1.00 28.11 121 PRO F CA 1
ATOM 10023 C C . PRO F 1 133 ? 10.173 24.191 -10.311 1.00 28.82 121 PRO F C 1
ATOM 10024 O O . PRO F 1 133 ? 11.035 23.312 -10.392 1.00 26.58 121 PRO F O 1
ATOM 10028 N N . VAL F 1 134 ? 10.426 25.493 -10.463 1.00 29.07 122 VAL F N 1
ATOM 10029 C CA . VAL F 1 134 ? 11.767 26.009 -10.706 1.00 29.28 122 VAL F CA 1
ATOM 10030 C C . VAL F 1 134 ? 12.808 25.411 -9.755 1.00 28.71 122 VAL F C 1
ATOM 10031 O O . VAL F 1 134 ? 13.843 24.992 -10.209 1.00 28.85 122 VAL F O 1
ATOM 10035 N N . GLU F 1 135 ? 12.533 25.379 -8.456 1.00 28.79 123 GLU F N 1
ATOM 10036 C CA . GLU F 1 135 ? 13.469 24.842 -7.495 1.00 30.24 123 GLU F CA 1
ATOM 10037 C C . GLU F 1 135 ? 13.695 23.342 -7.654 1.00 29.70 123 GLU F C 1
ATOM 10038 O O . GLU F 1 135 ? 14.786 22.871 -7.398 1.00 28.70 123 GLU F O 1
ATOM 10044 N N . GLU F 1 136 ? 12.675 22.586 -8.045 1.00 30.31 124 GLU F N 1
ATOM 10045 C CA . GLU F 1 136 ? 12.873 21.169 -8.359 1.00 31.83 124 GLU F CA 1
ATOM 10046 C C . GLU F 1 136 ? 13.711 20.985 -9.622 1.00 30.89 124 GLU F C 1
ATOM 10047 O O . GLU F 1 136 ? 14.615 20.165 -9.655 1.00 30.45 124 GLU F O 1
ATOM 10053 N N . ILE F 1 137 ? 13.420 21.756 -10.652 1.00 29.76 125 ILE F N 1
ATOM 10054 C CA . ILE F 1 137 ? 14.261 21.730 -11.853 1.00 31.89 125 ILE F CA 1
ATOM 10055 C C . ILE F 1 137 ? 15.717 21.985 -11.488 1.00 31.20 125 ILE F C 1
ATOM 10056 O O . ILE F 1 137 ? 16.603 21.239 -11.860 1.00 29.95 125 ILE F O 1
ATOM 10061 N N . VAL F 1 138 ? 15.946 23.042 -10.737 1.00 32.41 126 VAL F N 1
ATOM 10062 C CA . VAL F 1 138 ? 17.300 23.447 -10.378 1.00 32.38 126 VAL F CA 1
ATOM 10063 C C . VAL F 1 138 ? 17.977 22.411 -9.463 1.00 30.95 126 VAL F C 1
ATOM 10064 O O . VAL F 1 138 ? 19.175 22.179 -9.562 1.00 30.92 126 VAL F O 1
ATOM 10068 N N . GLU F 1 139 ? 17.226 21.756 -8.602 1.00 29.98 127 GLU F N 1
ATOM 10069 C CA . GLU F 1 139 ? 17.860 20.774 -7.725 1.00 31.70 127 GLU F CA 1
ATOM 10070 C C . GLU F 1 139 ? 18.317 19.553 -8.544 1.00 29.87 127 GLU F C 1
ATOM 10071 O O . GLU F 1 139 ? 19.370 19.000 -8.294 1.00 25.85 127 GLU F O 1
ATOM 10076 N N . LYS F 1 140 ? 17.498 19.148 -9.510 1.00 30.59 128 LYS F N 1
ATOM 10077 C CA . LYS F 1 140 ? 17.840 18.079 -10.435 1.00 30.67 128 LYS F CA 1
ATOM 10078 C C . LYS F 1 140 ? 19.070 18.449 -11.268 1.00 29.21 128 LYS F C 1
ATOM 10079 O O . LYS F 1 140 ? 19.917 17.606 -11.526 1.00 29.33 128 LYS F O 1
ATOM 10085 N N . LEU F 1 141 ? 19.184 19.694 -11.685 1.00 28.31 129 LEU F N 1
ATOM 10086 C CA . LEU F 1 141 ? 20.350 20.104 -12.460 1.00 30.40 129 LEU F CA 1
ATOM 10087 C C . LEU F 1 141 ? 21.637 20.163 -11.609 1.00 31.45 129 LEU F C 1
ATOM 10088 O O . LEU F 1 141 ? 22.720 19.879 -12.113 1.00 30.05 129 LEU F O 1
ATOM 10093 N N . LYS F 1 142 ? 21.499 20.492 -10.322 1.00 32.45 130 LYS F N 1
ATOM 10094 C CA . LYS F 1 142 ? 22.620 20.492 -9.376 1.00 32.42 130 LYS F CA 1
ATOM 10095 C C . LYS F 1 142 ? 23.117 19.074 -9.083 1.00 31.03 130 LYS F C 1
ATOM 10096 O O . LYS F 1 142 ? 24.308 18.867 -8.896 1.00 28.42 130 LYS F O 1
ATOM 10102 N N . GLU F 1 143 ? 22.197 18.112 -9.051 1.00 29.59 131 GLU F N 1
ATOM 10103 C CA . GLU F 1 143 ? 22.524 16.694 -8.943 1.00 30.60 131 GLU F CA 1
ATOM 10104 C C . GLU F 1 143 ? 23.311 16.132 -10.115 1.00 28.38 131 GLU F C 1
ATOM 10105 O O . GLU F 1 143 ? 24.019 15.159 -9.961 1.00 28.64 131 GLU F O 1
ATOM 10111 N N . GLN F 1 144 ? 23.173 16.735 -11.286 1.00 28.01 132 GLN F N 1
ATOM 10112 C CA . GLN F 1 144 ? 23.949 16.369 -12.452 1.00 28.17 132 GLN F CA 1
ATOM 10113 C C . GLN F 1 144 ? 25.275 17.105 -12.537 1.00 27.98 132 GLN F C 1
ATOM 10114 O O . GLN F 1 144 ? 26.004 16.879 -13.493 1.00 27.58 132 GLN F O 1
ATOM 10120 N N . ASN F 1 145 ? 25.550 18.028 -11.609 1.00 28.48 133 ASN F N 1
ATOM 10121 C CA . ASN F 1 145 ? 26.704 18.943 -11.710 1.00 28.89 133 ASN F CA 1
ATOM 10122 C C . ASN F 1 145 ? 26.619 19.795 -12.991 1.00 29.19 133 ASN F C 1
ATOM 10123 O O . ASN F 1 145 ? 27.597 19.939 -13.739 1.00 28.91 133 ASN F O 1
ATOM 10128 N N . ALA F 1 146 ? 25.442 20.361 -13.246 1.00 29.18 134 ALA F N 1
ATOM 10129 C CA . ALA F 1 146 ? 25.282 21.352 -14.323 1.00 29.29 134 ALA F CA 1
ATOM 10130 C C . ALA F 1 146 ? 25.352 22.766 -13.754 1.00 29.49 134 ALA F C 1
ATOM 10131 O O . ALA F 1 146 ? 25.086 22.992 -12.586 1.00 30.06 134 ALA F O 1
ATOM 10133 N N . LEU F 1 147 ? 25.729 23.716 -14.591 1.00 29.41 135 LEU F N 1
ATOM 10134 C CA . LEU F 1 147 ? 25.729 25.117 -14.201 1.00 30.28 135 LEU F CA 1
ATOM 10135 C C . LEU F 1 147 ? 24.385 25.696 -14.647 1.00 30.20 135 LEU F C 1
ATOM 10136 O O . LEU F 1 147 ? 23.964 25.433 -15.760 1.00 27.59 135 LEU F O 1
ATOM 10141 N N . VAL F 1 148 ? 23.713 26.452 -13.776 1.00 30.07 136 VAL F N 1
ATOM 10142 C CA . VAL F 1 148 ? 22.317 26.853 -14.009 1.00 30.19 136 VAL F CA 1
ATOM 10143 C C . VAL F 1 148 ? 22.156 28.373 -14.134 1.00 28.91 136 VAL F C 1
ATOM 10144 O O . VAL F 1 148 ? 22.380 29.122 -13.190 1.00 28.07 136 VAL F O 1
ATOM 10148 N N . ILE F 1 149 ? 21.745 28.799 -15.319 1.00 30.01 137 ILE F N 1
ATOM 10149 C CA . ILE F 1 149 ? 21.610 30.197 -15.679 1.00 29.31 137 ILE F CA 1
ATOM 10150 C C . ILE F 1 149 ? 20.123 30.583 -15.838 1.00 27.18 137 ILE F C 1
ATOM 10151 O O . ILE F 1 149 ? 19.371 29.871 -16.497 1.00 24.87 137 ILE F O 1
ATOM 10156 N N . ALA F 1 150 ? 19.719 31.709 -15.239 1.00 28.33 138 ALA F N 1
ATOM 10157 C CA . ALA F 1 150 ? 18.415 32.343 -15.527 1.00 27.61 138 ALA F CA 1
ATOM 10158 C C . ALA F 1 150 ? 18.520 33.151 -16.802 1.00 28.35 138 ALA F C 1
ATOM 10159 O O . ALA F 1 150 ? 19.093 34.221 -16.804 1.00 28.85 138 ALA F O 1
ATOM 10161 N N . ALA F 1 151 ? 17.968 32.631 -17.890 1.00 29.90 139 ALA F N 1
ATOM 10162 C CA . ALA F 1 151 ? 17.952 33.334 -19.158 1.00 29.56 139 ALA F CA 1
ATOM 10163 C C . ALA F 1 151 ? 16.906 34.456 -19.153 1.00 32.40 139 ALA F C 1
ATOM 10164 O O . ALA F 1 151 ? 15.820 34.357 -18.549 1.00 31.16 139 ALA F O 1
ATOM 10166 N N . HIS F 1 152 ? 17.271 35.535 -19.832 1.00 33.81 140 HIS F N 1
ATOM 10167 C CA . HIS F 1 152 ? 16.452 36.707 -19.954 1.00 33.86 140 HIS F CA 1
ATOM 10168 C C . HIS F 1 152 ? 15.802 36.646 -21.315 1.00 34.28 140 HIS F C 1
ATOM 10169 O O . HIS F 1 152 ? 16.436 36.252 -22.284 1.00 35.46 140 HIS F O 1
ATOM 10176 N N . PRO F 1 153 ? 14.534 37.037 -21.400 1.00 35.90 141 PRO F N 1
ATOM 10177 C CA . PRO F 1 153 ? 13.943 37.060 -22.723 1.00 38.15 141 PRO F CA 1
ATOM 10178 C C . PRO F 1 153 ? 14.636 38.103 -23.615 1.00 40.44 141 PRO F C 1
ATOM 10179 O O . PRO F 1 153 ? 14.979 39.193 -23.136 1.00 40.36 141 PRO F O 1
ATOM 10183 N N . ASP F 1 154 ? 14.863 37.779 -24.885 1.00 41.63 142 ASP F N 1
ATOM 10184 C CA . ASP F 1 154 ? 15.454 38.766 -25.786 1.00 44.51 142 ASP F CA 1
ATOM 10185 C C . ASP F 1 154 ? 14.472 39.906 -26.038 1.00 45.43 142 ASP F C 1
ATOM 10186 O O . ASP F 1 154 ? 13.252 39.727 -25.932 1.00 44.71 142 ASP F O 1
ATOM 10191 N N . ARG F 1 155 ? 15.026 41.074 -26.365 1.00 47.80 143 ARG F N 1
ATOM 10192 C CA . ARG F 1 155 ? 14.262 42.321 -26.427 1.00 49.15 143 ARG F CA 1
ATOM 10193 C C . ARG F 1 155 ? 13.231 42.330 -27.559 1.00 49.53 143 ARG F C 1
ATOM 10194 O O . ARG F 1 155 ? 12.189 42.946 -27.406 1.00 49.41 143 ARG F O 1
ATOM 10197 N N . LYS F 1 156 ? 13.493 41.629 -28.664 1.00 51.32 144 LYS F N 1
ATOM 10198 C CA . LYS F 1 156 ? 12.497 41.495 -29.762 1.00 53.42 144 LYS F CA 1
ATOM 10199 C C . LYS F 1 156 ? 11.092 41.084 -29.287 1.00 54.37 144 LYS F C 1
ATOM 10200 O O . LYS F 1 156 ? 10.848 39.930 -28.924 1.00 55.46 144 LYS F O 1
ATOM 10203 N N . HIS F 1 162 ? 5.214 41.808 -24.416 1.00 51.42 150 HIS F N 1
ATOM 10204 C CA . HIS F 1 162 ? 5.235 42.431 -23.084 1.00 52.39 150 HIS F CA 1
ATOM 10205 C C . HIS F 1 162 ? 4.521 41.542 -22.059 1.00 49.69 150 HIS F C 1
ATOM 10206 O O . HIS F 1 162 ? 3.466 41.899 -21.516 1.00 47.42 150 HIS F O 1
ATOM 10213 N N . LEU F 1 163 ? 5.135 40.380 -21.817 1.00 47.42 151 LEU F N 1
ATOM 10214 C CA . LEU F 1 163 ? 4.640 39.364 -20.886 1.00 44.64 151 LEU F CA 1
ATOM 10215 C C . LEU F 1 163 ? 5.297 39.509 -19.501 1.00 43.35 151 LEU F C 1
ATOM 10216 O O . LEU F 1 163 ? 6.288 40.215 -19.351 1.00 44.39 151 LEU F O 1
ATOM 10219 N N . SER F 1 164 ? 4.737 38.841 -18.493 1.00 41.87 152 SER F N 1
ATOM 10220 C CA . SER F 1 164 ? 5.335 38.792 -17.147 1.00 40.46 152 SER F CA 1
ATOM 10221 C C . SER F 1 164 ? 6.222 37.544 -17.005 1.00 38.15 152 SER F C 1
ATOM 10222 O O . SER F 1 164 ? 5.712 36.440 -16.787 1.00 35.75 152 SER F O 1
ATOM 10225 N N . TRP F 1 165 ? 7.542 37.722 -17.135 1.00 36.52 153 TRP F N 1
ATOM 10226 C CA . TRP F 1 165 ? 8.489 36.597 -17.057 1.00 34.63 153 TRP F CA 1
ATOM 10227 C C . TRP F 1 165 ? 8.788 36.231 -15.605 1.00 32.86 153 TRP F C 1
ATOM 10228 O O . TRP F 1 165 ? 9.204 37.081 -14.814 1.00 30.86 153 TRP F O 1
ATOM 10239 N N . TYR F 1 166 ? 8.572 34.955 -15.278 1.00 30.75 154 TYR F N 1
ATOM 10240 C CA . TYR F 1 166 ? 8.404 34.503 -13.888 1.00 32.16 154 TYR F CA 1
ATOM 10241 C C . TYR F 1 166 ? 9.624 34.733 -12.975 1.00 30.46 154 TYR F C 1
ATOM 10242 O O . TYR F 1 166 ? 9.483 35.200 -11.849 1.00 28.33 154 TYR F O 1
ATOM 10251 N N . LEU F 1 167 ? 10.806 34.425 -13.491 1.00 30.61 155 LEU F N 1
ATOM 10252 C CA . LEU F 1 167 ? 12.070 34.605 -12.771 1.00 30.89 155 LEU F CA 1
ATOM 10253 C C . LEU F 1 167 ? 12.379 36.079 -12.482 1.00 29.77 155 LEU F C 1
ATOM 10254 O O . LEU F 1 167 ? 12.779 36.438 -11.371 1.00 27.18 155 LEU F O 1
ATOM 10259 N N . TRP F 1 168 ? 12.146 36.915 -13.491 1.00 30.05 156 TRP F N 1
ATOM 10260 C CA . TRP F 1 168 ? 12.399 38.360 -13.454 1.00 30.08 156 TRP F CA 1
ATOM 10261 C C . TRP F 1 168 ? 11.344 39.164 -12.677 1.00 28.71 156 TRP F C 1
ATOM 10262 O O . TRP F 1 168 ? 11.573 40.301 -12.286 1.00 26.26 156 TRP F O 1
ATOM 10273 N N . ALA F 1 169 ? 10.199 38.553 -12.436 1.00 30.11 157 ALA F N 1
ATOM 10274 C CA . ALA F 1 169 ? 9.194 39.125 -11.540 1.00 32.55 157 ALA F CA 1
ATOM 10275 C C . ALA F 1 169 ? 9.407 38.677 -10.087 1.00 33.93 157 ALA F C 1
ATOM 10276 O O . ALA F 1 169 ? 8.672 39.101 -9.199 1.00 35.05 157 ALA F O 1
ATOM 10278 N N . ASN F 1 170 ? 10.386 37.799 -9.862 1.00 34.68 158 ASN F N 1
ATOM 10279 C CA . ASN F 1 170 ? 10.583 37.126 -8.580 1.00 34.58 158 ASN F CA 1
ATOM 10280 C C . ASN F 1 170 ? 12.064 36.939 -8.308 1.00 34.82 158 ASN F C 1
ATOM 10281 O O . ASN F 1 170 ? 12.498 35.891 -7.842 1.00 33.14 158 ASN F O 1
ATOM 10294 N N . GLU F 1 172 ? 14.082 38.274 -6.076 1.00 34.88 160 GLU F N 1
ATOM 10295 C CA . GLU F 1 172 ? 14.470 38.148 -4.680 1.00 34.19 160 GLU F CA 1
ATOM 10296 C C . GLU F 1 172 ? 14.263 36.707 -4.240 1.00 32.61 160 GLU F C 1
ATOM 10297 O O . GLU F 1 172 ? 15.107 36.115 -3.590 1.00 31.84 160 GLU F O 1
ATOM 10300 N N . ARG F 1 173 ? 13.142 36.132 -4.631 1.00 32.76 161 ARG F N 1
ATOM 10301 C CA . ARG F 1 173 ? 12.847 34.736 -4.319 1.00 32.99 161 ARG F CA 1
ATOM 10302 C C . ARG F 1 173 ? 13.858 33.730 -4.906 1.00 32.10 161 ARG F C 1
ATOM 10303 O O . ARG F 1 173 ? 14.106 32.676 -4.328 1.00 30.00 161 ARG F O 1
ATOM 10311 N N . PHE F 1 174 ? 14.430 34.053 -6.060 1.00 31.62 162 PHE F N 1
ATOM 10312 C CA . PHE F 1 174 ? 15.371 33.169 -6.720 1.00 31.31 162 PHE F CA 1
ATOM 10313 C C . PHE F 1 174 ? 16.826 33.628 -6.593 1.00 31.86 162 PHE F C 1
ATOM 10314 O O . PHE F 1 174 ? 17.712 33.063 -7.217 1.00 33.05 162 PHE F O 1
ATOM 10322 N N . LYS F 1 175 ? 17.054 34.638 -5.761 1.00 32.71 163 LYS F N 1
ATOM 10323 C CA . LYS F 1 175 ? 18.382 35.176 -5.430 1.00 33.76 163 LYS F CA 1
ATOM 10324 C C . LYS F 1 175 ? 19.475 34.120 -5.221 1.00 30.78 163 LYS F C 1
ATOM 10325 O O . LYS F 1 175 ? 20.575 34.272 -5.703 1.00 28.95 163 LYS F O 1
ATOM 10331 N N . ASP F 1 176 ? 19.167 33.067 -4.476 1.00 31.09 164 ASP F N 1
ATOM 10332 C CA . ASP F 1 176 ? 20.129 32.018 -4.142 1.00 30.70 164 ASP F CA 1
ATOM 10333 C C . ASP F 1 176 ? 19.878 30.736 -4.923 1.00 29.91 164 ASP F C 1
ATOM 10334 O O . ASP F 1 176 ? 20.397 29.700 -4.564 1.00 30.83 164 ASP F O 1
ATOM 10339 N N . THR F 1 177 ? 19.090 30.808 -5.989 1.00 30.27 165 THR F N 1
ATOM 10340 C CA . THR F 1 177 ? 18.729 29.643 -6.798 1.00 29.10 165 THR F CA 1
ATOM 10341 C C . THR F 1 177 ? 19.668 29.452 -7.983 1.00 27.79 165 THR F C 1
ATOM 10342 O O . THR F 1 177 ? 20.125 28.356 -8.215 1.00 28.09 165 THR F O 1
ATOM 10346 N N . PHE F 1 178 ? 19.945 30.514 -8.731 1.00 26.93 166 PHE F N 1
ATOM 10347 C CA . PHE F 1 178 ? 20.752 30.406 -9.951 1.00 27.06 166 PHE F CA 1
ATOM 10348 C C . PHE F 1 178 ? 22.215 30.695 -9.724 1.00 26.48 166 PHE F C 1
ATOM 10349 O O . PHE F 1 178 ? 22.562 31.529 -8.913 1.00 26.14 166 PHE F O 1
ATOM 10357 N N . ASP F 1 179 ? 23.067 29.996 -10.465 1.00 27.59 167 ASP F N 1
ATOM 10358 C CA . ASP F 1 179 ? 24.493 30.267 -10.483 1.00 27.44 167 ASP F CA 1
ATOM 10359 C C . ASP F 1 179 ? 24.792 31.633 -11.106 1.00 28.29 167 ASP F C 1
ATOM 10360 O O . ASP F 1 179 ? 25.758 32.297 -10.726 1.00 28.99 167 ASP F O 1
ATOM 10365 N N . ALA F 1 180 ? 23.949 32.054 -12.047 1.00 28.00 168 ALA F N 1
ATOM 10366 C CA . ALA F 1 180 ? 24.050 33.374 -12.655 1.00 27.88 168 ALA F CA 1
ATOM 10367 C C . ALA F 1 180 ? 22.776 33.735 -13.411 1.00 27.45 168 ALA F C 1
ATOM 10368 O O . ALA F 1 180 ? 21.966 32.863 -13.756 1.00 26.34 168 ALA F O 1
ATOM 10370 N N . TRP F 1 181 ? 22.611 35.030 -13.658 1.00 27.04 169 TRP F N 1
ATOM 10371 C CA . TRP F 1 181 ? 21.518 35.547 -14.467 1.00 27.23 169 TRP F CA 1
ATOM 10372 C C . TRP F 1 181 ? 22.068 36.185 -15.720 1.00 26.93 169 TRP F C 1
ATOM 10373 O O . TRP F 1 181 ? 23.138 36.769 -15.678 1.00 25.29 169 TRP F O 1
ATOM 10384 N N . GLU F 1 182 ? 21.336 36.083 -16.826 1.00 25.67 170 GLU F N 1
ATOM 10385 C CA . GLU F 1 182 ? 21.703 36.795 -18.033 1.00 27.03 170 GLU F CA 1
ATOM 10386 C C . GLU F 1 182 ? 21.489 38.301 -17.921 1.00 28.01 170 GLU F C 1
ATOM 10387 O O . GLU F 1 182 ? 20.353 38.790 -17.903 1.00 27.38 170 GLU F O 1
ATOM 10393 N N . ILE F 1 183 ? 22.610 39.018 -17.873 1.00 27.79 171 ILE F N 1
ATOM 10394 C CA . ILE F 1 183 ? 22.650 40.460 -17.822 1.00 26.56 171 ILE F CA 1
ATOM 10395 C C . ILE F 1 183 ? 22.715 41.012 -19.232 1.00 26.42 171 ILE F C 1
ATOM 10396 O O . ILE F 1 183 ? 22.605 42.223 -19.457 1.00 27.23 171 ILE F O 1
ATOM 10401 N N . ALA F 1 184 ? 22.881 40.136 -20.203 1.00 25.89 172 ALA F N 1
ATOM 10402 C CA . ALA F 1 184 ? 22.886 40.584 -21.590 1.00 27.56 172 ALA F CA 1
ATOM 10403 C C . ALA F 1 184 ? 22.688 39.420 -22.511 1.00 27.32 172 ALA F C 1
ATOM 10404 O O . ALA F 1 184 ? 23.187 38.312 -22.237 1.00 25.34 172 ALA F O 1
ATOM 10406 N N . ASN F 1 185 ? 21.953 39.679 -23.586 1.00 28.07 173 ASN F N 1
ATOM 10407 C CA . ASN F 1 185 ? 21.963 38.810 -24.759 1.00 31.27 173 ASN F CA 1
ATOM 10408 C C . ASN F 1 185 ? 21.699 39.561 -26.048 1.00 29.66 173 ASN F C 1
ATOM 10409 O O . ASN F 1 185 ? 21.255 40.696 -26.033 1.00 25.82 173 ASN F O 1
ATOM 10414 N N . ARG F 1 186 ? 21.999 38.910 -27.162 1.00 29.94 174 ARG F N 1
ATOM 10415 C CA . ARG F 1 186 ? 22.033 39.575 -28.442 1.00 30.43 174 ARG F CA 1
ATOM 10416 C C . ARG F 1 186 ? 22.818 40.869 -28.258 1.00 31.43 174 ARG F C 1
ATOM 10417 O O . ARG F 1 186 ? 23.960 40.827 -27.803 1.00 30.73 174 ARG F O 1
ATOM 10425 N N . ASP F 1 187 ? 22.229 42.015 -28.580 1.00 33.60 175 ASP F N 1
ATOM 10426 C CA . ASP F 1 187 ? 22.935 43.277 -28.486 1.00 34.53 175 ASP F CA 1
ATOM 10427 C C . ASP F 1 187 ? 22.430 44.127 -27.331 1.00 31.69 175 ASP F C 1
ATOM 10428 O O . ASP F 1 187 ? 22.749 45.322 -27.250 1.00 30.88 175 ASP F O 1
ATOM 10433 N N . ASP F 1 188 ? 21.676 43.511 -26.423 1.00 29.36 176 ASP F N 1
ATOM 10434 C CA . ASP F 1 188 ? 21.040 44.242 -25.327 1.00 30.30 176 ASP F CA 1
ATOM 10435 C C . ASP F 1 188 ? 21.580 43.959 -23.938 1.00 27.63 176 ASP F C 1
ATOM 10436 O O . ASP F 1 188 ? 21.902 42.838 -23.611 1.00 26.51 176 ASP F O 1
ATOM 10441 N N . LEU F 1 189 ? 21.614 45.001 -23.119 1.00 27.95 177 LEU F N 1
ATOM 10442 C CA . LEU F 1 189 ? 22.031 44.932 -21.724 1.00 27.03 177 LEU F CA 1
ATOM 10443 C C . LEU F 1 189 ? 20.815 45.047 -20.834 1.00 26.76 177 LEU F C 1
ATOM 10444 O O . LEU F 1 189 ? 19.921 45.811 -21.125 1.00 28.25 177 LEU F O 1
ATOM 10449 N N . PHE F 1 190 ? 20.790 44.302 -19.740 1.00 29.22 178 PHE F N 1
ATOM 10450 C CA . PHE F 1 190 ? 19.641 44.275 -18.840 1.00 29.59 178 PHE F CA 1
ATOM 10451 C C . PHE F 1 190 ? 20.078 44.728 -17.443 1.00 30.83 178 PHE F C 1
ATOM 10452 O O . PHE F 1 190 ? 20.631 43.959 -16.663 1.00 31.25 178 PHE F O 1
ATOM 10460 N N . ASN F 1 191 ? 19.805 45.990 -17.139 1.00 31.60 179 ASN F N 1
ATOM 10461 C CA . ASN F 1 191 ? 20.405 46.674 -15.993 1.00 34.03 179 ASN F CA 1
ATOM 10462 C C . ASN F 1 191 ? 20.015 46.124 -14.610 1.00 35.80 179 ASN F C 1
ATOM 10463 O O . ASN F 1 191 ? 20.748 46.320 -13.641 1.00 37.28 179 ASN F O 1
ATOM 10468 N N . SER F 1 192 ? 18.873 45.439 -14.534 1.00 36.56 180 SER F N 1
ATOM 10469 C CA . SER F 1 192 ? 18.356 44.873 -13.279 1.00 36.44 180 SER F CA 1
ATOM 10470 C C . SER F 1 192 ? 19.318 43.901 -12.594 1.00 34.90 180 SER F C 1
ATOM 10471 O O . SER F 1 192 ? 19.365 43.834 -11.359 1.00 34.35 180 SER F O 1
ATOM 10474 N N . VAL F 1 193 ? 20.067 43.149 -13.398 1.00 34.21 181 VAL F N 1
ATOM 10475 C CA . VAL F 1 193 ? 21.051 42.185 -12.877 1.00 34.88 181 VAL F CA 1
ATOM 10476 C C . VAL F 1 193 ? 22.244 42.905 -12.239 1.00 33.54 181 VAL F C 1
ATOM 10477 O O . VAL F 1 193 ? 22.674 42.552 -11.157 1.00 32.68 181 VAL F O 1
ATOM 10481 N N . GLY F 1 194 ? 22.762 43.919 -12.923 1.00 34.63 182 GLY F N 1
ATOM 10482 C CA . GLY F 1 194 ? 23.927 44.676 -12.457 1.00 35.30 182 GLY F CA 1
ATOM 10483 C C . GLY F 1 194 ? 23.649 45.568 -11.262 1.00 34.69 182 GLY F C 1
ATOM 10484 O O . GLY F 1 194 ? 24.462 45.644 -10.347 1.00 34.39 182 GLY F O 1
ATOM 10485 N N . VAL F 1 195 ? 22.492 46.225 -11.272 1.00 34.74 183 VAL F N 1
ATOM 10486 C CA . VAL F 1 195 ? 22.067 47.102 -10.183 1.00 34.57 183 VAL F CA 1
ATOM 10487 C C . VAL F 1 195 ? 21.815 46.332 -8.884 1.00 34.47 183 VAL F C 1
ATOM 10488 O O . VAL F 1 195 ? 22.199 46.776 -7.812 1.00 32.16 183 VAL F O 1
ATOM 10492 N N . LYS F 1 196 ? 21.161 45.180 -9.003 1.00 36.30 184 LYS F N 1
ATOM 10493 C CA . LYS F 1 196 ? 20.978 44.256 -7.876 1.00 36.65 184 LYS F CA 1
ATOM 10494 C C . LYS F 1 196 ? 22.250 43.499 -7.478 1.00 35.39 184 LYS F C 1
ATOM 10495 O O . LYS F 1 196 ? 22.267 42.836 -6.469 1.00 33.98 184 LYS F O 1
ATOM 10501 N N . LYS F 1 197 ? 23.298 43.599 -8.288 1.00 38.74 185 LYS F N 1
ATOM 10502 C CA . LYS F 1 197 ? 24.629 43.018 -8.012 1.00 38.72 185 LYS F CA 1
ATOM 10503 C C . LYS F 1 197 ? 24.611 41.492 -8.096 1.00 37.78 185 LYS F C 1
ATOM 10504 O O . LYS F 1 197 ? 25.472 40.837 -7.539 1.00 40.57 185 LYS F O 1
ATOM 10510 N N . TYR F 1 198 ? 23.645 40.931 -8.820 1.00 36.02 186 TYR F N 1
ATOM 10511 C CA . TYR F 1 198 ? 23.520 39.481 -8.981 1.00 33.18 186 TYR F CA 1
ATOM 10512 C C . TYR F 1 198 ? 24.665 38.949 -9.808 1.00 30.29 186 TYR F C 1
ATOM 10513 O O . TYR F 1 198 ? 25.227 39.669 -10.618 1.00 30.77 186 TYR F O 1
ATOM 10522 N N . ARG F 1 199 ? 25.010 37.691 -9.595 1.00 27.56 187 ARG F N 1
ATOM 10523 C CA . ARG F 1 199 ? 25.941 37.005 -10.476 1.00 27.59 187 ARG F CA 1
ATOM 10524 C C . ARG F 1 199 ? 25.422 37.006 -11.896 1.00 25.51 187 ARG F C 1
ATOM 10525 O O . ARG F 1 199 ? 24.235 36.770 -12.141 1.00 25.49 187 ARG F O 1
ATOM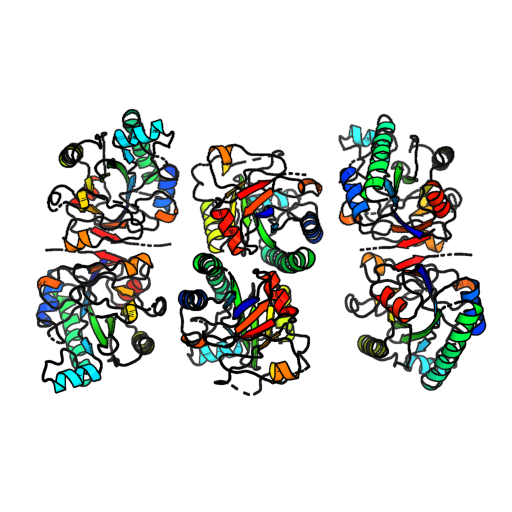 10533 N N . TYR F 1 200 ? 26.313 37.274 -12.834 1.00 25.28 188 TYR F N 1
ATOM 10534 C CA . TYR F 1 200 ? 25.908 37.500 -14.213 1.00 25.74 188 TYR F CA 1
ATOM 10535 C C . TYR F 1 200 ? 26.729 36.706 -15.245 1.00 25.88 188 TYR F C 1
ATOM 10536 O O . TYR F 1 200 ? 27.880 36.322 -14.990 1.00 25.67 188 TYR F O 1
ATOM 10545 N N . VAL F 1 201 ? 26.092 36.466 -16.394 1.00 26.93 189 VAL F N 1
ATOM 10546 C CA . VAL F 1 201 ? 26.724 36.062 -17.654 1.00 26.22 189 VAL F CA 1
ATOM 10547 C C . VAL F 1 201 ? 26.066 36.805 -18.799 1.00 26.21 189 VAL F C 1
ATOM 10548 O O . VAL F 1 201 ? 24.982 37.373 -18.650 1.00 26.37 189 VAL F O 1
ATOM 10552 N N . ALA F 1 202 ? 26.712 36.780 -19.952 1.00 25.30 190 ALA F N 1
ATOM 10553 C CA . ALA F 1 202 ? 26.202 37.434 -21.138 1.00 27.18 190 ALA F CA 1
ATOM 10554 C C . ALA F 1 202 ? 26.327 36.466 -22.285 1.00 26.64 190 ALA F C 1
ATOM 10555 O O . ALA F 1 202 ? 27.388 35.917 -22.464 1.00 26.55 190 ALA F O 1
ATOM 10557 N N . ASN F 1 203 ? 25.256 36.248 -23.049 1.00 27.65 191 ASN F N 1
ATOM 10558 C CA . ASN F 1 203 ? 25.276 35.274 -24.164 1.00 29.23 191 ASN F CA 1
ATOM 10559 C C . ASN F 1 203 ? 24.638 35.784 -25.430 1.00 27.08 191 ASN F C 1
ATOM 10560 O O . ASN F 1 203 ? 24.062 36.836 -25.438 1.00 27.67 191 ASN F O 1
ATOM 10565 N N . SER F 1 204 ? 24.751 35.030 -26.511 1.00 27.55 192 SER F N 1
ATOM 10566 C CA . SER F 1 204 ? 24.109 35.425 -27.764 1.00 28.42 192 SER F CA 1
ATOM 10567 C C . SER F 1 204 ? 22.592 35.148 -27.790 1.00 25.58 192 SER F C 1
ATOM 10568 O O . SER F 1 204 ? 21.851 35.952 -28.324 1.00 26.79 192 SER F O 1
ATOM 10571 N N . ASP F 1 205 ? 22.161 34.022 -27.226 1.00 24.74 193 ASP F N 1
ATOM 10572 C CA . ASP F 1 205 ? 20.848 33.440 -27.516 1.00 24.16 193 ASP F CA 1
ATOM 10573 C C . ASP F 1 205 ? 20.739 33.228 -29.039 1.00 22.79 193 ASP F C 1
ATOM 10574 O O . ASP F 1 205 ? 19.791 33.638 -29.682 1.00 19.62 193 ASP F O 1
ATOM 10579 N N . PHE F 1 206 ? 21.748 32.573 -29.586 1.00 23.75 194 PHE F N 1
ATOM 10580 C CA . PHE F 1 206 ? 21.947 32.439 -31.017 1.00 26.27 194 PHE F CA 1
ATOM 10581 C C . PHE F 1 206 ? 20.838 31.634 -31.700 1.00 25.26 194 PHE F C 1
ATOM 10582 O O . PHE F 1 206 ? 20.562 30.517 -31.302 1.00 26.12 194 PHE F O 1
ATOM 10590 N N . HIS F 1 207 ? 20.212 32.207 -32.716 1.00 22.43 195 HIS F N 1
ATOM 10591 C CA . HIS F 1 207 ? 19.345 31.456 -33.611 1.00 24.94 195 HIS F CA 1
ATOM 10592 C C . HIS F 1 207 ? 19.805 31.575 -35.061 1.00 24.84 195 HIS F C 1
ATOM 10593 O O . HIS F 1 207 ? 19.709 30.620 -35.821 1.00 24.72 195 HIS F O 1
ATOM 10600 N N . GLU F 1 208 ? 20.345 32.744 -35.394 1.00 25.04 196 GLU F N 1
ATOM 10601 C CA . GLU F 1 208 ? 20.622 33.196 -36.730 1.00 26.52 196 GLU F CA 1
ATOM 10602 C C . GLU F 1 208 ? 22.080 33.654 -36.845 1.00 27.10 196 GLU F C 1
ATOM 10603 O O . GLU F 1 208 ? 22.658 34.164 -35.885 1.00 26.65 196 GLU F O 1
ATOM 10609 N N . LEU F 1 209 ? 22.653 33.498 -38.035 1.00 25.56 197 LEU F N 1
ATOM 10610 C CA . LEU F 1 209 ? 24.051 33.795 -38.274 1.00 27.32 197 LEU F CA 1
ATOM 10611 C C . LEU F 1 209 ? 24.531 35.053 -37.518 1.00 27.67 197 LEU F C 1
ATOM 10612 O O . LEU F 1 209 ? 25.527 35.012 -36.788 1.00 24.98 197 LEU F O 1
ATOM 10617 N N . TRP F 1 210 ? 23.806 36.158 -37.712 1.00 26.92 198 TRP F N 1
ATOM 10618 C CA . TRP F 1 210 ? 24.233 37.482 -37.280 1.00 25.97 198 TRP F CA 1
ATOM 10619 C C . TRP F 1 210 ? 24.243 37.663 -35.762 1.00 25.54 198 TRP F C 1
ATOM 10620 O O . TRP F 1 210 ? 24.800 38.638 -35.271 1.00 25.39 198 TRP F O 1
ATOM 10631 N N . HIS F 1 211 ? 23.644 36.729 -35.029 1.00 25.19 199 HIS F N 1
ATOM 10632 C CA . HIS F 1 211 ? 23.673 36.720 -33.546 1.00 25.47 199 HIS F CA 1
ATOM 10633 C C . HIS F 1 211 ? 25.020 36.325 -32.973 1.00 26.63 199 HIS F C 1
ATOM 10634 O O . HIS F 1 211 ? 25.225 36.448 -31.765 1.00 29.76 199 HIS F O 1
ATOM 10641 N N . VAL F 1 212 ? 25.931 35.826 -33.803 1.00 24.96 200 VAL F N 1
ATOM 10642 C CA . VAL F 1 212 ? 27.261 35.493 -33.328 1.00 26.25 200 VAL F CA 1
ATOM 10643 C C . VAL F 1 212 ? 27.951 36.766 -32.811 1.00 26.69 200 VAL F C 1
ATOM 10644 O O . VAL F 1 212 ? 28.685 36.707 -31.836 1.00 27.35 200 VAL F O 1
ATOM 10648 N N . TYR F 1 213 ? 27.670 37.904 -33.463 1.00 26.58 201 TYR F N 1
ATOM 10649 C CA . TYR F 1 213 ? 28.038 39.253 -32.990 1.00 27.25 201 TYR F CA 1
ATOM 10650 C C . TYR F 1 213 ? 27.067 39.687 -31.884 1.00 26.27 201 TYR F C 1
ATOM 10651 O O . TYR F 1 213 ? 25.955 40.112 -32.134 1.00 26.78 201 TYR F O 1
ATOM 10660 N N . SER F 1 214 ? 27.501 39.548 -30.647 1.00 25.76 202 SER F N 1
ATOM 10661 C CA . SE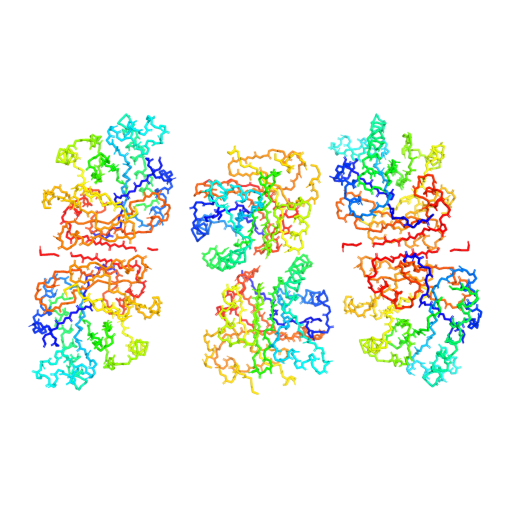R F 1 214 ? 26.633 39.745 -29.509 1.00 25.78 202 SER F CA 1
ATOM 10662 C C . SER F 1 214 ? 27.496 39.926 -28.299 1.00 24.48 202 SER F C 1
ATOM 10663 O O . SER F 1 214 ? 28.702 39.757 -28.356 1.00 22.55 202 SER F O 1
ATOM 10666 N N . TRP F 1 215 ? 26.840 40.231 -27.194 1.00 25.38 203 TRP F N 1
ATOM 10667 C CA . TRP F 1 215 ? 27.450 40.166 -25.897 1.00 25.79 203 TRP F CA 1
ATOM 10668 C C . TRP F 1 215 ? 27.860 38.720 -25.607 1.00 25.86 203 TRP F C 1
ATOM 10669 O O . TRP F 1 215 ? 27.168 37.789 -25.972 1.00 26.00 203 TRP F O 1
ATOM 10680 N N . LYS F 1 216 ? 29.030 38.563 -25.002 1.00 26.64 204 LYS F N 1
ATOM 10681 C CA . LYS F 1 216 ? 29.546 37.275 -24.555 1.00 27.17 204 LYS F CA 1
ATOM 10682 C C . LYS F 1 216 ? 30.116 37.441 -23.147 1.00 26.61 204 LYS F C 1
ATOM 10683 O O . LYS F 1 216 ? 30.202 38.543 -22.626 1.00 26.84 204 LYS F O 1
ATOM 10689 N N . THR F 1 217 ? 30.520 36.339 -22.544 1.00 26.73 205 THR F N 1
ATOM 10690 C CA . THR F 1 217 ? 31.194 36.356 -21.258 1.00 26.62 205 THR F CA 1
ATOM 10691 C C . THR F 1 217 ? 32.710 36.144 -21.445 1.00 28.16 205 THR F C 1
ATOM 10692 O O . THR F 1 217 ? 33.128 35.274 -22.202 1.00 27.81 205 THR F O 1
ATOM 10696 N N . LEU F 1 218 ? 33.513 36.949 -20.744 1.00 27.55 206 LEU F N 1
ATOM 10697 C CA . LEU F 1 218 ? 34.925 36.729 -20.596 1.00 26.63 206 LEU F CA 1
ATOM 10698 C C . LEU F 1 218 ? 35.134 36.265 -19.146 1.00 28.05 206 LEU F C 1
ATOM 10699 O O . LEU F 1 218 ? 34.741 36.945 -18.189 1.00 24.55 206 LEU F O 1
ATOM 10704 N N . VAL F 1 219 ? 35.708 35.076 -18.984 1.00 28.53 207 VAL F N 1
ATOM 10705 C CA . VAL F 1 219 ? 35.957 34.548 -17.663 1.00 28.96 207 VAL F CA 1
ATOM 10706 C C . VAL F 1 219 ? 37.401 34.086 -17.525 1.00 27.62 207 VAL F C 1
ATOM 10707 O O . VAL F 1 219 ? 37.954 33.458 -18.415 1.00 27.22 207 VAL F O 1
ATOM 10711 N N . LYS F 1 220 ? 38.007 34.431 -16.397 1.00 28.17 208 LYS F N 1
ATOM 10712 C CA . LYS F 1 220 ? 39.360 34.027 -16.081 1.00 27.07 208 LYS F CA 1
ATOM 10713 C C . LYS F 1 220 ? 39.242 32.663 -15.446 1.00 26.75 208 LYS F C 1
ATOM 10714 O O . LYS F 1 220 ? 38.700 32.516 -14.358 1.00 26.58 208 LYS F O 1
ATOM 10720 N N . SER F 1 221 ? 39.692 31.646 -16.163 1.00 28.02 209 SER F N 1
ATOM 10721 C CA . SER F 1 221 ? 39.666 30.293 -15.640 1.00 28.53 209 SER F CA 1
ATOM 10722 C C . SER F 1 221 ? 40.612 29.413 -16.456 1.00 28.33 209 SER F C 1
ATOM 10723 O O . SER F 1 221 ? 40.975 29.755 -17.583 1.00 28.32 209 SER F O 1
ATOM 10726 N N . GLU F 1 222 ? 41.007 28.290 -15.873 1.00 28.85 210 GLU F N 1
ATOM 10727 C CA . GLU F 1 222 ? 41.661 27.207 -16.617 1.00 28.41 210 GLU F CA 1
ATOM 10728 C C . GLU F 1 222 ? 40.712 26.721 -17.692 1.00 27.02 210 GLU F C 1
ATOM 10729 O O . GLU F 1 222 ? 39.478 26.732 -17.518 1.00 26.42 210 GLU F O 1
ATOM 10735 N N . LYS F 1 223 ? 41.256 26.295 -18.818 1.00 27.84 211 LYS F N 1
ATOM 10736 C CA . LYS F 1 223 ? 40.406 25.879 -19.943 1.00 29.88 211 LYS F CA 1
ATOM 10737 C C . LYS F 1 223 ? 39.958 24.409 -19.789 1.00 28.73 211 LYS F C 1
ATOM 10738 O O . LYS F 1 223 ? 40.403 23.512 -20.502 1.00 28.08 211 LYS F O 1
ATOM 10744 N N . ASN F 1 224 ? 39.090 24.177 -18.810 1.00 30.12 212 ASN F N 1
ATOM 10745 C CA . ASN F 1 224 ? 38.430 22.895 -18.638 1.00 28.95 212 ASN F CA 1
ATOM 10746 C C . ASN F 1 224 ? 37.020 23.130 -18.095 1.00 28.76 212 ASN F C 1
ATOM 10747 O O . ASN F 1 224 ? 36.761 24.107 -17.404 1.00 28.97 212 ASN F O 1
ATOM 10752 N N . ILE F 1 225 ? 36.113 22.222 -18.410 1.00 28.33 213 ILE F N 1
ATOM 10753 C CA . ILE F 1 225 ? 34.714 22.416 -18.110 1.00 26.75 213 ILE F CA 1
ATOM 10754 C C . ILE F 1 225 ? 34.471 22.626 -16.606 1.00 26.35 213 ILE F C 1
ATOM 10755 O O . ILE F 1 225 ? 33.815 23.596 -16.224 1.00 24.10 213 ILE F O 1
ATOM 10760 N N . GLU F 1 226 ? 35.027 21.774 -15.750 1.00 23.55 214 GLU F N 1
ATOM 10761 C CA . GLU F 1 226 ? 34.834 21.979 -14.314 1.00 25.67 214 GLU F CA 1
ATOM 10762 C C . GLU F 1 226 ? 35.316 23.358 -13.868 1.00 25.64 214 GLU F C 1
ATOM 10763 O O . GLU F 1 226 ? 34.595 24.076 -13.210 1.00 25.74 214 GLU F O 1
ATOM 10769 N N . ALA F 1 227 ? 36.525 23.730 -14.242 1.00 26.91 215 ALA F N 1
ATOM 10770 C CA . ALA F 1 227 ? 37.044 25.031 -13.871 1.00 28.07 215 ALA F CA 1
ATOM 10771 C C . ALA F 1 227 ? 36.127 26.172 -14.319 1.00 28.11 215 ALA F C 1
ATOM 10772 O O . ALA F 1 227 ? 35.835 27.056 -13.517 1.00 27.62 215 ALA F O 1
ATOM 10774 N N . ILE F 1 228 ? 35.680 26.147 -15.583 1.00 26.93 216 ILE F N 1
ATOM 10775 C CA . ILE F 1 228 ? 34.784 27.177 -16.120 1.00 26.54 216 ILE F CA 1
ATOM 10776 C C . ILE F 1 228 ? 33.468 27.276 -15.329 1.00 24.63 216 ILE F C 1
ATOM 10777 O O . ILE F 1 228 ? 33.019 28.350 -14.979 1.00 23.89 216 ILE F O 1
ATOM 10782 N N . LYS F 1 229 ? 32.820 26.160 -15.094 1.00 24.02 217 LYS F N 1
ATOM 10783 C CA . LYS F 1 229 ? 31.626 26.171 -14.262 1.00 27.14 217 LYS F CA 1
ATOM 10784 C C . LYS F 1 229 ? 31.910 26.821 -12.899 1.00 25.53 217 LYS F C 1
ATOM 10785 O O . LYS F 1 229 ? 31.129 27.641 -12.456 1.00 24.51 217 LYS F O 1
ATOM 10791 N N . GLU F 1 230 ? 33.026 26.470 -12.270 1.00 23.69 218 GLU F N 1
ATOM 10792 C CA . GLU F 1 230 ? 33.393 27.042 -10.978 1.00 27.96 218 GLU F CA 1
ATOM 10793 C C . GLU F 1 230 ? 33.568 28.551 -11.064 1.00 26.50 218 GLU F C 1
ATOM 10794 O O . GLU F 1 230 ? 33.119 29.273 -10.184 1.00 25.01 218 GLU F O 1
ATOM 10800 N N . ALA F 1 231 ? 34.229 29.017 -12.117 1.00 25.44 219 ALA F N 1
ATOM 10801 C CA . ALA F 1 231 ? 34.502 30.447 -12.263 1.00 27.17 219 ALA F CA 1
ATOM 10802 C C . ALA F 1 231 ? 33.222 31.275 -12.423 1.00 27.59 219 ALA F C 1
ATOM 10803 O O . ALA F 1 231 ? 33.109 32.349 -11.816 1.00 27.81 219 ALA F O 1
ATOM 10805 N N . ILE F 1 232 ? 32.271 30.783 -13.221 1.00 28.25 220 ILE F N 1
ATOM 10806 C CA . ILE F 1 232 ? 30.979 31.466 -13.396 1.00 29.03 220 ILE F CA 1
ATOM 10807 C C . ILE F 1 232 ? 30.217 31.555 -12.076 1.00 30.35 220 ILE F C 1
ATOM 10808 O O . ILE F 1 232 ? 29.646 32.595 -11.791 1.00 29.58 220 ILE F O 1
ATOM 10813 N N . ARG F 1 233 ? 30.226 30.461 -11.297 1.00 31.17 221 ARG F N 1
ATOM 10814 C CA . ARG F 1 233 ? 29.586 30.386 -9.983 1.00 33.58 221 ARG F CA 1
ATOM 10815 C C . ARG F 1 233 ? 30.191 31.380 -9.013 1.00 32.12 221 ARG F C 1
ATOM 10816 O O . ARG F 1 233 ? 29.455 32.063 -8.339 1.00 32.51 221 ARG F O 1
ATOM 10823 N N . LYS F 1 234 ? 31.521 31.413 -8.903 1.00 31.52 222 LYS F N 1
ATOM 10824 C CA . LYS F 1 234 ? 32.205 32.417 -8.088 1.00 33.57 222 LYS F CA 1
ATOM 10825 C C . LYS F 1 234 ? 31.787 33.807 -8.546 1.00 30.77 222 LYS F C 1
ATOM 10826 O O . LYS F 1 234 ? 31.469 34.645 -7.725 1.00 28.89 222 LYS F O 1
ATOM 10832 N N . ASN F 1 235 ? 31.822 34.021 -9.862 1.00 29.16 223 ASN F N 1
ATOM 10833 C CA . ASN F 1 235 ? 31.485 35.293 -10.510 1.00 29.36 223 ASN F CA 1
ATOM 10834 C C . ASN F 1 235 ? 32.378 36.507 -10.102 1.00 28.86 223 ASN F C 1
ATOM 10835 O O . ASN F 1 235 ? 31.958 37.639 -10.165 1.00 29.63 223 ASN F O 1
ATOM 10840 N N . THR F 1 236 ? 33.618 36.277 -9.701 1.00 29.59 224 THR F N 1
ATOM 10841 C CA . THR F 1 236 ? 34.526 37.385 -9.368 1.00 29.43 224 THR F CA 1
ATOM 10842 C C . THR F 1 236 ? 35.470 37.762 -10.509 1.00 28.91 224 THR F C 1
ATOM 10843 O O . THR F 1 236 ? 36.037 38.849 -10.492 1.00 31.52 224 THR F O 1
ATOM 10847 N N . ASP F 1 237 ? 35.672 36.865 -11.466 1.00 27.52 225 ASP F N 1
ATOM 10848 C CA . ASP F 1 237 ? 36.483 37.176 -12.641 1.00 29.17 225 ASP F CA 1
ATOM 10849 C C . ASP F 1 237 ? 35.677 36.902 -13.903 1.00 27.83 225 ASP F C 1
ATOM 10850 O O . ASP F 1 237 ? 36.078 36.113 -14.769 1.00 25.52 225 ASP F O 1
ATOM 10855 N N . VAL F 1 238 ? 34.518 37.556 -13.959 1.00 26.59 226 VAL F N 1
ATOM 10856 C CA . VAL F 1 238 ? 33.620 37.491 -15.084 1.00 26.14 226 VAL F CA 1
ATOM 10857 C C . VAL F 1 238 ? 33.336 38.911 -15.595 1.00 24.16 226 VAL F C 1
ATOM 10858 O O . VAL F 1 238 ? 32.986 39.808 -14.839 1.00 22.09 226 VAL F O 1
ATOM 10862 N N . ALA F 1 239 ? 33.500 39.079 -16.899 1.00 23.82 227 ALA F N 1
ATOM 10863 C CA . ALA F 1 239 ? 33.283 40.329 -17.551 1.00 24.13 227 ALA F CA 1
ATOM 10864 C C . ALA F 1 239 ? 32.421 40.076 -18.757 1.00 24.77 227 ALA F C 1
ATOM 10865 O O . ALA F 1 239 ? 32.223 38.929 -19.167 1.00 22.41 227 ALA F O 1
ATOM 10867 N N . ILE F 1 240 ? 31.897 41.154 -19.328 1.00 26.17 228 ILE F N 1
ATOM 10868 C CA . ILE F 1 240 ? 31.064 41.025 -20.508 1.00 27.83 228 ILE F CA 1
ATOM 10869 C C . ILE F 1 240 ? 31.681 41.781 -21.663 1.00 25.45 228 ILE F C 1
ATOM 10870 O O . ILE F 1 240 ? 32.264 42.845 -21.488 1.00 23.65 228 ILE F O 1
ATOM 10875 N N . TYR F 1 241 ? 31.549 41.204 -22.846 1.00 25.25 229 TYR F N 1
ATOM 10876 C CA . TYR F 1 241 ? 32.360 41.577 -23.984 1.00 25.82 229 TYR F CA 1
ATOM 10877 C C . TYR F 1 241 ? 31.479 41.609 -25.211 1.00 25.89 229 TYR F C 1
ATOM 10878 O O . TYR F 1 241 ? 30.804 40.637 -25.489 1.00 26.41 229 TYR F O 1
ATOM 10887 N N . LEU F 1 242 ? 31.453 42.717 -25.942 1.00 28.24 230 LEU F N 1
ATOM 10888 C CA . LEU F 1 242 ? 30.582 42.789 -27.118 1.00 30.94 230 LEU F CA 1
ATOM 10889 C C . LEU F 1 242 ? 31.376 42.395 -28.347 1.00 32.01 230 LEU F C 1
ATOM 10890 O O . LEU F 1 242 ? 32.288 43.118 -28.729 1.00 31.42 230 LEU F O 1
ATOM 10903 N N . ARG F 1 244 ? 31.881 42.275 -32.190 1.00 35.88 232 ARG F N 1
ATOM 10904 C CA . ARG F 1 244 ? 31.378 43.023 -33.357 1.00 38.14 232 ARG F CA 1
ATOM 10905 C C . ARG F 1 244 ? 32.084 42.610 -34.644 1.00 36.09 232 ARG F C 1
ATOM 10906 O O . ARG F 1 244 ? 33.189 42.082 -34.607 1.00 33.71 232 ARG F O 1
ATOM 10914 N N . LYS F 1 245 ? 31.429 42.820 -35.780 1.00 36.42 233 LYS F N 1
ATOM 10915 C CA . LYS F 1 245 ? 32.048 42.451 -37.054 1.00 38.05 233 LYS F CA 1
ATOM 10916 C C . LYS F 1 245 ? 33.299 43.311 -37.229 1.00 38.04 233 LYS F C 1
ATOM 10917 O O . LYS F 1 245 ? 33.205 44.540 -37.218 1.00 37.01 233 LYS F O 1
#

Radius of gyration: 41.75 Å; Cα contacts (8 Å, |Δi|>4): 3044; chains: 6; bounding box: 62×77×122 Å

Nearest PDB structures (foldseek):
  2anu-assembly2_F  TM=1.002E+00  e=4.070E-47  Thermotoga maritima MSB8
  2anu-assembly1_A  TM=9.990E-01  e=1.123E-45  Thermotoga maritima MSB8
  2anu-assembly1_C  TM=9.938E-01  e=1.535E-45  Thermotoga maritima MSB8
  2anu-assembly1_B  TM=9.871E-01  e=2.732E-44  Thermotoga maritima MSB8
  6g2d-assembly1_F  TM=3.890E-01  e=2.160E+00  Homo sapiens

Organism: Thermotoga maritima (strain ATCC 43589 / DSM 3109 / JCM 10099 / NBRC 100826 / MSB8) (NCBI:txid243274)

Sequence (1310 aa):
TEWLLCDFHVHTNSDGHLPLGEVVDLFGKHGVDVVSITDHIVDRRTLEQRKRNGEPLGAITEDKFQDYLKRLWREQKRAWEEYGILIPGVEITNNTDLYHIVAVDVKEYVDPSLPVEEIVEKLKEQNALVIAAHPDRKKLSWYLWANERFKDTFDAWEIANRDDLFNSVGVKKYRYVANSDFHELWHVYSWKTLVKSEKNIEAIKEAIRKNTDVAIYLRKTEWLLCDFHVHTNSDGHLPLGEVVDLFGKHGVDVVSITDHIVDRRTLEQRKRNGEPLGAITEDKFQDYLKRLWREQKRAWEEYGILIPGVEITNNTDLYHIVAVDVKEYVDPSLPVEEIVEKLKEQNALVIAAHPDRKWYLWANERFKDTFDAWEIANRDDLFNSVGVKKYRYVANSDFHELWHVYSWKTLVKSEKNIEAIKEAIRKNTDVAIYLRKTEWLLCDFHVHTNSDGHLPLGEVVDLFGKHGVDVVSITDHIVDRRTLEQRKRNGEPLGAITEDKFQDYLKRLWREQKRAWEEYGILIPGVEITNNTDLYHIVAVDVKEYVDPSLPVEEIVEKLKEQNALVIAAHPDRKKSWYLWANERFKDTFDAWEIANRDDLFNSVGVKKYRYVANSDFHELWHVYSWKTLVKSEKNIEAIKEAIRKNTDVAIYLRTEWLLCDFHVHTNSDGHLPLGEVVDLFGKHGVDVVSITDHIVDRRTLEQRKRNGEPLGAITEDKFQDYLKRLWREQKRAWEEYGILIPGVEITNNTDLYHIVAVDVKEYVDPSLPVEEIVEKLKEQNALVIAAHPDRKWYLWANERFKDTFDAWEIANRDDLFNSVGVKKYRYVANSDFHELWHVYSWKTLVKSEKNIEAIKEAIRKNTDVAIYLRTEWLLCDFHVHTNSDGHLPLGEVVDLFGKHGVDVVSITDHIVDRRTLEQRKRNGEPLGAITEDKFQDYLKRLWREQKRAWEEYGILIPGVEITNNTDLYHIVAVDVKEYVDPSLPVEEIVEKLKEQNALVIAAHPDRKHLSWYLWANERFKDTFDAWEIANRDDLFNSVGVKKYRYVANSDFHELWHVYSWKTLVKSEKNIEAIKEAIRKNTDVAIYLRTEWLLCDFHVHTNSDGHLPLGEVVDLFGKHGVDVVSITDHIVDRRTLEQRKRNGEPLGAITEDKFQDYLKRLWREQKRAWEEYGILIPGVEITNNTDLYHIVAVDVKEYVDPSLPVEEIVEKLKEQNALVIAAHPDRKHLSWYLWANERFKDTFDAWEIANRDDLFNSVGVKKYRYVANSDFHELWHVYSWKTLVKSEKNIEAIKEAIRKNTDVAIYLRK

B-factor: mean 32.21, std 6.47, range [10.27, 79.56]

CATH classification: 3.20.20.140

Solvent-accessible surface area: 53192 Å² total